Protein AF-A0A210PMI8-F1 (afdb_monomer)

pLDDT: mean 83.0, std 21.24, range [25.81, 98.81]

Organism: Mizuhopecten yessoensis (NCBI:txid6573)

Secondary structure (DSSP, 8-state):
-EESTT-EEEEEEES-EEEEEEES-EEEEEEES-EEEEEEES-EEEEEEES-EEEEEEES-EEEEEEES-EEEEEEES-EEEEEEES-EEEEEEES-EEEEEEES-EEEEEEES-EEEEEEES-EEEEEEES-EEEEEEES-EEEEEEES-EEEEEEES-EEEEEEES-EEEEEEES-EEEEEEES-EEEEEEES-EEEEEEES-EEEEEEES-EEEEEEES-EEEEEEES-EEEEEEES-EEEEEEES-EEEEEEES-EEEEEEES-EEEEEEES-EEEEEEES-EEEEEEES-EEEEEEES-EEEEEEES-EEEEEEES-EEEEEEES-EEEEEEES-EEEEEEES-EEEEEEES-EEEEEEES-EEEEEEES-EEEEEEES-EEEEEEES-EEEEEEES-EEEEEEES-EEEEEEES-EEEEEEES-EEEEEEES-EEEEEEES-EEEEEEES-EEEEEEES-EEEEEEES-EEEEEEES-EEEEEEES-EEEEEEES-EEEEEEES-EEEEEEEEEEEEEEEES-EEEEEEEEEEEEEEEES-EEEEEETTEE-----TT-----EETTTB----BTTB--B--BSSEE-BB-TTTEEE----SEEEEEE-SSEEEEEE-SSEEEEEEEEEEEEEEEESSEEEEEEEEEEEEEEEESSEEEEEEEEEEEEEEEESSEEEEEEESSEEEEEEESSEEEEEEESSEEEEEEE-SEEEEEEEESEEEEEEE-SEEEEEEEE-------------------------------------------------

Mean predicted aligned error: 12.65 Å

Sequence (791 aa):
MTVGKENYAMTVGKENYAMTVGKENYAMTVGKENYAMTVGKENYAMTVGKENYAMTVGKENYAMTVGKENYAMTVGKENYAMTVGKENYAMTVGKENYAMTVGKENYAMTVGKENYAMTVGKENYAMTVGKENYAMTVGKENYAMTVGKENYAMTVGKENYAMTVGKENYAMTVGKENYAMTVGKENYAMTVGKENYAMTVGKENYAMTVGKENYAMTVGKENYAMTVGKENYAMTVGKENYAMTVGKENYAMTVGKENYAMTVGKENYAMTVGKENYAMTVGKENYAMTVGKENYAMTVGKENYAMTVGKENYAMTVGKENYAMTVGKENYAMTVGKENYAMTVGKENYAMTVGKENYAMTVGKENYAMTVGKENYAMTVGKENYAMTVGKENYAMTVGKENYAMTVGKENYAMTVGKENYAMTVGKENYAMTVGKENYAMTVGKENYAMTVGKENYAMTVGKENYAMTVGKENYAMTVGKENYAMTVGKENYAMTVGKENYAMTVGKENYAMTVGKENYAMTVGKENYAMTVGKENYAMTVGKENYAMTVGKENYAMTVGKENYAMTVGKENYAMTVGKENYAMTVGKENYAMTVGKENYAMTVGKENYAMTVGKENYAMTVGKENYAMTVGKENYAMTVGKENYAMTVGKENYAMTVGKENYAMTVGKENYAMTVGKENYAMTVGKENYAMTVGKENYAMTVEKENYAMTVEKENYAMTVEKENYAMTVEKENYAMTVEKENYAMPVGKERDNADVNTPLLCFNFARSLFDIGRPSSFSTLNINESLK

Solvent-accessible surface area (backbone atoms only — not comparable to full-atom values): 32418 Å² total; per-residue (Å²): 80,70,43,66,55,77,43,46,52,40,67,44,74,49,77,43,45,20,28,20,40,42,32,49,16,33,6,32,17,38,41,34,48,18,35,11,36,18,39,38,33,47,22,37,26,40,25,38,38,32,47,25,38,39,41,37,38,38,32,50,29,39,39,41,40,40,38,33,50,28,40,39,40,40,39,40,32,49,28,39,38,39,40,38,39,34,49,29,40,39,39,38,39,38,33,48,27,38,39,39,40,37,37,33,48,28,38,38,39,38,38,37,33,49,27,37,39,40,39,37,38,32,48,28,38,40,38,40,38,39,33,48,27,37,39,40,39,40,39,33,48,28,39,39,40,40,39,39,34,48,28,38,40,38,39,38,38,33,48,29,38,39,39,39,39,40,33,49,29,38,40,40,39,40,40,34,48,29,40,38,39,39,39,39,32,48,29,39,40,39,40,40,40,33,48,29,39,40,39,38,39,39,32,48,28,39,40,38,40,39,39,33,48,29,39,39,38,39,39,39,32,49,29,38,39,39,40,38,39,34,48,28,38,39,39,38,39,39,34,48,28,39,38,40,39,38,39,33,48,29,38,38,39,39,39,40,33,49,28,39,39,39,39,38,38,34,48,29,38,41,39,39,40,39,34,48,27,38,40,39,39,38,39,34,47,28,39,40,40,40,39,39,33,48,27,38,40,39,39,40,39,33,48,28,38,40,40,39,39,39,33,47,28,37,39,39,38,40,39,32,49,27,38,39,39,38,38,39,32,49,29,38,39,40,39,39,39,32,49,28,39,38,40,38,39,39,33,47,28,38,39,38,40,40,40,32,49,28,38,39,39,39,38,39,33,48,28,38,40,38,40,39,40,33,49,29,39,39,38,39,39,38,33,48,28,39,39,39,40,37,39,33,49,29,39,40,39,40,39,39,34,48,28,39,38,38,40,38,39,34,50,29,39,40,40,40,39,39,34,48,28,39,39,39,40,38,39,33,48,29,39,39,38,40,39,38,34,48,27,39,41,40,37,39,38,33,49,28,38,39,38,39,37,38,33,48,28,38,40,38,38,38,38,32,49,28,40,40,40,38,38,38,34,48,28,38,39,39,40,38,38,34,49,29,38,39,39,38,38,38,34,48,28,37,39,38,39,37,38,34,50,27,39,40,38,39,38,41,34,49,25,37,40,38,37,40,38,31,47,28,36,37,37,36,40,32,36,42,27,34,35,37,35,35,39,42,35,27,51,25,47,22,50,50,42,48,16,70,19,49,22,47,36,51,24,22,4,31,8,21,11,9,66,48,23,19,30,9,24,22,42,60,58,11,37,26,29,27,30,33,39,60,10,29,23,20,17,29,40,30,56,4,43,18,28,5,31,27,61,35,10,34,20,40,10,35,34,51,38,11,34,15,31,9,32,41,43,42,21,39,15,30,9,28,31,40,39,23,34,19,29,10,35,27,43,36,26,33,21,33,18,43,24,45,38,29,38,28,36,24,40,24,47,35,35,39,31,40,29,40,27,45,36,35,39,34,40,34,42,28,50,37,37,40,36,39,38,42,27,49,36,37,40,39,40,44,41,36,53,41,42,40,42,39,47,41,52,44,39,44,39,42,40,44,48,42,51,42,51,42,42,44,41,51,38,54,38,45,38,42,43,42,44,42,77,48,82,51,76,51,79,54,71,78,51,77,55,75,49,79,49,74,77,83,84,88,83,85,90,85,83,87,90,88,86,88,85,86,86,80,86,87,86,88,80,91,81,90,88,87,83,91,88,85,88,88,87,88,84,83,89,80,91,85,90,84,89,88,78,88,135

Foldseek 3Di:
DEADEQEEFEEAEECEETEEHEYNEYTYEEEYNEYTYEYYENEYEYEYEECEYEYAYEENEYEYAYEENEYEYHEEYNEYYYHEEYCEYEYHYEYCEYYYAYYECEYYEHYYECEYEEHEYECEYEYAYYYNEYYYHYEYNEYYEHYYYNEYYEHEYECEYEYHYYYCEYEYAYYYNEYYEHYYENEYYEHYEECEYEEHYYYNEYEYAYYYNEYEYAEYYCEYEEHEYENEYEEAEYENEYYYAYEYCEYYEHYEYCEYYYHEYENEYEYAEEYNEYEEHYEYCEYYEHEYECEYEYAYYENEYEYAYEYCEYYYAYEYCEYEEHEYENEYEEHEYYNEYYEHYEYCEYEYHYEECEYEYAYEYNEYYEAYEYNEYEEHYYYNEYEYAEYYNEYYYAYEYCEYEYHEEYNEYEEAEYECEYEEAEYECEYEYAYYECEYEEAEYECEYEEAEDYCEYEEAEEENEYEEAYDECEYEYAEEYCEYYEADDENEYEEAYYENEYEEADDECEYEYAEYANEYEYAYEALAYEYAYEYAAAEHAYEANFDEYEYPPQHWYAYQYCQGFYFYDDDQHFTFTQGPLWFIEWEGQATATETDDQNTEYEWEYCNWHYYIEYAHYYYEIEHAHEEYEIYYAAYEYEYYHAEYDYEYYHAEYEYEYDHAEDEYEYEHAEYEYEYEHAEYEYEYEHAEYEYEYEHAEYEYEYEYEEYEYEYEYAEYEYEYEYADDDYDYHYDDYDYDYDYDDDDDDDDDDYDDYDDDDDDDDDDDDDDDDDDDDDDDDDDDDDDDDDDD

InterPro domains:
  IPR049502 Suprabasin, GxHH repeat [PF21009] (20-328)

Structure (mmCIF, N/CA/C/O backbone):
data_AF-A0A210PMI8-F1
#
_entry.id   AF-A0A210PMI8-F1
#
loop_
_atom_site.group_PDB
_atom_site.id
_atom_site.type_symbol
_atom_site.label_atom_id
_atom_site.label_alt_id
_atom_site.label_comp_id
_atom_site.label_asym_id
_atom_site.label_entity_id
_atom_site.label_seq_id
_atom_site.pdbx_PDB_ins_code
_atom_site.Cartn_x
_atom_site.Cartn_y
_atom_site.Cartn_z
_atom_site.occupancy
_atom_site.B_iso_or_equiv
_atom_site.auth_seq_id
_atom_site.auth_comp_id
_atom_site.auth_asym_id
_atom_site.auth_atom_id
_atom_site.pdbx_PDB_model_num
ATOM 1 N N . MET A 1 1 ? 51.207 6.883 -75.993 1.00 71.88 1 MET A N 1
ATOM 2 C CA . MET A 1 1 ? 52.665 6.954 -75.741 1.00 71.88 1 MET A CA 1
ATOM 3 C C . MET A 1 1 ? 53.080 5.754 -74.906 1.00 71.88 1 MET A C 1
ATOM 5 O O . MET A 1 1 ? 52.469 5.526 -73.870 1.00 71.88 1 MET A O 1
ATOM 9 N N . THR A 1 2 ? 54.077 4.989 -75.346 1.00 62.66 2 THR A N 1
ATOM 10 C CA . THR A 1 2 ? 54.559 3.772 -74.671 1.00 62.66 2 THR A CA 1
ATOM 11 C C . THR A 1 2 ? 56.025 3.938 -74.265 1.00 62.66 2 THR A C 1
ATOM 13 O O . THR A 1 2 ? 56.855 4.316 -75.086 1.00 62.66 2 THR A O 1
ATOM 16 N N . VAL A 1 3 ? 56.357 3.688 -72.994 1.00 65.25 3 VAL A N 1
ATOM 17 C CA . VAL A 1 3 ? 57.722 3.827 -72.458 1.00 65.25 3 VAL A CA 1
ATOM 18 C C . VAL A 1 3 ? 58.084 2.582 -71.647 1.00 65.25 3 VAL A C 1
ATOM 20 O O . VAL A 1 3 ? 57.593 2.401 -70.536 1.00 65.25 3 VAL A O 1
ATOM 23 N N . GLY A 1 4 ? 58.950 1.728 -72.201 1.00 64.69 4 GLY A N 1
ATOM 24 C CA . GLY A 1 4 ? 59.390 0.462 -71.595 1.00 64.69 4 GLY A CA 1
ATOM 25 C C . GLY A 1 4 ? 58.782 -0.790 -72.251 1.00 64.69 4 GLY A C 1
ATOM 26 O O . GLY A 1 4 ? 58.034 -0.687 -73.225 1.00 64.69 4 GLY A O 1
ATOM 27 N N . LYS A 1 5 ? 59.132 -1.984 -71.752 1.00 62.47 5 LYS A N 1
ATOM 28 C CA . LYS A 1 5 ? 58.852 -3.272 -72.423 1.00 62.47 5 LYS A CA 1
ATOM 29 C C . LYS A 1 5 ? 57.405 -3.759 -72.256 1.00 62.47 5 LYS A C 1
ATOM 31 O O . LYS A 1 5 ? 56.810 -3.605 -71.198 1.00 62.47 5 LYS A O 1
ATOM 36 N N . GLU A 1 6 ? 56.876 -4.394 -73.304 1.00 76.06 6 GLU A N 1
ATOM 37 C CA . GLU A 1 6 ? 55.578 -5.101 -73.311 1.00 76.06 6 GLU A CA 1
ATOM 38 C C . GLU A 1 6 ? 54.369 -4.244 -72.876 1.00 76.06 6 GLU A C 1
ATOM 40 O O . GLU A 1 6 ? 53.384 -4.774 -72.373 1.00 76.06 6 GLU A O 1
ATOM 45 N N . ASN A 1 7 ? 54.426 -2.920 -73.065 1.00 82.25 7 ASN A N 1
ATOM 46 C CA . ASN A 1 7 ? 53.295 -2.032 -72.789 1.00 82.25 7 ASN A CA 1
ATOM 47 C C . ASN A 1 7 ? 52.449 -1.770 -74.045 1.00 82.25 7 ASN A C 1
ATOM 49 O O . ASN A 1 7 ? 52.997 -1.590 -75.135 1.00 82.25 7 ASN A O 1
ATOM 53 N N . TYR A 1 8 ? 51.134 -1.629 -73.871 1.00 84.38 8 TYR A N 1
ATOM 54 C CA . TYR A 1 8 ? 50.165 -1.425 -74.949 1.00 84.38 8 TYR A CA 1
ATOM 55 C C . TYR A 1 8 ? 49.317 -0.174 -74.693 1.00 84.38 8 TYR A C 1
ATOM 57 O O . TYR A 1 8 ? 48.548 -0.121 -73.737 1.00 84.38 8 TYR A O 1
ATOM 65 N N . ALA A 1 9 ? 49.430 0.831 -75.565 1.00 84.31 9 ALA A N 1
ATOM 66 C CA . ALA A 1 9 ? 48.600 2.035 -75.528 1.00 84.31 9 ALA A CA 1
ATOM 67 C C . ALA A 1 9 ? 47.707 2.089 -76.778 1.00 84.31 9 ALA A C 1
ATOM 69 O O . ALA A 1 9 ? 48.228 2.180 -77.889 1.00 84.31 9 ALA A O 1
ATOM 70 N N . MET A 1 10 ? 46.385 2.062 -76.605 1.00 87.94 10 MET A N 1
ATOM 71 C CA . MET A 1 10 ? 45.404 2.074 -77.696 1.00 87.94 10 MET A CA 1
ATOM 72 C C . MET A 1 10 ? 44.427 3.242 -77.540 1.00 87.94 10 MET A C 1
ATOM 74 O O . MET A 1 10 ? 43.907 3.483 -76.452 1.00 87.94 10 MET A O 1
ATOM 78 N N . THR A 1 11 ? 44.153 3.954 -78.632 1.00 85.44 11 THR A N 1
ATOM 79 C CA . THR A 1 11 ? 43.177 5.050 -78.673 1.00 85.44 11 THR A CA 1
ATOM 80 C C . THR A 1 11 ? 42.198 4.833 -79.829 1.00 85.44 11 THR A C 1
ATOM 82 O O . THR A 1 11 ? 42.597 4.461 -80.932 1.00 85.44 11 THR A O 1
ATOM 85 N N . VAL A 1 12 ? 40.901 5.035 -79.584 1.00 83.94 12 VAL A N 1
ATOM 86 C CA . VAL A 1 12 ? 39.832 4.834 -80.576 1.00 83.94 12 VAL A CA 1
ATOM 87 C C . VAL A 1 12 ? 38.870 6.021 -80.531 1.00 83.94 12 VAL A C 1
ATOM 89 O O . VAL A 1 12 ? 38.120 6.182 -79.574 1.00 83.94 12 VAL A O 1
ATOM 92 N N . GLY A 1 13 ? 38.887 6.868 -81.562 1.00 82.19 13 GLY A N 1
ATOM 93 C CA . GLY A 1 13 ? 38.071 8.088 -81.643 1.00 82.19 13 GLY A CA 1
ATOM 94 C C . GLY A 1 13 ? 38.897 9.377 -81.537 1.00 82.19 13 GLY A C 1
ATOM 95 O O . GLY A 1 13 ? 40.085 9.370 -81.852 1.00 82.19 13 GLY A O 1
ATOM 96 N N . LYS A 1 14 ? 38.276 10.498 -81.146 1.00 79.12 14 LYS A N 1
ATOM 97 C CA . LYS A 1 14 ? 38.880 11.845 -81.242 1.00 79.12 14 LYS A CA 1
ATOM 98 C C . LYS A 1 14 ? 39.407 12.371 -79.901 1.00 79.12 14 LYS A C 1
ATOM 100 O O . LYS A 1 14 ? 38.805 12.139 -78.863 1.00 79.12 14 LYS A O 1
ATOM 105 N N . GLU A 1 15 ? 40.531 13.088 -79.933 1.00 86.12 15 GLU A N 1
ATOM 106 C CA . GLU A 1 15 ? 41.145 13.752 -78.763 1.00 86.12 15 GLU A CA 1
ATOM 107 C C . GLU A 1 15 ? 41.364 12.835 -77.535 1.00 86.12 15 GLU A C 1
ATOM 109 O O . GLU A 1 15 ? 41.364 13.306 -76.402 1.00 86.12 15 GLU A O 1
ATOM 114 N N . ASN A 1 16 ? 41.548 11.523 -77.734 1.00 88.00 16 ASN A N 1
ATOM 115 C CA . ASN A 1 16 ? 41.821 10.589 -76.637 1.00 88.00 16 ASN A CA 1
ATOM 116 C C . ASN A 1 16 ? 43.331 10.351 -76.450 1.00 88.00 16 ASN A C 1
ATOM 118 O O . ASN A 1 16 ? 44.070 10.214 -77.427 1.00 88.00 16 ASN A O 1
ATOM 122 N N . TYR A 1 17 ? 43.773 10.198 -75.201 1.00 88.69 17 TYR A N 1
ATOM 123 C CA . TYR A 1 17 ? 45.182 10.084 -74.817 1.00 88.69 17 TYR A CA 1
ATOM 124 C C . TYR A 1 17 ? 45.431 8.828 -73.970 1.00 88.69 17 TYR A C 1
ATOM 126 O O . TYR A 1 17 ? 45.026 8.763 -72.814 1.00 88.69 17 TYR A O 1
ATOM 134 N N . ALA A 1 18 ? 46.134 7.838 -74.530 1.00 87.94 18 ALA A N 1
ATOM 135 C CA . ALA A 1 18 ? 46.612 6.659 -73.801 1.00 87.94 18 ALA A CA 1
ATOM 136 C C . ALA A 1 18 ? 48.127 6.746 -73.541 1.00 87.94 18 ALA A C 1
ATOM 138 O O . ALA A 1 18 ? 48.912 6.968 -74.476 1.00 87.94 18 ALA A O 1
ATOM 139 N N . MET A 1 19 ? 48.562 6.537 -72.296 1.00 91.06 19 MET A N 1
ATOM 140 C CA . MET A 1 19 ? 49.974 6.558 -71.901 1.00 91.06 19 MET A CA 1
ATOM 141 C C . MET A 1 19 ? 50.338 5.411 -70.954 1.00 91.06 19 MET A C 1
ATOM 143 O O . MET A 1 19 ? 49.688 5.201 -69.936 1.00 91.06 19 MET A O 1
ATOM 147 N N . THR A 1 20 ? 51.425 4.704 -71.260 1.00 88.00 20 THR A N 1
ATOM 148 C CA . THR A 1 20 ? 51.930 3.577 -70.463 1.00 88.00 20 THR A CA 1
ATOM 149 C C . THR A 1 20 ? 53.419 3.754 -70.158 1.00 88.00 20 THR A C 1
ATOM 151 O O . THR A 1 20 ? 54.206 3.947 -71.091 1.00 88.00 20 THR A O 1
ATOM 154 N N . VAL A 1 21 ? 53.826 3.640 -68.893 1.00 86.06 21 VAL A N 1
ATOM 155 C CA . VAL A 1 21 ? 55.226 3.783 -68.455 1.00 86.06 21 VAL A CA 1
ATOM 156 C C . VAL A 1 21 ? 55.618 2.615 -67.547 1.00 86.06 21 VAL A C 1
ATOM 158 O O . VAL A 1 21 ? 55.027 2.449 -66.486 1.00 86.06 21 VAL A O 1
ATOM 161 N N . GLY A 1 22 ? 56.628 1.828 -67.928 1.00 87.94 22 GLY A N 1
ATOM 162 C CA . GLY A 1 22 ? 57.164 0.713 -67.137 1.00 87.94 22 GLY A CA 1
ATOM 163 C C . GLY A 1 22 ? 57.179 -0.621 -67.894 1.00 87.94 22 GLY A C 1
ATOM 164 O O . GLY A 1 22 ? 57.754 -0.683 -68.983 1.00 87.94 22 GLY A O 1
ATOM 165 N N . LYS A 1 23 ? 56.600 -1.696 -67.338 1.00 84.69 23 LYS A N 1
ATOM 166 C CA . LYS A 1 23 ? 56.547 -3.035 -67.970 1.00 84.69 23 LYS A CA 1
ATOM 167 C C . LYS A 1 23 ? 55.134 -3.641 -67.947 1.00 84.69 23 LYS A C 1
ATOM 169 O O . LYS A 1 23 ? 54.442 -3.519 -66.945 1.00 84.69 23 LYS A O 1
ATOM 174 N N . GLU A 1 24 ? 54.713 -4.319 -69.015 1.00 87.94 24 GLU A N 1
ATOM 175 C CA . GLU A 1 24 ? 53.430 -5.061 -69.080 1.00 87.94 24 GLU A CA 1
ATOM 176 C C . GLU A 1 24 ? 52.161 -4.229 -68.772 1.00 87.94 24 GLU A C 1
ATOM 178 O O . GLU A 1 24 ? 51.167 -4.782 -68.308 1.00 87.94 24 GLU A O 1
ATOM 183 N N . ASN A 1 25 ? 52.161 -2.906 -68.985 1.00 89.38 25 ASN A N 1
ATOM 184 C CA . ASN A 1 25 ? 50.982 -2.071 -68.716 1.00 89.38 25 ASN A CA 1
ATOM 185 C C . ASN A 1 25 ? 50.109 -1.851 -69.964 1.00 89.38 25 ASN A C 1
ATOM 187 O O . ASN A 1 25 ? 50.623 -1.697 -71.073 1.00 89.38 25 ASN A O 1
ATOM 191 N N . TYR A 1 26 ? 48.797 -1.739 -69.769 1.00 90.44 26 TYR A N 1
ATOM 192 C CA . TYR A 1 26 ? 47.788 -1.612 -70.820 1.00 90.44 26 TYR A CA 1
ATOM 193 C C . TYR A 1 26 ? 46.917 -0.373 -70.578 1.00 90.44 26 TYR A C 1
ATOM 195 O O . TYR A 1 26 ? 46.198 -0.310 -69.585 1.00 90.44 26 TYR A O 1
ATOM 203 N N . ALA A 1 27 ? 46.934 0.597 -71.493 1.00 90.19 27 ALA A N 1
ATOM 204 C CA . ALA A 1 27 ? 46.070 1.779 -71.452 1.00 90.19 27 ALA A CA 1
ATOM 205 C C . ALA A 1 27 ? 45.206 1.851 -72.719 1.00 90.19 27 ALA A C 1
ATOM 207 O O . ALA A 1 27 ? 45.736 1.988 -73.822 1.00 90.19 27 ALA A O 1
ATOM 208 N N . MET A 1 28 ? 43.883 1.792 -72.575 1.00 92.62 28 MET A N 1
ATOM 209 C CA . MET A 1 28 ? 42.928 1.868 -73.684 1.00 92.62 28 MET A CA 1
ATOM 210 C C . MET A 1 28 ? 41.952 3.029 -73.492 1.00 92.62 28 MET A C 1
ATOM 212 O O . MET A 1 28 ? 41.391 3.197 -72.412 1.00 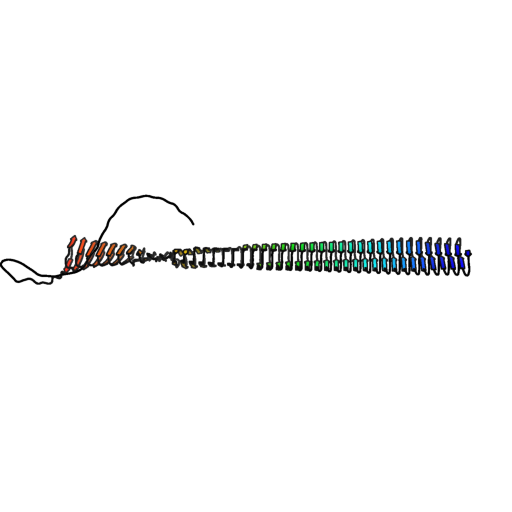92.62 28 MET A O 1
ATOM 216 N N . THR A 1 29 ? 41.710 3.805 -74.548 1.00 90.06 29 THR A N 1
ATOM 217 C CA . THR A 1 29 ? 40.722 4.894 -74.558 1.00 90.06 29 THR A CA 1
ATOM 218 C C . THR A 1 29 ? 39.781 4.775 -75.760 1.00 90.06 29 THR A C 1
ATOM 220 O O . THR A 1 29 ? 40.223 4.511 -76.881 1.00 90.06 29 THR A O 1
ATOM 223 N N . VAL A 1 30 ? 38.476 4.963 -75.547 1.00 88.81 30 VAL A N 1
ATOM 224 C CA . VAL A 1 30 ? 37.434 4.812 -76.580 1.00 88.81 30 VAL A CA 1
ATOM 225 C C . VAL A 1 30 ? 36.409 5.945 -76.484 1.00 88.81 30 VAL A C 1
ATOM 227 O O . VAL A 1 30 ? 35.770 6.106 -75.450 1.00 88.81 30 VAL A O 1
ATOM 230 N N . GLY A 1 31 ? 36.197 6.703 -77.563 1.00 91.12 31 GLY A N 1
ATOM 231 C CA . GLY A 1 31 ? 35.185 7.765 -77.648 1.00 91.12 31 GLY A CA 1
ATOM 232 C C . GLY A 1 31 ? 35.773 9.144 -77.964 1.00 91.12 31 GLY A C 1
ATOM 233 O O . GLY A 1 31 ? 36.446 9.292 -78.989 1.00 91.12 31 GLY A O 1
ATOM 234 N N . LYS A 1 32 ? 35.507 10.163 -77.135 1.00 89.56 32 LYS A N 1
ATOM 235 C CA . LYS A 1 32 ? 36.019 11.537 -77.318 1.00 89.56 32 LYS A CA 1
ATOM 236 C C . LYS A 1 32 ? 36.627 12.120 -76.031 1.00 89.56 32 LYS A C 1
ATOM 238 O O . LYS A 1 32 ? 36.014 12.004 -74.981 1.00 89.56 32 LYS A O 1
ATOM 243 N N . GLU A 1 33 ? 37.769 12.806 -76.095 1.00 90.94 33 GLU A N 1
ATOM 244 C CA . GLU A 1 33 ? 38.367 13.521 -74.938 1.00 90.94 33 GLU A CA 1
ATOM 245 C C . GLU A 1 33 ? 38.673 12.631 -73.703 1.00 90.94 33 GLU A C 1
ATOM 247 O O . GLU A 1 33 ? 38.624 13.104 -72.570 1.00 90.94 33 GLU A O 1
ATOM 252 N N . ASN A 1 34 ? 38.961 11.334 -73.876 1.00 91.75 34 ASN A N 1
ATOM 253 C CA . ASN A 1 34 ? 39.269 10.434 -72.753 1.00 91.75 34 ASN A CA 1
ATOM 254 C C . ASN A 1 34 ? 40.779 10.258 -72.530 1.00 91.75 34 ASN A C 1
ATOM 256 O O . ASN A 1 34 ? 41.549 10.100 -73.479 1.00 91.75 34 ASN A O 1
ATOM 260 N N . TYR A 1 35 ? 41.192 10.174 -71.268 1.00 92.56 35 TYR A N 1
ATOM 261 C CA . TYR A 1 35 ? 42.581 10.073 -70.826 1.00 92.56 35 TYR A CA 1
ATOM 262 C C . TYR A 1 35 ? 42.780 8.795 -70.000 1.00 92.56 35 TYR A C 1
ATOM 264 O O . TYR A 1 35 ? 42.064 8.573 -69.025 1.00 92.56 35 TYR A O 1
ATOM 272 N N . ALA A 1 36 ? 43.754 7.958 -70.364 1.00 91.44 36 ALA A N 1
ATOM 273 C CA . ALA A 1 36 ? 44.156 6.777 -69.597 1.00 91.44 36 ALA A CA 1
ATOM 274 C C . ALA A 1 36 ? 45.680 6.749 -69.422 1.00 91.44 36 ALA A C 1
ATOM 276 O O . ALA A 1 36 ? 46.423 6.726 -70.407 1.00 91.44 36 ALA A O 1
ATOM 277 N N . MET A 1 37 ? 46.148 6.719 -68.175 1.00 93.25 37 MET A N 1
ATOM 278 C CA . MET A 1 37 ? 47.568 6.628 -67.834 1.00 93.25 37 MET A CA 1
ATOM 279 C C . MET A 1 37 ? 47.837 5.439 -66.909 1.00 93.25 37 MET A C 1
ATOM 281 O O . MET A 1 37 ? 47.213 5.320 -65.858 1.00 93.25 37 MET A O 1
ATOM 285 N N . THR A 1 38 ? 48.809 4.598 -67.259 1.00 90.62 38 THR A N 1
ATOM 286 C CA . THR A 1 38 ? 49.312 3.502 -66.412 1.00 90.62 38 THR A CA 1
ATOM 287 C C . THR A 1 38 ? 50.810 3.662 -66.144 1.00 90.62 38 THR A C 1
ATOM 289 O O . THR A 1 38 ? 51.579 3.828 -67.096 1.00 90.62 38 THR A O 1
ATOM 292 N N . VAL A 1 39 ? 51.246 3.555 -64.889 1.00 90.06 39 VAL A N 1
ATOM 293 C CA . VAL A 1 39 ? 52.655 3.700 -64.483 1.00 90.06 39 VAL A CA 1
ATOM 294 C C . VAL A 1 39 ? 53.071 2.559 -63.551 1.00 90.06 39 VAL A C 1
ATOM 296 O O . VAL A 1 39 ? 52.510 2.424 -62.469 1.00 90.06 39 VAL A O 1
ATOM 299 N N . GLY A 1 40 ? 54.081 1.771 -63.922 1.00 91.25 40 GLY A N 1
ATOM 300 C CA . GLY A 1 40 ? 54.655 0.707 -63.089 1.00 91.25 40 GLY A CA 1
ATOM 301 C C . GLY A 1 40 ? 54.717 -0.650 -63.796 1.00 91.25 40 GLY A C 1
ATOM 302 O O . GLY A 1 40 ? 55.306 -0.745 -64.873 1.00 91.25 40 GLY A O 1
ATOM 303 N N . LYS A 1 41 ? 54.165 -1.713 -63.199 1.00 89.75 41 LYS A N 1
ATOM 304 C CA . LYS A 1 41 ? 54.190 -3.078 -63.759 1.00 89.75 41 LYS A CA 1
ATOM 305 C C . LYS A 1 41 ? 52.791 -3.714 -63.811 1.00 89.75 41 LYS A C 1
ATOM 307 O O . LYS A 1 41 ? 52.069 -3.643 -62.829 1.00 89.75 41 LYS A O 1
ATOM 312 N N . GLU A 1 42 ? 52.413 -4.376 -64.903 1.00 91.25 42 GLU A N 1
ATOM 313 C CA . GLU A 1 42 ? 51.154 -5.158 -64.992 1.00 91.25 42 GLU A CA 1
ATOM 314 C C . GLU A 1 42 ? 49.865 -4.358 -64.674 1.00 91.25 42 GLU A C 1
ATOM 316 O O . GLU A 1 42 ? 48.901 -4.923 -64.163 1.00 91.25 42 GLU A O 1
ATOM 321 N N . ASN A 1 43 ? 49.827 -3.041 -64.922 1.00 92.38 43 ASN A N 1
ATOM 322 C CA . ASN A 1 43 ? 48.626 -2.229 -64.674 1.00 92.38 43 ASN A CA 1
ATOM 323 C C . ASN A 1 43 ? 47.743 -2.112 -65.923 1.00 92.38 43 ASN A C 1
ATOM 325 O O . ASN A 1 43 ? 48.252 -1.902 -67.023 1.00 92.38 43 ASN A O 1
ATOM 329 N N . TYR A 1 44 ? 46.426 -2.130 -65.742 1.00 92.38 44 TYR A N 1
ATOM 330 C CA . TYR A 1 44 ? 45.420 -2.036 -66.798 1.00 92.38 44 TYR A CA 1
ATOM 331 C C . TYR A 1 44 ? 44.501 -0.838 -66.535 1.00 92.38 44 TYR A C 1
ATOM 333 O O . TYR A 1 44 ? 43.926 -0.733 -65.455 1.00 92.38 44 TYR A O 1
ATOM 341 N N . ALA A 1 45 ? 44.329 0.050 -67.515 1.00 92.12 45 ALA A N 1
ATOM 342 C CA . ALA A 1 45 ? 43.394 1.172 -67.461 1.00 92.12 45 ALA A CA 1
ATOM 343 C C . ALA A 1 45 ? 42.580 1.266 -68.759 1.00 92.12 45 ALA A C 1
ATOM 345 O O . ALA A 1 45 ? 43.147 1.432 -69.840 1.00 92.12 45 ALA A O 1
ATOM 346 N N . MET A 1 46 ? 41.253 1.211 -68.660 1.00 93.94 46 MET A N 1
ATOM 347 C CA . MET A 1 46 ? 40.335 1.386 -69.789 1.00 93.94 46 MET A CA 1
ATOM 348 C C . MET A 1 46 ? 39.400 2.572 -69.538 1.00 93.94 46 MET A C 1
ATOM 350 O O . MET A 1 46 ? 38.736 2.616 -68.502 1.00 93.94 46 MET A O 1
ATOM 354 N N . THR A 1 47 ? 39.298 3.504 -70.488 1.00 91.44 47 THR A N 1
ATOM 355 C CA . THR A 1 47 ? 38.294 4.581 -70.467 1.00 91.44 47 THR A CA 1
ATOM 356 C C . THR A 1 47 ? 37.398 4.555 -71.705 1.00 91.44 47 THR A C 1
ATOM 358 O O . THR A 1 47 ? 37.873 4.372 -72.827 1.00 91.44 47 THR A O 1
ATOM 361 N N . VAL A 1 48 ? 36.084 4.707 -71.513 1.00 91.44 48 VAL A N 1
ATOM 362 C CA . VAL A 1 48 ? 35.072 4.584 -72.578 1.00 91.44 48 VAL A CA 1
ATOM 363 C C . VAL A 1 48 ? 34.003 5.672 -72.441 1.00 91.44 48 VAL A C 1
ATOM 365 O O . VAL A 1 48 ? 33.286 5.702 -71.447 1.00 91.44 48 VAL A O 1
ATOM 368 N N . GLY A 1 49 ? 33.834 6.528 -73.451 1.00 93.06 49 GLY A N 1
ATOM 369 C CA . GLY A 1 49 ? 32.766 7.534 -73.517 1.00 93.06 49 GLY A CA 1
ATOM 370 C C . GLY A 1 49 ? 33.272 8.942 -73.843 1.00 93.06 49 GLY A C 1
ATOM 371 O O . GLY A 1 49 ? 33.901 9.128 -74.889 1.00 93.06 49 GLY A O 1
ATOM 372 N N . LYS A 1 50 ? 32.980 9.942 -73.000 1.00 91.69 50 LYS A N 1
ATOM 373 C CA . LYS A 1 50 ? 33.443 11.333 -73.178 1.00 91.69 50 LYS A CA 1
ATOM 374 C C . LYS A 1 50 ? 34.072 11.927 -71.906 1.00 91.69 50 LYS A C 1
ATOM 376 O O . LYS A 1 50 ? 33.556 11.701 -70.823 1.00 91.69 50 LYS A O 1
ATOM 381 N N . GLU A 1 51 ? 35.148 12.707 -72.019 1.00 92.69 51 GLU A N 1
ATOM 382 C CA . GLU A 1 51 ? 35.751 13.457 -70.887 1.00 92.69 51 GLU A CA 1
ATOM 383 C C . GLU A 1 51 ? 36.132 12.589 -69.660 1.00 92.69 51 GLU A C 1
ATOM 385 O O . GLU A 1 51 ? 36.117 13.076 -68.532 1.00 92.69 51 GLU A O 1
ATOM 390 N N . ASN A 1 52 ? 36.432 11.294 -69.829 1.00 93.25 52 ASN A N 1
ATOM 391 C CA . ASN A 1 52 ? 36.809 10.431 -68.700 1.00 93.25 52 ASN A CA 1
ATOM 392 C C . ASN A 1 52 ? 38.326 10.429 -68.475 1.00 93.25 52 ASN A C 1
ATOM 394 O O . ASN A 1 52 ? 39.093 10.264 -69.425 1.00 93.25 52 ASN A O 1
ATOM 398 N N . TYR A 1 53 ? 38.755 10.504 -67.218 1.00 93.81 53 TYR A N 1
ATOM 399 C CA . TYR A 1 53 ? 40.157 10.523 -66.801 1.00 93.81 53 TYR A CA 1
ATOM 400 C C . TYR A 1 53 ? 40.448 9.336 -65.880 1.00 93.81 53 TYR A C 1
ATOM 402 O O . TYR A 1 53 ? 39.854 9.237 -64.810 1.00 93.81 53 TYR A O 1
ATOM 410 N N . ALA A 1 54 ? 41.382 8.460 -66.256 1.00 92.69 54 ALA A N 1
ATOM 411 C CA . ALA A 1 54 ? 41.847 7.355 -65.417 1.00 92.69 54 ALA A CA 1
ATOM 412 C C . ALA A 1 54 ? 43.374 7.365 -65.256 1.00 92.69 54 ALA A C 1
ATOM 414 O O . ALA A 1 54 ? 44.111 7.330 -66.244 1.00 92.69 54 ALA A O 1
ATOM 415 N N . MET A 1 55 ? 43.855 7.346 -64.012 1.00 94.81 55 MET A N 1
ATOM 416 C CA . MET A 1 55 ? 45.273 7.190 -63.675 1.00 94.81 55 MET A CA 1
ATOM 417 C C . MET A 1 55 ? 45.476 5.947 -62.806 1.00 94.81 55 MET A C 1
ATOM 419 O O . MET A 1 55 ? 44.822 5.792 -61.779 1.00 94.81 55 MET A O 1
ATOM 423 N N . THR A 1 56 ? 46.394 5.067 -63.202 1.00 92.81 56 THR A N 1
ATOM 424 C CA . THR A 1 56 ? 46.701 3.810 -62.504 1.00 92.81 56 THR A CA 1
ATOM 425 C C . THR A 1 56 ? 48.205 3.706 -62.248 1.00 92.81 56 THR A C 1
ATOM 427 O O . THR A 1 56 ? 48.994 3.826 -63.184 1.00 92.81 56 THR A O 1
ATOM 430 N N . VAL A 1 57 ? 48.629 3.509 -60.999 1.00 92.88 57 VAL A N 1
ATOM 431 C CA . VAL A 1 57 ? 50.045 3.584 -60.592 1.00 92.88 57 VAL A CA 1
ATOM 432 C C . VAL A 1 57 ? 50.420 2.431 -59.658 1.00 92.88 57 VAL A C 1
ATOM 434 O O . VAL A 1 57 ? 49.796 2.257 -58.619 1.00 92.88 57 VAL A O 1
ATOM 437 N N . GLY A 1 58 ? 51.483 1.686 -59.964 1.00 93.50 58 GLY A N 1
ATOM 438 C CA . GLY A 1 58 ? 52.054 0.656 -59.088 1.00 93.50 58 GLY A CA 1
ATOM 439 C C . GLY A 1 58 ? 52.182 -0.711 -59.762 1.00 93.50 58 GLY A C 1
ATOM 440 O O . GLY A 1 58 ? 52.849 -0.809 -60.792 1.00 93.50 58 GLY A O 1
ATOM 441 N N . LYS A 1 59 ? 51.611 -1.775 -59.185 1.00 92.38 59 LYS A N 1
ATOM 442 C CA . LYS A 1 59 ? 51.717 -3.152 -59.702 1.00 92.38 59 LYS A CA 1
ATOM 443 C C . LYS A 1 59 ? 50.362 -3.880 -59.758 1.00 92.38 59 LYS A C 1
ATOM 445 O O . LYS A 1 59 ? 49.610 -3.811 -58.799 1.00 92.38 59 LYS A O 1
ATOM 450 N N . GLU A 1 60 ? 50.058 -4.625 -60.822 1.00 93.12 60 GLU A N 1
ATOM 451 C CA . GLU A 1 60 ? 48.865 -5.510 -60.903 1.00 93.12 60 GLU A CA 1
ATOM 452 C C . GLU A 1 60 ? 47.504 -4.812 -60.658 1.00 93.12 60 GLU A C 1
ATOM 454 O O . GLU A 1 60 ? 46.562 -5.450 -60.194 1.00 93.12 60 GLU A O 1
ATOM 459 N N . ASN A 1 61 ? 47.375 -3.504 -60.909 1.00 93.69 61 ASN A N 1
ATOM 460 C CA . ASN A 1 61 ? 46.108 -2.792 -60.695 1.00 93.69 61 ASN A CA 1
ATOM 461 C C . ASN A 1 61 ? 45.241 -2.781 -61.963 1.00 93.69 61 ASN A C 1
ATOM 463 O O . ASN A 1 61 ? 45.761 -2.603 -63.064 1.00 93.69 61 ASN A O 1
ATOM 467 N N . TYR A 1 62 ? 43.921 -2.869 -61.807 1.00 94.00 62 TYR A N 1
ATOM 468 C CA . TYR A 1 62 ? 42.939 -2.887 -62.892 1.00 94.00 62 TYR A CA 1
ATOM 469 C C . TYR A 1 62 ? 41.913 -1.767 -62.696 1.00 94.00 62 TYR A C 1
ATOM 471 O O . TYR A 1 62 ? 41.226 -1.735 -61.679 1.00 94.00 62 TYR A O 1
ATOM 479 N N . ALA A 1 63 ? 41.778 -0.864 -63.667 1.00 93.62 63 ALA A N 1
ATOM 480 C CA . ALA A 1 63 ? 40.860 0.270 -63.622 1.00 93.62 63 ALA A CA 1
ATOM 481 C C . ALA A 1 63 ? 39.990 0.355 -64.890 1.00 93.62 63 ALA A C 1
ATOM 483 O O . ALA A 1 63 ? 40.504 0.380 -66.009 1.00 93.62 63 ALA A O 1
ATOM 484 N N . MET A 1 64 ? 38.670 0.469 -64.729 1.00 95.69 64 MET A N 1
ATOM 485 C CA . MET A 1 64 ? 37.718 0.686 -65.826 1.00 95.69 64 MET A CA 1
ATOM 486 C C . MET A 1 64 ? 36.847 1.914 -65.543 1.00 95.69 64 MET A C 1
ATOM 488 O O . MET A 1 64 ? 36.221 1.998 -64.490 1.00 95.69 64 MET A O 1
ATOM 492 N N . THR A 1 65 ? 36.787 2.866 -66.476 1.00 94.06 65 THR A N 1
ATOM 493 C CA . THR A 1 65 ? 35.975 4.093 -66.360 1.00 94.06 65 THR A CA 1
ATOM 494 C C . THR A 1 65 ? 35.069 4.253 -67.581 1.00 94.06 65 THR A C 1
ATOM 496 O O . THR A 1 65 ? 35.559 4.294 -68.707 1.00 94.06 65 THR A O 1
ATOM 499 N N . VAL A 1 66 ? 33.752 4.342 -67.391 1.00 94.12 66 VAL A N 1
ATOM 500 C CA . VAL A 1 66 ? 32.766 4.331 -68.486 1.00 94.12 66 VAL A CA 1
ATOM 501 C C . VAL A 1 66 ? 31.734 5.447 -68.316 1.00 94.12 66 VAL A C 1
ATOM 503 O O . VAL A 1 66 ? 31.097 5.539 -67.273 1.00 94.12 66 VAL A O 1
ATOM 506 N N . GLY A 1 67 ? 31.494 6.253 -69.351 1.00 94.75 67 GLY A N 1
ATOM 507 C CA . GLY A 1 67 ? 30.415 7.247 -69.391 1.00 94.75 67 GLY A CA 1
ATOM 508 C C . GLY A 1 67 ? 30.898 8.661 -69.719 1.00 94.75 67 GLY A C 1
ATOM 509 O O . GLY A 1 67 ? 31.528 8.848 -70.760 1.00 94.75 67 GLY A O 1
ATOM 510 N N . LYS A 1 68 ? 30.571 9.665 -68.897 1.00 93.56 68 LYS A N 1
ATOM 511 C CA . LYS A 1 68 ? 30.898 11.081 -69.150 1.00 93.56 68 LYS A CA 1
ATOM 512 C C . LYS A 1 68 ? 31.516 11.785 -67.927 1.00 93.56 68 LYS A C 1
ATOM 514 O O . LYS A 1 68 ? 30.990 11.648 -66.833 1.00 93.56 68 LYS A O 1
ATOM 519 N N . GLU A 1 69 ? 32.575 12.578 -68.096 1.00 94.38 69 GLU A N 1
ATOM 520 C CA . GLU A 1 69 ? 33.146 13.440 -67.028 1.00 94.38 69 GLU A CA 1
ATOM 521 C C . GLU A 1 69 ? 33.558 12.694 -65.734 1.00 94.38 69 GLU A C 1
ATOM 523 O O . GLU A 1 69 ? 33.505 13.263 -64.646 1.00 94.38 69 GLU A O 1
ATOM 528 N N . ASN A 1 70 ? 33.929 11.410 -65.805 1.00 94.56 70 ASN A N 1
ATOM 529 C CA . ASN A 1 70 ? 34.348 10.656 -64.616 1.00 94.56 70 ASN A CA 1
ATOM 530 C C . ASN A 1 70 ? 35.864 10.756 -64.383 1.00 94.56 70 ASN A C 1
ATOM 532 O O . ASN A 1 70 ? 36.649 10.692 -65.331 1.00 94.56 70 ASN A O 1
ATOM 536 N N . TYR A 1 71 ? 36.274 10.817 -63.117 1.00 95.25 71 TYR A N 1
ATOM 537 C CA . TYR A 1 71 ? 37.666 10.915 -62.679 1.00 95.25 71 TYR A CA 1
ATOM 538 C C . TYR A 1 71 ? 38.011 9.735 -61.765 1.00 95.25 71 TYR A C 1
ATOM 540 O O . TYR A 1 71 ? 37.439 9.599 -60.686 1.00 95.25 71 TYR A O 1
ATOM 548 N N . ALA A 1 72 ? 38.955 8.889 -62.178 1.00 94.88 72 ALA A N 1
ATOM 549 C CA . ALA A 1 72 ? 39.361 7.682 -61.463 1.00 94.88 72 ALA A CA 1
ATOM 550 C C . ALA A 1 72 ? 40.879 7.648 -61.209 1.00 94.88 72 ALA A C 1
ATOM 552 O O . ALA A 1 72 ? 41.685 7.811 -62.128 1.00 94.88 72 ALA A O 1
ATOM 553 N N . MET A 1 73 ? 41.287 7.375 -59.969 1.00 96.56 73 MET A N 1
ATOM 554 C CA . MET A 1 73 ? 42.692 7.209 -59.582 1.00 96.56 73 MET A CA 1
ATOM 555 C C . MET A 1 73 ? 42.886 5.904 -58.805 1.00 96.56 73 MET A C 1
ATOM 557 O O . MET A 1 73 ? 42.228 5.684 -57.794 1.00 96.56 73 MET A O 1
ATOM 561 N N . THR A 1 74 ? 43.796 5.041 -59.256 1.00 95.12 74 THR A N 1
ATOM 562 C CA . THR A 1 74 ? 44.105 3.746 -58.623 1.00 95.12 74 THR A CA 1
ATOM 563 C C . THR A 1 74 ? 45.605 3.645 -58.349 1.00 95.12 74 THR A C 1
ATOM 565 O O . THR A 1 74 ? 46.404 3.779 -59.272 1.00 95.12 74 THR A O 1
ATOM 568 N N . VAL A 1 75 ? 46.021 3.434 -57.098 1.00 94.94 75 VAL A N 1
ATOM 569 C CA . VAL A 1 75 ? 47.441 3.462 -56.697 1.00 94.94 75 VAL A CA 1
ATOM 570 C C . VAL A 1 75 ? 47.793 2.296 -55.774 1.00 94.94 75 VAL A C 1
ATOM 572 O O . VAL A 1 75 ? 47.136 2.091 -54.760 1.00 94.94 75 VAL A O 1
ATOM 575 N N . GLY A 1 76 ? 48.883 1.581 -56.052 1.00 95.12 76 GLY A N 1
ATOM 576 C CA . GLY A 1 76 ? 49.463 0.576 -55.158 1.00 95.12 76 GLY A CA 1
ATOM 577 C C . GLY A 1 76 ? 49.601 -0.798 -55.811 1.00 95.12 76 GLY A C 1
ATOM 578 O O . GLY A 1 76 ? 50.234 -0.892 -56.860 1.00 95.12 76 GLY A O 1
ATOM 579 N N . LYS A 1 77 ? 49.083 -1.869 -55.199 1.00 93.88 77 LYS A N 1
ATOM 580 C CA . LYS A 1 77 ? 49.247 -3.250 -55.688 1.00 93.88 77 LYS A CA 1
ATOM 581 C C . LYS A 1 77 ? 47.924 -4.035 -55.731 1.00 93.88 77 LYS A C 1
ATOM 583 O O . LYS A 1 77 ? 47.184 -4.009 -54.760 1.00 93.88 77 LYS A O 1
ATOM 588 N N . GLU A 1 78 ? 47.643 -4.786 -56.796 1.00 94.38 78 GLU A N 1
ATOM 589 C CA . GLU A 1 78 ? 46.487 -5.716 -56.871 1.00 94.38 78 GLU A CA 1
ATOM 590 C C . GLU A 1 78 ? 45.101 -5.066 -56.632 1.00 94.38 78 GLU A C 1
ATOM 592 O O . GLU A 1 78 ? 44.180 -5.738 -56.173 1.00 94.38 78 GLU A O 1
ATOM 597 N N . ASN A 1 79 ? 44.926 -3.763 -56.888 1.00 94.69 79 ASN A N 1
ATOM 598 C CA . ASN A 1 79 ? 43.626 -3.102 -56.703 1.00 94.69 79 ASN A CA 1
ATOM 599 C C . ASN A 1 79 ? 42.750 -3.209 -57.961 1.00 94.69 79 ASN A C 1
ATOM 601 O O . ASN A 1 79 ? 43.249 -3.071 -59.078 1.00 94.69 79 ASN A O 1
ATOM 605 N N . TYR A 1 80 ? 41.439 -3.355 -57.776 1.00 95.62 80 TYR A N 1
ATOM 606 C CA . TYR A 1 80 ? 40.432 -3.431 -58.836 1.00 95.62 80 TYR A CA 1
ATOM 607 C C . TYR A 1 80 ? 39.428 -2.285 -58.672 1.00 95.62 80 TYR A C 1
ATOM 609 O O . TYR A 1 80 ? 38.753 -2.199 -57.649 1.00 95.62 80 TYR A O 1
ATOM 617 N N . ALA A 1 81 ? 39.315 -1.405 -59.666 1.00 95.38 81 ALA A N 1
ATOM 618 C CA . ALA A 1 81 ? 38.480 -0.207 -59.621 1.00 95.38 81 ALA A CA 1
ATOM 619 C C . ALA A 1 81 ? 37.562 -0.097 -60.851 1.00 95.38 81 ALA A C 1
ATOM 621 O O . ALA A 1 81 ? 38.016 -0.165 -61.994 1.00 95.38 81 ALA A O 1
ATOM 622 N N . MET A 1 82 ? 36.268 0.138 -60.635 1.00 97.00 82 MET A N 1
ATOM 623 C CA . MET A 1 82 ? 35.276 0.338 -61.696 1.00 97.00 82 MET A CA 1
ATOM 624 C C . MET A 1 82 ? 34.456 1.604 -61.434 1.00 97.00 82 MET A C 1
ATOM 626 O O . MET A 1 82 ? 33.861 1.747 -60.371 1.00 97.00 82 MET A O 1
ATOM 630 N N . THR A 1 83 ? 34.407 2.526 -62.395 1.00 95.56 83 THR A N 1
ATOM 631 C CA . THR A 1 83 ? 33.655 3.790 -62.305 1.00 95.56 83 THR A CA 1
ATOM 632 C C . THR A 1 83 ? 32.740 3.933 -63.520 1.00 95.56 83 THR A C 1
ATOM 634 O O . THR A 1 83 ? 33.223 3.919 -64.648 1.00 95.56 83 THR A O 1
ATOM 637 N N . VAL A 1 84 ? 31.425 4.051 -63.329 1.00 95.62 84 VAL A N 1
ATOM 638 C CA . VAL A 1 84 ? 30.441 4.070 -64.428 1.00 95.62 84 VAL A CA 1
ATOM 639 C C . VAL A 1 84 ? 29.412 5.184 -64.246 1.00 95.62 84 VAL A C 1
ATOM 641 O O . VAL A 1 84 ? 28.779 5.273 -63.201 1.00 95.62 84 VAL A O 1
ATOM 644 N N . GLY A 1 85 ? 29.161 5.980 -65.284 1.00 95.81 85 GLY A N 1
ATOM 645 C CA . GLY A 1 85 ? 28.060 6.946 -65.338 1.00 95.81 85 GLY A CA 1
ATOM 646 C C . GLY A 1 85 ? 28.524 8.368 -65.650 1.00 95.81 85 GLY A C 1
ATOM 647 O O . GLY A 1 85 ? 29.205 8.561 -66.655 1.00 95.81 85 GLY A O 1
ATOM 648 N N . LYS A 1 86 ? 28.129 9.373 -64.860 1.00 94.69 86 LYS A N 1
ATOM 649 C CA . LYS A 1 86 ? 28.428 10.791 -65.128 1.00 94.69 86 LYS A CA 1
ATOM 650 C C . LYS A 1 86 ? 28.998 11.530 -63.906 1.00 94.69 86 LYS A C 1
ATOM 652 O O . LYS A 1 86 ? 28.449 11.398 -62.822 1.00 94.69 86 LYS A O 1
ATOM 657 N N . GLU A 1 87 ? 30.038 12.348 -64.069 1.00 95.19 87 GLU A N 1
ATOM 658 C CA . GLU A 1 87 ? 30.572 13.229 -63.000 1.00 95.19 87 GLU A CA 1
ATOM 659 C C . GLU A 1 87 ? 30.993 12.495 -61.702 1.00 95.19 87 GLU A C 1
ATOM 661 O O . GLU A 1 87 ? 30.925 13.069 -60.617 1.00 95.19 87 GLU A O 1
ATOM 666 N N . ASN A 1 88 ? 31.389 11.217 -61.765 1.00 95.69 88 ASN A N 1
ATOM 667 C CA . ASN A 1 88 ? 31.835 10.485 -60.573 1.00 95.69 88 ASN A CA 1
ATOM 668 C C . ASN A 1 88 ? 33.339 10.679 -60.322 1.00 95.69 88 ASN A C 1
ATOM 670 O O . ASN A 1 88 ? 34.137 10.659 -61.260 1.00 95.69 88 ASN A O 1
ATOM 674 N N . TYR A 1 89 ? 33.725 10.776 -59.052 1.00 96.31 89 TYR A N 1
ATOM 675 C CA . TYR A 1 89 ? 35.102 10.932 -58.585 1.00 96.31 89 TYR A CA 1
ATOM 676 C C . TYR A 1 89 ? 35.477 9.737 -57.700 1.00 96.31 89 TYR A C 1
ATOM 678 O O . TYR A 1 89 ? 34.937 9.587 -56.606 1.00 96.31 89 TYR A O 1
ATOM 686 N N . ALA A 1 90 ? 36.394 8.884 -58.157 1.00 96.00 90 ALA A N 1
ATOM 687 C CA . ALA A 1 90 ? 36.769 7.640 -57.486 1.00 96.00 90 ALA A CA 1
ATOM 688 C C . ALA A 1 90 ? 38.285 7.550 -57.236 1.00 96.00 90 ALA A C 1
ATOM 690 O O . ALA A 1 90 ? 39.091 7.707 -58.154 1.00 96.00 90 ALA A O 1
ATOM 691 N N . MET A 1 91 ? 38.690 7.240 -56.004 1.00 97.50 91 MET A N 1
ATOM 692 C CA . MET A 1 91 ? 40.095 7.088 -55.614 1.00 97.50 91 MET A CA 1
ATOM 693 C C . MET A 1 91 ? 40.312 5.798 -54.817 1.00 97.50 91 MET A C 1
ATOM 695 O O . MET A 1 91 ? 39.719 5.612 -53.759 1.00 97.50 91 MET A O 1
ATOM 699 N N . THR A 1 92 ? 41.184 4.916 -55.305 1.00 96.00 92 THR A N 1
ATOM 700 C CA . THR A 1 92 ? 41.524 3.622 -54.686 1.00 96.00 92 THR A CA 1
ATOM 701 C C . THR A 1 92 ? 43.027 3.557 -54.427 1.00 96.00 92 THR A C 1
ATOM 703 O O . THR A 1 92 ? 43.812 3.696 -55.362 1.00 96.00 92 THR A O 1
ATOM 706 N N . VAL A 1 93 ? 43.459 3.363 -53.179 1.00 96.19 93 VAL A N 1
ATOM 707 C CA . VAL A 1 93 ? 44.881 3.398 -52.795 1.00 96.19 93 VAL A CA 1
ATOM 708 C C . VAL A 1 93 ? 45.243 2.257 -51.845 1.00 96.19 93 VAL A C 1
ATOM 710 O O . VAL A 1 93 ? 44.619 2.097 -50.803 1.00 96.19 93 VAL A O 1
ATOM 713 N N . GLY A 1 94 ? 46.309 1.514 -52.138 1.00 95.94 94 GLY A N 1
ATOM 714 C CA . GLY A 1 94 ? 46.905 0.528 -51.232 1.00 95.94 94 GLY A CA 1
ATOM 715 C C . GLY A 1 94 ? 47.056 -0.853 -51.867 1.00 95.94 94 GLY A C 1
ATOM 716 O O . GLY A 1 94 ? 47.640 -0.948 -52.944 1.00 95.94 94 GLY A O 1
ATOM 717 N N . LYS A 1 95 ? 46.608 -1.930 -51.212 1.00 95.00 95 LYS A N 1
ATOM 718 C CA . LYS A 1 95 ? 46.797 -3.313 -51.686 1.00 95.00 95 LYS A CA 1
ATOM 719 C C . LYS A 1 95 ? 45.494 -4.129 -51.698 1.00 95.00 95 LYS A C 1
ATOM 721 O O . LYS A 1 95 ? 44.771 -4.111 -50.713 1.00 95.00 95 LYS A O 1
ATOM 726 N N . GLU A 1 96 ? 45.215 -4.895 -52.752 1.00 95.31 96 GLU A N 1
ATOM 727 C CA . GLU A 1 96 ? 44.072 -5.842 -52.809 1.00 95.31 96 GLU A CA 1
ATOM 728 C C . GLU A 1 96 ? 42.682 -5.206 -52.561 1.00 95.31 96 GLU A C 1
ATOM 730 O O . GLU A 1 96 ? 41.776 -5.882 -52.078 1.00 95.31 96 GLU A O 1
ATOM 735 N N . ASN A 1 97 ? 42.487 -3.910 -52.836 1.00 95.88 97 ASN A N 1
ATOM 736 C CA . ASN A 1 97 ? 41.177 -3.270 -52.657 1.00 95.88 97 ASN A CA 1
ATOM 737 C C . ASN A 1 97 ? 40.297 -3.433 -53.905 1.00 95.88 97 ASN A C 1
ATOM 739 O O . ASN A 1 97 ? 40.783 -3.308 -55.029 1.00 95.88 97 ASN A O 1
ATOM 743 N N . TYR A 1 98 ? 38.995 -3.622 -53.702 1.00 96.56 98 TYR A N 1
ATOM 744 C CA . TYR A 1 98 ? 37.975 -3.745 -54.743 1.00 96.56 98 TYR A CA 1
ATOM 745 C C . TYR A 1 98 ? 36.976 -2.591 -54.605 1.00 96.56 98 TYR A C 1
ATOM 747 O O . TYR A 1 98 ? 36.260 -2.516 -53.610 1.00 96.56 98 TYR A O 1
ATOM 755 N N . ALA A 1 99 ? 36.920 -1.687 -55.581 1.00 96.31 99 ALA A N 1
ATOM 756 C CA . ALA A 1 99 ? 36.108 -0.472 -55.531 1.00 96.31 99 ALA A CA 1
ATOM 757 C C . ALA A 1 99 ? 35.200 -0.338 -56.764 1.00 96.31 99 ALA A C 1
ATOM 759 O O . ALA A 1 99 ? 35.662 -0.408 -57.902 1.00 96.31 99 ALA A O 1
ATOM 760 N N . MET A 1 100 ? 33.907 -0.090 -56.557 1.00 97.81 100 MET A N 1
ATOM 761 C CA . MET A 1 100 ? 32.924 0.087 -57.630 1.00 97.81 100 MET A CA 1
ATOM 762 C C . MET A 1 100 ? 32.047 1.318 -57.377 1.00 97.81 100 MET A C 1
ATOM 764 O O . MET A 1 100 ? 31.372 1.402 -56.358 1.00 97.81 100 MET A O 1
ATOM 768 N N . THR A 1 101 ? 32.036 2.265 -58.315 1.00 96.56 101 THR A N 1
ATOM 769 C CA . THR A 1 101 ? 31.262 3.517 -58.254 1.00 96.56 101 THR A CA 1
ATOM 770 C C . THR A 1 101 ? 30.361 3.619 -59.481 1.00 96.56 101 THR A C 1
ATOM 772 O O . THR A 1 101 ? 30.860 3.595 -60.603 1.00 96.56 101 THR A O 1
ATOM 775 N N . VAL A 1 102 ? 29.042 3.717 -59.306 1.00 96.75 102 VAL A N 1
ATOM 776 C CA . VAL A 1 102 ? 28.071 3.712 -60.416 1.00 96.75 102 VAL A CA 1
ATOM 777 C C . VAL A 1 102 ? 27.002 4.790 -60.241 1.00 96.75 102 VAL A C 1
ATOM 779 O O . VAL A 1 102 ? 26.308 4.813 -59.232 1.00 96.75 102 VAL A O 1
ATOM 782 N N . GLY A 1 103 ? 26.790 5.631 -61.253 1.00 96.38 103 GLY A N 1
ATOM 783 C CA . GLY A 1 103 ? 25.669 6.571 -61.325 1.00 96.38 103 GLY A CA 1
ATOM 784 C C . GLY A 1 103 ? 26.102 8.004 -61.634 1.00 96.38 103 GLY A C 1
ATOM 785 O O . GLY A 1 103 ? 26.805 8.212 -62.621 1.00 96.38 103 GLY A O 1
ATOM 786 N N . LYS A 1 104 ? 25.653 9.002 -60.865 1.00 95.62 104 LYS A N 1
ATOM 787 C CA . LYS A 1 104 ? 25.915 10.427 -61.142 1.00 95.62 104 LYS A CA 1
ATOM 788 C C . LYS A 1 104 ? 26.448 11.191 -59.920 1.00 95.62 104 LYS A C 1
ATOM 790 O O . LYS A 1 104 ? 25.891 11.053 -58.841 1.00 95.62 104 LYS A O 1
ATOM 795 N N . GLU A 1 105 ? 27.466 12.038 -60.080 1.00 96.19 105 GLU A N 1
ATOM 796 C CA . GLU A 1 105 ? 27.970 12.937 -59.011 1.00 96.19 105 GLU A CA 1
ATOM 797 C C . GLU A 1 105 ? 28.403 12.220 -57.709 1.00 96.19 105 GLU A C 1
ATOM 799 O O . GLU A 1 105 ? 28.327 12.802 -56.629 1.00 96.19 105 GLU A O 1
ATOM 804 N N . ASN A 1 106 ? 28.821 10.948 -57.762 1.00 96.50 106 ASN A N 1
ATOM 805 C CA . ASN A 1 106 ? 29.276 10.235 -56.562 1.00 96.50 106 ASN A CA 1
ATOM 806 C C . ASN A 1 106 ? 30.770 10.479 -56.296 1.00 96.50 106 ASN A C 1
ATOM 808 O O . ASN A 1 106 ? 31.580 10.469 -57.224 1.00 96.50 106 ASN A O 1
ATOM 812 N N . TYR A 1 107 ? 31.134 10.605 -55.022 1.00 97.06 107 TYR A N 1
ATO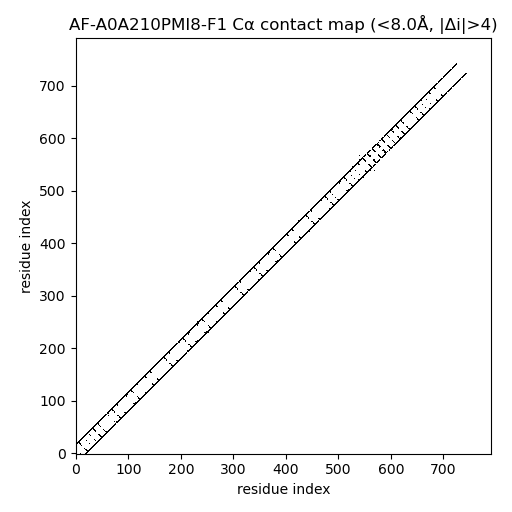M 813 C CA . TYR A 1 107 ? 32.502 10.769 -54.534 1.00 97.06 107 TYR A CA 1
ATOM 814 C C . TYR A 1 107 ? 32.881 9.550 -53.687 1.00 97.06 107 TYR A C 1
ATOM 816 O O . TYR A 1 107 ? 32.311 9.343 -52.618 1.00 97.06 107 TYR A O 1
ATOM 824 N N . ALA A 1 108 ? 33.830 8.738 -54.149 1.00 96.69 108 ALA A N 1
ATOM 825 C CA . ALA A 1 108 ? 34.211 7.477 -53.516 1.00 96.69 108 ALA A CA 1
ATOM 826 C C . ALA A 1 108 ? 35.722 7.404 -53.241 1.00 96.69 108 ALA A C 1
ATOM 828 O O . ALA A 1 108 ? 36.540 7.574 -54.146 1.00 96.69 108 ALA A O 1
ATOM 829 N N . MET A 1 109 ? 36.108 7.093 -52.003 1.00 98.00 109 MET A N 1
ATOM 830 C CA . MET A 1 109 ? 37.504 6.915 -51.594 1.00 98.00 109 MET A CA 1
ATOM 831 C C . MET A 1 109 ? 37.696 5.579 -50.869 1.00 98.00 109 MET A C 1
ATOM 833 O O . MET A 1 109 ? 37.005 5.296 -49.895 1.00 98.00 109 MET A O 1
ATOM 837 N N . THR A 1 110 ? 38.653 4.764 -51.312 1.00 97.00 110 THR A N 1
ATOM 838 C CA . THR A 1 110 ? 39.011 3.470 -50.706 1.00 97.00 110 THR A CA 1
ATOM 839 C C . THR A 1 110 ? 40.515 3.431 -50.449 1.00 97.00 110 THR A C 1
ATOM 841 O O . THR A 1 110 ? 41.293 3.543 -51.393 1.00 97.00 110 THR A O 1
ATOM 844 N N . VAL A 1 111 ? 40.951 3.300 -49.193 1.00 97.06 111 VAL A N 1
ATOM 845 C CA . VAL A 1 111 ? 42.374 3.379 -48.812 1.00 97.06 111 VAL A CA 1
ATOM 846 C C . VAL A 1 111 ? 42.769 2.255 -47.853 1.00 97.06 111 VAL A C 1
ATOM 848 O O . VAL A 1 111 ? 42.198 2.132 -46.775 1.00 97.06 111 VAL A O 1
ATOM 851 N N . GLY A 1 112 ? 43.803 1.480 -48.179 1.00 96.44 112 GLY A N 1
ATOM 852 C CA . GLY A 1 112 ? 44.418 0.506 -47.271 1.00 96.44 112 GLY A CA 1
ATOM 853 C C . GLY A 1 112 ? 44.581 -0.881 -47.889 1.00 96.44 112 GLY A C 1
ATOM 854 O O . GLY A 1 112 ? 45.151 -0.985 -48.973 1.00 96.44 112 GLY A O 1
ATOM 855 N N . LYS A 1 113 ? 44.163 -1.954 -47.207 1.00 95.81 113 LYS A N 1
ATOM 856 C CA . LYS A 1 113 ? 44.378 -3.342 -47.655 1.00 95.81 113 LYS A CA 1
ATOM 857 C C . LYS A 1 113 ? 43.092 -4.184 -47.645 1.00 95.81 113 LYS A C 1
ATOM 859 O O . LYS A 1 113 ? 42.369 -4.157 -46.660 1.00 95.81 113 LYS A O 1
ATOM 864 N N . GLU A 1 114 ? 42.827 -4.978 -48.682 1.00 96.06 114 GLU A N 1
ATOM 865 C CA . GLU A 1 114 ? 41.704 -5.950 -48.719 1.00 96.06 114 GLU A CA 1
ATOM 866 C C . GLU A 1 114 ? 40.301 -5.339 -48.484 1.00 96.06 114 GLU A C 1
ATOM 868 O O . GLU A 1 114 ? 39.403 -6.031 -48.008 1.00 96.06 114 GLU A O 1
ATOM 873 N N . ASN A 1 115 ? 40.085 -4.047 -48.765 1.00 96.81 115 ASN A N 1
ATOM 874 C CA . ASN A 1 115 ? 38.766 -3.427 -48.589 1.00 96.81 115 ASN A CA 1
ATOM 875 C C . ASN A 1 115 ? 37.882 -3.627 -49.830 1.00 96.81 115 ASN A C 1
ATOM 877 O O . ASN A 1 115 ? 38.357 -3.500 -50.958 1.00 96.81 115 ASN A O 1
ATOM 881 N N . TYR A 1 116 ? 36.587 -3.846 -49.617 1.00 97.38 116 TYR A N 1
ATOM 882 C CA . TYR A 1 116 ? 35.560 -3.972 -50.650 1.00 97.38 116 TYR A CA 1
ATOM 883 C C . TYR A 1 116 ? 34.574 -2.808 -50.514 1.00 97.38 116 TYR A C 1
ATOM 885 O O . TYR A 1 116 ? 33.888 -2.702 -49.501 1.00 97.38 116 TYR A O 1
ATOM 893 N N . ALA A 1 117 ? 34.491 -1.930 -51.511 1.00 97.06 117 ALA A N 1
ATOM 894 C CA . ALA A 1 117 ? 33.681 -0.714 -51.471 1.00 97.06 117 ALA A CA 1
ATOM 895 C C . ALA A 1 117 ? 32.770 -0.594 -52.703 1.00 97.06 117 ALA A C 1
ATOM 897 O O . ALA A 1 117 ? 33.238 -0.623 -53.840 1.00 97.06 117 ALA A O 1
ATOM 898 N N . MET A 1 118 ? 31.467 -0.400 -52.491 1.00 98.12 118 MET A N 1
ATOM 899 C CA . MET A 1 118 ? 30.480 -0.193 -53.554 1.00 98.12 118 MET A CA 1
ATOM 900 C C . MET A 1 118 ? 29.660 1.076 -53.300 1.00 98.12 118 MET A C 1
ATOM 902 O O . MET A 1 118 ? 29.065 1.228 -52.237 1.00 98.12 118 MET A O 1
ATOM 906 N N . THR A 1 119 ? 29.596 1.976 -54.280 1.00 97.25 119 THR A N 1
ATOM 907 C CA . THR A 1 119 ? 28.817 3.224 -54.241 1.00 97.25 119 THR A CA 1
ATOM 908 C C . THR A 1 119 ? 27.920 3.296 -55.473 1.00 97.25 119 THR A C 1
ATOM 910 O O . THR A 1 119 ? 28.424 3.277 -56.593 1.00 97.25 119 THR A O 1
ATOM 913 N N . VAL A 1 120 ? 26.598 3.360 -55.301 1.00 97.44 120 VAL A N 1
ATOM 914 C CA . VAL A 1 120 ? 25.627 3.315 -56.408 1.00 97.44 120 VAL A CA 1
ATOM 915 C C . VAL A 1 120 ? 24.552 4.391 -56.253 1.00 97.44 120 VAL A C 1
ATOM 917 O O . VAL A 1 120 ? 23.879 4.449 -55.230 1.00 97.44 120 VAL A O 1
ATOM 920 N N . GLY A 1 121 ? 24.315 5.196 -57.288 1.00 96.75 121 GLY A N 1
ATOM 921 C CA . GLY A 1 121 ? 23.193 6.137 -57.365 1.00 96.75 121 GLY A CA 1
ATOM 922 C C . GLY A 1 121 ? 23.622 7.575 -57.661 1.00 96.75 121 GLY A C 1
ATOM 923 O O . GLY A 1 121 ? 24.344 7.794 -58.632 1.00 96.75 121 GLY A O 1
ATOM 924 N N . LYS A 1 122 ? 23.144 8.568 -56.901 1.00 96.44 122 LYS A N 1
ATOM 925 C CA . LYS A 1 122 ? 23.380 9.996 -57.182 1.00 96.44 122 LYS A CA 1
ATOM 926 C C . LYS A 1 122 ? 23.886 10.776 -55.958 1.00 96.44 122 LYS A C 1
ATOM 928 O O . LYS A 1 122 ? 23.325 10.626 -54.882 1.00 96.44 122 LYS A O 1
ATOM 933 N N . GLU A 1 123 ? 24.882 11.649 -56.114 1.00 96.62 123 GLU A N 1
ATOM 934 C CA . GLU A 1 123 ? 25.357 12.567 -55.047 1.00 96.62 123 GLU A CA 1
ATOM 935 C C . GLU A 1 123 ? 25.803 11.869 -53.739 1.00 96.62 123 GLU A C 1
ATOM 937 O O . GLU A 1 123 ? 25.725 12.462 -52.665 1.00 96.62 123 GLU A O 1
ATOM 942 N N . ASN A 1 124 ? 26.233 10.601 -53.779 1.00 97.25 124 ASN A N 1
ATOM 943 C CA . ASN A 1 124 ? 26.695 9.906 -52.572 1.00 97.25 124 ASN A CA 1
ATOM 944 C C . ASN A 1 124 ? 28.180 10.187 -52.299 1.00 97.25 124 ASN A C 1
ATOM 946 O O . ASN A 1 124 ? 28.994 10.197 -53.224 1.00 97.25 124 ASN A O 1
ATOM 950 N N . TYR A 1 125 ? 28.537 10.325 -51.025 1.00 97.69 125 TYR A N 1
ATOM 951 C CA . TYR A 1 125 ? 29.900 10.524 -50.533 1.00 97.69 125 TYR A CA 1
ATOM 952 C C . TYR A 1 125 ? 30.302 9.318 -49.678 1.00 97.69 125 TYR A C 1
ATOM 954 O O . TYR A 1 125 ? 29.775 9.139 -48.582 1.00 97.69 125 TYR A O 1
ATOM 962 N N . ALA A 1 126 ? 31.219 8.484 -50.164 1.00 97.31 126 ALA A N 1
ATOM 963 C CA . ALA A 1 126 ? 31.618 7.231 -49.524 1.00 97.31 126 ALA A CA 1
ATOM 964 C C . ALA A 1 126 ? 33.133 7.174 -49.273 1.00 97.31 126 ALA A C 1
ATOM 966 O O . ALA A 1 126 ? 33.934 7.361 -50.189 1.00 97.31 126 ALA A O 1
ATOM 967 N N . MET A 1 127 ? 33.545 6.869 -48.043 1.00 98.31 127 MET A N 1
ATOM 968 C CA . MET A 1 127 ? 34.955 6.764 -47.652 1.00 98.31 127 MET A CA 1
ATOM 969 C C . MET A 1 127 ? 35.210 5.490 -46.840 1.00 98.31 127 MET A C 1
ATOM 971 O O . MET A 1 127 ? 34.632 5.303 -45.775 1.00 98.31 127 MET A O 1
ATOM 975 N N . THR A 1 128 ? 36.102 4.628 -47.328 1.00 97.56 128 THR A N 1
ATOM 976 C CA . THR A 1 128 ? 36.483 3.349 -46.705 1.00 97.56 128 THR A CA 1
ATOM 977 C C . THR A 1 128 ? 37.988 3.334 -46.458 1.00 97.56 128 THR A C 1
ATOM 979 O O . THR A 1 128 ? 38.761 3.448 -47.408 1.00 97.56 128 THR A O 1
ATOM 982 N N . VAL A 1 129 ? 38.431 3.210 -45.205 1.00 97.69 129 VAL A N 1
ATOM 983 C CA . VAL A 1 129 ? 39.855 3.286 -44.834 1.00 97.69 129 VAL A CA 1
ATOM 984 C C . VAL A 1 129 ? 40.256 2.173 -43.866 1.00 97.69 129 VAL A C 1
ATOM 986 O O . VAL A 1 129 ? 39.659 2.027 -42.805 1.00 97.69 129 VAL A O 1
ATOM 989 N N . GLY A 1 130 ? 41.326 1.440 -44.172 1.00 96.94 130 GLY A N 1
ATOM 990 C CA . GLY A 1 130 ? 41.961 0.487 -43.259 1.00 96.94 130 GLY A CA 1
ATOM 991 C C . GLY A 1 130 ? 42.145 -0.903 -43.865 1.00 96.94 130 GLY A C 1
ATOM 992 O O . GLY A 1 130 ? 42.709 -1.009 -44.953 1.00 96.94 130 GLY A O 1
ATOM 993 N N . LYS A 1 131 ? 41.749 -1.974 -43.168 1.00 96.88 131 LYS A N 1
ATOM 994 C CA . LYS A 1 131 ? 41.984 -3.364 -43.600 1.00 96.88 131 LYS A CA 1
ATOM 995 C C . LYS A 1 131 ? 40.711 -4.225 -43.572 1.00 96.88 131 LYS A C 1
ATOM 997 O O . LYS A 1 131 ? 39.996 -4.201 -42.581 1.00 96.88 131 LYS A O 1
ATOM 1002 N N . GLU A 1 132 ? 40.454 -5.034 -44.600 1.00 96.69 132 GLU A N 1
ATOM 1003 C CA . GLU A 1 132 ? 39.347 -6.023 -44.623 1.00 96.69 132 GLU A CA 1
ATOM 1004 C C . GLU A 1 132 ? 37.936 -5.432 -44.388 1.00 96.69 132 GLU A C 1
ATOM 1006 O O . GLU A 1 132 ? 37.052 -6.131 -43.897 1.00 96.69 132 GLU A O 1
ATOM 1011 N N . ASN A 1 133 ? 37.697 -4.148 -44.685 1.00 97.50 133 ASN A N 1
ATOM 1012 C CA . ASN A 1 133 ? 36.368 -3.548 -44.511 1.00 97.50 133 ASN A CA 1
ATOM 1013 C C . ASN A 1 133 ? 35.482 -3.781 -45.744 1.00 97.50 133 ASN A C 1
ATOM 1015 O O . ASN A 1 133 ? 35.953 -3.669 -46.876 1.00 97.50 133 ASN A O 1
ATOM 1019 N N . TYR A 1 134 ? 34.191 -4.014 -45.523 1.00 97.88 134 TYR A N 1
ATOM 1020 C CA . TYR A 1 134 ? 33.164 -4.177 -46.551 1.00 97.88 134 TYR A CA 1
ATOM 1021 C C . TYR A 1 134 ? 32.157 -3.029 -46.436 1.00 97.88 134 TYR A C 1
ATOM 1023 O O . TYR A 1 134 ? 31.444 -2.936 -45.441 1.00 97.88 134 TYR A O 1
ATOM 1031 N N . ALA A 1 135 ? 32.087 -2.150 -47.434 1.00 97.62 135 ALA A N 1
ATOM 1032 C CA . ALA A 1 135 ? 31.252 -0.952 -47.423 1.00 97.62 135 ALA A CA 1
ATOM 1033 C C . ALA A 1 135 ? 30.339 -0.883 -48.658 1.00 97.62 135 ALA A C 1
ATOM 1035 O O . ALA A 1 135 ? 30.807 -0.939 -49.794 1.00 97.62 135 ALA A O 1
ATOM 1036 N N . MET A 1 136 ? 29.035 -0.705 -48.452 1.00 98.38 136 MET A N 1
ATOM 1037 C CA . MET A 1 136 ? 28.042 -0.509 -49.512 1.00 98.38 136 MET A CA 1
ATOM 1038 C C . MET A 1 136 ? 27.227 0.763 -49.255 1.00 98.38 136 MET A C 1
ATOM 1040 O O . MET A 1 136 ? 26.641 0.920 -48.188 1.00 98.38 136 MET A O 1
ATOM 1044 N N . THR A 1 137 ? 27.144 1.648 -50.248 1.00 97.75 137 THR A N 1
ATOM 1045 C CA . THR A 1 137 ? 26.340 2.881 -50.229 1.00 97.75 137 THR A CA 1
ATOM 1046 C C . THR A 1 137 ? 25.453 2.924 -51.470 1.00 97.75 137 THR A C 1
ATOM 1048 O O . THR A 1 137 ? 25.971 2.918 -52.585 1.00 97.75 137 THR A O 1
ATOM 1051 N N . VAL A 1 138 ? 24.126 2.947 -51.314 1.00 97.88 138 VAL A N 1
ATOM 1052 C CA . VAL A 1 138 ? 23.171 2.877 -52.437 1.00 97.88 138 VAL A CA 1
ATOM 1053 C C . VAL A 1 138 ? 22.055 3.914 -52.292 1.00 97.88 138 VAL A C 1
ATOM 1055 O O . VAL A 1 138 ? 21.312 3.893 -51.316 1.00 97.88 138 VAL A O 1
ATOM 1058 N N . GLY A 1 139 ? 21.863 4.775 -53.291 1.00 97.12 139 GLY A N 1
ATOM 1059 C CA . GLY A 1 139 ? 20.720 5.687 -53.382 1.00 97.12 139 GLY A CA 1
ATOM 1060 C C . GLY A 1 139 ? 21.111 7.129 -53.702 1.00 97.12 139 GLY A C 1
ATOM 1061 O O . GLY A 1 139 ? 21.838 7.352 -54.669 1.00 97.12 139 GLY A O 1
ATOM 1062 N N . LYS A 1 140 ? 20.596 8.118 -52.961 1.00 97.19 140 LYS A N 1
ATOM 1063 C CA . LYS A 1 140 ? 20.799 9.550 -53.252 1.00 97.19 140 LYS A CA 1
ATOM 1064 C C . LYS A 1 140 ? 21.281 10.348 -52.029 1.00 97.19 140 LYS A C 1
ATOM 1066 O O . LYS A 1 140 ? 20.712 10.198 -50.957 1.00 97.19 140 LYS A O 1
ATOM 1071 N N . GLU A 1 141 ? 22.266 11.234 -52.183 1.00 97.12 141 GLU A N 1
ATOM 1072 C CA . GLU A 1 141 ? 22.718 12.169 -51.122 1.00 97.12 141 GLU A CA 1
ATOM 1073 C C . GLU A 1 141 ? 23.167 11.490 -49.805 1.00 97.12 141 GLU A C 1
ATOM 1075 O O . GLU A 1 141 ? 23.072 12.090 -48.736 1.00 97.12 141 GLU A O 1
ATOM 1080 N N . ASN A 1 142 ? 23.620 10.229 -49.832 1.00 97.62 142 ASN A N 1
ATOM 1081 C CA . ASN A 1 142 ? 24.087 9.552 -48.617 1.00 97.62 142 ASN A CA 1
ATOM 1082 C C . ASN A 1 142 ? 25.565 9.862 -48.336 1.00 97.62 142 ASN A C 1
ATOM 1084 O O . ASN A 1 142 ? 26.386 9.873 -49.252 1.00 97.62 142 ASN A O 1
ATOM 1088 N N . TYR A 1 143 ? 25.909 10.023 -47.061 1.00 98.00 143 TYR A N 1
ATOM 1089 C CA . TYR A 1 143 ? 27.266 10.235 -46.561 1.00 98.00 143 TYR A CA 1
ATOM 1090 C C . TYR A 1 143 ? 27.679 9.029 -45.711 1.00 98.00 143 TYR A C 1
ATOM 1092 O O . TYR A 1 143 ? 27.128 8.821 -44.633 1.00 98.00 143 TYR A O 1
ATOM 1100 N N . ALA A 1 144 ? 28.637 8.230 -46.177 1.00 97.81 144 ALA A N 1
ATOM 1101 C CA . ALA A 1 144 ? 29.057 6.985 -45.539 1.00 97.81 144 ALA A CA 1
ATOM 1102 C C . ALA A 1 144 ? 30.571 6.964 -45.272 1.00 97.81 144 ALA A C 1
ATOM 1104 O O . ALA A 1 144 ? 31.378 7.136 -46.186 1.00 97.81 144 ALA A O 1
ATOM 1105 N N . MET A 1 145 ? 30.973 6.698 -44.029 1.00 98.50 145 MET A N 1
ATOM 1106 C CA . MET A 1 145 ? 32.376 6.578 -43.627 1.00 98.50 145 MET A CA 1
ATOM 1107 C C . MET A 1 145 ? 32.621 5.270 -42.867 1.00 98.50 145 MET A C 1
ATOM 1109 O O . MET A 1 145 ? 31.959 4.999 -41.869 1.00 98.50 145 MET A O 1
ATOM 1113 N N . THR A 1 146 ? 33.593 4.475 -43.311 1.00 97.94 146 THR A N 1
ATOM 1114 C CA . THR A 1 146 ? 34.006 3.208 -42.684 1.00 97.94 146 THR A CA 1
ATOM 1115 C C . THR A 1 146 ? 35.511 3.238 -42.435 1.00 97.94 146 THR A C 1
ATOM 1117 O O . THR A 1 146 ? 36.280 3.366 -43.386 1.00 97.94 146 THR A O 1
ATOM 1120 N N . VAL A 1 147 ? 35.955 3.144 -41.179 1.00 98.00 147 VAL A N 1
ATOM 1121 C CA . VAL A 1 147 ? 37.376 3.273 -40.807 1.00 98.00 147 VAL A CA 1
ATOM 1122 C C . VAL A 1 147 ? 37.804 2.178 -39.829 1.00 98.00 147 VAL A C 1
ATOM 1124 O O . VAL A 1 147 ? 37.242 2.061 -38.745 1.00 98.00 147 VAL A O 1
ATOM 1127 N N . GLY A 1 148 ? 38.854 1.423 -40.154 1.00 97.31 148 GLY A N 1
ATOM 1128 C CA . GLY A 1 148 ? 39.503 0.484 -39.235 1.00 97.31 148 GLY A CA 1
ATOM 1129 C C . GLY A 1 148 ? 39.710 -0.910 -39.828 1.00 97.31 148 GLY A C 1
ATOM 1130 O O . GLY A 1 148 ? 40.276 -1.019 -40.914 1.00 97.31 148 GLY A O 1
ATOM 1131 N N . LYS A 1 149 ? 39.330 -1.978 -39.117 1.00 97.31 149 LYS A N 1
ATOM 1132 C CA . LYS A 1 149 ? 39.591 -3.370 -39.527 1.00 97.31 149 LYS A CA 1
ATOM 1133 C C . LYS A 1 149 ? 38.336 -4.256 -39.482 1.00 97.31 149 LYS A C 1
ATOM 1135 O O . LYS A 1 149 ? 37.625 -4.235 -38.487 1.00 97.31 149 LYS A O 1
ATOM 1140 N N . GLU A 1 150 ? 38.090 -5.080 -40.500 1.00 97.25 150 GLU A N 1
ATOM 1141 C CA . GLU A 1 150 ? 37.002 -6.090 -40.509 1.00 97.25 150 GLU A CA 1
ATOM 1142 C C . GLU A 1 150 ? 35.581 -5.521 -40.274 1.00 97.25 150 GLU A C 1
ATOM 1144 O O . GLU A 1 150 ? 34.712 -6.229 -39.769 1.00 97.25 150 GLU A O 1
ATOM 1149 N N . ASN A 1 151 ? 35.321 -4.245 -40.587 1.00 97.81 151 ASN A N 1
ATOM 1150 C CA . ASN A 1 151 ? 33.982 -3.666 -40.418 1.00 97.81 151 ASN A CA 1
ATOM 1151 C C . ASN A 1 151 ? 33.100 -3.928 -41.648 1.00 97.81 151 ASN A C 1
ATOM 1153 O O . ASN A 1 151 ? 33.569 -3.826 -42.781 1.00 97.81 151 ASN A O 1
ATOM 1157 N N . TYR A 1 152 ? 31.812 -4.175 -41.423 1.00 98.12 152 TYR A N 1
ATOM 1158 C CA . TYR A 1 152 ? 30.785 -4.355 -42.448 1.00 98.12 152 TYR A CA 1
ATOM 1159 C C . TYR A 1 152 ? 29.771 -3.213 -42.340 1.00 98.12 152 TYR A C 1
ATOM 1161 O O . TYR A 1 152 ? 29.079 -3.102 -41.332 1.00 98.12 152 TYR A O 1
ATOM 1169 N N . ALA A 1 153 ? 29.675 -2.357 -43.355 1.00 98.00 153 ALA A N 1
ATOM 1170 C CA . ALA A 1 153 ? 28.838 -1.159 -43.351 1.00 98.00 153 ALA A CA 1
ATOM 1171 C C . ALA A 1 153 ? 27.927 -1.101 -44.588 1.00 98.00 153 ALA A C 1
ATOM 1173 O O . ALA A 1 153 ? 28.394 -1.180 -45.724 1.00 98.00 153 ALA A O 1
ATOM 1174 N N . MET A 1 154 ? 26.623 -0.915 -44.386 1.00 98.50 154 MET A N 1
ATOM 1175 C CA . MET A 1 154 ? 25.625 -0.825 -45.455 1.00 98.50 154 MET A CA 1
ATOM 1176 C C . MET A 1 154 ? 24.726 0.399 -45.252 1.00 98.50 154 MET A C 1
ATOM 1178 O O . MET A 1 154 ? 24.053 0.512 -44.232 1.00 98.50 154 MET A O 1
ATOM 1182 N N . THR A 1 155 ? 24.687 1.304 -46.229 1.00 97.94 155 THR A N 1
ATOM 1183 C CA . THR A 1 155 ? 23.870 2.530 -46.218 1.00 97.94 155 THR A CA 1
ATOM 1184 C C . THR A 1 155 ? 22.981 2.558 -47.458 1.00 97.94 155 THR A C 1
ATOM 1186 O O . THR A 1 155 ? 23.497 2.564 -48.574 1.00 97.94 155 THR A O 1
ATOM 1189 N N . VAL A 1 156 ? 21.654 2.563 -47.298 1.00 98.06 156 VAL A N 1
ATOM 1190 C CA . VAL A 1 156 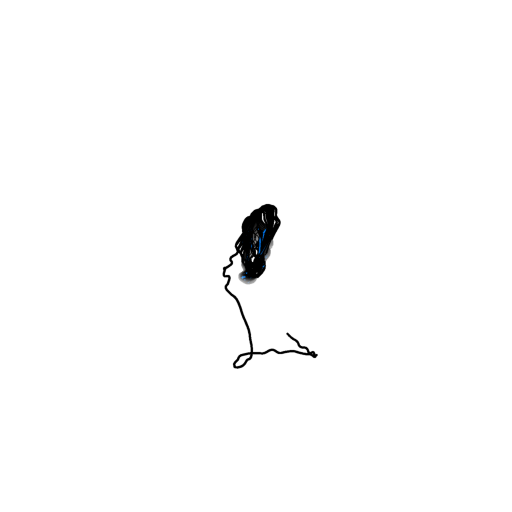? 20.703 2.512 -48.424 1.00 98.06 156 VAL A CA 1
ATOM 1191 C C . VAL A 1 156 ? 19.584 3.541 -48.280 1.00 98.06 156 VAL A C 1
ATOM 1193 O O . VAL A 1 156 ? 18.876 3.557 -47.278 1.00 98.06 156 VAL A O 1
ATOM 1196 N N . GLY A 1 157 ? 19.347 4.342 -49.318 1.00 97.44 157 GLY A N 1
ATOM 1197 C CA . GLY A 1 157 ? 18.186 5.229 -49.424 1.00 97.44 157 GLY A CA 1
ATOM 1198 C C . GLY A 1 157 ? 18.557 6.674 -49.750 1.00 97.44 157 GLY A C 1
ATOM 1199 O O . GLY A 1 157 ? 19.277 6.904 -50.721 1.00 97.44 157 GLY A O 1
ATOM 1200 N N . LYS A 1 158 ? 18.032 7.655 -49.008 1.00 97.38 158 LYS A N 1
ATOM 1201 C CA . LYS A 1 158 ? 18.206 9.087 -49.306 1.00 97.38 158 LYS A CA 1
ATOM 1202 C C . LYS A 1 158 ? 18.672 9.899 -48.087 1.00 97.38 158 LYS A C 1
ATOM 1204 O O . LYS A 1 158 ? 18.108 9.741 -47.014 1.00 97.38 158 LYS A O 1
ATOM 1209 N N . GLU A 1 159 ? 19.639 10.803 -48.245 1.00 97.38 159 GLU A N 1
ATOM 1210 C CA . GLU A 1 159 ? 20.071 11.751 -47.187 1.00 97.38 159 GLU A CA 1
ATOM 1211 C C . GLU A 1 159 ? 20.528 11.089 -45.864 1.00 97.38 159 GLU A C 1
ATOM 1213 O O . GLU A 1 159 ? 20.419 11.695 -44.800 1.00 97.38 159 GLU A O 1
ATOM 1218 N N . ASN A 1 160 ? 21.005 9.837 -45.881 1.00 97.88 160 ASN A N 1
ATOM 1219 C CA . ASN A 1 160 ? 21.478 9.176 -44.658 1.00 97.88 160 ASN A CA 1
ATOM 1220 C C . ASN A 1 160 ? 22.949 9.513 -44.375 1.00 97.88 160 ASN A C 1
ATOM 1222 O O . ASN A 1 160 ? 23.774 9.523 -45.289 1.00 97.88 160 ASN A O 1
ATOM 1226 N N . TYR A 1 161 ? 23.287 9.697 -43.101 1.00 98.19 161 TYR A N 1
ATOM 1227 C CA . TYR A 1 161 ? 24.639 9.936 -42.600 1.00 98.19 161 TYR A CA 1
ATOM 1228 C C . TYR A 1 161 ? 25.072 8.746 -41.738 1.00 98.19 161 TYR A C 1
ATOM 1230 O O . TYR A 1 161 ? 24.529 8.544 -40.655 1.00 98.19 161 TYR A O 1
ATOM 1238 N N . ALA A 1 162 ? 26.042 7.958 -42.197 1.00 98.12 162 ALA A N 1
ATOM 1239 C CA . ALA A 1 162 ? 26.497 6.737 -41.536 1.00 98.12 162 ALA A CA 1
ATOM 1240 C C . ALA A 1 162 ? 28.013 6.758 -41.278 1.00 98.12 162 ALA A C 1
ATOM 1242 O O . ALA A 1 162 ? 28.811 6.932 -42.198 1.00 98.12 162 ALA A O 1
ATOM 1243 N N . MET A 1 163 ? 28.428 6.527 -40.032 1.00 98.62 163 MET A N 1
ATOM 1244 C CA . MET A 1 163 ? 29.834 6.405 -39.632 1.00 98.62 163 MET A CA 1
ATOM 1245 C C . MET A 1 163 ? 30.069 5.096 -38.872 1.00 98.62 163 MET A C 1
ATOM 1247 O O . MET A 1 163 ? 29.409 4.831 -37.871 1.00 98.62 163 MET A O 1
ATOM 1251 N N . THR A 1 164 ? 31.050 4.306 -39.309 1.00 98.12 164 THR A N 1
ATOM 1252 C CA . THR A 1 164 ? 31.486 3.053 -38.670 1.00 98.12 164 THR A CA 1
ATOM 1253 C C . THR A 1 164 ? 32.992 3.108 -38.425 1.00 98.12 164 THR A C 1
ATOM 1255 O O . THR A 1 164 ? 33.760 3.225 -39.378 1.00 98.12 164 THR A O 1
ATOM 1258 N N . VAL A 1 165 ? 33.439 3.046 -37.167 1.00 98.19 165 VAL A N 1
ATOM 1259 C CA . VAL A 1 165 ? 34.859 3.203 -36.799 1.00 98.19 165 VAL A CA 1
ATOM 1260 C C . VAL A 1 165 ? 35.307 2.128 -35.808 1.00 98.19 165 VAL A C 1
ATOM 1262 O O . VAL A 1 165 ? 34.740 2.003 -34.727 1.00 98.19 165 VAL A O 1
ATOM 1265 N N . GLY A 1 166 ? 36.379 1.399 -36.121 1.00 97.56 166 GLY A N 1
ATOM 1266 C CA . GLY A 1 166 ? 37.045 0.480 -35.193 1.00 97.56 166 GLY A CA 1
ATOM 1267 C C . GLY A 1 166 ? 37.278 -0.916 -35.772 1.00 97.56 166 GLY A C 1
ATOM 1268 O O . GLY A 1 166 ? 37.845 -1.028 -36.859 1.00 97.56 166 GLY A O 1
ATOM 1269 N N . LYS A 1 167 ? 36.921 -1.982 -35.045 1.00 97.62 167 LYS A N 1
ATOM 1270 C CA . LYS A 1 167 ? 37.202 -3.375 -35.439 1.00 97.62 167 LYS A CA 1
ATOM 1271 C C . LYS A 1 167 ? 35.959 -4.276 -35.382 1.00 97.62 167 LYS A C 1
ATOM 1273 O O . LYS A 1 167 ? 35.249 -4.251 -34.387 1.00 97.62 167 LYS A O 1
ATOM 1278 N N . GLU A 1 168 ? 35.724 -5.118 -36.388 1.00 97.50 168 GLU A N 1
ATOM 1279 C CA . GLU A 1 168 ? 34.649 -6.141 -36.381 1.00 97.50 168 GLU A CA 1
ATOM 1280 C C . GLU A 1 168 ? 33.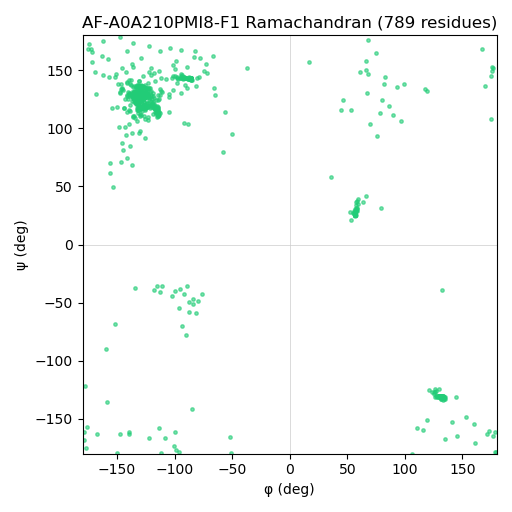222 -5.586 -36.151 1.00 97.50 168 GLU A C 1
ATOM 1282 O O . GLU A 1 168 ? 32.363 -6.297 -35.631 1.00 97.50 168 GLU A O 1
ATOM 1287 N N . ASN A 1 169 ? 32.944 -4.319 -36.484 1.00 98.00 169 ASN A N 1
ATOM 1288 C CA . ASN A 1 169 ? 31.598 -3.755 -36.323 1.00 98.00 169 ASN A CA 1
ATOM 1289 C C . ASN A 1 169 ? 30.721 -4.045 -37.550 1.00 98.00 169 ASN A C 1
ATOM 1291 O O . ASN A 1 169 ? 31.188 -3.948 -38.684 1.00 98.00 169 ASN A O 1
ATOM 1295 N N . TYR A 1 170 ? 29.438 -4.313 -37.322 1.00 98.31 170 TYR A N 1
ATOM 1296 C CA . TYR A 1 170 ? 28.416 -4.538 -38.345 1.00 98.31 170 TYR A CA 1
ATOM 1297 C C . TYR A 1 170 ? 27.371 -3.422 -38.253 1.00 98.31 170 TYR A C 1
ATOM 1299 O O . TYR A 1 170 ? 26.663 -3.326 -37.255 1.00 98.31 170 TYR A O 1
ATOM 1307 N N . ALA A 1 171 ? 27.267 -2.570 -39.271 1.00 98.19 171 ALA A N 1
ATOM 1308 C CA . ALA A 1 171 ? 26.407 -1.390 -39.278 1.00 98.19 171 ALA A CA 1
ATOM 1309 C C . ALA A 1 171 ? 25.504 -1.349 -40.522 1.00 98.19 171 ALA A C 1
ATOM 1311 O O . ALA A 1 171 ? 25.980 -1.401 -41.655 1.00 98.19 171 ALA A O 1
ATOM 1312 N N . MET A 1 172 ? 24.194 -1.202 -40.324 1.00 98.62 172 MET A N 1
ATOM 1313 C CA . MET A 1 172 ? 23.198 -1.122 -41.395 1.00 98.62 172 MET A CA 1
ATOM 1314 C C . MET A 1 172 ? 22.285 0.091 -41.195 1.00 98.62 172 MET A C 1
ATOM 1316 O O . MET A 1 172 ? 21.638 0.217 -40.160 1.00 98.62 172 MET A O 1
ATOM 1320 N N . THR A 1 173 ? 22.207 0.974 -42.191 1.00 98.19 173 THR A N 1
ATOM 1321 C CA . THR A 1 173 ? 21.375 2.189 -42.190 1.00 98.19 173 THR A CA 1
ATOM 1322 C C . THR A 1 173 ? 20.496 2.200 -43.437 1.00 98.19 173 THR A C 1
ATOM 1324 O O . THR A 1 173 ? 21.019 2.229 -44.549 1.00 98.19 173 THR A O 1
ATOM 1327 N N . VAL A 1 174 ? 19.169 2.164 -43.286 1.00 98.25 174 VAL A N 1
ATOM 1328 C CA . VAL A 1 174 ? 18.228 2.086 -44.419 1.00 98.25 174 VAL A CA 1
ATOM 1329 C C . VAL A 1 174 ? 17.076 3.079 -44.284 1.00 98.25 174 VAL A C 1
ATOM 1331 O O . VAL A 1 174 ? 16.338 3.051 -43.304 1.00 98.25 174 VAL A O 1
ATOM 1334 N N . GLY A 1 175 ? 16.852 3.902 -45.308 1.00 97.62 175 GLY A N 1
ATOM 1335 C CA . GLY A 1 175 ? 15.671 4.761 -45.427 1.00 97.62 175 GLY A CA 1
ATOM 1336 C C . GLY A 1 175 ? 16.009 6.209 -45.777 1.00 97.62 175 GLY A C 1
ATOM 1337 O O . GLY A 1 175 ? 16.717 6.441 -46.756 1.00 97.62 175 GLY A O 1
ATOM 1338 N N . LYS A 1 176 ? 15.466 7.186 -45.042 1.00 97.75 176 LYS A N 1
ATOM 1339 C CA . LYS A 1 176 ? 15.610 8.619 -45.354 1.00 97.75 176 LYS A CA 1
ATOM 1340 C C . LYS A 1 176 ? 16.058 9.452 -44.142 1.00 97.75 176 LYS A C 1
ATOM 1342 O O . LYS A 1 176 ? 15.493 9.295 -43.069 1.00 97.75 176 LYS A O 1
ATOM 1347 N N . GLU A 1 177 ? 17.011 10.370 -44.307 1.00 97.62 177 GLU A N 1
ATOM 1348 C CA . GLU A 1 177 ? 17.423 11.335 -43.257 1.00 97.62 177 GLU A CA 1
ATOM 1349 C C . GLU A 1 177 ? 17.887 10.693 -41.926 1.00 97.62 177 GLU A C 1
ATOM 1351 O O . GLU A 1 177 ? 17.766 11.309 -40.868 1.00 97.62 177 GLU A O 1
ATOM 1356 N N . ASN A 1 178 ? 18.382 9.448 -41.928 1.00 98.12 178 ASN A N 1
ATOM 1357 C CA . ASN A 1 178 ? 18.867 8.810 -40.698 1.00 98.12 178 ASN A CA 1
ATOM 1358 C C . ASN A 1 178 ? 20.330 9.180 -40.414 1.00 98.12 178 ASN A C 1
ATOM 1360 O O . ASN A 1 178 ? 21.153 9.213 -41.328 1.00 98.12 178 ASN A O 1
ATOM 1364 N N . TYR A 1 179 ? 20.665 9.367 -39.140 1.00 98.31 179 TYR A N 1
ATOM 1365 C CA . TYR A 1 179 ? 22.014 9.627 -38.638 1.00 98.31 179 TYR A CA 1
ATOM 1366 C C . TYR A 1 179 ? 22.464 8.446 -37.771 1.00 98.31 179 TYR A C 1
ATOM 1368 O O . TYR A 1 179 ? 21.907 8.227 -36.699 1.00 98.31 179 TYR A O 1
ATOM 1376 N N . ALA A 1 180 ? 23.464 7.686 -38.214 1.00 98.25 180 ALA A N 1
ATOM 1377 C CA . ALA A 1 180 ? 23.947 6.480 -37.547 1.00 98.25 180 ALA A CA 1
ATOM 1378 C C . ALA A 1 180 ? 25.461 6.545 -37.278 1.00 98.25 180 ALA A C 1
ATOM 1380 O O . ALA A 1 180 ? 26.260 6.745 -38.192 1.00 98.25 180 ALA A O 1
ATOM 1381 N N . MET A 1 181 ? 25.873 6.324 -36.030 1.00 98.69 181 MET A N 1
ATOM 1382 C CA . MET A 1 181 ? 27.278 6.238 -35.620 1.00 98.69 181 MET A CA 1
ATOM 1383 C C . MET A 1 181 ? 27.536 4.935 -34.855 1.00 98.69 181 MET A C 1
ATOM 1385 O O . MET A 1 181 ? 26.885 4.666 -33.850 1.00 98.69 181 MET A O 1
ATOM 1389 N N . THR A 1 182 ? 28.524 4.155 -35.295 1.00 98.25 182 THR A N 1
ATOM 1390 C CA . THR A 1 182 ? 28.985 2.918 -34.642 1.00 98.25 182 THR A CA 1
ATOM 1391 C C . THR A 1 182 ? 30.489 3.004 -34.400 1.00 98.25 182 THR A C 1
ATOM 1393 O O . THR A 1 182 ? 31.253 3.130 -35.356 1.00 98.25 182 THR A O 1
ATOM 1396 N N . VAL A 1 183 ? 30.938 2.958 -33.142 1.00 98.38 183 VAL A N 1
ATOM 1397 C CA . VAL A 1 183 ? 32.354 3.144 -32.774 1.00 98.38 183 VAL A CA 1
ATOM 1398 C C . VAL A 1 183 ? 32.819 2.088 -31.771 1.00 98.38 183 VAL A C 1
ATOM 1400 O O . VAL A 1 183 ? 32.253 1.965 -30.688 1.00 98.38 183 VAL A O 1
ATOM 1403 N N . GLY A 1 184 ? 33.904 1.375 -32.077 1.00 97.75 184 GLY A N 1
ATOM 1404 C CA . GLY A 1 184 ? 34.586 0.478 -31.139 1.00 97.75 184 GLY A CA 1
ATOM 1405 C C . GLY A 1 184 ? 34.846 -0.918 -31.704 1.00 97.75 184 GLY A C 1
ATOM 1406 O O . GLY A 1 184 ? 35.427 -1.032 -32.783 1.00 97.75 184 GLY A O 1
ATOM 1407 N N . LYS A 1 185 ? 34.496 -1.982 -30.970 1.00 97.88 185 LYS A N 1
ATOM 1408 C CA . LYS A 1 185 ? 34.805 -3.374 -31.344 1.00 97.88 185 LYS A CA 1
ATOM 1409 C C . LYS A 1 185 ? 33.579 -4.298 -31.279 1.00 97.88 185 LYS A C 1
ATOM 1411 O O . LYS A 1 185 ? 32.865 -4.275 -30.286 1.00 97.88 185 LYS A O 1
ATOM 1416 N N . GLU A 1 186 ? 33.364 -5.157 -32.276 1.00 97.75 186 GLU A N 1
ATOM 1417 C CA . GLU A 1 186 ? 32.311 -6.203 -32.258 1.00 97.75 186 GLU A CA 1
ATOM 1418 C C . GLU A 1 186 ? 30.872 -5.676 -32.038 1.00 97.75 186 GLU A C 1
ATOM 1420 O O . GLU A 1 186 ? 30.026 -6.401 -31.517 1.00 97.75 186 GLU A O 1
ATOM 1425 N N . ASN A 1 187 ? 30.570 -4.417 -32.380 1.00 98.19 187 ASN A N 1
ATOM 1426 C CA . ASN A 1 187 ? 29.213 -3.878 -32.225 1.00 98.19 187 ASN A CA 1
ATOM 1427 C C . ASN A 1 187 ? 28.342 -4.198 -33.449 1.00 98.19 187 ASN A C 1
ATOM 1429 O O . ASN A 1 187 ? 28.807 -4.105 -34.584 1.00 98.19 187 ASN A O 1
ATOM 1433 N N . TYR A 1 188 ? 27.063 -4.485 -33.218 1.00 98.44 188 TYR A N 1
ATOM 1434 C CA . TYR A 1 188 ? 26.042 -4.723 -34.239 1.00 98.44 188 TYR A CA 1
ATOM 1435 C C . TYR A 1 188 ? 24.991 -3.613 -34.155 1.00 98.44 188 TYR A C 1
ATOM 1437 O O . TYR A 1 188 ? 24.308 -3.492 -33.141 1.00 98.44 188 TYR A O 1
ATOM 1445 N N . ALA A 1 189 ? 24.853 -2.796 -35.196 1.00 98.31 189 ALA A N 1
ATOM 1446 C CA . ALA A 1 189 ? 23.983 -1.623 -35.219 1.00 98.31 189 ALA A CA 1
ATOM 1447 C C . ALA A 1 189 ? 23.073 -1.617 -36.458 1.00 98.31 189 ALA A C 1
ATOM 1449 O O . ALA A 1 189 ? 23.545 -1.682 -37.593 1.00 98.31 189 ALA A O 1
ATOM 1450 N N . MET A 1 190 ? 21.762 -1.488 -36.256 1.00 98.69 190 MET A N 1
ATOM 1451 C CA . MET A 1 190 ? 20.762 -1.441 -37.326 1.00 98.69 190 MET A CA 1
ATOM 1452 C C . MET A 1 190 ? 19.838 -0.232 -37.145 1.00 98.69 190 MET A C 1
ATOM 1454 O O . MET A 1 190 ? 19.199 -0.091 -36.108 1.00 98.69 190 MET A O 1
ATOM 1458 N N . THR A 1 191 ? 19.745 0.628 -38.157 1.00 98.31 191 THR A N 1
ATOM 1459 C CA . THR A 1 191 ? 18.894 1.830 -38.177 1.00 98.31 191 THR A CA 1
ATOM 1460 C C . THR A 1 191 ? 18.012 1.803 -39.421 1.00 98.31 191 THR A C 1
ATOM 1462 O O . THR A 1 191 ? 18.533 1.808 -40.535 1.00 98.31 191 THR A O 1
ATOM 1465 N N . VAL A 1 192 ? 16.686 1.762 -39.265 1.00 98.31 192 VAL A N 1
ATOM 1466 C CA . VAL A 1 192 ? 15.744 1.658 -40.395 1.00 98.31 192 VAL A CA 1
ATOM 1467 C C . VAL A 1 192 ? 14.583 2.643 -40.269 1.00 98.31 192 VAL A C 1
ATOM 1469 O O . VAL A 1 192 ? 13.861 2.633 -39.276 1.00 98.31 192 VAL A O 1
ATOM 1472 N N . GLY A 1 193 ? 14.333 3.434 -41.312 1.00 97.75 193 GLY A N 1
ATOM 1473 C CA . GLY A 1 193 ? 13.141 4.277 -41.437 1.00 97.75 193 GLY A CA 1
ATOM 1474 C C . GLY A 1 193 ? 13.460 5.727 -41.795 1.00 97.75 193 GLY A C 1
ATOM 1475 O O . GLY A 1 193 ? 14.169 5.963 -42.773 1.00 97.75 193 GLY A O 1
ATOM 1476 N N . LYS A 1 194 ? 12.899 6.702 -41.071 1.00 98.00 194 LYS A N 1
ATOM 1477 C CA . LYS A 1 194 ? 13.023 8.134 -41.394 1.00 98.00 194 LYS A CA 1
ATOM 1478 C C . LYS A 1 194 ? 13.452 8.984 -40.188 1.00 98.00 194 LYS A C 1
ATOM 1480 O O . LYS A 1 194 ? 12.887 8.824 -39.115 1.00 98.00 194 LYS A O 1
ATOM 1485 N N . GLU A 1 195 ? 14.388 9.918 -40.358 1.00 97.88 195 GLU A N 1
ATOM 1486 C CA . GLU A 1 195 ? 14.781 10.897 -39.314 1.00 97.88 195 GLU A CA 1
ATOM 1487 C C . GLU A 1 195 ? 15.253 10.273 -37.978 1.00 97.88 195 GLU A C 1
ATOM 1489 O O . GLU A 1 195 ? 15.119 10.893 -36.925 1.00 97.88 195 GLU A O 1
ATOM 1494 N N . ASN A 1 196 ? 15.770 9.037 -37.970 1.00 98.25 196 ASN A N 1
ATOM 1495 C CA . ASN A 1 196 ? 16.262 8.415 -36.734 1.00 98.25 196 ASN A CA 1
ATOM 1496 C C . ASN A 1 196 ? 17.720 8.810 -36.451 1.00 98.25 196 ASN A C 1
ATOM 1498 O O . ASN A 1 196 ? 18.545 8.840 -37.365 1.00 98.25 196 ASN A O 1
ATOM 1502 N N . TYR A 1 197 ? 18.050 9.024 -35.180 1.00 98.44 197 TYR A N 1
ATOM 1503 C CA . TYR A 1 197 ? 19.392 9.320 -34.679 1.00 98.44 197 TYR A CA 1
ATOM 1504 C C . TYR A 1 197 ? 19.867 8.162 -33.796 1.00 98.44 197 TYR A C 1
ATOM 1506 O O . TYR A 1 197 ? 19.345 7.973 -32.700 1.00 98.44 197 TYR A O 1
ATOM 1514 N N . ALA A 1 198 ? 20.850 7.388 -34.251 1.00 98.44 198 ALA A N 1
ATOM 1515 C CA . ALA A 1 198 ? 21.354 6.197 -33.573 1.00 98.44 198 ALA A CA 1
ATOM 1516 C C . ALA A 1 198 ? 22.865 6.290 -33.301 1.00 98.44 198 ALA A C 1
ATOM 1518 O O . ALA A 1 198 ? 23.663 6.514 -34.212 1.00 98.44 198 ALA A O 1
ATOM 1519 N N . MET A 1 199 ? 23.281 6.067 -32.054 1.00 98.75 199 MET A N 1
ATOM 1520 C CA . MET A 1 199 ? 24.689 6.019 -31.648 1.00 98.75 199 MET A CA 1
ATOM 1521 C C . MET A 1 199 ? 24.987 4.742 -30.856 1.00 98.75 199 MET A C 1
ATOM 1523 O O . MET A 1 199 ? 24.339 4.469 -29.850 1.00 98.75 199 MET A O 1
ATOM 1527 N N . THR A 1 200 ? 26.002 3.986 -31.276 1.00 98.38 200 THR A N 1
ATOM 1528 C CA . THR A 1 200 ? 26.483 2.764 -30.613 1.00 98.38 200 THR A CA 1
ATOM 1529 C C . THR A 1 200 ? 27.986 2.878 -30.368 1.00 98.38 200 THR A C 1
ATOM 1531 O O . THR A 1 200 ? 28.750 2.994 -31.325 1.00 98.38 200 THR A O 1
ATOM 1534 N N . VAL A 1 201 ? 28.430 2.866 -29.108 1.00 98.38 201 VAL A N 1
ATOM 1535 C CA . VAL A 1 201 ? 29.843 3.075 -28.740 1.00 98.38 201 VAL A CA 1
ATOM 1536 C C . VAL A 1 201 ? 30.322 2.035 -27.727 1.00 98.38 201 VAL A C 1
ATOM 1538 O O . VAL A 1 201 ? 29.759 1.915 -26.643 1.00 98.38 201 VAL A O 1
ATOM 1541 N N . GLY A 1 202 ? 31.417 1.336 -28.028 1.00 97.88 202 GLY A N 1
ATOM 1542 C CA . GLY A 1 202 ? 32.115 0.461 -27.082 1.00 97.88 202 GLY A CA 1
ATOM 1543 C C . GLY A 1 202 ? 32.403 -0.935 -27.634 1.00 97.88 202 GLY A C 1
ATOM 1544 O O . GLY A 1 202 ? 32.982 -1.047 -28.714 1.00 97.88 202 GLY A O 1
ATOM 1545 N N . LYS A 1 203 ? 32.077 -1.998 -26.888 1.00 98.00 203 LYS A N 1
ATOM 1546 C CA . LYS A 1 203 ? 32.411 -3.388 -27.247 1.00 98.00 203 LYS A CA 1
ATOM 1547 C C . LYS A 1 203 ? 31.199 -4.331 -27.173 1.00 98.00 203 LYS A C 1
ATOM 1549 O O . LYS A 1 203 ? 30.488 -4.313 -26.179 1.00 98.00 203 LYS A O 1
ATOM 1554 N N . GLU A 1 204 ? 30.996 -5.199 -28.164 1.00 97.88 204 GLU A N 1
ATOM 1555 C CA . GLU A 1 204 ? 29.957 -6.260 -28.138 1.00 97.88 204 GLU A CA 1
ATOM 1556 C C . GLU A 1 204 ? 28.511 -5.752 -27.919 1.00 97.88 204 GLU A C 1
ATOM 1558 O O . GLU A 1 204 ? 27.677 -6.483 -27.388 1.00 97.88 204 GLU A O 1
ATOM 1563 N N . ASN A 1 205 ? 28.189 -4.501 -28.275 1.00 98.31 205 ASN A N 1
ATOM 1564 C CA . ASN A 1 205 ? 26.823 -3.983 -28.126 1.00 98.31 205 ASN A CA 1
ATOM 1565 C C . ASN A 1 205 ? 25.960 -4.331 -29.348 1.00 98.31 205 ASN A C 1
ATOM 1567 O O . ASN A 1 205 ? 26.425 -4.241 -30.483 1.00 98.31 205 ASN A O 1
ATOM 1571 N N . TYR A 1 206 ? 24.686 -4.640 -29.115 1.00 98.50 206 TYR A N 1
ATOM 1572 C CA . TYR A 1 206 ? 23.674 -4.913 -30.135 1.00 98.50 206 TYR A CA 1
ATOM 1573 C C . TYR A 1 206 ? 22.596 -3.827 -30.064 1.00 98.50 206 TYR A C 1
ATOM 1575 O O . TYR A 1 206 ? 21.892 -3.727 -29.063 1.00 98.50 206 TYR A O 1
ATOM 1583 N N . ALA A 1 207 ? 22.458 -3.008 -31.104 1.00 98.50 207 ALA A N 1
ATOM 1584 C CA . ALA A 1 207 ? 21.558 -1.858 -31.136 1.00 98.50 207 ALA A CA 1
ATOM 1585 C C . ALA A 1 207 ? 20.661 -1.875 -32.384 1.00 98.50 207 ALA A C 1
ATOM 1587 O O . ALA A 1 207 ? 21.146 -1.950 -33.512 1.00 98.50 207 ALA A O 1
ATOM 1588 N N . MET A 1 208 ? 19.346 -1.758 -32.200 1.00 98.75 208 MET A N 1
ATOM 1589 C CA . MET A 1 208 ? 18.365 -1.742 -33.289 1.00 98.75 208 MET A CA 1
ATOM 1590 C C . MET A 1 208 ? 17.374 -0.587 -33.119 1.00 98.75 208 MET A C 1
ATOM 1592 O O . MET A 1 208 ? 16.671 -0.513 -32.116 1.00 98.75 208 MET A O 1
ATOM 1596 N N . THR A 1 209 ? 17.295 0.299 -34.110 1.00 98.38 209 THR A N 1
ATOM 1597 C CA . THR A 1 209 ? 16.413 1.476 -34.140 1.00 98.38 209 THR A CA 1
ATOM 1598 C C . THR A 1 209 ? 15.539 1.424 -35.389 1.00 98.38 209 THR A C 1
ATOM 1600 O O . THR A 1 209 ? 16.063 1.430 -36.502 1.00 98.38 209 THR A O 1
ATOM 1603 N N . VAL A 1 210 ? 14.214 1.360 -35.238 1.00 98.44 210 VAL A N 1
ATOM 1604 C CA . VAL A 1 210 ? 13.276 1.216 -36.365 1.00 98.44 210 VAL A CA 1
ATOM 1605 C C . VAL A 1 210 ? 12.092 2.174 -36.251 1.00 98.44 210 VAL A C 1
ATOM 1607 O O . VAL A 1 210 ? 11.359 2.145 -35.267 1.00 98.44 210 VAL A O 1
ATOM 1610 N N . GLY A 1 211 ? 11.838 2.963 -37.295 1.00 97.94 211 GLY A N 1
ATOM 1611 C CA . GLY A 1 211 ? 10.629 3.779 -37.435 1.00 97.94 211 GLY A CA 1
ATOM 1612 C C . GLY A 1 211 ? 10.916 5.232 -37.813 1.00 97.94 211 GLY A C 1
ATOM 1613 O O . GLY A 1 211 ? 11.619 5.471 -38.794 1.00 97.94 211 GLY A O 1
ATOM 1614 N N . LYS A 1 212 ? 10.335 6.205 -37.100 1.00 98.12 212 LYS A N 1
ATOM 1615 C CA . LYS A 1 212 ? 10.431 7.636 -37.439 1.00 98.12 212 LYS A CA 1
ATOM 1616 C C . LYS A 1 212 ? 10.842 8.508 -36.242 1.00 98.12 212 LYS A C 1
ATOM 1618 O O . LYS A 1 212 ? 10.278 8.351 -35.168 1.00 98.12 212 LYS A O 1
ATOM 1623 N N . GLU A 1 213 ? 11.760 9.458 -36.420 1.00 98.00 213 GLU A N 1
ATOM 1624 C CA . GLU A 1 213 ? 12.133 10.457 -35.387 1.00 98.00 213 GLU A CA 1
ATOM 1625 C C . GLU A 1 213 ? 12.617 9.857 -34.044 1.00 98.00 213 GLU A C 1
ATOM 1627 O O . GLU A 1 213 ? 12.481 10.491 -32.999 1.00 98.00 213 GLU A O 1
ATOM 1632 N N . ASN A 1 214 ? 13.149 8.627 -34.023 1.00 98.38 214 ASN A N 1
ATOM 1633 C CA . ASN A 1 214 ? 13.651 8.027 -32.780 1.00 98.38 214 ASN A CA 1
ATOM 1634 C C . ASN A 1 214 ? 15.099 8.453 -32.502 1.00 98.38 214 ASN A C 1
ATOM 1636 O O . ASN A 1 214 ? 15.927 8.481 -33.412 1.00 98.38 214 ASN A O 1
ATOM 1640 N N . TYR A 1 215 ? 15.420 8.692 -31.233 1.00 98.50 215 TYR A N 1
ATOM 1641 C CA . TYR A 1 215 ? 16.758 8.997 -30.732 1.00 98.50 215 TYR A CA 1
ATOM 1642 C C . TYR A 1 215 ? 17.234 7.841 -29.848 1.00 98.50 215 TYR A C 1
ATOM 1644 O O . TYR A 1 215 ? 16.671 7.615 -28.781 1.00 98.50 215 TYR A O 1
ATOM 1652 N N . ALA A 1 216 ? 18.261 7.109 -30.272 1.00 98.50 216 ALA A N 1
ATOM 1653 C CA . ALA A 1 216 ? 18.773 5.925 -29.587 1.00 98.50 216 ALA A CA 1
ATOM 1654 C C . ALA A 1 216 ? 20.284 6.036 -29.325 1.00 98.50 216 ALA A C 1
ATOM 1656 O O . ALA A 1 216 ? 21.073 6.259 -30.243 1.00 98.50 216 ALA A O 1
ATOM 1657 N N . MET A 1 217 ? 20.709 5.832 -28.078 1.00 98.75 217 MET A N 1
ATOM 1658 C CA . MET A 1 217 ? 22.122 5.805 -27.691 1.00 98.75 217 MET A CA 1
ATOM 1659 C C . MET A 1 217 ? 22.441 4.556 -26.862 1.00 98.75 217 MET A C 1
ATOM 1661 O O . MET A 1 217 ? 21.799 4.301 -25.847 1.00 98.75 217 MET A O 1
ATOM 1665 N N . THR A 1 218 ? 23.468 3.808 -27.266 1.00 98.38 218 THR A N 1
ATOM 1666 C CA . THR A 1 218 ? 23.970 2.605 -26.582 1.00 98.38 218 THR A CA 1
ATOM 1667 C C . THR A 1 218 ? 25.470 2.749 -26.338 1.00 98.38 218 THR A C 1
ATOM 1669 O O . THR A 1 218 ? 26.233 2.878 -27.295 1.00 98.38 218 THR A O 1
ATOM 1672 N N . VAL A 1 219 ? 25.913 2.750 -25.079 1.00 98.50 219 VAL A N 1
ATOM 1673 C CA . VAL A 1 219 ? 27.319 2.996 -24.707 1.00 98.50 219 VAL A CA 1
ATOM 1674 C C . VAL A 1 219 ? 27.818 1.973 -23.686 1.00 98.50 219 VAL A C 1
ATOM 1676 O O . VAL A 1 219 ? 27.254 1.849 -22.603 1.00 98.50 219 VAL A O 1
ATOM 1679 N N . GLY A 1 220 ? 28.928 1.294 -23.980 1.00 97.94 220 GLY A N 1
ATOM 1680 C CA . GLY A 1 220 ? 29.642 0.441 -23.025 1.00 97.94 220 GLY A CA 1
ATOM 1681 C C . GLY A 1 220 ? 29.957 -0.955 -23.561 1.00 97.94 220 GLY A C 1
ATOM 1682 O O . GLY A 1 220 ? 30.540 -1.068 -24.639 1.00 97.94 220 GLY A O 1
ATOM 1683 N N . LYS A 1 221 ? 29.649 -2.016 -22.804 1.00 98.12 221 LYS A N 1
ATOM 1684 C CA . LYS A 1 221 ? 30.008 -3.403 -23.149 1.00 98.12 221 LYS A CA 1
ATOM 1685 C C . LYS A 1 221 ? 28.814 -4.368 -23.067 1.00 98.12 221 LYS A C 1
ATOM 1687 O O . LYS A 1 221 ? 28.101 -4.353 -22.073 1.00 98.12 221 LYS A O 1
ATOM 1692 N N . GLU A 1 222 ? 28.627 -5.249 -24.049 1.00 98.00 222 GLU A N 1
ATOM 1693 C CA . GLU A 1 222 ? 27.606 -6.327 -24.013 1.00 98.00 222 GLU A CA 1
ATOM 1694 C C . GLU A 1 222 ? 26.152 -5.840 -23.799 1.00 98.00 222 GLU A C 1
ATOM 1696 O O . GLU A 1 222 ? 25.331 -6.578 -23.258 1.00 98.00 222 GLU A O 1
ATOM 1701 N N . ASN A 1 223 ? 25.809 -4.600 -24.170 1.00 98.38 223 ASN A N 1
ATOM 1702 C CA . ASN A 1 223 ? 24.435 -4.102 -24.027 1.00 98.38 223 ASN A CA 1
ATOM 1703 C C . ASN A 1 223 ? 23.578 -4.472 -25.247 1.00 98.38 223 ASN A C 1
ATOM 1705 O O . ASN A 1 223 ? 24.044 -4.385 -26.382 1.00 98.38 223 ASN A O 1
ATOM 1709 N N . TYR A 1 224 ? 22.308 -4.796 -25.014 1.00 98.56 224 TYR A N 1
ATOM 1710 C CA . TYR A 1 224 ? 21.303 -5.098 -26.032 1.00 98.56 224 TYR A CA 1
ATOM 1711 C C . TYR A 1 224 ? 20.205 -4.033 -25.976 1.00 98.56 224 TYR A C 1
ATOM 1713 O O . TYR A 1 224 ? 19.496 -3.939 -24.978 1.00 98.56 224 TYR A O 1
ATOM 1721 N N . ALA A 1 225 ? 20.053 -3.227 -27.024 1.00 98.56 225 ALA A N 1
ATOM 1722 C CA . ALA A 1 225 ? 19.130 -2.096 -27.072 1.00 98.56 225 ALA A CA 1
ATOM 1723 C C . ALA A 1 225 ? 18.224 -2.152 -28.312 1.00 98.56 225 ALA A C 1
ATOM 1725 O O . ALA A 1 225 ? 18.703 -2.210 -29.445 1.00 98.56 225 ALA A O 1
ATOM 1726 N N . MET A 1 226 ? 16.907 -2.079 -28.117 1.00 98.75 226 MET A N 1
ATOM 1727 C CA . MET A 1 226 ? 15.916 -2.042 -29.197 1.00 98.75 226 MET A CA 1
ATOM 1728 C C . MET A 1 226 ? 14.975 -0.844 -29.034 1.00 98.75 226 MET A C 1
ATOM 1730 O O . MET A 1 226 ? 14.369 -0.670 -27.980 1.00 98.75 226 MET A O 1
ATOM 1734 N N . THR A 1 227 ? 14.824 -0.034 -30.081 1.00 98.50 227 THR A N 1
ATOM 1735 C CA . THR A 1 227 ? 13.931 1.135 -30.131 1.00 98.50 227 THR A CA 1
ATOM 1736 C C . THR A 1 227 ? 13.052 1.044 -31.375 1.00 98.50 227 THR A C 1
ATOM 1738 O O . THR A 1 227 ? 13.571 1.042 -32.489 1.00 98.50 227 THR A O 1
ATOM 1741 N N . VAL A 1 228 ? 11.730 0.949 -31.216 1.00 98.50 228 VAL A N 1
ATOM 1742 C CA . VAL A 1 228 ? 10.787 0.750 -32.332 1.00 98.50 228 VAL A CA 1
ATOM 1743 C C . VAL A 1 228 ? 9.600 1.708 -32.237 1.00 98.50 228 VAL A C 1
ATOM 1745 O O . VAL A 1 228 ? 8.883 1.711 -31.241 1.00 98.50 228 VAL A O 1
ATOM 1748 N N . GLY A 1 229 ? 9.327 2.465 -33.299 1.00 98.00 229 GLY A N 1
ATOM 1749 C CA . GLY A 1 229 ? 8.110 3.269 -33.444 1.00 98.00 229 GLY A CA 1
ATOM 1750 C C . GLY A 1 229 ? 8.376 4.723 -33.832 1.00 98.00 229 GLY A C 1
ATOM 1751 O O . GLY A 1 229 ? 9.076 4.966 -34.814 1.00 98.00 229 GLY A O 1
ATOM 1752 N N . LYS A 1 230 ? 7.777 5.693 -33.131 1.00 98.25 230 LYS A N 1
ATOM 1753 C CA . LYS A 1 230 ? 7.846 7.123 -33.484 1.00 98.25 230 LYS A CA 1
ATOM 1754 C C . LYS A 1 230 ? 8.239 8.014 -32.294 1.00 98.25 230 LYS A C 1
ATOM 1756 O O . LYS A 1 230 ? 7.676 7.857 -31.220 1.00 98.25 230 LYS A O 1
ATOM 1761 N N . GLU A 1 231 ? 9.139 8.979 -32.481 1.00 98.12 231 GLU A N 1
ATOM 1762 C CA . GLU A 1 231 ? 9.493 9.996 -31.458 1.00 98.12 231 GLU A CA 1
ATOM 1763 C C . GLU A 1 231 ? 9.983 9.418 -30.107 1.00 98.12 231 GLU A C 1
ATOM 1765 O O . GLU A 1 231 ? 9.826 10.057 -29.068 1.00 98.12 231 GLU A O 1
ATOM 1770 N N . ASN A 1 232 ? 10.540 8.200 -30.071 1.00 98.44 232 ASN A N 1
ATOM 1771 C CA . ASN A 1 232 ? 11.050 7.622 -28.822 1.00 98.44 232 ASN A CA 1
ATOM 1772 C C . ASN A 1 232 ? 12.491 8.075 -28.546 1.00 98.44 232 ASN A C 1
ATOM 1774 O O . ASN A 1 232 ? 13.315 8.117 -29.459 1.00 98.44 232 ASN A O 1
ATOM 1778 N N . TYR A 1 233 ? 12.810 8.323 -27.279 1.00 98.56 233 TYR A N 1
ATOM 1779 C CA . TYR A 1 233 ? 14.140 8.674 -26.785 1.00 98.56 233 TYR A CA 1
ATOM 1780 C C . TYR A 1 233 ? 14.649 7.551 -25.876 1.00 98.56 233 TYR A C 1
ATOM 1782 O O . TYR A 1 233 ? 14.122 7.362 -24.784 1.00 98.56 233 TYR A O 1
ATOM 1790 N N . ALA A 1 234 ? 15.663 6.804 -26.307 1.00 98.56 234 ALA A N 1
ATOM 1791 C CA . ALA A 1 234 ? 16.197 5.641 -25.603 1.00 98.56 234 ALA A CA 1
ATOM 1792 C C . ALA A 1 234 ? 17.706 5.776 -25.339 1.00 98.56 234 ALA A C 1
ATOM 1794 O O . ALA A 1 234 ? 18.494 6.006 -26.257 1.00 98.56 234 ALA A O 1
ATOM 1795 N N . MET A 1 235 ? 18.133 5.583 -24.090 1.00 98.81 235 MET A N 1
ATOM 1796 C CA . MET A 1 235 ? 19.541 5.624 -23.687 1.00 98.81 235 MET A CA 1
ATOM 1797 C C . MET A 1 235 ? 19.908 4.393 -22.850 1.00 98.81 235 MET A C 1
ATOM 1799 O O . MET A 1 235 ? 19.278 4.126 -21.831 1.00 98.81 235 MET A O 1
ATOM 1803 N N . THR A 1 236 ? 20.947 3.663 -23.255 1.00 98.44 236 THR A N 1
ATOM 1804 C CA . THR A 1 236 ? 21.470 2.475 -22.559 1.00 98.44 236 THR A CA 1
ATOM 1805 C C . THR A 1 236 ? 22.965 2.650 -22.310 1.00 98.44 236 THR A C 1
ATOM 1807 O O . THR A 1 236 ? 23.727 2.803 -23.263 1.00 98.44 236 THR A O 1
ATOM 1810 N N . VAL A 1 237 ? 23.405 2.648 -21.049 1.00 98.50 237 VAL A N 1
ATOM 1811 C CA . VAL A 1 237 ? 24.804 2.921 -20.672 1.00 98.50 237 VAL A CA 1
ATOM 1812 C C . VAL A 1 237 ? 25.318 1.908 -19.648 1.00 98.50 237 VAL A C 1
ATOM 1814 O O . VAL A 1 237 ? 24.751 1.776 -18.567 1.00 98.50 237 VAL A O 1
ATOM 1817 N N . GLY A 1 238 ? 26.442 1.250 -19.933 1.00 98.00 238 GLY A N 1
ATOM 1818 C CA . GLY A 1 238 ? 27.167 0.417 -18.968 1.00 98.00 238 GLY A CA 1
ATOM 1819 C C . GLY A 1 238 ? 27.506 -0.979 -19.490 1.00 98.00 238 GLY A C 1
ATOM 1820 O O . GLY A 1 238 ? 28.098 -1.092 -20.563 1.00 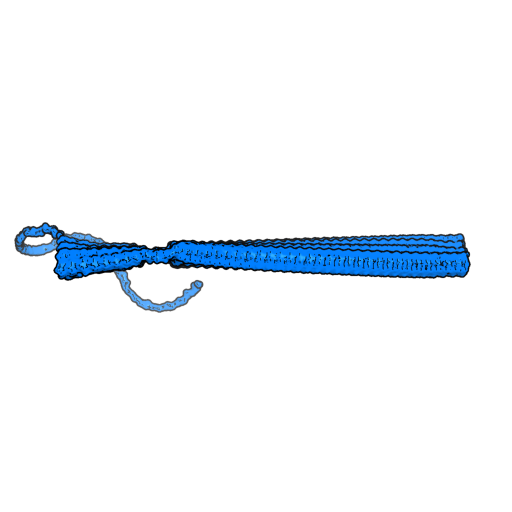98.00 238 GLY A O 1
ATOM 1821 N N . LYS A 1 239 ? 27.210 -2.037 -18.726 1.00 98.25 239 LYS A N 1
ATOM 1822 C CA . LYS A 1 239 ? 27.594 -3.422 -19.055 1.00 98.25 239 LYS A CA 1
ATOM 1823 C C . LYS A 1 239 ? 26.419 -4.408 -18.965 1.00 98.25 239 LYS A C 1
ATOM 1825 O O . LYS A 1 239 ? 25.702 -4.394 -17.975 1.00 98.25 239 LYS A O 1
ATOM 1830 N N . GLU A 1 240 ? 26.254 -5.307 -19.936 1.00 98.06 240 GLU A N 1
ATOM 1831 C CA . GLU A 1 240 ? 25.255 -6.404 -19.889 1.00 98.06 240 GLU A CA 1
ATOM 1832 C C . GLU A 1 240 ? 23.791 -5.945 -19.685 1.00 98.06 240 GLU A C 1
ATOM 1834 O O . GLU A 1 240 ? 22.982 -6.696 -19.142 1.00 98.06 240 GLU A O 1
ATOM 1839 N N . ASN A 1 241 ? 23.426 -4.714 -20.065 1.00 98.44 241 ASN A N 1
ATOM 1840 C CA . ASN A 1 241 ? 22.043 -4.240 -19.929 1.00 98.44 241 ASN A CA 1
ATOM 1841 C C . ASN A 1 241 ? 21.195 -4.638 -21.146 1.00 98.44 241 ASN A C 1
ATOM 1843 O O . ASN A 1 241 ? 21.662 -4.556 -22.282 1.00 98.44 241 ASN A O 1
ATOM 1847 N N . TYR A 1 242 ? 19.931 -4.979 -20.912 1.00 98.56 242 TYR A N 1
ATOM 1848 C CA . TYR A 1 242 ? 18.932 -5.303 -21.929 1.00 98.56 242 TYR A CA 1
ATOM 1849 C C . TYR A 1 242 ? 17.819 -4.253 -21.882 1.00 98.56 242 TYR A C 1
ATOM 1851 O O . TYR A 1 242 ? 17.113 -4.153 -20.883 1.00 98.56 242 TYR A O 1
ATOM 1859 N N . ALA A 1 243 ? 17.652 -3.466 -22.942 1.00 98.56 243 ALA A N 1
ATOM 1860 C CA . ALA A 1 243 ? 16.704 -2.358 -23.009 1.00 98.56 243 ALA A CA 1
ATOM 1861 C C . ALA A 1 243 ? 15.808 -2.458 -24.254 1.00 98.56 243 ALA A C 1
ATOM 1863 O O . ALA A 1 243 ? 16.295 -2.555 -25.380 1.00 98.56 243 ALA A O 1
ATOM 1864 N N . MET A 1 244 ? 14.490 -2.381 -24.072 1.00 98.81 244 MET A N 1
ATOM 1865 C CA . MET A 1 244 ? 13.508 -2.359 -25.161 1.00 98.81 244 MET A CA 1
ATOM 1866 C C . MET A 1 244 ? 12.539 -1.185 -24.993 1.00 98.81 244 MET A C 1
ATOM 1868 O O . MET A 1 244 ? 11.907 -1.045 -23.950 1.00 98.81 244 MET A O 1
ATOM 1872 N N . THR A 1 245 ? 12.383 -0.370 -26.036 1.00 98.50 245 THR A N 1
ATOM 1873 C CA . THR A 1 245 ? 11.454 0.769 -26.098 1.00 98.50 245 THR A CA 1
ATOM 1874 C C . THR A 1 245 ? 10.582 0.644 -27.345 1.00 98.50 245 THR A C 1
ATOM 1876 O O . THR A 1 245 ? 11.108 0.629 -28.457 1.00 98.50 245 THR A O 1
ATOM 1879 N N . VAL A 1 246 ? 9.260 0.536 -27.191 1.00 98.56 246 VAL A N 1
ATOM 1880 C CA . VAL A 1 246 ? 8.325 0.298 -28.306 1.00 98.56 246 VAL A CA 1
ATOM 1881 C C . VAL A 1 246 ? 7.109 1.222 -28.226 1.00 98.56 246 VAL A C 1
ATOM 1883 O O . VAL A 1 246 ? 6.363 1.182 -27.252 1.00 98.56 246 VAL A O 1
ATOM 1886 N N . GLY A 1 247 ? 6.846 2.000 -29.277 1.00 98.00 247 GLY A N 1
ATOM 1887 C CA . GLY A 1 247 ? 5.610 2.774 -29.433 1.00 98.00 247 GLY A CA 1
ATOM 1888 C C . GLY A 1 247 ? 5.837 4.228 -29.848 1.00 98.00 247 GLY A C 1
ATOM 1889 O O . GLY A 1 247 ? 6.533 4.471 -30.834 1.00 98.00 247 GLY A O 1
ATOM 1890 N N . LYS A 1 248 ? 5.212 5.195 -29.164 1.00 98.25 248 LYS A N 1
ATOM 1891 C CA . LYS A 1 248 ? 5.252 6.621 -29.534 1.00 98.25 248 LYS A CA 1
ATOM 1892 C C . LYS A 1 248 ? 5.627 7.534 -28.356 1.00 98.25 248 LYS A C 1
ATOM 1894 O O . LYS A 1 248 ? 5.062 7.381 -27.281 1.00 98.25 248 LYS A O 1
ATOM 1899 N N . GLU A 1 249 ? 6.511 8.513 -28.551 1.00 98.12 249 GLU A N 1
ATOM 1900 C CA . GLU A 1 249 ? 6.844 9.545 -27.537 1.00 98.12 249 GLU A CA 1
ATOM 1901 C C . GLU A 1 249 ? 7.341 8.988 -26.180 1.00 98.12 249 GLU A C 1
ATOM 1903 O O . GLU A 1 249 ? 7.168 9.632 -25.147 1.00 98.12 249 GLU A O 1
ATOM 1908 N N . ASN A 1 250 ? 7.922 7.781 -26.133 1.00 98.44 250 ASN A N 1
ATOM 1909 C CA . ASN A 1 250 ? 8.441 7.224 -24.877 1.00 98.44 250 ASN A CA 1
ATOM 1910 C C . ASN A 1 250 ? 9.874 7.702 -24.604 1.00 98.44 250 ASN A C 1
ATOM 1912 O O . ASN A 1 250 ? 10.700 7.746 -25.514 1.00 98.44 250 ASN A O 1
ATOM 1916 N N . TYR A 1 251 ? 10.188 7.968 -23.338 1.00 98.56 251 TYR A N 1
ATOM 1917 C CA . TYR A 1 251 ? 11.513 8.337 -22.844 1.00 98.56 251 TYR A CA 1
ATOM 1918 C C . TYR A 1 251 ? 12.036 7.223 -21.932 1.00 98.56 251 TYR A C 1
ATOM 1920 O O . TYR A 1 251 ? 11.477 6.997 -20.862 1.00 98.56 251 TYR A O 1
ATOM 1928 N N . ALA A 1 252 ? 13.099 6.528 -22.330 1.00 98.56 252 ALA A N 1
ATOM 1929 C CA . ALA A 1 252 ? 13.653 5.378 -21.619 1.00 98.56 252 ALA A CA 1
ATOM 1930 C C . ALA A 1 252 ? 15.159 5.547 -21.352 1.00 98.56 252 ALA A C 1
ATOM 1932 O O . ALA A 1 252 ? 15.946 5.762 -22.273 1.00 98.56 252 ALA A O 1
ATOM 1933 N N . MET A 1 253 ? 15.583 5.399 -20.097 1.00 98.81 253 MET A N 1
ATOM 1934 C CA . MET A 1 253 ? 16.991 5.422 -19.689 1.00 98.81 253 MET A CA 1
ATOM 1935 C C . MET A 1 253 ? 17.340 4.177 -18.865 1.00 98.81 253 MET A C 1
ATOM 1937 O O . MET A 1 253 ? 16.687 3.891 -17.865 1.00 98.81 253 MET A O 1
ATOM 1941 N N . THR A 1 254 ? 18.404 3.473 -19.247 1.00 98.50 254 THR A N 1
ATOM 1942 C CA . THR A 1 254 ? 18.951 2.303 -18.540 1.00 98.50 254 THR A CA 1
ATOM 1943 C C . THR A 1 254 ? 20.443 2.510 -18.292 1.00 98.50 254 THR A C 1
ATOM 1945 O O . THR A 1 254 ? 21.204 2.661 -19.247 1.00 98.50 254 THR A O 1
ATOM 1948 N N . VAL A 1 255 ? 20.884 2.537 -17.031 1.00 98.56 255 VAL A N 1
ATOM 1949 C CA . VAL A 1 255 ? 22.280 2.834 -16.661 1.00 98.56 255 VAL A CA 1
ATOM 1950 C C . VAL A 1 255 ? 22.809 1.847 -15.619 1.00 98.56 255 VAL A C 1
ATOM 1952 O O . VAL A 1 255 ? 22.246 1.727 -14.534 1.00 98.56 255 VAL A O 1
ATOM 1955 N N . GLY A 1 256 ? 23.940 1.197 -15.894 1.00 98.06 256 GLY A N 1
ATOM 1956 C CA . GLY A 1 256 ? 24.678 0.388 -14.917 1.00 98.06 256 GLY A CA 1
ATOM 1957 C C . GLY A 1 256 ? 25.046 -1.006 -15.423 1.00 98.06 256 GLY A C 1
ATOM 1958 O O . GLY A 1 256 ? 25.643 -1.118 -16.494 1.00 98.06 256 GLY A O 1
ATOM 1959 N N . LYS A 1 257 ? 24.769 -2.063 -14.649 1.00 98.31 257 LYS A N 1
ATOM 1960 C CA . LYS A 1 257 ? 25.174 -3.445 -14.968 1.00 98.31 257 LYS A CA 1
ATOM 1961 C C . LYS A 1 257 ? 24.014 -4.448 -14.869 1.00 98.31 257 LYS A C 1
ATOM 1963 O O . LYS A 1 257 ? 23.296 -4.434 -13.879 1.00 98.31 257 LYS A O 1
ATOM 1968 N N . GLU A 1 258 ? 23.864 -5.359 -15.830 1.00 98.12 258 GLU A N 1
ATOM 1969 C CA . GLU A 1 258 ? 22.883 -6.472 -15.773 1.00 98.12 258 GLU A CA 1
ATOM 1970 C C . GLU A 1 258 ? 21.411 -6.035 -15.577 1.00 98.12 258 GLU A C 1
ATOM 1972 O O . GLU A 1 258 ? 20.612 -6.794 -15.030 1.00 98.12 258 GLU A O 1
ATOM 1977 N N . ASN A 1 259 ? 21.028 -4.813 -15.969 1.00 98.44 259 ASN A N 1
ATOM 1978 C CA . ASN A 1 259 ? 19.637 -4.361 -15.840 1.00 98.44 259 ASN A CA 1
ATOM 1979 C C . ASN A 1 259 ? 18.798 -4.787 -17.054 1.00 98.44 259 ASN A C 1
ATOM 1981 O O . ASN A 1 259 ? 19.267 -4.713 -18.189 1.00 98.44 259 ASN A O 1
ATOM 1985 N N . TYR A 1 260 ? 17.537 -5.143 -16.820 1.00 98.56 260 TYR A N 1
ATOM 1986 C CA . TYR A 1 260 ? 16.546 -5.495 -17.836 1.00 98.56 260 TYR A CA 1
ATOM 1987 C C . TYR A 1 260 ? 15.413 -4.466 -17.803 1.00 98.56 260 TYR A C 1
ATOM 1989 O O . TYR A 1 260 ? 14.688 -4.385 -16.816 1.00 98.56 260 TYR A O 1
ATOM 1997 N N . ALA A 1 261 ? 15.249 -3.675 -18.861 1.00 98.62 261 ALA A N 1
ATOM 1998 C CA . ALA A 1 261 ? 14.286 -2.581 -18.937 1.00 98.62 261 ALA A CA 1
ATOM 1999 C C . ALA A 1 261 ? 13.390 -2.699 -20.180 1.00 98.62 261 ALA A C 1
ATOM 2001 O O . ALA A 1 261 ? 13.877 -2.808 -21.306 1.00 98.62 261 ALA A O 1
ATOM 2002 N N . MET A 1 262 ? 12.072 -2.626 -19.998 1.00 98.81 262 MET A N 1
ATOM 2003 C CA . MET A 1 262 ? 11.089 -2.664 -21.085 1.00 98.81 262 MET A CA 1
ATOM 2004 C C . MET A 1 262 ? 10.086 -1.514 -20.951 1.00 98.81 262 MET A C 1
ATOM 2006 O O . MET A 1 262 ? 9.439 -1.373 -19.917 1.00 98.81 262 MET A O 1
ATOM 2010 N N . THR A 1 263 ? 9.927 -0.713 -22.004 1.00 98.50 263 THR A N 1
ATOM 2011 C CA . THR A 1 263 ? 8.987 0.418 -22.079 1.00 98.50 263 THR A CA 1
ATOM 2012 C C . THR A 1 263 ? 8.112 0.269 -23.320 1.00 98.50 263 THR A C 1
ATOM 2014 O O . THR A 1 263 ? 8.632 0.237 -24.434 1.00 98.50 263 THR A O 1
ATOM 2017 N N . VAL A 1 264 ? 6.791 0.159 -23.157 1.00 98.56 264 VAL A N 1
ATOM 2018 C CA . VAL A 1 264 ? 5.852 -0.107 -24.261 1.00 98.56 264 VAL A CA 1
ATOM 2019 C C . VAL A 1 264 ? 4.635 0.816 -24.198 1.00 98.56 264 VAL A C 1
ATOM 2021 O O . VAL A 1 264 ? 3.920 0.832 -23.200 1.00 98.56 264 VAL A O 1
ATOM 2024 N N . GLY A 1 265 ? 4.331 1.523 -25.287 1.00 98.06 265 GLY A N 1
ATOM 2025 C CA . GLY A 1 265 ? 3.082 2.275 -25.454 1.00 98.06 265 GLY A CA 1
ATOM 2026 C C . GLY A 1 265 ? 3.287 3.730 -25.876 1.00 98.06 265 GLY A C 1
ATOM 2027 O O . GLY A 1 265 ? 3.980 3.978 -26.862 1.00 98.06 265 GLY A O 1
ATOM 2028 N N . LYS A 1 266 ? 2.645 4.691 -25.200 1.00 98.31 266 LYS A N 1
ATOM 2029 C CA . LYS A 1 266 ? 2.661 6.115 -25.583 1.00 98.31 266 LYS A CA 1
ATOM 2030 C C . LYS A 1 266 ? 3.017 7.045 -24.413 1.00 98.31 266 LYS A C 1
ATOM 2032 O O . LYS A 1 266 ? 2.451 6.896 -23.339 1.00 98.31 266 LYS A O 1
ATOM 2037 N N . GLU A 1 267 ? 3.885 8.036 -24.618 1.00 98.19 267 GLU A N 1
ATOM 2038 C CA . GLU A 1 267 ? 4.200 9.084 -23.615 1.00 98.19 267 GLU A CA 1
ATOM 2039 C C . GLU A 1 267 ? 4.707 8.550 -22.253 1.00 98.19 267 GLU A C 1
ATOM 2041 O O . GLU A 1 267 ? 4.527 9.204 -21.228 1.00 98.19 267 GLU A O 1
ATOM 2046 N N . ASN A 1 268 ? 5.304 7.352 -22.192 1.00 98.50 268 ASN A N 1
ATOM 2047 C CA . ASN A 1 268 ? 5.831 6.817 -20.931 1.00 98.50 268 ASN A CA 1
ATOM 2048 C C . ASN A 1 268 ? 7.258 7.317 -20.666 1.00 98.50 268 ASN A C 1
ATOM 2050 O O . ASN A 1 268 ? 8.082 7.361 -21.579 1.00 98.50 268 ASN A O 1
ATOM 2054 N N . TYR A 1 269 ? 7.571 7.603 -19.405 1.00 98.56 269 TYR A N 1
ATOM 2055 C CA . TYR A 1 269 ? 8.891 7.997 -18.917 1.00 98.56 269 TYR A CA 1
ATOM 2056 C C . TYR A 1 269 ? 9.426 6.903 -17.988 1.00 98.56 269 TYR A C 1
ATOM 2058 O O . TYR A 1 269 ? 8.866 6.681 -16.919 1.00 98.56 269 TYR A O 1
ATOM 2066 N N . ALA A 1 270 ? 10.502 6.220 -18.372 1.00 98.62 270 ALA A N 1
ATOM 2067 C CA . ALA A 1 270 ? 11.075 5.094 -17.641 1.00 98.62 270 ALA A CA 1
ATOM 2068 C C . ALA A 1 270 ? 12.577 5.293 -17.380 1.00 98.62 270 ALA A C 1
ATOM 2070 O O . ALA A 1 270 ? 13.358 5.527 -18.302 1.00 98.62 270 ALA A O 1
ATOM 2071 N N . MET A 1 271 ? 13.008 5.150 -16.126 1.00 98.81 271 MET A N 1
ATOM 2072 C CA . MET A 1 271 ? 14.417 5.206 -15.727 1.00 98.81 271 MET A CA 1
ATOM 2073 C C . MET A 1 271 ? 14.790 3.987 -14.877 1.00 98.81 271 MET A C 1
ATOM 2075 O O . MET A 1 271 ? 14.149 3.715 -13.865 1.00 98.81 271 MET A O 1
ATOM 2079 N N . THR A 1 272 ? 15.863 3.289 -15.252 1.00 98.56 272 THR A N 1
ATOM 2080 C CA . THR A 1 272 ? 16.428 2.139 -14.529 1.00 98.56 272 THR A CA 1
ATOM 2081 C C . THR A 1 272 ? 17.917 2.373 -14.282 1.00 98.56 272 THR A C 1
ATOM 2083 O O . THR A 1 272 ? 18.674 2.533 -15.238 1.00 98.56 272 THR A O 1
ATOM 2086 N N . VAL A 1 273 ? 18.357 2.412 -13.022 1.00 98.56 273 VAL A N 1
ATOM 2087 C CA . VAL A 1 273 ? 19.746 2.739 -12.650 1.00 98.56 273 VAL A CA 1
ATOM 2088 C C . VAL A 1 273 ? 20.290 1.770 -11.600 1.00 98.56 273 VAL A C 1
ATOM 2090 O O . VAL A 1 273 ? 19.724 1.644 -10.518 1.00 98.56 273 VAL A O 1
ATOM 2093 N N . GLY A 1 274 ? 21.437 1.142 -11.864 1.00 98.06 274 GLY A N 1
ATOM 2094 C CA . GLY A 1 274 ? 22.188 0.359 -10.877 1.00 98.06 274 GLY A CA 1
ATOM 2095 C C . GLY A 1 274 ? 22.585 -1.035 -11.365 1.00 98.06 274 GLY A C 1
ATOM 2096 O O . GLY A 1 274 ? 23.179 -1.150 -12.437 1.00 98.06 274 GLY A O 1
ATOM 2097 N N . LYS A 1 275 ? 22.337 -2.086 -10.574 1.00 98.31 275 LYS A N 1
ATOM 2098 C CA . LYS A 1 275 ? 22.770 -3.463 -10.875 1.00 98.31 275 LYS A CA 1
ATOM 2099 C C . LYS A 1 275 ? 21.629 -4.487 -10.765 1.00 98.31 275 LYS A C 1
ATOM 2101 O O . LYS A 1 275 ? 20.913 -4.479 -9.774 1.00 98.31 275 LYS A O 1
ATOM 2106 N N . GLU A 1 276 ? 21.493 -5.407 -11.720 1.00 98.12 276 GLU A N 1
ATOM 2107 C CA . GLU A 1 276 ? 20.530 -6.535 -11.655 1.00 98.12 276 GLU A CA 1
ATOM 2108 C C . GLU A 1 276 ? 19.051 -6.118 -11.464 1.00 98.12 276 GLU A C 1
ATOM 2110 O O . GLU A 1 276 ? 18.265 -6.883 -10.909 1.00 98.12 276 GLU A O 1
ATOM 2115 N N . ASN A 1 277 ? 18.649 -4.906 -11.869 1.00 98.50 277 ASN A N 1
ATOM 2116 C CA . ASN A 1 277 ? 17.252 -4.475 -11.747 1.00 98.50 277 ASN A CA 1
ATOM 2117 C C . ASN A 1 277 ? 16.422 -4.922 -12.959 1.00 98.50 277 ASN A C 1
ATOM 2119 O O . ASN A 1 277 ? 16.889 -4.844 -14.095 1.00 98.50 277 ASN A O 1
ATOM 2123 N N . TYR A 1 278 ? 15.169 -5.302 -12.723 1.00 98.62 278 TYR A N 1
ATOM 2124 C CA . TYR A 1 278 ? 14.183 -5.667 -13.738 1.00 98.62 278 TYR A CA 1
ATOM 2125 C C . TYR A 1 278 ? 13.042 -4.646 -13.707 1.00 98.62 278 TYR A C 1
ATOM 2127 O O . TYR A 1 278 ? 12.357 -4.525 -12.695 1.00 98.62 278 TYR A O 1
ATOM 2135 N N . ALA A 1 279 ? 12.828 -3.905 -14.791 1.00 98.62 279 ALA A N 1
ATOM 2136 C CA . ALA A 1 279 ? 11.857 -2.817 -14.870 1.00 98.62 279 ALA A CA 1
ATOM 2137 C C . ALA A 1 279 ? 10.961 -2.946 -16.112 1.00 98.62 279 ALA A C 1
ATOM 2139 O O . ALA A 1 279 ? 11.447 -3.021 -17.240 1.00 98.62 279 ALA A O 1
ATOM 2140 N N . MET A 1 280 ? 9.642 -2.920 -15.922 1.00 98.81 280 MET A N 1
ATOM 2141 C CA . MET A 1 280 ? 8.651 -2.980 -16.999 1.00 98.81 280 MET A CA 1
ATOM 2142 C C . MET A 1 280 ? 7.658 -1.819 -16.886 1.00 98.81 280 MET A C 1
ATOM 2144 O O . MET A 1 280 ? 7.052 -1.623 -15.835 1.00 98.81 280 MET A O 1
ATOM 2148 N N . THR A 1 281 ? 7.459 -1.067 -17.967 1.00 98.56 281 THR A N 1
ATOM 2149 C CA . THR A 1 281 ? 6.503 0.049 -18.059 1.00 98.56 281 THR A CA 1
ATOM 2150 C C . THR A 1 281 ? 5.635 -0.127 -19.301 1.00 98.56 281 THR A C 1
ATOM 2152 O O . THR A 1 281 ? 6.161 -0.155 -20.412 1.00 98.56 281 THR A O 1
ATOM 2155 N N . VAL A 1 282 ? 4.315 -0.264 -19.144 1.00 98.56 282 VAL A N 1
ATOM 2156 C CA . VAL A 1 282 ? 3.388 -0.548 -20.255 1.00 98.56 282 VAL A CA 1
ATOM 2157 C C . VAL A 1 282 ? 2.146 0.343 -20.197 1.00 98.56 282 VAL A C 1
ATOM 2159 O O . VAL A 1 282 ? 1.416 0.327 -19.211 1.00 98.56 282 VAL A O 1
ATOM 2162 N N . GLY A 1 283 ? 1.840 1.058 -21.280 1.00 98.06 283 GLY A N 1
ATOM 2163 C CA . GLY A 1 283 ? 0.573 1.776 -21.455 1.00 98.06 283 GLY A CA 1
ATOM 2164 C C . GLY A 1 283 ? 0.744 3.228 -21.900 1.00 98.06 283 GLY A C 1
ATOM 2165 O O . GLY A 1 283 ? 1.426 3.475 -22.893 1.00 98.06 283 GLY A O 1
ATOM 2166 N N . LYS A 1 284 ? 0.086 4.184 -21.233 1.00 98.38 284 LYS A N 1
ATOM 2167 C CA . LYS A 1 284 ? 0.073 5.603 -21.631 1.00 98.38 284 LYS A CA 1
ATOM 2168 C C . LYS A 1 284 ? 0.413 6.552 -20.471 1.00 98.38 284 LYS A C 1
ATOM 2170 O O . LYS A 1 284 ? -0.149 6.404 -19.394 1.00 98.38 284 LYS A O 1
ATOM 2175 N N . GLU A 1 285 ? 1.263 7.557 -20.685 1.00 98.12 285 GLU A N 1
ATOM 2176 C CA . GLU A 1 285 ? 1.558 8.621 -19.693 1.00 98.12 285 GLU A CA 1
ATOM 2177 C C . GLU A 1 285 ? 2.069 8.109 -18.323 1.00 98.12 285 GLU A C 1
ATOM 2179 O O . GLU A 1 285 ? 1.865 8.765 -17.303 1.00 98.12 285 GLU A O 1
ATOM 2184 N N . ASN A 1 286 ? 2.694 6.926 -18.251 1.00 98.50 286 ASN A N 1
ATOM 2185 C CA . ASN A 1 286 ? 3.231 6.412 -16.985 1.00 98.50 286 ASN A CA 1
ATOM 2186 C C . ASN A 1 286 ? 4.648 6.944 -16.724 1.00 98.50 286 ASN A C 1
ATOM 2188 O O . ASN A 1 286 ? 5.465 7.012 -17.640 1.00 98.50 286 ASN A O 1
ATOM 2192 N N . TYR A 1 287 ? 4.959 7.229 -15.462 1.00 98.62 287 TYR A N 1
ATOM 2193 C CA . TYR A 1 287 ? 6.272 7.653 -14.979 1.00 98.62 287 TYR A CA 1
ATOM 2194 C C . TYR A 1 287 ? 6.828 6.581 -14.037 1.00 98.62 287 TYR A C 1
ATOM 2196 O O . TYR A 1 287 ? 6.274 6.362 -12.964 1.00 98.62 287 TYR A O 1
ATOM 2204 N N . ALA A 1 288 ? 7.913 5.909 -14.416 1.00 98.62 288 ALA A N 1
ATOM 2205 C CA . ALA A 1 288 ? 8.503 4.796 -13.678 1.00 98.62 288 ALA A CA 1
ATOM 2206 C C . ALA A 1 288 ? 10.000 5.022 -13.405 1.00 98.62 288 ALA A C 1
ATOM 2208 O O . ALA A 1 288 ? 10.779 5.294 -14.320 1.00 98.62 288 ALA A O 1
ATOM 2209 N N . MET A 1 289 ? 10.427 4.863 -12.153 1.00 98.81 289 MET A N 1
ATOM 2210 C CA . MET A 1 289 ? 11.827 4.991 -11.739 1.00 98.81 289 MET A CA 1
ATOM 2211 C C . MET A 1 289 ? 12.252 3.795 -10.880 1.00 98.81 289 MET A C 1
ATOM 2213 O O . MET A 1 289 ? 11.613 3.497 -9.874 1.00 98.81 289 MET A O 1
ATOM 2217 N N . THR A 1 290 ? 13.346 3.130 -11.247 1.00 98.56 290 THR A N 1
ATOM 2218 C CA . THR A 1 290 ? 13.924 1.986 -10.521 1.00 98.56 290 THR A CA 1
ATOM 2219 C C . THR A 1 290 ? 15.407 2.242 -10.270 1.00 98.56 290 THR A C 1
ATOM 2221 O O . THR A 1 290 ? 16.166 2.403 -11.224 1.00 98.56 290 THR A O 1
ATOM 2224 N N . VAL A 1 291 ? 15.839 2.302 -9.007 1.00 98.56 291 VAL A N 1
ATOM 2225 C CA . VAL A 1 291 ? 17.221 2.659 -8.637 1.00 98.56 291 VAL A CA 1
ATOM 2226 C C . VAL A 1 291 ? 17.784 1.712 -7.576 1.00 98.56 291 VAL A C 1
ATOM 2228 O O . VAL A 1 291 ? 17.226 1.595 -6.489 1.00 98.56 291 VAL A O 1
ATOM 2231 N N . GLY A 1 292 ? 18.937 1.094 -7.837 1.00 98.06 292 GLY A N 1
ATOM 2232 C CA . GLY A 1 292 ? 19.706 0.341 -6.840 1.00 98.06 292 GLY A CA 1
ATOM 2233 C C . GLY A 1 292 ? 20.129 -1.052 -7.307 1.00 98.06 292 GLY A C 1
ATOM 2234 O O . GLY A 1 292 ? 20.732 -1.171 -8.373 1.00 98.06 292 GLY A O 1
ATOM 2235 N N . LYS A 1 293 ? 19.893 -2.098 -6.505 1.00 98.38 293 LYS A N 1
ATOM 2236 C CA . LYS A 1 293 ? 20.350 -3.471 -6.789 1.00 98.38 293 LYS A CA 1
ATOM 2237 C C . LYS A 1 293 ? 19.228 -4.513 -6.666 1.00 98.38 293 LYS A C 1
ATOM 2239 O O . LYS A 1 293 ? 18.512 -4.507 -5.675 1.00 98.38 293 LYS A O 1
ATOM 2244 N N . GLU A 1 294 ? 19.109 -5.447 -7.611 1.00 98.19 294 GLU A N 1
ATOM 2245 C CA . GLU A 1 294 ? 18.164 -6.589 -7.534 1.00 98.19 294 GLU A CA 1
ATOM 2246 C C . GLU A 1 294 ? 16.680 -6.192 -7.348 1.00 98.19 294 GLU A C 1
ATOM 2248 O O . GLU A 1 294 ? 15.904 -6.960 -6.781 1.00 98.19 294 GLU A O 1
ATOM 2253 N N . ASN A 1 295 ? 16.260 -4.992 -7.771 1.00 98.50 295 ASN A N 1
ATOM 2254 C CA . ASN A 1 295 ? 14.856 -4.580 -7.660 1.00 98.50 295 ASN A CA 1
ATOM 2255 C C . ASN A 1 295 ? 14.038 -5.058 -8.868 1.00 98.50 295 ASN A C 1
ATOM 2257 O O . ASN A 1 295 ? 14.512 -4.996 -10.002 1.00 98.50 295 ASN A O 1
ATOM 2261 N N . TYR A 1 296 ? 12.787 -5.446 -8.634 1.00 98.62 296 TYR A N 1
ATOM 2262 C CA . TYR A 1 296 ? 11.815 -5.849 -9.648 1.00 98.62 296 TYR A CA 1
ATOM 2263 C C . TYR A 1 296 ? 10.645 -4.860 -9.634 1.00 98.62 296 TYR A C 1
ATOM 2265 O O . TYR A 1 296 ? 9.933 -4.772 -8.638 1.00 98.62 296 TYR A O 1
ATOM 2273 N N . ALA A 1 297 ? 10.435 -4.112 -10.714 1.00 98.62 297 ALA A N 1
ATOM 2274 C CA . ALA A 1 297 ? 9.434 -3.052 -10.806 1.00 98.62 297 ALA A CA 1
ATOM 2275 C C . ALA A 1 297 ? 8.548 -3.214 -12.052 1.00 98.62 297 ALA A C 1
ATOM 2277 O O . ALA A 1 297 ? 9.045 -3.346 -13.170 1.00 98.62 297 ALA A O 1
ATOM 2278 N N . MET A 1 298 ? 7.227 -3.160 -11.883 1.00 98.81 298 MET A N 1
ATOM 2279 C CA . MET A 1 298 ? 6.254 -3.287 -12.972 1.00 98.81 298 MET A CA 1
ATOM 2280 C C . MET A 1 298 ? 5.171 -2.208 -12.874 1.00 98.81 298 MET A C 1
ATOM 2282 O O . MET A 1 298 ? 4.460 -2.130 -11.877 1.00 98.81 298 MET A O 1
ATOM 2286 N N . THR A 1 299 ? 5.021 -1.397 -13.921 1.00 98.56 299 THR A N 1
ATOM 2287 C CA . THR A 1 299 ? 4.039 -0.304 -14.019 1.00 98.56 299 THR A CA 1
ATOM 2288 C C . THR A 1 299 ? 3.177 -0.503 -15.261 1.00 98.56 299 THR A C 1
ATOM 2290 O O . THR A 1 299 ? 3.704 -0.513 -16.372 1.00 98.56 299 THR A O 1
ATOM 2293 N N . VAL A 1 300 ? 1.861 -0.673 -15.107 1.00 98.56 300 VAL A N 1
ATOM 2294 C CA . VAL A 1 300 ? 0.946 -0.960 -16.227 1.00 98.56 300 VAL A CA 1
ATOM 2295 C C . VAL A 1 300 ? -0.318 -0.104 -16.170 1.00 98.56 300 VAL A C 1
ATOM 2297 O O . VAL A 1 300 ? -1.049 -0.137 -15.185 1.00 98.56 300 VAL A O 1
ATOM 2300 N N . GLY A 1 301 ? -0.640 0.595 -17.259 1.00 98.06 301 GLY A N 1
ATOM 2301 C CA . GLY A 1 301 ? -1.925 1.275 -17.448 1.00 98.06 301 GLY A CA 1
ATOM 2302 C C . GLY A 1 301 ? -1.788 2.725 -17.911 1.00 98.06 301 GLY A C 1
A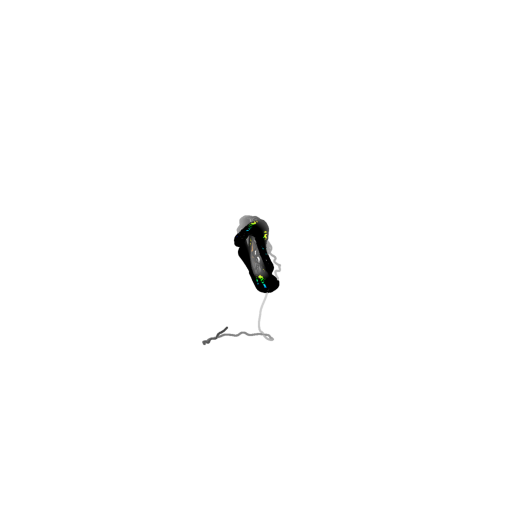TOM 2303 O O . GLY A 1 301 ? -1.114 2.975 -18.909 1.00 98.06 301 GLY A O 1
ATOM 2304 N N . LYS A 1 302 ? -2.464 3.675 -17.253 1.00 98.38 302 LYS A N 1
ATOM 2305 C CA . LYS A 1 302 ? -2.501 5.089 -17.666 1.00 98.38 302 LYS A CA 1
ATOM 2306 C C . LYS A 1 302 ? -2.179 6.056 -16.517 1.00 98.38 302 LYS A C 1
ATOM 2308 O O . LYS A 1 302 ? -2.738 5.909 -15.438 1.00 98.38 302 LYS A O 1
ATOM 2313 N N . GLU A 1 303 ? -1.348 7.074 -16.742 1.00 98.19 303 GLU A N 1
ATOM 2314 C CA . GLU A 1 303 ? -1.071 8.152 -15.761 1.00 98.19 303 GLU A CA 1
ATOM 2315 C C . GLU A 1 303 ? -0.543 7.665 -14.389 1.00 98.19 303 GLU A C 1
ATOM 2317 O O . GLU A 1 303 ? -0.737 8.340 -13.380 1.00 98.19 303 GLU A O 1
ATOM 2322 N N . ASN A 1 304 ? 0.090 6.487 -14.304 1.00 98.50 304 ASN A N 1
ATOM 2323 C CA . ASN A 1 304 ? 0.637 5.994 -13.034 1.00 98.50 304 ASN A CA 1
ATOM 2324 C C . ASN A 1 304 ? 2.047 6.548 -12.783 1.00 98.50 304 ASN A C 1
ATOM 2326 O O . ASN A 1 304 ? 2.866 6.601 -13.699 1.00 98.50 304 ASN A O 1
ATOM 2330 N N . TYR A 1 305 ? 2.351 6.871 -11.529 1.00 98.62 305 TYR A N 1
ATOM 2331 C CA . TYR A 1 305 ? 3.660 7.318 -11.054 1.00 98.62 305 TYR A CA 1
ATOM 2332 C C . TYR A 1 305 ? 4.223 6.265 -10.096 1.00 98.62 305 TYR A C 1
ATOM 2334 O O . TYR A 1 305 ? 3.647 6.032 -9.038 1.00 98.62 305 TYR A O 1
ATOM 2342 N N . ALA A 1 306 ? 5.338 5.627 -10.443 1.00 98.69 306 ALA A N 1
ATOM 2343 C CA . ALA A 1 306 ? 5.936 4.533 -9.683 1.00 98.69 306 ALA A CA 1
ATOM 2344 C C . ALA A 1 306 ? 7.433 4.772 -9.430 1.00 98.69 306 ALA A C 1
ATOM 2346 O O . ALA A 1 306 ? 8.203 5.008 -10.361 1.00 98.69 306 ALA A O 1
ATOM 2347 N N . MET A 1 307 ? 7.871 4.665 -8.175 1.00 98.81 307 MET A N 1
ATOM 2348 C CA . MET A 1 307 ? 9.281 4.779 -7.789 1.00 98.81 307 MET A CA 1
ATOM 2349 C C . MET A 1 307 ? 9.705 3.612 -6.890 1.00 98.81 307 MET A C 1
ATOM 2351 O O . MET A 1 307 ? 9.086 3.365 -5.859 1.00 98.81 307 MET A O 1
ATOM 2355 N N . THR A 1 308 ? 10.791 2.929 -7.254 1.00 98.56 308 THR A N 1
ATOM 2356 C CA . THR A 1 308 ? 11.390 1.813 -6.505 1.00 98.56 308 THR A CA 1
ATOM 2357 C C . THR A 1 308 ? 12.870 2.098 -6.263 1.00 98.56 308 THR A C 1
ATOM 2359 O O . THR A 1 308 ? 13.626 2.250 -7.222 1.00 98.56 308 THR A O 1
ATOM 2362 N N . VAL A 1 309 ? 13.306 2.191 -5.004 1.00 98.56 309 VAL A N 1
ATOM 2363 C CA . VAL A 1 309 ? 14.685 2.570 -4.643 1.00 98.56 309 VAL A CA 1
ATOM 2364 C C . VAL A 1 309 ? 15.259 1.648 -3.565 1.00 98.56 309 VAL A C 1
ATOM 2366 O O . VAL A 1 309 ? 14.699 1.539 -2.478 1.00 98.56 309 VAL A O 1
ATOM 2369 N N . GLY A 1 310 ? 16.423 1.046 -3.814 1.00 98.12 310 GLY A N 1
ATOM 2370 C CA . GLY A 1 310 ? 17.203 0.324 -2.803 1.00 98.12 310 GLY A CA 1
ATOM 2371 C C . GLY A 1 310 ? 17.665 -1.063 -3.250 1.00 98.12 310 GLY A C 1
ATOM 2372 O O . GLY A 1 310 ? 18.271 -1.180 -4.315 1.00 98.12 310 GLY A O 1
ATOM 2373 N N . LYS A 1 311 ? 17.456 -2.103 -2.434 1.00 98.38 311 LYS A N 1
ATOM 2374 C CA . LYS A 1 311 ? 17.940 -3.470 -2.701 1.00 98.38 311 LYS A CA 1
ATOM 2375 C C . LYS A 1 311 ? 16.837 -4.531 -2.566 1.00 98.38 311 LYS A C 1
ATOM 2377 O O . LYS A 1 311 ? 16.120 -4.524 -1.575 1.00 98.38 311 LYS A O 1
ATOM 2382 N N . GLU A 1 312 ? 16.735 -5.478 -3.499 1.00 98.19 312 GLU A N 1
ATOM 2383 C CA . GLU A 1 312 ? 15.808 -6.634 -3.410 1.00 98.19 312 GLU A CA 1
ATOM 2384 C C . GLU A 1 312 ? 14.317 -6.258 -3.233 1.00 98.19 312 GLU A C 1
ATOM 2386 O O . GLU A 1 312 ? 13.555 -7.029 -2.653 1.00 98.19 312 GLU A O 1
ATOM 2391 N N . ASN A 1 313 ? 13.878 -5.073 -3.678 1.00 98.50 313 ASN A N 1
ATOM 2392 C CA . ASN A 1 313 ? 12.466 -4.683 -3.573 1.00 98.50 313 ASN A CA 1
ATOM 2393 C C . ASN A 1 313 ? 11.657 -5.184 -4.779 1.00 98.50 313 ASN A C 1
ATOM 2395 O O . ASN A 1 313 ? 12.129 -5.118 -5.913 1.00 98.50 313 ASN A O 1
ATOM 2399 N N . TYR A 1 314 ? 10.415 -5.595 -4.542 1.00 98.62 314 TYR A N 1
ATOM 2400 C CA . TYR A 1 314 ? 9.452 -6.027 -5.554 1.00 98.62 314 TYR A CA 1
ATOM 2401 C C . TYR A 1 314 ? 8.263 -5.061 -5.552 1.00 98.62 314 TYR A C 1
ATOM 2403 O O . TYR A 1 314 ? 7.558 -4.961 -4.552 1.00 98.62 314 TYR A O 1
ATOM 2411 N N . ALA A 1 315 ? 8.027 -4.347 -6.650 1.00 98.62 315 ALA A N 1
ATOM 2412 C CA . ALA A 1 315 ? 7.006 -3.309 -6.757 1.00 98.62 315 ALA A CA 1
ATOM 2413 C C . ALA A 1 315 ? 6.123 -3.505 -7.999 1.00 98.62 315 ALA A C 1
ATOM 2415 O O . ALA A 1 315 ? 6.618 -3.605 -9.122 1.00 98.62 315 ALA A O 1
ATOM 2416 N N . MET A 1 316 ? 4.802 -3.504 -7.821 1.00 98.81 316 MET A N 1
ATOM 2417 C CA . MET A 1 316 ? 3.824 -3.590 -8.908 1.00 98.81 316 MET A CA 1
ATOM 2418 C C . MET A 1 316 ? 2.774 -2.480 -8.790 1.00 98.81 316 MET A C 1
ATOM 2420 O O . MET A 1 316 ? 2.143 -2.330 -7.748 1.00 98.81 316 MET A O 1
ATOM 2424 N N . THR A 1 317 ? 2.553 -1.732 -9.871 1.00 98.56 317 THR A N 1
ATOM 2425 C CA . THR A 1 317 ? 1.556 -0.654 -9.979 1.00 98.56 317 THR A CA 1
ATOM 2426 C C . THR A 1 317 ? 0.704 -0.874 -11.227 1.00 98.56 317 THR A C 1
ATOM 2428 O O . THR A 1 317 ? 1.235 -0.870 -12.335 1.00 98.56 317 THR A O 1
ATOM 2431 N N . VAL A 1 318 ? -0.607 -1.086 -11.078 1.00 98.56 318 VAL A N 1
ATOM 2432 C CA . VAL A 1 318 ? -1.507 -1.430 -12.195 1.00 98.56 318 VAL A CA 1
ATOM 2433 C C . VAL A 1 318 ? -2.795 -0.607 -12.161 1.00 98.56 318 VAL A C 1
ATOM 2435 O O . VAL A 1 318 ? -3.541 -0.660 -11.188 1.00 98.56 318 VAL A O 1
ATOM 2438 N N . GLY A 1 319 ? -3.119 0.092 -13.249 1.00 98.12 319 GLY A N 1
ATOM 2439 C CA . GLY A 1 319 ? -4.415 0.753 -13.441 1.00 98.12 319 GLY A CA 1
ATOM 2440 C C . GLY A 1 319 ? -4.305 2.200 -13.924 1.00 98.12 319 GLY A C 1
ATOM 2441 O O . GLY A 1 319 ? -3.631 2.451 -14.922 1.00 98.12 319 GLY A O 1
ATOM 2442 N N . LYS A 1 320 ? -5.004 3.146 -13.284 1.00 98.38 320 LYS A N 1
ATOM 2443 C CA . LYS A 1 320 ? -5.065 4.555 -13.713 1.00 98.38 320 LYS A CA 1
ATOM 2444 C C . LYS A 1 320 ? -4.765 5.540 -12.573 1.00 98.38 320 LYS A C 1
ATOM 2446 O O . LYS A 1 320 ? -5.322 5.392 -11.494 1.00 98.38 320 LYS A O 1
ATOM 2451 N N . GLU A 1 321 ? -3.954 6.573 -12.807 1.00 98.19 321 GLU A N 1
ATOM 2452 C CA . GLU A 1 321 ? -3.698 7.665 -11.835 1.00 98.19 321 GLU A CA 1
ATOM 2453 C C . GLU A 1 321 ? -3.166 7.198 -10.458 1.00 98.19 321 GLU A C 1
ATOM 2455 O O . GLU A 1 321 ? -3.384 7.870 -9.452 1.00 98.19 321 GLU A O 1
ATOM 2460 N N . ASN A 1 322 ? -2.502 6.038 -10.365 1.00 98.56 322 ASN A N 1
ATOM 2461 C CA . ASN A 1 322 ? -1.945 5.568 -9.091 1.00 98.56 322 ASN A CA 1
ATOM 2462 C C . ASN A 1 322 ? -0.548 6.155 -8.843 1.00 98.56 322 ASN A C 1
ATOM 2464 O O . ASN A 1 322 ? 0.265 6.234 -9.763 1.00 98.56 322 ASN A O 1
ATOM 2468 N N . TYR A 1 323 ? -0.245 6.481 -7.590 1.00 98.62 323 TYR A N 1
ATOM 2469 C CA . TYR A 1 323 ? 1.047 6.981 -7.123 1.00 98.62 323 TYR A CA 1
ATOM 2470 C C . TYR A 1 323 ? 1.649 5.973 -6.139 1.00 98.62 323 TYR A C 1
ATOM 2472 O O . TYR A 1 323 ? 1.114 5.791 -5.049 1.00 98.62 323 TYR A O 1
ATOM 2480 N N . ALA A 1 324 ? 2.749 5.315 -6.498 1.00 98.62 324 ALA A N 1
ATOM 2481 C CA . ALA A 1 324 ? 3.372 4.249 -5.716 1.00 98.62 324 ALA A CA 1
ATOM 2482 C C . ALA A 1 324 ? 4.861 4.525 -5.450 1.00 98.62 324 ALA A C 1
ATOM 2484 O O . ALA A 1 324 ? 5.631 4.806 -6.370 1.00 98.62 324 ALA A O 1
ATOM 2485 N N . MET A 1 325 ? 5.295 4.396 -4.195 1.00 98.81 325 MET A N 1
ATOM 2486 C CA . MET A 1 325 ? 6.692 4.569 -3.786 1.00 98.81 325 MET A CA 1
ATOM 2487 C C . MET A 1 325 ? 7.151 3.411 -2.894 1.00 98.81 325 MET A C 1
ATOM 2489 O O . MET A 1 325 ? 6.523 3.124 -1.878 1.00 98.81 325 MET A O 1
ATOM 2493 N N . THR A 1 326 ? 8.264 2.769 -3.247 1.00 98.56 326 THR A N 1
ATOM 2494 C CA . THR A 1 326 ? 8.878 1.659 -2.498 1.00 98.56 326 THR A CA 1
ATOM 2495 C C . THR A 1 326 ? 10.352 1.967 -2.252 1.00 98.56 326 THR A C 1
ATOM 2497 O O . THR A 1 326 ? 11.108 2.130 -3.208 1.00 98.56 326 THR A O 1
ATOM 2500 N N . VAL A 1 327 ? 10.782 2.070 -0.991 1.00 98.56 327 VAL A N 1
ATOM 2501 C CA . VAL A 1 327 ? 12.151 2.482 -0.629 1.00 98.56 327 VAL A CA 1
ATOM 2502 C C . VAL A 1 327 ? 12.746 1.580 0.453 1.00 98.56 327 VAL A C 1
ATOM 2504 O O . VAL A 1 327 ? 12.186 1.462 1.539 1.00 98.56 327 VAL A O 1
ATOM 2507 N N . GLY A 1 328 ? 13.927 1.010 0.212 1.00 98.06 328 GLY A N 1
ATOM 2508 C CA . GLY A 1 328 ? 14.725 0.317 1.231 1.00 98.06 328 GLY A CA 1
ATOM 2509 C C . GLY A 1 328 ? 15.207 -1.070 0.805 1.00 98.06 328 GLY A C 1
ATOM 2510 O O . GLY A 1 328 ? 15.816 -1.193 -0.257 1.00 98.06 328 GLY A O 1
ATOM 2511 N N . LYS A 1 329 ? 15.014 -2.102 1.636 1.00 98.38 329 LYS A N 1
ATOM 2512 C CA . LYS A 1 329 ? 15.524 -3.463 1.388 1.00 98.38 329 LYS A CA 1
ATOM 2513 C C . LYS A 1 329 ? 14.440 -4.543 1.533 1.00 98.38 329 LYS A C 1
ATOM 2515 O O . LYS A 1 329 ? 13.720 -4.538 2.522 1.00 98.38 329 LYS A O 1
ATOM 2520 N N . GLU A 1 330 ? 14.359 -5.503 0.611 1.00 98.19 330 GLU A N 1
ATOM 2521 C CA . GLU A 1 330 ? 13.452 -6.673 0.711 1.00 98.19 330 GLU A CA 1
ATOM 2522 C C . GLU A 1 330 ? 11.953 -6.322 0.877 1.00 98.19 330 GLU A C 1
ATOM 2524 O O . GLU A 1 330 ? 11.203 -7.100 1.465 1.00 98.19 330 GLU A O 1
ATOM 2529 N N . ASN A 1 331 ? 11.494 -5.152 0.415 1.00 98.50 331 ASN A N 1
ATOM 2530 C CA . ASN A 1 331 ? 10.075 -4.785 0.510 1.00 98.50 331 ASN A CA 1
ATOM 2531 C C . ASN A 1 331 ? 9.279 -5.310 -0.693 1.00 98.50 331 ASN A C 1
ATOM 2533 O O . ASN A 1 331 ? 9.751 -5.244 -1.827 1.00 98.50 331 ASN A O 1
ATOM 2537 N N . TYR A 1 332 ? 8.045 -5.743 -0.453 1.00 98.62 332 TYR A N 1
ATOM 2538 C CA . TYR A 1 332 ? 7.089 -6.193 -1.463 1.00 98.62 332 TYR A CA 1
ATOM 2539 C C . TYR A 1 332 ? 5.889 -5.241 -1.466 1.00 98.62 332 TYR A C 1
ATOM 2541 O O . TYR A 1 332 ? 5.204 -5.117 -0.455 1.00 98.62 332 TYR A O 1
ATOM 2549 N N . ALA A 1 333 ? 5.624 -4.562 -2.580 1.00 98.62 333 ALA A N 1
ATOM 2550 C CA . ALA A 1 333 ? 4.588 -3.538 -2.695 1.00 98.62 333 ALA A CA 1
ATOM 2551 C C . ALA A 1 333 ? 3.705 -3.759 -3.934 1.00 98.62 333 ALA A C 1
ATOM 2553 O O . ALA A 1 333 ? 4.201 -3.882 -5.054 1.00 98.62 333 ALA A O 1
ATOM 2554 N N . MET A 1 334 ? 2.385 -3.760 -3.754 1.00 98.81 334 MET A N 1
ATOM 2555 C CA . MET A 1 334 ? 1.406 -3.924 -4.831 1.00 98.81 334 MET A CA 1
ATOM 2556 C C . MET A 1 334 ? 0.327 -2.839 -4.753 1.00 98.81 334 MET A C 1
ATOM 2558 O O . MET A 1 334 ? -0.327 -2.690 -3.725 1.00 98.81 334 MET A O 1
ATOM 2562 N N . THR A 1 335 ? 0.112 -2.102 -5.842 1.00 98.56 335 THR A N 1
ATOM 2563 C CA . THR A 1 335 ? -0.907 -1.046 -5.965 1.00 98.56 335 THR A CA 1
ATOM 2564 C C . THR A 1 335 ? -1.758 -1.303 -7.205 1.00 98.56 335 THR A C 1
ATOM 2566 O O . THR A 1 335 ? -1.224 -1.337 -8.312 1.00 98.56 335 THR A O 1
ATOM 2569 N N . VAL A 1 336 ? -3.071 -1.501 -7.053 1.00 98.56 336 VAL A N 1
ATOM 2570 C CA . VAL A 1 336 ? -3.973 -1.846 -8.168 1.00 98.56 336 VAL A CA 1
ATOM 2571 C C . VAL A 1 336 ? -5.260 -1.021 -8.140 1.00 98.56 336 VAL A C 1
ATOM 2573 O O . VAL A 1 336 ? -5.981 -1.028 -7.147 1.00 98.56 336 VAL A O 1
ATOM 2576 N N . GLY A 1 337 ? -5.614 -0.384 -9.256 1.00 98.12 337 GLY A N 1
ATOM 2577 C CA . GLY A 1 337 ? -6.923 0.245 -9.460 1.00 98.12 337 GLY A CA 1
ATOM 2578 C C . GLY A 1 337 ? -6.840 1.689 -9.951 1.00 98.12 337 GLY A C 1
ATOM 2579 O O . GLY A 1 337 ? -6.166 1.945 -10.948 1.00 98.12 337 GLY A O 1
ATOM 2580 N N . LYS A 1 338 ? -7.559 2.625 -9.321 1.00 98.38 338 LYS A N 1
ATOM 2581 C CA . LYS A 1 338 ? -7.646 4.028 -9.766 1.00 98.38 338 LYS A CA 1
ATOM 2582 C C . LYS A 1 338 ? -7.365 5.030 -8.636 1.00 98.38 338 LYS A C 1
ATOM 2584 O O . LYS A 1 338 ? -7.924 4.885 -7.557 1.00 98.38 338 LYS A O 1
ATOM 2589 N N . GLU A 1 339 ? -6.570 6.072 -8.880 1.00 98.19 339 GLU A N 1
ATOM 2590 C CA . GLU A 1 339 ? -6.335 7.180 -7.921 1.00 98.19 339 GLU A CA 1
ATOM 2591 C C . GLU A 1 339 ? -5.796 6.738 -6.538 1.00 98.19 339 GLU A C 1
ATOM 2593 O O . GLU A 1 339 ? -6.036 7.411 -5.538 1.00 98.19 339 GLU A O 1
ATOM 2598 N N . ASN A 1 340 ? -5.102 5.596 -6.434 1.00 98.56 340 ASN A N 1
ATOM 2599 C CA . ASN A 1 340 ? -4.539 5.150 -5.154 1.00 98.56 340 ASN A CA 1
ATOM 2600 C C . ASN A 1 340 ? -3.150 5.759 -4.911 1.00 98.56 340 ASN A C 1
ATOM 2602 O O . ASN A 1 340 ? -2.330 5.822 -5.825 1.00 98.56 340 ASN A O 1
ATOM 2606 N N . TYR A 1 341 ? -2.861 6.118 -3.663 1.00 98.62 341 TYR A N 1
ATOM 2607 C CA . TYR A 1 341 ? -1.572 6.624 -3.196 1.00 98.62 341 TYR A CA 1
ATOM 2608 C C . TYR A 1 341 ? -0.965 5.619 -2.212 1.00 98.62 341 TYR A C 1
ATOM 2610 O O . TYR A 1 341 ? -1.541 5.375 -1.156 1.00 98.62 341 TYR A O 1
ATOM 2618 N N . ALA A 1 342 ? 0.187 5.035 -2.534 1.00 98.62 342 ALA A N 1
ATOM 2619 C CA . ALA A 1 342 ? 0.828 3.981 -1.751 1.00 98.62 342 ALA A CA 1
ATOM 2620 C C . ALA A 1 342 ? 2.312 4.287 -1.482 1.00 98.62 342 ALA A C 1
ATOM 2622 O O . ALA A 1 342 ? 3.085 4.544 -2.404 1.00 98.62 342 ALA A O 1
ATOM 2623 N N . MET A 1 343 ? 2.736 4.208 -0.221 1.00 98.81 343 MET A N 1
ATOM 2624 C CA . MET A 1 343 ? 4.130 4.381 0.202 1.00 98.81 343 MET A CA 1
ATOM 2625 C C . MET A 1 343 ? 4.579 3.211 1.085 1.00 98.81 343 MET A C 1
ATOM 2627 O O . MET A 1 343 ? 3.935 2.905 2.085 1.00 98.81 343 MET A O 1
ATOM 2631 N N . THR A 1 344 ? 5.712 2.593 0.751 1.00 98.56 344 THR A N 1
ATOM 2632 C CA . THR A 1 344 ? 6.347 1.504 1.513 1.00 98.56 344 THR A CA 1
ATOM 2633 C C . THR A 1 344 ? 7.817 1.841 1.752 1.00 98.56 344 THR A C 1
ATOM 2635 O O . THR A 1 344 ? 8.569 1.992 0.791 1.00 98.56 344 THR A O 1
ATOM 2638 N N . VAL A 1 345 ? 8.248 1.982 3.009 1.00 98.56 345 VAL A N 1
ATOM 2639 C CA . VAL A 1 345 ? 9.614 2.422 3.355 1.00 98.56 345 VAL A CA 1
ATOM 2640 C C . VAL A 1 345 ? 10.225 1.563 4.464 1.00 98.56 345 VAL A C 1
ATOM 2642 O O . VAL A 1 345 ? 9.683 1.488 5.563 1.00 98.56 345 VAL A O 1
ATOM 2645 N N . GLY A 1 346 ? 11.401 0.978 4.227 1.00 98.12 346 GLY A N 1
ATOM 2646 C CA . GLY A 1 346 ? 12.205 0.315 5.259 1.00 98.12 346 GLY A CA 1
ATOM 2647 C C . GLY A 1 346 ? 12.725 -1.063 4.851 1.00 98.12 346 GLY A C 1
ATOM 2648 O O . GLY A 1 346 ? 13.344 -1.184 3.795 1.00 98.12 346 GLY A O 1
ATOM 2649 N N . LYS A 1 347 ? 12.549 -2.090 5.692 1.00 98.38 347 LYS A N 1
ATOM 2650 C CA . LYS A 1 347 ? 13.085 -3.443 5.459 1.00 98.38 347 LYS A CA 1
ATOM 2651 C C . LYS A 1 347 ? 12.023 -4.543 5.621 1.00 98.38 347 LYS A C 1
ATOM 2653 O O . LYS A 1 347 ? 11.303 -4.538 6.610 1.00 98.38 347 LYS A O 1
ATOM 2658 N N . GLU A 1 348 ? 11.963 -5.517 4.713 1.00 98.19 348 GLU A N 1
ATOM 2659 C CA . GLU A 1 348 ? 11.079 -6.704 4.828 1.00 98.19 348 GLU A CA 1
ATOM 2660 C C . GLU A 1 348 ? 9.574 -6.377 4.990 1.00 98.19 348 GLU A C 1
ATOM 2662 O O . GLU A 1 348 ? 8.840 -7.153 5.599 1.00 98.19 348 GLU A O 1
ATOM 2667 N N . ASN A 1 349 ? 9.093 -5.227 4.500 1.00 98.50 349 ASN A N 1
ATOM 2668 C CA . ASN A 1 349 ? 7.668 -4.883 4.586 1.00 98.50 349 ASN A CA 1
ATOM 2669 C C . ASN A 1 349 ? 6.885 -5.441 3.388 1.00 98.50 349 ASN A C 1
ATOM 2671 O O . ASN A 1 349 ? 7.364 -5.391 2.257 1.00 98.50 349 ASN A O 1
ATOM 2675 N N . TYR A 1 350 ? 5.654 -5.886 3.627 1.00 98.62 350 TYR A N 1
ATOM 2676 C CA . TYR A 1 350 ? 4.716 -6.381 2.619 1.00 98.62 350 TYR A CA 1
ATOM 2677 C C . TYR A 1 350 ? 3.485 -5.470 2.597 1.00 98.62 350 TYR A C 1
ATOM 2679 O O . TYR A 1 350 ? 2.771 -5.383 3.592 1.00 98.62 350 TYR A O 1
ATOM 2687 N N . ALA A 1 351 ? 3.225 -4.782 1.487 1.00 98.69 351 ALA A N 1
ATOM 2688 C CA . ALA A 1 351 ? 2.166 -3.783 1.364 1.00 98.69 351 ALA A CA 1
ATOM 2689 C C . ALA A 1 351 ? 1.291 -4.023 0.123 1.00 98.69 351 ALA A C 1
ATOM 2691 O O . ALA A 1 351 ? 1.793 -4.151 -0.993 1.00 98.69 351 ALA A O 1
ATOM 2692 N N . MET A 1 352 ? -0.031 -4.037 0.296 1.00 98.81 352 MET A N 1
ATOM 2693 C CA . MET A 1 352 ? -1.003 -4.246 -0.781 1.00 98.81 352 MET A CA 1
ATOM 2694 C C . MET A 1 352 ? -2.125 -3.205 -0.715 1.00 98.81 352 MET A C 1
ATOM 2696 O O . MET A 1 352 ? -2.811 -3.096 0.297 1.00 98.81 352 MET A O 1
ATOM 2700 N N . THR A 1 353 ? -2.338 -2.461 -1.800 1.00 98.56 353 THR A N 1
ATOM 2701 C CA . THR A 1 353 ? -3.371 -1.420 -1.933 1.00 98.56 353 THR A CA 1
ATOM 2702 C C . THR A 1 353 ? -4.214 -1.695 -3.174 1.00 98.56 353 THR A C 1
ATOM 2704 O O . THR A 1 353 ? -3.679 -1.699 -4.281 1.00 98.56 353 THR A O 1
ATOM 2707 N N . VAL A 1 354 ? -5.520 -1.938 -3.026 1.00 98.56 354 VAL A N 1
ATOM 2708 C CA . VAL A 1 354 ? -6.404 -2.296 -4.152 1.00 98.56 354 VAL A CA 1
ATOM 2709 C C . VAL A 1 354 ? -7.723 -1.525 -4.123 1.00 98.56 354 VAL A C 1
ATOM 2711 O O . VAL A 1 354 ? -8.470 -1.602 -3.153 1.00 98.56 354 VAL A O 1
ATOM 2714 N N . GLY A 1 355 ? -8.072 -0.858 -5.224 1.00 98.06 355 GLY A N 1
ATOM 2715 C CA . GLY A 1 355 ? -9.398 -0.272 -5.440 1.00 98.06 355 GLY A CA 1
ATOM 2716 C C . GLY A 1 355 ? -9.353 1.163 -5.960 1.00 98.06 355 GLY A C 1
ATOM 2717 O O . GLY A 1 355 ? -8.689 1.418 -6.964 1.00 98.06 355 GLY A O 1
ATOM 2718 N N . LYS A 1 356 ? -10.094 2.092 -5.344 1.00 98.38 356 LYS A N 1
ATOM 2719 C CA . LYS A 1 356 ? -10.211 3.487 -5.807 1.00 98.38 356 LYS A CA 1
ATOM 2720 C C . LYS A 1 356 ? -9.958 4.509 -4.689 1.00 98.38 356 LYS A C 1
ATOM 2722 O O . LYS A 1 356 ? -10.519 4.365 -3.611 1.00 98.38 356 LYS A O 1
ATOM 2727 N N . GLU A 1 357 ? -9.182 5.563 -4.943 1.00 98.19 357 GLU A N 1
ATOM 2728 C CA . GLU A 1 357 ? -8.969 6.685 -3.995 1.00 98.19 357 GLU A CA 1
ATOM 2729 C C . GLU A 1 357 ? -8.421 6.266 -2.608 1.00 98.19 357 GLU A C 1
ATOM 2731 O O . GLU A 1 357 ? -8.680 6.940 -1.613 1.00 98.19 357 GLU A O 1
ATOM 2736 N N . ASN A 1 358 ? -7.700 5.143 -2.495 1.00 98.50 358 ASN A N 1
ATOM 2737 C CA . ASN A 1 358 ? -7.125 4.721 -1.211 1.00 98.50 358 ASN A CA 1
ATOM 2738 C C . ASN A 1 358 ? -5.750 5.363 -0.976 1.00 98.50 358 ASN A C 1
ATOM 2740 O O .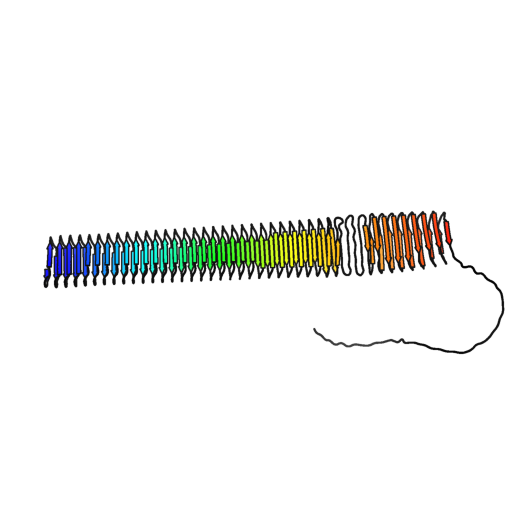 ASN A 1 358 ? -4.937 5.445 -1.895 1.00 98.50 358 ASN A O 1
ATOM 2744 N N . TYR A 1 359 ? -5.463 5.728 0.270 1.00 98.62 359 TYR A N 1
ATOM 2745 C CA . TYR A 1 359 ? -4.182 6.261 0.732 1.00 98.62 359 TYR A CA 1
ATOM 2746 C C . TYR A 1 359 ? -3.561 5.278 1.730 1.00 98.62 359 TYR A C 1
ATOM 2748 O O . TYR A 1 359 ? -4.126 5.051 2.796 1.00 98.62 359 TYR A O 1
ATOM 2756 N N . ALA A 1 360 ? -2.409 4.692 1.409 1.00 98.62 360 ALA A N 1
ATOM 2757 C CA . ALA A 1 360 ? -1.756 3.657 2.207 1.00 98.62 360 ALA A CA 1
ATOM 2758 C C . ALA A 1 360 ? -0.277 3.984 2.470 1.00 98.62 360 ALA A C 1
ATOM 2760 O O . ALA A 1 360 ? 0.483 4.276 1.546 1.00 98.62 360 ALA A O 1
ATOM 2761 N N . MET A 1 361 ? 0.160 3.895 3.727 1.00 98.81 361 MET A N 1
ATOM 2762 C CA . MET A 1 361 ? 1.542 4.164 4.136 1.00 98.81 361 MET A CA 1
ATOM 2763 C C . MET A 1 361 ? 2.057 3.085 5.093 1.00 98.81 361 MET A C 1
ATOM 2765 O O . MET A 1 361 ? 1.480 2.867 6.154 1.00 98.81 361 MET A O 1
ATOM 2769 N N . THR A 1 362 ? 3.163 2.432 4.737 1.00 98.56 362 THR A N 1
ATOM 2770 C CA . THR A 1 362 ? 3.814 1.367 5.519 1.00 98.56 362 THR A CA 1
ATOM 2771 C C . THR A 1 362 ? 5.277 1.729 5.754 1.00 98.56 362 THR A C 1
ATOM 2773 O O . THR A 1 362 ? 6.027 1.882 4.791 1.00 98.56 362 THR A O 1
ATOM 2776 N N . VAL A 1 363 ? 5.704 1.884 7.010 1.00 98.56 363 VAL A N 1
ATOM 2777 C CA . VAL A 1 363 ? 7.071 2.322 7.349 1.00 98.56 363 VAL A CA 1
ATOM 2778 C C . VAL A 1 363 ? 7.687 1.482 8.468 1.00 98.56 363 VAL A C 1
ATOM 2780 O O . VAL A 1 363 ? 7.130 1.393 9.558 1.00 98.56 363 VAL A O 1
ATOM 2783 N N . GLY A 1 364 ? 8.885 0.939 8.246 1.00 98.12 364 GLY A N 1
ATOM 2784 C CA . GLY A 1 364 ? 9.705 0.312 9.288 1.00 98.12 364 GLY A CA 1
ATOM 2785 C C . GLY A 1 364 ? 10.247 -1.063 8.900 1.00 98.12 364 GLY A C 1
ATOM 2786 O O . GLY A 1 364 ? 10.864 -1.188 7.842 1.00 98.12 364 GLY A O 1
ATOM 2787 N N . LYS A 1 365 ? 10.093 -2.080 9.757 1.00 98.31 365 LYS A N 1
ATOM 2788 C CA . LYS A 1 365 ? 10.656 -3.425 9.542 1.00 98.31 365 LYS A CA 1
ATOM 2789 C C . LYS A 1 365 ? 9.616 -4.542 9.718 1.00 98.31 365 LYS A C 1
ATOM 2791 O O . LYS A 1 365 ? 8.894 -4.537 10.706 1.00 98.31 365 LYS A O 1
ATOM 2796 N N . GLU A 1 366 ? 9.576 -5.530 8.824 1.00 98.19 366 GLU A N 1
ATOM 2797 C CA . GLU A 1 366 ? 8.714 -6.731 8.952 1.00 98.19 366 GLU A CA 1
ATOM 2798 C C . GLU A 1 366 ? 7.203 -6.429 9.102 1.00 98.19 366 GLU A C 1
ATOM 2800 O O . GLU A 1 366 ? 6.481 -7.207 9.724 1.00 98.19 366 GLU A O 1
ATOM 2805 N N . ASN A 1 367 ? 6.702 -5.298 8.588 1.00 98.50 367 ASN A N 1
ATOM 2806 C CA . ASN A 1 367 ? 5.271 -4.979 8.664 1.00 98.50 367 ASN A CA 1
ATOM 2807 C C . ASN A 1 367 ? 4.499 -5.565 7.473 1.00 98.50 367 ASN A C 1
ATOM 2809 O O . ASN A 1 367 ? 4.979 -5.523 6.341 1.00 98.50 367 ASN A O 1
ATOM 2813 N N . TYR A 1 368 ? 3.274 -6.023 7.716 1.00 98.62 368 TYR A N 1
ATOM 2814 C CA . TYR A 1 368 ? 2.345 -6.545 6.713 1.00 98.62 368 TYR A CA 1
ATOM 2815 C C . TYR A 1 368 ? 1.099 -5.655 6.680 1.00 98.62 368 TYR A C 1
ATOM 2817 O O . TYR A 1 368 ? 0.395 -5.551 7.680 1.00 98.62 368 TYR A O 1
ATOM 2825 N N . ALA A 1 369 ? 0.816 -5.003 5.554 1.00 98.62 369 ALA A N 1
ATOM 2826 C CA . ALA A 1 369 ? -0.257 -4.021 5.417 1.00 98.62 369 ALA A CA 1
ATOM 2827 C C . ALA A 1 369 ? -1.129 -4.290 4.180 1.00 98.62 369 ALA A C 1
ATOM 2829 O O . ALA A 1 369 ? -0.627 -4.409 3.063 1.00 98.62 369 ALA A O 1
ATOM 2830 N N . MET A 1 370 ? -2.449 -4.337 4.357 1.00 98.81 370 MET A N 1
ATOM 2831 C CA . MET A 1 370 ? -3.419 -4.577 3.285 1.00 98.81 370 MET A CA 1
ATOM 2832 C C . MET A 1 370 ? -4.558 -3.554 3.341 1.00 98.81 370 MET A C 1
ATOM 2834 O O . MET A 1 370 ? -5.242 -3.441 4.353 1.00 98.81 370 MET A O 1
ATOM 2838 N N . THR A 1 371 ? -4.788 -2.829 2.246 1.00 98.56 371 THR A N 1
ATOM 2839 C CA . THR A 1 371 ? -5.838 -1.806 2.102 1.00 98.56 371 THR A CA 1
ATOM 2840 C C . THR A 1 371 ? -6.671 -2.105 0.860 1.00 98.56 371 THR A C 1
ATOM 2842 O O . THR A 1 371 ? -6.133 -2.103 -0.246 1.00 98.56 371 THR A O 1
ATOM 2845 N N . VAL A 1 372 ? -7.971 -2.377 1.006 1.00 98.50 372 VAL A N 1
ATOM 2846 C CA . VAL A 1 372 ? -8.844 -2.760 -0.120 1.00 98.50 372 VAL A CA 1
ATOM 2847 C C . VAL A 1 372 ? -10.178 -2.016 -0.103 1.00 98.50 372 VAL A C 1
ATOM 2849 O O . VAL A 1 372 ? -10.923 -2.093 0.869 1.00 98.50 372 VAL A O 1
ATOM 2852 N N . GLY A 1 373 ? -10.540 -1.370 -1.212 1.00 98.12 373 GLY A N 1
ATOM 2853 C CA . GLY A 1 373 ? -11.876 -0.810 -1.434 1.00 98.12 373 GLY A CA 1
ATOM 2854 C C . GLY A 1 373 ? -11.860 0.622 -1.967 1.00 98.12 373 GLY A C 1
ATOM 2855 O O . GLY A 1 373 ? -11.194 0.882 -2.969 1.00 98.12 373 GLY A O 1
ATOM 2856 N N . LYS A 1 374 ? -12.625 1.540 -1.365 1.00 98.31 374 LYS A N 1
ATOM 2857 C CA . LYS A 1 374 ? -12.769 2.926 -1.843 1.00 98.31 374 LYS A CA 1
ATOM 2858 C C . LYS A 1 374 ? -12.536 3.964 -0.735 1.00 98.31 374 LYS A C 1
ATOM 2860 O O . LYS A 1 374 ? -13.087 3.814 0.347 1.00 98.31 374 LYS A O 1
ATOM 2865 N N . GLU A 1 375 ? -11.789 5.035 -1.004 1.00 98.19 375 GLU A N 1
ATOM 2866 C CA . GLU A 1 375 ? -11.600 6.171 -0.069 1.00 98.19 375 GLU A CA 1
ATOM 2867 C C . GLU A 1 375 ? -11.039 5.777 1.320 1.00 98.19 375 GLU A C 1
ATOM 2869 O O . GLU A 1 375 ? -11.316 6.452 2.310 1.00 98.19 375 GLU A O 1
ATOM 2874 N N . ASN A 1 376 ? -10.289 4.673 1.441 1.00 98.50 376 ASN A N 1
ATOM 2875 C CA . ASN A 1 376 ? -9.705 4.273 2.729 1.00 98.50 376 ASN A CA 1
ATOM 2876 C C . ASN A 1 376 ? -8.342 4.941 2.960 1.00 98.50 376 ASN A C 1
ATOM 2878 O O . ASN A 1 376 ? -7.526 5.021 2.043 1.00 98.50 376 ASN A O 1
ATOM 2882 N N . TYR A 1 377 ? -8.065 5.331 4.201 1.00 98.56 377 TYR A N 1
ATOM 2883 C CA . TYR A 1 377 ? -6.797 5.897 4.659 1.00 98.56 377 TYR A CA 1
ATOM 2884 C C . TYR A 1 377 ? -6.157 4.940 5.672 1.00 98.56 377 TYR A C 1
ATOM 2886 O O . TYR A 1 377 ? -6.717 4.718 6.741 1.00 98.56 377 TYR A O 1
ATOM 2894 N N . ALA A 1 378 ? -4.994 4.372 5.360 1.00 98.62 378 ALA A N 1
ATOM 2895 C CA . ALA A 1 378 ? -4.321 3.365 6.177 1.00 98.62 378 ALA A CA 1
ATOM 2896 C C . ALA A 1 378 ? -2.849 3.724 6.441 1.00 98.62 378 ALA A C 1
ATOM 2898 O O . ALA A 1 378 ? -2.080 3.981 5.514 1.00 98.62 378 ALA A O 1
ATOM 2899 N N . MET A 1 379 ? -2.427 3.689 7.705 1.00 98.81 379 MET A N 1
ATOM 2900 C CA . MET A 1 379 ? -1.043 3.927 8.124 1.00 98.81 379 MET A CA 1
ATOM 2901 C C . MET A 1 379 ? -0.547 2.807 9.046 1.00 98.81 379 MET A C 1
ATOM 2903 O O . MET A 1 379 ? -1.186 2.498 10.048 1.00 98.81 379 MET A O 1
ATOM 2907 N N . THR A 1 380 ? 0.617 2.234 8.739 1.00 98.56 380 THR A N 1
ATOM 2908 C CA . THR A 1 380 ? 1.294 1.195 9.534 1.00 98.56 380 THR A CA 1
ATOM 2909 C C . THR A 1 380 ? 2.748 1.600 9.763 1.00 98.56 380 THR A C 1
ATOM 2911 O O . THR A 1 380 ? 3.493 1.760 8.798 1.00 98.56 380 THR A O 1
ATOM 2914 N N . VAL A 1 381 ? 3.173 1.789 11.016 1.00 98.50 381 VAL A N 1
ATOM 2915 C CA . VAL A 1 381 ? 4.523 2.284 11.348 1.00 98.50 381 VAL A CA 1
ATOM 2916 C C . VAL A 1 381 ? 5.165 1.481 12.481 1.00 98.50 381 VAL A C 1
ATOM 2918 O O . VAL A 1 381 ? 4.625 1.419 13.582 1.00 98.50 381 VAL A O 1
ATOM 2921 N N . GLY A 1 382 ? 6.361 0.935 12.259 1.00 98.06 382 GLY A N 1
ATOM 2922 C CA . GLY A 1 382 ? 7.194 0.335 13.307 1.00 98.06 382 GLY A CA 1
ATOM 2923 C C . GLY A 1 382 ? 7.761 -1.036 12.937 1.00 98.06 382 GLY A C 1
ATOM 2924 O O . GLY A 1 382 ? 8.371 -1.169 11.877 1.00 98.06 382 GLY A O 1
ATOM 2925 N N . LYS A 1 383 ? 7.637 -2.040 13.814 1.00 98.25 383 LYS A N 1
ATOM 2926 C CA . LYS A 1 383 ? 8.224 -3.379 13.617 1.00 98.25 383 LYS A CA 1
ATOM 2927 C C . LYS A 1 383 ? 7.207 -4.512 13.816 1.00 98.25 383 LYS A C 1
ATOM 2929 O O . LYS A 1 383 ? 6.491 -4.506 14.808 1.00 98.25 383 LYS A O 1
ATOM 2934 N N . GLU A 1 384 ? 7.182 -5.513 12.934 1.00 98.12 384 GLU A N 1
ATOM 2935 C CA . GLU A 1 384 ? 6.342 -6.726 13.079 1.00 98.12 384 GLU A CA 1
ATOM 2936 C C . GLU A 1 384 ? 4.827 -6.446 13.227 1.00 98.12 384 GLU A C 1
ATOM 2938 O O . GLU A 1 384 ? 4.121 -7.216 13.877 1.00 98.12 384 GLU A O 1
ATOM 2943 N N . ASN A 1 385 ? 4.307 -5.340 12.678 1.00 98.44 385 ASN A N 1
ATOM 2944 C CA . ASN A 1 385 ? 2.871 -5.041 12.746 1.00 98.44 385 ASN A CA 1
ATOM 2945 C C . ASN A 1 385 ? 2.113 -5.654 11.559 1.00 98.44 385 ASN A C 1
ATOM 2947 O O . ASN A 1 385 ? 2.593 -5.612 10.426 1.00 98.44 385 ASN A O 1
ATOM 2951 N N . TYR A 1 386 ? 0.898 -6.137 11.805 1.00 98.62 386 TYR A N 1
ATOM 2952 C CA . TYR A 1 386 ? -0.016 -6.693 10.809 1.00 98.62 386 TYR A CA 1
ATOM 2953 C C . TYR A 1 386 ? -1.283 -5.833 10.762 1.00 98.62 386 TYR A C 1
ATOM 2955 O O . TYR A 1 386 ? -1.991 -5.733 11.761 1.00 98.62 386 TYR A O 1
ATOM 2963 N N . ALA A 1 387 ? -1.582 -5.204 9.627 1.00 98.62 387 ALA A N 1
ATOM 2964 C CA . ALA A 1 387 ? -2.682 -4.254 9.478 1.00 98.62 387 ALA A CA 1
ATOM 2965 C C . ALA A 1 387 ? -3.545 -4.560 8.244 1.00 98.62 387 ALA A C 1
ATOM 2967 O O . ALA A 1 387 ? -3.039 -4.681 7.129 1.00 98.62 387 ALA A O 1
ATOM 2968 N N . MET A 1 388 ? -4.863 -4.635 8.421 1.00 98.81 388 MET A N 1
ATOM 2969 C CA . MET A 1 388 ? -5.828 -4.901 7.351 1.00 98.81 388 MET A CA 1
ATOM 2970 C C . MET A 1 388 ? -6.980 -3.891 7.394 1.00 98.81 388 MET A C 1
ATOM 2972 O O . MET A 1 388 ? -7.648 -3.757 8.414 1.00 98.81 388 MET A O 1
ATOM 2976 N N . THR A 1 389 ? -7.236 -3.201 6.283 1.00 98.56 389 THR A N 1
ATOM 2977 C CA . THR A 1 389 ? -8.308 -2.204 6.124 1.00 98.56 389 THR A CA 1
ATOM 2978 C C . THR A 1 389 ? -9.131 -2.540 4.884 1.00 98.56 389 THR A C 1
ATOM 2980 O O . THR A 1 389 ? -8.588 -2.551 3.780 1.00 98.56 389 THR A O 1
ATOM 2983 N N . VAL A 1 390 ? -10.428 -2.828 5.029 1.00 98.56 390 VAL A N 1
ATOM 2984 C CA . VAL A 1 390 ? -11.291 -3.239 3.906 1.00 98.56 390 VAL A CA 1
ATOM 2985 C C . VAL A 1 390 ? -12.639 -2.519 3.913 1.00 98.56 390 VAL A C 1
ATOM 2987 O O . VAL A 1 390 ? -13.386 -2.605 4.882 1.00 98.56 390 VAL A O 1
ATOM 2990 N N . GLY A 1 391 ? -13.008 -1.886 2.799 1.00 98.00 391 GLY A N 1
ATOM 2991 C CA . GLY A 1 391 ? -14.354 -1.356 2.566 1.00 98.00 391 GLY A CA 1
ATOM 2992 C C . GLY A 1 391 ? -14.366 0.071 2.019 1.00 98.00 391 GLY A C 1
ATOM 2993 O O . GLY A 1 391 ? -13.700 0.337 1.019 1.00 98.00 391 GLY A O 1
ATOM 2994 N N . LYS A 1 392 ? -15.157 0.977 2.607 1.00 98.31 392 LYS A N 1
ATOM 2995 C CA . LYS A 1 392 ? -15.330 2.355 2.113 1.00 98.31 392 LYS A CA 1
ATOM 2996 C C . LYS A 1 392 ? -15.126 3.411 3.210 1.00 98.31 392 LYS A C 1
ATOM 2998 O O . LYS A 1 392 ? -15.687 3.267 4.289 1.00 98.31 392 LYS A O 1
ATOM 3003 N N . GLU A 1 393 ? -14.395 4.490 2.933 1.00 98.19 393 GLU A N 1
ATOM 3004 C CA . GLU A 1 393 ? -14.228 5.640 3.857 1.00 98.19 393 GLU A CA 1
ATOM 3005 C C . GLU A 1 393 ? -13.668 5.268 5.252 1.00 98.19 393 GLU A C 1
ATOM 3007 O O . GLU A 1 393 ? -13.985 5.928 6.240 1.00 98.19 393 GLU A O 1
ATOM 3012 N N . ASN A 1 394 ? -12.875 4.195 5.377 1.00 98.44 394 ASN A N 1
ATOM 3013 C CA . ASN A 1 394 ? -12.285 3.817 6.667 1.00 98.44 394 ASN A CA 1
ATOM 3014 C C . ASN A 1 394 ? -10.935 4.513 6.894 1.00 98.44 394 ASN A C 1
ATOM 3016 O O . ASN A 1 394 ? -10.120 4.602 5.976 1.00 98.44 394 ASN A O 1
ATOM 3020 N N . TYR A 1 395 ? -10.667 4.916 8.133 1.00 98.62 395 TYR A N 1
ATOM 3021 C CA . TYR A 1 395 ? -9.410 5.506 8.587 1.00 98.62 395 TYR A CA 1
ATOM 3022 C C . TYR A 1 395 ? -8.755 4.569 9.607 1.00 98.62 395 TYR A C 1
ATOM 3024 O O . TYR A 1 395 ? -9.322 4.330 10.669 1.00 98.62 395 TYR A O 1
ATOM 3032 N N . ALA A 1 396 ? -7.572 4.035 9.310 1.00 98.62 396 ALA A N 1
ATOM 3033 C CA . ALA A 1 396 ? -6.880 3.049 10.139 1.00 98.62 396 ALA A CA 1
ATOM 3034 C C . ALA A 1 396 ? -5.418 3.445 10.399 1.00 98.62 396 ALA A C 1
ATOM 3036 O O . ALA A 1 396 ? -4.668 3.751 9.472 1.00 98.62 396 ALA A O 1
ATOM 3037 N N . MET A 1 397 ? -4.982 3.398 11.658 1.00 98.81 397 MET A N 1
ATOM 3038 C CA . MET A 1 397 ? -3.617 3.740 12.069 1.00 98.81 397 MET A CA 1
ATOM 3039 C C . MET A 1 397 ? -3.063 2.706 13.053 1.00 98.81 397 MET A C 1
ATOM 3041 O O . MET A 1 397 ? -3.631 2.500 14.122 1.00 98.81 397 MET A O 1
ATOM 3045 N N . THR A 1 398 ? -1.935 2.081 12.716 1.00 98.50 398 THR A N 1
ATOM 3046 C CA . THR A 1 398 ? -1.244 1.070 13.534 1.00 98.50 398 THR A CA 1
ATOM 3047 C C . THR A 1 398 ? 0.204 1.495 13.760 1.00 98.50 398 THR A C 1
ATOM 3049 O O . THR A 1 398 ? 0.950 1.649 12.794 1.00 98.50 398 THR A O 1
ATOM 3052 N N . VAL A 1 399 ? 0.625 1.703 15.012 1.00 98.50 399 VAL A N 1
ATOM 3053 C CA . VAL A 1 399 ? 1.973 2.205 15.337 1.00 98.50 399 VAL A CA 1
ATOM 3054 C C . VAL A 1 399 ? 2.623 1.434 16.486 1.00 98.50 399 VAL A C 1
ATOM 3056 O O . VAL A 1 399 ? 2.080 1.379 17.585 1.00 98.50 399 VAL A O 1
ATOM 3059 N N . GLY A 1 400 ? 3.835 0.919 16.276 1.00 97.94 400 GLY A N 1
ATOM 3060 C CA . GLY A 1 400 ? 4.683 0.364 17.335 1.00 97.94 400 GLY A CA 1
ATOM 3061 C C . GLY A 1 400 ? 5.287 -0.997 16.988 1.00 97.94 400 GLY A C 1
ATOM 3062 O O . GLY A 1 400 ? 5.898 -1.133 15.929 1.00 97.94 400 GLY A O 1
ATOM 3063 N N . LYS A 1 401 ? 5.188 -1.987 17.884 1.00 98.25 401 LYS A N 1
ATOM 3064 C CA . LYS A 1 401 ? 5.802 -3.315 17.708 1.00 98.25 401 LYS A CA 1
ATOM 3065 C C . LYS A 1 401 ? 4.806 -4.462 17.927 1.00 98.25 401 LYS A C 1
ATOM 3067 O O . LYS A 1 401 ? 4.086 -4.449 18.917 1.00 98.25 401 LYS A O 1
ATOM 3072 N N . GLU A 1 402 ? 4.804 -5.479 17.064 1.00 98.06 402 GLU A N 1
ATOM 3073 C CA . GLU A 1 402 ? 3.988 -6.706 17.229 1.00 98.06 402 GLU A CA 1
ATOM 3074 C C . GLU A 1 402 ? 2.467 -6.455 17.361 1.00 98.06 402 GLU A C 1
ATOM 3076 O O . GLU A 1 402 ? 1.774 -7.220 18.031 1.00 98.06 402 GLU A O 1
ATOM 3081 N N . ASN A 1 403 ? 1.926 -5.378 16.775 1.00 98.38 403 ASN A N 1
ATOM 3082 C CA . ASN A 1 403 ? 0.484 -5.105 16.828 1.00 98.38 403 ASN A CA 1
ATOM 3083 C C . ASN A 1 403 ? -0.260 -5.751 15.649 1.00 98.38 403 ASN A C 1
ATOM 3085 O O . ASN A 1 403 ? 0.225 -5.728 14.519 1.00 98.38 403 ASN A O 1
ATOM 3089 N N . TYR A 1 404 ? -1.472 -6.241 15.898 1.00 98.62 404 TYR A N 1
ATOM 3090 C CA . TYR A 1 404 ? -2.374 -6.827 14.906 1.00 98.62 404 TYR A CA 1
ATOM 3091 C C . TYR A 1 404 ? -3.658 -5.994 14.846 1.00 98.62 404 TYR A C 1
ATOM 3093 O O . TYR A 1 404 ? -4.357 -5.878 15.848 1.00 98.62 404 TYR A O 1
ATOM 3101 N N . ALA A 1 405 ? -3.983 -5.408 13.695 1.00 98.56 405 ALA A N 1
ATOM 3102 C CA . ALA A 1 405 ? -5.105 -4.486 13.529 1.00 98.56 405 ALA A CA 1
ATOM 3103 C C . ALA A 1 405 ? -5.961 -4.834 12.300 1.00 98.56 405 ALA A C 1
ATOM 3105 O O . ALA A 1 405 ? -5.449 -4.979 11.190 1.00 98.56 405 ALA A O 1
ATOM 3106 N N . MET A 1 406 ? -7.279 -4.918 12.474 1.00 98.81 406 MET A N 1
ATOM 3107 C CA . MET A 1 406 ? -8.237 -5.226 11.408 1.00 98.81 406 MET A CA 1
ATOM 3108 C C . MET A 1 406 ? -9.416 -4.248 11.433 1.00 98.81 406 MET A C 1
ATOM 3110 O O . MET A 1 406 ? -10.113 -4.146 12.437 1.00 98.81 406 MET A O 1
ATOM 3114 N N . THR A 1 407 ? -9.666 -3.555 10.322 1.00 98.50 407 THR A N 1
ATOM 3115 C CA . THR A 1 407 ? -10.760 -2.584 10.146 1.00 98.50 407 THR A CA 1
ATOM 3116 C C . THR A 1 407 ? -11.575 -2.956 8.911 1.00 98.50 407 THR A C 1
ATOM 3118 O O . THR A 1 407 ? -11.031 -2.972 7.808 1.00 98.50 407 THR A O 1
ATOM 3121 N N . VAL A 1 408 ? -12.866 -3.269 9.058 1.00 98.50 408 VAL A N 1
ATOM 3122 C CA . VAL A 1 408 ? -13.717 -3.716 7.939 1.00 98.50 408 VAL A CA 1
ATOM 3123 C C . VAL A 1 408 ? -15.082 -3.029 7.934 1.00 98.50 408 VAL A C 1
ATOM 3125 O O . VAL A 1 408 ? -15.835 -3.134 8.896 1.00 98.50 408 VAL A O 1
ATOM 3128 N N . GLY A 1 409 ? -15.458 -2.406 6.816 1.00 97.94 409 GLY A N 1
ATOM 3129 C CA . GLY A 1 409 ? -16.818 -1.915 6.571 1.00 97.94 409 GLY A CA 1
ATOM 3130 C C . GLY A 1 409 ? -16.868 -0.496 6.004 1.00 97.94 409 GLY A C 1
ATOM 3131 O O . GLY A 1 409 ? -16.197 -0.222 5.010 1.00 97.94 409 GLY A O 1
ATOM 3132 N N . LYS A 1 410 ? -17.696 0.392 6.568 1.00 98.25 410 LYS A N 1
ATOM 3133 C CA . LYS A 1 410 ? -17.900 1.761 6.060 1.00 98.25 410 LYS A CA 1
ATOM 3134 C C . LYS A 1 410 ? -17.726 2.830 7.148 1.00 98.25 410 LYS A C 1
ATOM 3136 O O . LYS A 1 410 ? -18.283 2.681 8.228 1.00 98.25 410 LYS A O 1
ATOM 3141 N N . GLU A 1 411 ? -17.022 3.925 6.862 1.00 98.12 411 GLU A N 1
ATOM 3142 C CA . GLU A 1 411 ? -16.883 5.086 7.774 1.00 98.12 411 GLU A CA 1
ATOM 3143 C C . GLU A 1 411 ? -16.301 4.745 9.168 1.00 98.12 411 GLU A C 1
ATOM 3145 O O . GLU A 1 411 ? -16.622 5.414 10.148 1.00 98.12 411 GLU A O 1
ATOM 3150 N N . ASN A 1 412 ? -15.481 3.692 9.300 1.00 98.44 412 ASN A N 1
ATOM 3151 C CA . ASN A 1 412 ? -14.874 3.338 10.589 1.00 98.44 412 ASN A CA 1
ATOM 3152 C C . ASN A 1 412 ? -13.539 4.064 10.807 1.00 98.44 412 ASN A C 1
ATOM 3154 O O . ASN A 1 412 ? -12.731 4.169 9.886 1.00 98.44 412 ASN A O 1
ATOM 3158 N N . TYR A 1 413 ? -13.272 4.476 12.043 1.00 98.56 413 TYR A N 1
ATOM 3159 C CA . TYR A 1 413 ? -12.027 5.100 12.486 1.00 98.56 413 TYR A CA 1
ATOM 3160 C C . TYR A 1 413 ? -11.358 4.194 13.525 1.00 98.56 413 TYR A C 1
ATOM 3162 O O . TYR A 1 413 ? -11.944 3.933 14.572 1.00 98.56 413 TYR A O 1
ATOM 3170 N N . ALA A 1 414 ? -10.146 3.710 13.261 1.00 98.62 414 ALA A N 1
ATOM 3171 C CA . ALA A 1 414 ? -9.441 2.746 14.103 1.00 98.62 414 ALA A CA 1
ATOM 3172 C C . ALA A 1 414 ? -7.986 3.168 14.365 1.00 98.62 414 ALA A C 1
ATOM 3174 O O . ALA A 1 414 ? -7.226 3.442 13.436 1.00 98.62 414 ALA A O 1
ATOM 3175 N N . MET A 1 415 ? -7.569 3.173 15.631 1.00 98.81 415 MET A N 1
ATOM 3176 C CA . MET A 1 415 ? -6.213 3.536 16.054 1.00 98.81 415 MET A CA 1
ATOM 3177 C C . MET A 1 415 ? -5.649 2.492 17.024 1.00 98.81 415 MET A C 1
ATOM 3179 O O . MET A 1 415 ? -6.255 2.213 18.054 1.00 98.81 415 MET A O 1
ATOM 3183 N N . THR A 1 416 ? -4.476 1.936 16.721 1.00 98.50 416 THR A N 1
ATOM 3184 C CA . THR A 1 416 ? -3.771 0.935 17.540 1.00 98.50 416 THR A CA 1
ATOM 3185 C C . THR A 1 416 ? -2.331 1.388 17.767 1.00 98.50 416 THR A C 1
ATOM 3187 O O . THR A 1 416 ? -1.583 1.538 16.802 1.00 98.50 416 THR A O 1
ATOM 3190 N N . VAL A 1 417 ? -1.920 1.626 19.016 1.00 98.44 417 VAL A N 1
ATOM 3191 C CA . VAL A 1 417 ? -0.579 2.148 19.340 1.00 98.44 417 VAL A CA 1
ATOM 3192 C C . VAL A 1 417 ? 0.079 1.388 20.489 1.00 98.44 417 VAL A C 1
ATOM 3194 O O . VAL A 1 417 ? -0.476 1.305 21.581 1.00 98.44 417 VAL A O 1
ATOM 3197 N N . GLY A 1 418 ? 1.311 0.920 20.290 1.00 97.94 418 GLY A N 1
ATOM 3198 C CA . GLY A 1 418 ? 2.178 0.413 21.356 1.00 97.94 418 GLY A CA 1
ATOM 3199 C C . GLY A 1 418 ? 2.804 -0.943 21.038 1.00 97.94 418 GLY A C 1
ATOM 3200 O O . GLY A 1 418 ? 3.414 -1.093 19.978 1.00 97.94 418 GLY A O 1
ATOM 3201 N N . LYS A 1 419 ? 2.728 -1.912 21.957 1.00 98.25 419 LYS A N 1
ATOM 3202 C CA . LYS A 1 419 ? 3.369 -3.230 21.810 1.00 98.25 419 LYS A CA 1
ATOM 3203 C C . LYS A 1 419 ? 2.393 -4.391 22.042 1.00 98.25 419 LYS A C 1
ATOM 3205 O O . LYS A 1 419 ? 1.668 -4.375 23.028 1.00 98.25 419 LYS A O 1
ATOM 3210 N N . GLU A 1 420 ? 2.419 -5.421 21.196 1.00 98.06 420 GLU A N 1
ATOM 3211 C CA . GLU A 1 420 ? 1.634 -6.664 21.380 1.00 98.06 420 GLU A CA 1
ATOM 3212 C C . GLU A 1 420 ? 0.106 -6.446 21.492 1.00 98.06 420 GLU A C 1
ATOM 3214 O O . GLU A 1 420 ? -0.574 -7.209 22.176 1.00 98.06 420 GLU A O 1
ATOM 3219 N N . ASN A 1 421 ? -0.454 -5.397 20.872 1.00 98.31 421 ASN A N 1
ATOM 3220 C CA . ASN A 1 421 ? -1.902 -5.151 20.911 1.00 98.31 421 ASN A CA 1
ATOM 3221 C C . ASN A 1 421 ? -2.629 -5.829 19.739 1.00 98.31 421 ASN A C 1
ATOM 3223 O O . ASN A 1 421 ? -2.143 -5.808 18.609 1.00 98.31 421 ASN A O 1
ATOM 3227 N N . TYR A 1 422 ? -3.830 -6.342 19.991 1.00 98.56 422 TYR A N 1
ATOM 3228 C CA . TYR A 1 422 ? -4.720 -6.952 19.003 1.00 98.56 422 TYR A CA 1
ATOM 3229 C C . TYR A 1 422 ? -6.017 -6.138 18.929 1.00 98.56 422 TYR A C 1
ATOM 3231 O O . TYR A 1 422 ? -6.703 -5.994 19.937 1.00 98.56 422 TYR A O 1
ATOM 3239 N N . ALA A 1 423 ? -6.367 -5.601 17.762 1.00 98.56 423 ALA A N 1
ATOM 3240 C CA . ALA A 1 423 ? -7.507 -4.706 17.579 1.00 98.56 423 ALA A CA 1
ATOM 3241 C C . ALA A 1 423 ? -8.359 -5.094 16.359 1.00 98.56 423 ALA A C 1
ATOM 3243 O O . ALA A 1 423 ? -7.847 -5.258 15.252 1.00 98.56 423 ALA A O 1
ATOM 3244 N N . MET A 1 424 ? -9.676 -5.192 16.539 1.00 98.81 424 MET A N 1
ATOM 3245 C CA . MET A 1 424 ? -10.634 -5.531 15.484 1.00 98.81 424 MET A CA 1
ATOM 3246 C C . MET A 1 424 ? -11.817 -4.556 15.493 1.00 98.81 424 MET A C 1
ATOM 3248 O O . MET A 1 424 ? -12.479 -4.399 16.514 1.00 98.81 424 MET A O 1
ATOM 3252 N N . THR A 1 425 ? -12.108 -3.921 14.358 1.00 98.50 425 THR A N 1
ATOM 3253 C CA . THR A 1 425 ? -13.216 -2.969 14.169 1.00 98.50 425 THR A CA 1
ATOM 3254 C C . THR A 1 425 ? -14.023 -3.367 12.936 1.00 98.50 425 THR A C 1
ATOM 3256 O O . THR A 1 425 ? -13.478 -3.380 11.833 1.00 98.50 425 THR A O 1
ATOM 3259 N N . VAL A 1 426 ? -15.306 -3.708 13.084 1.00 98.44 426 VAL A N 1
ATOM 3260 C CA . VAL A 1 426 ? -16.147 -4.183 11.970 1.00 98.44 426 VAL A CA 1
ATOM 3261 C C . VAL A 1 426 ? -17.520 -3.516 11.951 1.00 98.44 426 VAL A C 1
ATOM 3263 O O . VAL A 1 426 ? -18.262 -3.593 12.924 1.00 98.44 426 VAL A O 1
ATOM 3266 N N . GLY A 1 427 ? -17.916 -2.951 10.810 1.00 97.88 427 GLY A N 1
ATOM 3267 C CA . GLY A 1 427 ? -19.287 -2.506 10.548 1.00 97.88 427 GLY A CA 1
ATOM 3268 C C . GLY A 1 427 ? -19.373 -1.092 9.974 1.00 97.88 427 GLY A C 1
ATOM 3269 O O . GLY A 1 427 ? -18.704 -0.805 8.982 1.00 97.88 427 GLY A O 1
ATOM 3270 N N . LYS A 1 428 ? -20.228 -0.225 10.528 1.00 98.12 428 LYS A N 1
ATOM 3271 C CA . LYS A 1 428 ? -20.472 1.130 10.003 1.00 98.12 428 LYS A CA 1
ATOM 3272 C C . LYS A 1 428 ? -20.335 2.216 11.080 1.00 98.12 428 LYS A C 1
ATOM 3274 O O . LYS A 1 428 ? -20.900 2.065 12.156 1.00 98.12 428 LYS A O 1
ATOM 3279 N N . GLU A 1 429 ? -19.656 3.325 10.784 1.00 98.06 429 GLU A N 1
ATOM 3280 C CA . GLU A 1 429 ? -19.549 4.498 11.684 1.00 98.06 429 GLU A CA 1
ATOM 3281 C C . GLU A 1 429 ? -18.969 4.177 13.083 1.00 98.06 429 GLU A C 1
ATOM 3283 O O . GLU A 1 429 ? -19.349 4.809 14.068 1.00 98.06 429 GLU A O 1
ATOM 3288 N N . ASN A 1 430 ? -18.087 3.176 13.212 1.00 98.38 430 ASN A N 1
ATOM 3289 C CA . ASN A 1 430 ? -17.467 2.849 14.503 1.00 98.38 430 ASN A CA 1
ATOM 3290 C C . ASN A 1 430 ? -16.150 3.612 14.715 1.00 98.38 430 ASN A C 1
ATOM 3292 O O . ASN A 1 430 ? -15.350 3.741 13.790 1.00 98.38 430 ASN A O 1
ATOM 3296 N N . TYR A 1 431 ? -15.887 4.030 15.950 1.00 98.50 431 TYR A N 1
ATOM 3297 C CA . TYR A 1 431 ? -14.663 4.702 16.386 1.00 98.50 431 TYR A CA 1
ATOM 3298 C C . TYR A 1 431 ? -13.966 3.839 17.444 1.00 98.50 431 TYR A C 1
ATOM 3300 O O . TYR A 1 431 ? -14.534 3.602 18.505 1.00 98.50 431 TYR A O 1
ATOM 3308 N N . ALA A 1 432 ? -12.749 3.365 17.182 1.00 98.50 432 ALA A N 1
ATOM 3309 C CA . ALA A 1 432 ? -12.018 2.442 18.050 1.00 98.50 432 ALA A CA 1
ATOM 3310 C C . ALA A 1 432 ? -10.577 2.912 18.312 1.00 98.50 432 ALA A C 1
ATOM 3312 O O . ALA A 1 432 ? -9.830 3.220 17.383 1.00 98.50 432 ALA A O 1
ATOM 3313 N N . MET A 1 433 ? -10.155 2.922 19.576 1.00 98.81 433 MET A N 1
ATOM 3314 C CA . MET A 1 433 ? -8.810 3.327 19.995 1.00 98.81 433 MET A CA 1
ATOM 3315 C C . MET A 1 433 ? -8.220 2.325 20.992 1.00 98.81 433 MET A C 1
ATOM 3317 O O . MET A 1 433 ? -8.814 2.066 22.034 1.00 98.81 433 MET A O 1
ATOM 3321 N N . THR A 1 434 ? -7.037 1.787 20.696 1.00 98.44 434 THR A N 1
ATOM 3322 C CA . THR A 1 434 ? -6.306 0.818 21.531 1.00 98.44 434 THR A CA 1
ATOM 3323 C C . THR A 1 434 ? -4.880 1.316 21.754 1.00 98.44 434 THR A C 1
ATOM 3325 O O . THR A 1 434 ? -4.136 1.472 20.787 1.00 98.44 434 THR A O 1
ATOM 3328 N N . VAL A 1 435 ? -4.476 1.587 22.998 1.00 98.38 435 VAL A N 1
ATOM 3329 C CA . VAL A 1 435 ? -3.148 2.154 23.307 1.00 98.38 435 VAL A CA 1
ATOM 3330 C C . VAL A 1 435 ? -2.474 1.456 24.487 1.00 98.38 435 VAL A C 1
ATOM 3332 O O . VAL A 1 435 ? -3.004 1.450 25.594 1.00 98.38 435 VAL A O 1
ATOM 3335 N N . GLY A 1 436 ? -1.254 0.958 24.291 1.00 97.75 436 GLY A N 1
ATOM 3336 C CA . GLY A 1 436 ? -0.374 0.494 25.366 1.00 97.75 436 GLY A CA 1
ATOM 3337 C C . GLY A 1 436 ? 0.292 -0.850 25.075 1.00 97.75 436 GLY A C 1
ATOM 3338 O O . GLY A 1 436 ? 0.899 -1.007 24.016 1.00 97.75 436 GLY A O 1
ATOM 3339 N N . LYS A 1 437 ? 0.250 -1.797 26.019 1.00 97.94 437 LYS A N 1
ATOM 3340 C CA . LYS A 1 437 ? 0.921 -3.103 25.896 1.00 97.94 437 LYS A CA 1
ATOM 3341 C C . LYS A 1 437 ? -0.028 -4.281 26.148 1.00 97.94 437 LYS A C 1
ATOM 3343 O O . LYS A 1 437 ? -0.757 -4.263 27.132 1.00 97.94 437 LYS A O 1
ATOM 3348 N N . GLU A 1 438 ? 0.030 -5.325 25.321 1.00 97.88 438 GLU A N 1
ATOM 3349 C CA . GLU A 1 438 ? -0.718 -6.587 25.525 1.00 97.88 438 GLU A CA 1
ATOM 3350 C C . GLU A 1 438 ? -2.253 -6.408 25.619 1.00 97.88 438 GLU A C 1
ATOM 3352 O O . GLU A 1 438 ? -2.917 -7.170 26.320 1.00 97.88 438 GLU A O 1
ATOM 3357 N N . ASN A 1 439 ? -2.835 -5.394 24.962 1.00 98.19 439 ASN A N 1
ATOM 3358 C CA . ASN A 1 439 ? -4.288 -5.181 24.987 1.00 98.19 439 ASN A CA 1
ATOM 3359 C C . ASN A 1 439 ? -4.995 -5.894 23.823 1.00 98.19 439 ASN A C 1
ATOM 3361 O O . ASN A 1 439 ? -4.498 -5.894 22.698 1.00 98.19 439 ASN A O 1
ATOM 3365 N N . TYR A 1 440 ? -6.194 -6.415 24.073 1.00 98.44 440 TYR A N 1
ATOM 3366 C CA . TYR A 1 440 ? -7.063 -7.064 23.090 1.00 98.44 440 TYR A CA 1
ATOM 3367 C C . TYR A 1 440 ? -8.381 -6.288 23.000 1.00 98.44 440 TYR A C 1
ATOM 3369 O O . TYR A 1 440 ? -9.076 -6.153 24.002 1.00 98.44 440 TYR A O 1
ATOM 3377 N N . ALA A 1 441 ? -8.740 -5.773 21.825 1.00 98.44 441 ALA A N 1
ATOM 3378 C CA . ALA A 1 441 ? -9.905 -4.912 21.626 1.00 98.44 441 ALA A CA 1
ATOM 3379 C C . ALA A 1 441 ? -10.745 -5.346 20.413 1.00 98.44 441 ALA A C 1
ATOM 3381 O O . ALA A 1 441 ? -10.226 -5.519 19.311 1.00 98.44 441 ALA A O 1
ATOM 3382 N N . MET A 1 442 ? -12.059 -5.470 20.591 1.00 98.75 442 MET A N 1
ATOM 3383 C CA . MET A 1 442 ? -13.007 -5.848 19.538 1.00 98.75 442 MET A CA 1
ATOM 3384 C C . MET A 1 442 ? -14.217 -4.909 19.534 1.00 98.75 442 MET A C 1
ATOM 3386 O O . MET A 1 442 ? -14.886 -4.758 20.550 1.00 98.75 442 MET A O 1
ATOM 3390 N N . THR A 1 443 ? -14.523 -4.301 18.389 1.00 98.38 443 THR A N 1
ATOM 3391 C CA . THR A 1 443 ? -15.657 -3.383 18.183 1.00 98.38 443 THR A CA 1
ATOM 3392 C C . THR A 1 443 ? -16.447 -3.824 16.954 1.00 98.38 443 THR A C 1
ATOM 3394 O O . THR A 1 443 ? -15.896 -3.846 15.856 1.00 98.38 443 THR A O 1
ATOM 3397 N N . VAL A 1 444 ? -17.723 -4.193 17.100 1.00 98.31 444 VAL A N 1
ATOM 3398 C CA . VAL A 1 444 ? -18.541 -4.716 15.989 1.00 98.31 444 VAL A CA 1
ATOM 3399 C C . VAL A 1 444 ? -19.941 -4.106 15.957 1.00 98.31 444 VAL A C 1
ATOM 3401 O O . VAL A 1 444 ? -20.695 -4.234 16.915 1.00 98.31 444 VAL A O 1
ATOM 3404 N N . GLY A 1 445 ? -20.343 -3.530 14.823 1.00 97.69 445 GLY A N 1
ATOM 3405 C CA . GLY A 1 445 ? -21.726 -3.137 14.544 1.00 97.69 445 GLY A CA 1
ATOM 3406 C C . GLY A 1 445 ? -21.859 -1.735 13.949 1.00 97.69 445 GLY A C 1
ATOM 3407 O O . GLY A 1 445 ? -21.189 -1.433 12.962 1.00 97.69 445 GLY A O 1
ATOM 3408 N N . LYS A 1 446 ? -22.755 -0.894 14.479 1.00 97.94 446 LYS A N 1
ATOM 3409 C CA . LYS A 1 446 ? -23.038 0.448 13.939 1.00 97.94 446 LYS A CA 1
ATOM 3410 C C . LYS A 1 446 ? -22.927 1.547 15.005 1.00 97.94 446 LYS A C 1
ATOM 3412 O O . LYS A 1 446 ? -23.473 1.386 16.089 1.00 97.94 446 LYS A O 1
ATOM 3417 N N . GLU A 1 447 ? -22.296 2.678 14.690 1.00 97.81 447 GLU A N 1
ATOM 3418 C CA . GLU A 1 447 ? -22.234 3.866 15.572 1.00 97.81 447 GLU A CA 1
ATOM 3419 C C . GLU A 1 447 ? -21.618 3.595 16.967 1.00 97.81 447 GLU A C 1
ATOM 3421 O O . GLU A 1 447 ? -21.999 4.241 17.941 1.00 97.81 447 GLU A O 1
ATOM 3426 N N . ASN A 1 448 ? -20.699 2.628 17.103 1.00 98.19 448 ASN A N 1
ATOM 3427 C CA . ASN A 1 448 ? -20.063 2.332 18.395 1.00 98.19 448 ASN A CA 1
ATOM 3428 C C . ASN A 1 448 ? -18.767 3.131 18.600 1.00 98.19 448 ASN A C 1
ATOM 3430 O O . ASN A 1 448 ? -17.970 3.274 17.676 1.00 98.19 448 ASN A O 1
ATOM 3434 N N . TYR A 1 449 ? -18.511 3.563 19.832 1.00 98.44 449 TYR A N 1
ATOM 3435 C CA . TYR A 1 449 ? -17.300 4.265 20.260 1.00 98.44 449 TYR A CA 1
ATOM 3436 C C . TYR A 1 449 ? -16.591 3.429 21.332 1.00 98.44 449 TYR A C 1
ATOM 3438 O O . TYR A 1 449 ? -17.176 3.160 22.376 1.00 98.44 449 TYR A O 1
ATOM 3446 N N . ALA A 1 450 ? -15.346 3.015 21.102 1.00 98.44 450 ALA A N 1
ATOM 3447 C CA . ALA A 1 450 ? -14.598 2.121 21.985 1.00 98.44 450 ALA A CA 1
ATOM 3448 C C . ALA A 1 450 ? -13.170 2.629 22.247 1.00 98.44 450 ALA A C 1
ATOM 3450 O O . ALA A 1 450 ? -12.424 2.938 21.317 1.00 98.44 450 ALA A O 1
ATOM 3451 N N . MET A 1 451 ? -12.756 2.670 23.513 1.00 98.75 451 MET A N 1
ATOM 3452 C CA . MET A 1 451 ? -11.423 3.110 23.934 1.00 98.75 451 MET A CA 1
ATOM 3453 C C . MET A 1 451 ? -10.816 2.128 24.941 1.00 98.75 451 MET A C 1
ATOM 3455 O O . MET A 1 451 ? -11.416 1.852 25.974 1.00 98.75 451 MET A O 1
ATOM 3459 N N . THR A 1 452 ? -9.613 1.624 24.662 1.00 98.25 452 THR A N 1
ATOM 3460 C CA . THR A 1 452 ? -8.866 0.675 25.504 1.00 98.25 452 THR A CA 1
ATOM 3461 C C . THR A 1 452 ? -7.450 1.201 25.725 1.00 98.25 452 THR A C 1
ATOM 3463 O O . THR A 1 452 ? -6.703 1.356 24.759 1.00 98.25 452 THR A O 1
ATOM 3466 N N . VAL A 1 453 ? -7.057 1.504 26.966 1.00 98.25 453 VAL A N 1
ATOM 3467 C CA . VAL A 1 453 ? -5.744 2.106 27.267 1.00 98.25 453 VAL A CA 1
ATOM 3468 C C . VAL A 1 453 ? -5.055 1.442 28.459 1.00 98.25 453 VAL A C 1
ATOM 3470 O O . VAL A 1 453 ? -5.607 1.393 29.552 1.00 98.25 453 VAL A O 1
ATOM 3473 N N . GLY A 1 454 ? -3.801 1.021 28.286 1.00 97.56 454 GLY A N 1
ATOM 3474 C CA . GLY A 1 454 ? -2.918 0.597 29.374 1.00 97.56 454 GLY A CA 1
ATOM 3475 C C . GLY A 1 454 ? -2.219 -0.735 29.109 1.00 97.56 454 GLY A C 1
ATOM 3476 O O . GLY A 1 454 ? -1.620 -0.905 28.047 1.00 97.56 454 GLY A O 1
ATOM 3477 N N . LYS A 1 455 ? -2.223 -1.656 30.079 1.00 97.75 455 LYS A N 1
ATOM 3478 C CA . LYS A 1 455 ? -1.517 -2.944 29.985 1.00 97.75 455 LYS A CA 1
ATOM 3479 C C . LYS A 1 455 ? -2.439 -4.137 30.259 1.00 97.75 455 LYS A C 1
ATOM 3481 O O . LYS A 1 455 ? -3.168 -4.117 31.244 1.00 97.75 455 LYS A O 1
ATOM 3486 N N . GLU A 1 456 ? -2.354 -5.191 29.447 1.00 97.62 456 GLU A N 1
ATOM 3487 C CA . GLU A 1 456 ? -3.068 -6.468 29.664 1.00 97.62 456 GLU A CA 1
ATOM 3488 C C . GLU A 1 456 ? -4.607 -6.329 29.737 1.00 97.62 456 GLU A C 1
ATOM 3490 O O . GLU A 1 456 ? -5.256 -7.086 30.456 1.00 97.62 456 GLU A O 1
ATOM 3495 N N . ASN A 1 457 ? -5.209 -5.352 29.042 1.00 98.00 457 ASN A N 1
ATOM 3496 C CA . ASN A 1 457 ? -6.666 -5.171 29.052 1.00 98.00 457 ASN A CA 1
ATOM 3497 C C . ASN A 1 457 ? -7.353 -5.915 27.896 1.00 98.00 457 ASN A C 1
ATOM 3499 O O . ASN A 1 457 ? -6.862 -5.908 26.769 1.00 98.00 457 ASN A O 1
ATOM 3503 N N . TYR A 1 458 ? -8.535 -6.470 28.151 1.00 98.25 458 TYR A N 1
ATOM 3504 C CA . TYR A 1 458 ? -9.387 -7.149 27.175 1.00 98.25 458 TYR A CA 1
ATOM 3505 C C . TYR A 1 458 ? -10.722 -6.403 27.075 1.00 98.25 458 TYR A C 1
ATOM 3507 O O . TYR A 1 458 ? -11.405 -6.245 28.081 1.00 98.25 458 TYR A O 1
ATOM 3515 N N . ALA A 1 459 ? -11.109 -5.940 25.889 1.00 98.31 459 ALA A N 1
ATOM 3516 C CA . ALA A 1 459 ? -12.296 -5.114 25.677 1.00 98.31 459 ALA A CA 1
ATOM 3517 C C . ALA A 1 459 ? -13.119 -5.586 24.468 1.00 98.31 459 ALA A C 1
ATOM 3519 O O . ALA A 1 459 ? -12.591 -5.769 23.372 1.00 98.31 459 ALA A O 1
ATOM 3520 N N . MET A 1 460 ? -14.432 -5.734 24.640 1.00 98.69 460 MET A N 1
ATOM 3521 C CA . MET A 1 460 ? -15.362 -6.149 23.586 1.00 98.69 460 MET A CA 1
ATOM 3522 C C . MET A 1 460 ? -16.600 -5.247 23.569 1.00 98.69 460 MET A C 1
ATOM 3524 O O . MET A 1 460 ? -17.262 -5.085 24.588 1.00 98.69 460 MET A O 1
ATOM 3528 N N . THR A 1 461 ? -16.933 -4.676 22.412 1.00 98.12 461 THR A N 1
ATOM 3529 C CA . THR A 1 461 ? -18.086 -3.786 22.194 1.00 98.12 461 THR A CA 1
ATOM 3530 C C . THR A 1 461 ? -18.862 -4.263 20.970 1.00 98.12 461 THR A C 1
ATOM 3532 O O . THR A 1 461 ? -18.310 -4.287 19.872 1.00 98.12 461 THR A O 1
ATOM 3535 N N . VAL A 1 462 ? -20.128 -4.661 21.120 1.00 98.00 462 VAL A N 1
ATOM 3536 C CA . VAL A 1 462 ? -20.927 -5.229 20.018 1.00 98.00 462 VAL A CA 1
ATOM 3537 C C . VAL A 1 462 ? -22.340 -4.650 19.970 1.00 98.00 462 VAL A C 1
ATOM 3539 O O . VAL A 1 462 ? -23.078 -4.740 20.943 1.00 98.00 462 VAL A O 1
ATOM 3542 N N . GLY A 1 463 ? -22.767 -4.145 18.813 1.00 97.38 463 GLY A N 1
ATOM 3543 C CA . GLY A 1 463 ? -24.161 -3.794 18.528 1.00 97.38 463 GLY A CA 1
ATOM 3544 C C . GLY A 1 463 ? -24.332 -2.402 17.919 1.00 97.38 463 GLY A C 1
ATOM 3545 O O . GLY A 1 463 ? -23.659 -2.087 16.938 1.00 97.38 463 GLY A O 1
ATOM 3546 N N . LYS A 1 464 ? -25.264 -1.588 18.428 1.00 97.50 464 LYS A N 1
ATOM 3547 C CA . LYS A 1 464 ? -25.590 -0.265 17.866 1.00 97.50 464 LYS A CA 1
ATOM 3548 C C . LYS A 1 464 ? -25.526 0.855 18.913 1.00 97.50 464 LYS A C 1
ATOM 3550 O O . LYS A 1 464 ? -26.087 0.698 19.990 1.00 97.50 464 LYS A O 1
ATOM 3555 N N . GLU A 1 465 ? -24.921 1.996 18.584 1.00 97.44 465 GLU A N 1
ATOM 3556 C CA . GLU A 1 465 ? -24.892 3.201 19.445 1.00 97.44 465 GLU A CA 1
ATOM 3557 C C . GLU A 1 465 ? -24.275 2.962 20.844 1.00 97.44 465 GLU A C 1
ATOM 3559 O O . GLU A 1 465 ? -24.704 3.577 21.819 1.00 97.44 465 GLU A O 1
ATOM 3564 N N . ASN A 1 466 ? -23.302 2.049 20.982 1.00 97.88 466 ASN A N 1
ATOM 3565 C CA . ASN A 1 466 ? -22.657 1.790 22.276 1.00 97.88 466 ASN A CA 1
ATOM 3566 C C . ASN A 1 466 ? -21.388 2.633 22.473 1.00 97.88 466 ASN A C 1
ATOM 3568 O O . ASN A 1 466 ? -20.605 2.811 21.543 1.00 97.88 466 ASN A O 1
ATOM 3572 N N . TYR A 1 467 ? -21.136 3.067 23.705 1.00 98.06 467 TYR A N 1
ATOM 3573 C CA . TYR A 1 467 ? -19.951 3.815 24.123 1.00 98.06 467 TYR A CA 1
ATOM 3574 C C . TYR A 1 467 ? -19.218 3.027 25.214 1.00 98.06 467 TYR A C 1
ATOM 3576 O O . TYR A 1 467 ? -19.795 2.768 26.265 1.00 98.06 467 TYR A O 1
ATOM 3584 N N . ALA A 1 468 ? -17.961 2.643 24.994 1.00 98.19 468 ALA A N 1
ATOM 3585 C CA . ALA A 1 468 ? -17.188 1.792 25.896 1.00 98.19 468 ALA A CA 1
ATOM 3586 C C . ALA A 1 468 ? -15.781 2.352 26.160 1.00 98.19 468 ALA A C 1
ATOM 3588 O O . ALA A 1 468 ? -15.044 2.686 25.231 1.00 98.19 468 ALA A O 1
ATOM 3589 N N . MET A 1 469 ? -15.371 2.409 27.427 1.00 98.69 469 MET A N 1
ATOM 3590 C CA . MET A 1 469 ? -14.051 2.887 27.849 1.00 98.69 469 MET A CA 1
ATOM 3591 C C . MET A 1 469 ? -13.423 1.934 28.871 1.00 98.69 469 MET A C 1
ATOM 3593 O O . MET A 1 469 ? -14.023 1.652 29.902 1.00 98.69 469 MET A O 1
ATOM 3597 N N . THR A 1 470 ? -12.204 1.464 28.607 1.00 97.94 470 THR A N 1
ATOM 3598 C CA . THR A 1 470 ? -11.432 0.548 29.464 1.00 97.94 470 THR A CA 1
ATOM 3599 C C . THR A 1 470 ? -10.032 1.118 29.678 1.00 97.94 470 THR A C 1
ATOM 3601 O O . THR A 1 470 ? -9.291 1.282 28.710 1.00 97.94 470 THR A O 1
ATOM 3604 N N . VAL A 1 471 ? -9.645 1.447 30.915 1.00 97.75 471 VAL A N 1
ATOM 3605 C CA . VAL A 1 471 ? -8.347 2.086 31.206 1.00 97.75 471 VAL A CA 1
ATOM 3606 C C . VAL A 1 471 ? -7.647 1.473 32.419 1.00 97.75 471 VAL A C 1
ATOM 3608 O O . VAL A 1 471 ? -8.187 1.481 33.519 1.00 97.75 471 VAL A O 1
ATOM 3611 N N . GLY A 1 472 ? -6.395 1.042 32.255 1.00 97.12 472 GLY A N 1
ATOM 3612 C CA . GLY A 1 472 ? -5.497 0.692 33.358 1.00 97.12 472 GLY A CA 1
ATOM 3613 C C . GLY A 1 472 ? -4.734 -0.615 33.142 1.00 97.12 472 GLY A C 1
ATOM 3614 O O . GLY A 1 472 ? -4.128 -0.799 32.085 1.00 97.12 472 GLY A O 1
ATOM 3615 N N . LYS A 1 473 ? -4.696 -1.495 34.149 1.00 97.19 473 LYS A N 1
ATOM 3616 C CA . LYS A 1 473 ? -3.950 -2.764 34.106 1.00 97.19 473 LYS A CA 1
ATOM 3617 C C . LYS A 1 473 ? -4.854 -3.972 34.369 1.00 97.19 473 LYS A C 1
ATOM 3619 O O . LYS A 1 473 ? -5.604 -3.954 35.339 1.00 97.19 473 LYS A O 1
ATOM 3624 N N . GLU A 1 474 ? -4.728 -5.032 33.571 1.00 96.94 474 GLU A N 1
ATOM 3625 C CA . GLU A 1 474 ? -5.404 -6.327 33.798 1.00 96.94 474 GLU A CA 1
ATOM 3626 C C . GLU A 1 474 ? -6.947 -6.234 33.851 1.00 96.94 474 GLU A C 1
ATOM 3628 O O . GLU A 1 474 ? -7.582 -6.990 34.585 1.00 96.94 474 GLU A O 1
ATOM 3633 N N . ASN A 1 475 ? -7.570 -5.297 33.119 1.00 97.56 475 ASN A N 1
ATOM 3634 C CA . ASN A 1 475 ? -9.033 -5.154 33.111 1.00 97.56 475 ASN A CA 1
ATOM 3635 C C . ASN A 1 475 ? -9.693 -5.941 31.967 1.00 97.56 475 ASN A C 1
ATOM 3637 O O . ASN A 1 475 ? -9.191 -5.951 30.845 1.00 97.56 475 ASN A O 1
ATOM 3641 N N . TYR A 1 476 ? -10.866 -6.515 32.220 1.00 97.75 476 TYR A N 1
ATOM 3642 C CA . TYR A 1 476 ? -11.688 -7.238 31.249 1.00 97.75 476 TYR A CA 1
ATOM 3643 C C . TYR A 1 476 ? -13.051 -6.548 31.136 1.00 97.75 476 TYR A C 1
ATOM 3645 O O . TYR A 1 476 ? -13.740 -6.402 32.140 1.00 97.75 476 TYR A O 1
ATOM 3653 N N . ALA A 1 477 ? -13.463 -6.123 29.944 1.00 98.06 477 ALA A N 1
ATOM 3654 C CA . ALA A 1 477 ? -14.689 -5.358 29.725 1.00 98.06 477 ALA A CA 1
ATOM 3655 C C . ALA A 1 477 ? -15.488 -5.882 28.521 1.00 98.06 477 ALA A C 1
ATOM 3657 O O . ALA A 1 477 ? -14.952 -6.033 27.424 1.00 98.06 477 ALA A O 1
ATOM 3658 N N . MET A 1 478 ? -16.792 -6.102 28.691 1.00 98.56 478 MET A N 1
ATOM 3659 C CA . MET A 1 478 ? -17.710 -6.474 27.609 1.00 98.56 478 MET A CA 1
ATOM 3660 C C . MET A 1 478 ? -18.952 -5.575 27.601 1.00 98.56 478 MET A C 1
ATOM 3662 O O . MET A 1 478 ? -19.597 -5.399 28.628 1.00 98.56 478 MET A O 1
ATOM 3666 N N . THR A 1 479 ? -19.315 -5.047 26.432 1.00 97.75 479 THR A N 1
ATOM 3667 C CA . THR A 1 479 ? -20.498 -4.205 26.187 1.00 97.75 479 THR A CA 1
ATOM 3668 C C . THR A 1 479 ? -21.256 -4.744 24.974 1.00 97.75 479 THR A C 1
ATOM 3670 O O . THR A 1 479 ? -20.690 -4.801 23.885 1.00 97.75 479 THR A O 1
ATOM 3673 N N . VAL A 1 480 ? -22.517 -5.161 25.120 1.00 97.25 480 VAL A N 1
ATOM 3674 C CA . VAL A 1 480 ? -23.293 -5.787 24.030 1.00 97.25 480 VAL A CA 1
ATOM 3675 C C . VAL A 1 480 ? -24.723 -5.252 23.963 1.00 97.25 480 VAL A C 1
ATOM 3677 O O . VAL A 1 480 ? -25.469 -5.369 24.926 1.00 97.25 480 VAL A O 1
ATOM 3680 N N . GLY A 1 481 ? -25.159 -4.759 22.804 1.00 96.69 481 GLY A N 1
ATOM 3681 C CA . GLY A 1 481 ? -26.565 -4.466 22.509 1.00 96.69 481 GLY A CA 1
ATOM 3682 C C . GLY A 1 481 ? -26.792 -3.094 21.874 1.00 96.69 481 GLY A C 1
ATOM 3683 O O . GLY A 1 481 ? -26.116 -2.759 20.902 1.00 96.69 481 GLY A O 1
ATOM 3684 N N . LYS A 1 482 ? -27.775 -2.321 22.350 1.00 96.62 482 LYS A N 1
ATOM 3685 C CA . LYS A 1 482 ? -28.156 -1.023 21.766 1.00 96.62 482 LYS A CA 1
ATOM 3686 C C . LYS A 1 482 ? -28.129 0.111 22.801 1.00 96.62 482 LYS A C 1
ATOM 3688 O O . LYS A 1 482 ? -28.684 -0.054 23.879 1.00 96.62 482 LYS A O 1
ATOM 3693 N N . GLU A 1 483 ? -27.561 1.268 22.460 1.00 96.44 483 GLU A N 1
ATOM 3694 C CA . GLU A 1 483 ? -27.563 2.478 23.314 1.00 96.44 483 GLU A CA 1
ATOM 3695 C C . GLU A 1 483 ? -26.932 2.263 24.711 1.00 96.44 483 GLU A C 1
ATOM 3697 O O . GLU A 1 483 ? -27.401 2.840 25.691 1.00 96.44 483 GLU A O 1
ATOM 3702 N N . ASN A 1 484 ? -25.906 1.408 24.843 1.00 97.31 484 ASN A N 1
ATOM 3703 C CA . ASN A 1 484 ? -25.244 1.177 26.135 1.00 97.31 484 ASN A CA 1
ATOM 3704 C C . ASN A 1 484 ? -24.005 2.067 26.328 1.00 97.31 484 ASN A C 1
ATOM 3706 O O . ASN A 1 484 ? -23.215 2.245 25.404 1.00 97.31 484 ASN A O 1
ATOM 3710 N N . TYR A 1 485 ? -23.779 2.535 27.552 1.00 97.38 485 TYR A N 1
ATOM 3711 C CA . TYR A 1 485 ? -22.614 3.320 27.963 1.00 97.38 485 TYR A CA 1
ATOM 3712 C C . TYR A 1 485 ? -21.867 2.566 29.070 1.00 97.38 485 TYR A C 1
ATOM 3714 O O . TYR A 1 485 ? -22.452 2.274 30.107 1.00 97.38 485 TYR A O 1
ATOM 3722 N N . ALA A 1 486 ? -20.590 2.244 28.875 1.00 97.81 486 ALA A N 1
ATOM 3723 C CA . ALA A 1 486 ? -19.795 1.427 29.791 1.00 97.81 486 ALA A CA 1
ATOM 3724 C C . ALA A 1 486 ? -18.407 2.035 30.054 1.00 97.81 486 ALA A C 1
ATOM 3726 O O . ALA A 1 486 ? -17.678 2.383 29.125 1.00 97.81 486 ALA A O 1
ATOM 3727 N N . MET A 1 487 ? -18.004 2.115 31.321 1.00 98.44 487 MET A N 1
ATOM 3728 C CA . MET A 1 487 ? -16.696 2.629 31.740 1.00 98.44 487 MET A CA 1
ATOM 3729 C C . MET A 1 487 ? -16.047 1.696 32.767 1.00 98.44 487 MET A C 1
ATOM 3731 O O . MET A 1 487 ? -16.664 1.365 33.773 1.00 98.44 487 MET A O 1
ATOM 3735 N N . THR A 1 488 ? -14.798 1.294 32.534 1.00 97.50 488 THR A N 1
ATOM 3736 C CA . THR A 1 488 ? -14.006 0.400 33.396 1.00 97.50 488 THR A CA 1
ATOM 3737 C C . THR A 1 488 ? -12.623 1.010 33.612 1.00 97.50 488 THR A C 1
ATOM 3739 O O . THR A 1 488 ? -11.879 1.176 32.648 1.00 97.50 488 THR A O 1
ATOM 3742 N N . VAL A 1 489 ? -12.255 1.374 34.844 1.00 96.62 489 VAL A N 1
ATOM 3743 C CA . VAL A 1 489 ? -10.977 2.055 35.128 1.00 96.62 489 VAL A CA 1
ATOM 3744 C C . VAL A 1 489 ? -10.269 1.491 36.358 1.00 96.62 489 VAL A C 1
ATOM 3746 O O . VAL A 1 489 ? -10.821 1.495 37.452 1.00 96.62 489 VAL A O 1
ATOM 3749 N N . GLY A 1 490 ? -9.000 1.109 36.209 1.00 96.25 490 GLY A N 1
ATOM 3750 C CA . GLY A 1 490 ? -8.092 0.826 37.322 1.00 96.25 490 GLY A CA 1
ATOM 3751 C C . GLY A 1 490 ? -7.290 -0.462 37.150 1.00 96.25 490 GLY A C 1
ATOM 3752 O O . GLY A 1 490 ? -6.665 -0.657 36.106 1.00 96.25 490 GLY A O 1
ATOM 3753 N N . LYS A 1 491 ? -7.236 -1.311 38.183 1.00 96.06 491 LYS A N 1
ATOM 3754 C CA . LYS A 1 491 ? -6.428 -2.540 38.189 1.00 96.06 491 LYS A CA 1
ATOM 3755 C C . LYS A 1 491 ? -7.262 -3.789 38.485 1.00 96.06 491 LYS A C 1
ATOM 3757 O O . LYS A 1 491 ? -7.971 -3.810 39.483 1.00 96.06 491 LYS A O 1
ATOM 3762 N N . GLU A 1 492 ? -7.102 -4.844 37.687 1.00 95.50 492 GLU A N 1
ATOM 3763 C CA . GLU A 1 492 ? -7.722 -6.166 37.919 1.00 95.50 492 GLU A CA 1
ATOM 3764 C C . GLU A 1 492 ? -9.265 -6.124 37.974 1.00 95.50 492 GLU A C 1
ATOM 3766 O O . GLU A 1 492 ? -9.871 -6.845 38.765 1.00 95.50 492 GLU A O 1
ATOM 3771 N N . ASN A 1 493 ? -9.913 -5.261 37.175 1.00 96.69 493 ASN A N 1
ATOM 3772 C CA . ASN A 1 493 ? -11.376 -5.149 37.160 1.00 96.69 493 ASN A CA 1
ATOM 3773 C C . ASN A 1 493 ? -12.025 -5.949 36.019 1.00 96.69 493 ASN A C 1
ATOM 3775 O O . ASN A 1 493 ? -11.529 -5.952 34.896 1.00 96.69 493 ASN A O 1
ATOM 3779 N N . TYR A 1 494 ? -13.186 -6.542 36.278 1.00 96.81 494 TYR A N 1
ATOM 3780 C CA . TYR A 1 494 ? -13.991 -7.296 35.318 1.00 96.81 494 TYR A CA 1
ATOM 3781 C C . TYR A 1 494 ? -15.365 -6.629 35.189 1.00 96.81 494 TYR A C 1
ATOM 3783 O O . TYR A 1 494 ? -16.039 -6.429 36.193 1.00 96.81 494 TYR A O 1
ATOM 3791 N N . ALA A 1 495 ? -15.797 -6.274 33.982 1.00 97.38 495 ALA A N 1
ATOM 3792 C CA . ALA A 1 495 ? -17.031 -5.531 33.737 1.00 97.38 495 ALA A CA 1
ATOM 3793 C C . ALA A 1 495 ? -17.826 -6.111 32.557 1.00 97.38 495 ALA A C 1
ATOM 3795 O O . ALA A 1 495 ? -17.280 -6.385 31.488 1.00 97.38 495 ALA A O 1
ATOM 3796 N N . MET A 1 496 ? -19.139 -6.256 32.719 1.00 98.19 496 MET A N 1
ATOM 3797 C CA . MET A 1 496 ? -20.050 -6.762 31.690 1.00 98.19 496 MET A CA 1
ATOM 3798 C C . MET A 1 496 ? -21.316 -5.905 31.629 1.00 98.19 496 MET A C 1
ATOM 3800 O O . MET A 1 496 ? -21.973 -5.707 32.643 1.00 98.19 496 MET A O 1
ATOM 3804 N N . THR A 1 497 ? -21.682 -5.428 30.441 1.00 97.00 497 THR A N 1
ATOM 3805 C CA . THR A 1 497 ? -22.874 -4.607 30.174 1.00 97.00 497 THR A CA 1
ATOM 3806 C C . THR A 1 497 ? -23.615 -5.183 28.970 1.00 97.00 497 THR A C 1
ATOM 3808 O O . THR A 1 497 ? -23.041 -5.255 27.887 1.00 97.00 497 THR A O 1
ATOM 3811 N N . VAL A 1 498 ? -24.866 -5.623 29.118 1.00 95.88 498 VAL A N 1
ATOM 3812 C CA . VAL A 1 498 ? -25.620 -6.285 28.038 1.00 95.88 498 VAL A CA 1
ATOM 3813 C C . VAL A 1 498 ? -27.070 -5.809 27.972 1.00 95.88 498 VAL A C 1
ATOM 3815 O O . VAL A 1 498 ? -27.797 -5.913 28.951 1.00 95.88 498 VAL A O 1
ATOM 3818 N N . GLY A 1 499 ? -27.533 -5.382 26.797 1.00 95.00 499 GLY A N 1
ATOM 3819 C CA . GLY A 1 499 ? -28.949 -5.167 26.490 1.00 95.00 499 GLY A CA 1
ATOM 3820 C C . GLY A 1 499 ? -29.241 -3.818 25.829 1.00 95.00 499 GLY A C 1
ATOM 3821 O O . GLY A 1 499 ? -28.583 -3.473 24.848 1.00 95.00 499 GLY A O 1
ATOM 3822 N N . LYS A 1 500 ? -30.260 -3.084 26.290 1.00 95.12 500 LYS A N 1
ATOM 3823 C CA . LYS A 1 500 ? -30.708 -1.822 25.675 1.00 95.12 500 LYS A CA 1
ATOM 3824 C C . LYS A 1 500 ? -30.741 -0.662 26.680 1.00 95.12 500 LYS A C 1
ATOM 3826 O O . LYS A 1 500 ? -31.316 -0.817 27.748 1.00 95.12 500 LYS A O 1
ATOM 3831 N N . GLU A 1 501 ? -30.211 0.507 26.320 1.00 94.25 501 GLU A N 1
ATOM 3832 C CA . GLU A 1 501 ? -30.267 1.733 27.149 1.00 94.25 501 GLU A CA 1
ATOM 3833 C C . GLU A 1 501 ? -29.633 1.569 28.551 1.00 94.25 501 GLU A C 1
ATOM 3835 O O . GLU A 1 501 ? -30.160 2.093 29.531 1.00 94.25 501 GLU A O 1
ATOM 3840 N N . ASN A 1 502 ? -28.532 0.812 28.680 1.00 95.50 502 ASN A N 1
ATOM 3841 C CA . ASN A 1 502 ? -27.870 0.604 29.976 1.00 95.50 502 ASN A CA 1
ATOM 3842 C C . ASN A 1 502 ? -26.640 1.506 30.171 1.00 95.50 502 ASN A C 1
ATOM 3844 O O . ASN A 1 502 ? -25.875 1.730 29.237 1.00 95.50 502 ASN A O 1
ATOM 3848 N N . TYR A 1 503 ? -26.397 1.945 31.403 1.00 95.50 503 TYR A N 1
ATOM 3849 C CA . TYR A 1 503 ? -25.275 2.796 31.799 1.00 95.50 503 TYR A CA 1
ATOM 3850 C C . TYR A 1 503 ? -24.505 2.129 32.946 1.00 95.50 503 TYR A C 1
ATOM 3852 O O . TYR A 1 503 ? -25.060 1.938 34.023 1.00 95.50 503 TYR A O 1
ATOM 3860 N N . ALA A 1 504 ? -23.237 1.776 32.736 1.00 96.69 504 ALA A N 1
ATOM 3861 C CA . ALA A 1 504 ? -22.419 1.023 33.684 1.00 96.69 504 ALA A CA 1
ATOM 3862 C C . ALA A 1 504 ? -21.054 1.686 33.936 1.00 96.69 504 ALA A C 1
ATOM 3864 O O . ALA A 1 504 ? -20.333 2.034 33.000 1.00 96.69 504 ALA A O 1
ATOM 3865 N N . MET A 1 505 ? -20.653 1.811 35.201 1.00 97.75 505 MET A N 1
ATOM 3866 C CA . MET A 1 505 ? -19.362 2.383 35.600 1.00 97.75 505 MET A CA 1
ATOM 3867 C C . MET A 1 505 ? -18.673 1.513 36.656 1.00 97.75 505 MET A C 1
ATOM 3869 O O . MET A 1 505 ? -19.247 1.247 37.703 1.00 97.75 505 MET A O 1
ATOM 3873 N N . THR A 1 506 ? -17.429 1.108 36.407 1.00 96.00 506 THR A N 1
ATOM 3874 C CA . THR A 1 506 ? -16.606 0.261 37.286 1.00 96.00 506 THR A CA 1
ATOM 3875 C C . THR A 1 506 ? -15.252 0.930 37.498 1.00 96.00 506 THR A C 1
ATOM 3877 O O . THR A 1 506 ? -14.503 1.097 36.538 1.00 96.00 506 THR A O 1
ATOM 3880 N N . VAL A 1 507 ? -14.910 1.342 38.720 1.00 94.19 507 VAL A N 1
ATOM 3881 C CA . VAL A 1 507 ? -13.654 2.063 39.002 1.00 94.19 507 VAL A CA 1
ATOM 3882 C C . VAL A 1 507 ? -12.959 1.542 40.255 1.00 94.19 507 VAL A C 1
ATOM 3884 O O . VAL A 1 507 ? -13.554 1.492 41.327 1.00 94.19 507 VAL A O 1
ATOM 3887 N N . GLY A 1 508 ? -11.671 1.218 40.145 1.00 93.62 508 GLY A N 1
ATOM 3888 C CA . GLY A 1 508 ? -10.799 0.955 41.288 1.00 93.62 508 GLY A CA 1
ATOM 3889 C C . GLY A 1 508 ? -9.931 -0.289 41.131 1.00 93.62 508 GLY A C 1
ATOM 3890 O O . GLY A 1 508 ? -9.241 -0.430 40.118 1.00 93.62 508 GLY A O 1
ATOM 3891 N N . LYS A 1 509 ? -9.880 -1.144 42.156 1.00 94.00 509 LYS A N 1
ATOM 3892 C CA . LYS A 1 509 ? -8.958 -2.287 42.198 1.00 94.00 509 LYS A CA 1
ATOM 3893 C C . LYS A 1 509 ? -9.660 -3.578 42.611 1.00 94.00 509 LYS A C 1
ATOM 3895 O O . LYS A 1 509 ? -10.240 -3.609 43.686 1.00 94.00 509 LYS A O 1
ATOM 3900 N N . GLU A 1 510 ? -9.495 -4.649 41.835 1.00 92.44 510 GLU A N 1
ATOM 3901 C CA . GLU A 1 510 ? -10.068 -5.983 42.110 1.00 92.44 510 GLU A CA 1
ATOM 3902 C C . GLU A 1 510 ? -11.615 -5.999 42.101 1.00 92.44 510 GLU A C 1
ATOM 3904 O O . GLU A 1 510 ? -12.231 -6.698 42.905 1.00 92.44 510 GLU A O 1
ATOM 3909 N N . ASN A 1 511 ? -12.256 -5.218 41.216 1.00 94.19 511 ASN A N 1
ATOM 3910 C CA . ASN A 1 511 ? -13.719 -5.084 41.165 1.00 94.19 511 ASN A CA 1
ATOM 3911 C C . ASN A 1 511 ? -14.365 -5.918 40.042 1.00 94.19 511 ASN A C 1
ATOM 3913 O O . ASN A 1 511 ? -13.824 -6.016 38.946 1.00 94.19 511 ASN A O 1
ATOM 3917 N N . TYR A 1 512 ? -15.560 -6.460 40.273 1.00 92.94 512 TYR A N 1
ATOM 3918 C CA . TYR A 1 512 ? -16.302 -7.319 39.343 1.00 92.94 512 TYR A CA 1
ATOM 3919 C C . TYR A 1 512 ? -17.737 -6.801 39.185 1.00 92.94 512 TYR A C 1
ATOM 3921 O O . TYR A 1 512 ? -18.515 -6.889 40.125 1.00 92.94 512 TYR A O 1
ATOM 3929 N N . ALA A 1 513 ? -18.117 -6.281 38.021 1.00 95.69 513 ALA A N 1
ATOM 3930 C CA . ALA A 1 513 ? -19.420 -5.658 37.784 1.00 95.69 513 ALA A CA 1
ATOM 3931 C C . ALA A 1 513 ? -20.179 -6.308 36.615 1.00 95.69 513 ALA A C 1
ATOM 3933 O O . ALA A 1 513 ? -19.630 -6.488 35.529 1.00 95.69 513 ALA A O 1
ATOM 3934 N N . MET A 1 514 ? -21.470 -6.597 36.792 1.00 96.62 514 MET A N 1
ATOM 3935 C CA . MET A 1 514 ? -22.351 -7.065 35.714 1.00 96.62 514 MET A CA 1
ATOM 3936 C C . MET A 1 514 ? -23.643 -6.241 35.636 1.00 96.62 514 MET A C 1
ATOM 3938 O O . MET A 1 514 ? -24.303 -6.030 36.645 1.00 96.62 514 MET A O 1
ATOM 3942 N N . THR A 1 515 ? -24.034 -5.821 34.433 1.00 94.19 515 THR A N 1
ATOM 3943 C CA . THR A 1 515 ? -25.244 -5.039 34.129 1.00 94.19 515 THR A CA 1
ATOM 3944 C C . THR A 1 515 ? -25.971 -5.669 32.939 1.00 94.19 515 THR A C 1
ATOM 3946 O O . THR A 1 515 ? -25.405 -5.716 31.852 1.00 94.19 515 THR A O 1
ATOM 3949 N N . VAL A 1 516 ? -27.194 -6.187 33.096 1.00 92.38 516 VAL A N 1
ATOM 3950 C CA . VAL A 1 516 ? -27.897 -6.947 32.038 1.00 92.38 516 VAL A CA 1
ATOM 3951 C C . VAL A 1 516 ? -29.383 -6.596 31.946 1.00 92.38 516 VAL A C 1
ATOM 3953 O O . VAL A 1 516 ? -30.154 -6.928 32.838 1.00 92.38 516 VAL A O 1
ATOM 3956 N N . GLY A 1 517 ? -29.832 -6.002 30.842 1.00 91.12 517 GLY A N 1
ATOM 3957 C CA . GLY A 1 517 ? -31.256 -5.871 30.522 1.00 91.12 517 GLY A CA 1
ATOM 3958 C C . GLY A 1 517 ? -31.625 -4.573 29.807 1.00 91.12 517 GLY A C 1
ATOM 3959 O O . GLY A 1 517 ? -31.023 -4.259 28.781 1.00 91.12 517 GLY A O 1
ATOM 3960 N N . LYS A 1 518 ? -32.659 -3.865 30.269 1.00 91.88 518 LYS A N 1
ATOM 3961 C CA . LYS A 1 518 ? -33.194 -2.672 29.593 1.00 91.88 518 LYS A CA 1
ATOM 3962 C C . LYS A 1 518 ? -33.329 -1.500 30.564 1.00 91.88 518 LYS A C 1
ATOM 3964 O O . LYS A 1 518 ? -33.944 -1.681 31.602 1.00 91.88 518 LYS A O 1
ATOM 3969 N N . GLU A 1 519 ? -32.860 -0.308 30.202 1.00 90.56 519 GLU A N 1
ATOM 3970 C CA . GLU A 1 519 ? -32.969 0.905 31.041 1.00 90.56 519 GLU A CA 1
ATOM 3971 C C . GLU A 1 519 ? -32.287 0.744 32.424 1.00 90.56 519 GLU A C 1
ATOM 3973 O O . GLU A 1 519 ? -32.820 1.182 33.446 1.00 90.56 519 GLU A O 1
ATOM 3978 N N . ASN A 1 520 ? -31.124 0.079 32.480 1.00 91.25 520 ASN A N 1
ATOM 3979 C CA . ASN A 1 520 ? -30.406 -0.188 33.733 1.00 91.25 520 ASN A CA 1
ATOM 3980 C C . ASN A 1 520 ? -29.225 0.757 33.952 1.00 91.25 520 ASN A C 1
ATOM 3982 O O . ASN A 1 520 ? -28.360 0.886 33.090 1.00 91.25 520 ASN A O 1
ATOM 3986 N N . TYR A 1 521 ? -29.118 1.313 35.152 1.00 88.00 521 TYR A N 1
ATOM 3987 C CA . TYR A 1 521 ? -28.000 2.135 35.601 1.00 88.00 521 TYR A CA 1
ATOM 3988 C C . TYR A 1 521 ? -27.241 1.390 36.708 1.00 88.00 521 TYR A C 1
ATOM 3990 O O . TYR A 1 521 ? -27.857 0.823 37.611 1.00 88.00 521 TYR A O 1
ATOM 3998 N N . ALA A 1 522 ? -25.912 1.360 36.626 1.00 93.38 522 ALA A N 1
ATOM 3999 C CA . ALA A 1 522 ? -25.043 0.625 37.540 1.00 93.38 522 ALA A CA 1
ATOM 4000 C C . ALA A 1 522 ? -23.718 1.360 37.777 1.00 93.38 522 ALA A C 1
ATOM 4002 O O . ALA A 1 522 ? -23.033 1.767 36.838 1.00 93.38 522 ALA A O 1
ATOM 4003 N N . MET A 1 523 ? -23.303 1.469 39.034 1.00 94.44 523 MET A N 1
ATOM 4004 C CA . MET A 1 523 ? -22.022 2.057 39.423 1.00 94.44 523 MET A CA 1
ATOM 4005 C C . MET A 1 523 ? -21.326 1.165 40.452 1.00 94.44 523 MET A C 1
ATOM 4007 O O . MET A 1 523 ? -21.970 0.664 41.362 1.00 94.44 523 MET A O 1
ATOM 4011 N N . THR A 1 524 ? -20.021 0.942 40.303 1.00 92.19 524 THR A N 1
ATOM 4012 C CA . THR A 1 524 ? -19.192 0.073 41.153 1.00 92.19 524 THR A CA 1
ATOM 4013 C C . THR A 1 524 ? -17.846 0.754 41.395 1.00 92.19 524 THR A C 1
ATOM 4015 O O . THR A 1 524 ? -17.013 0.787 40.494 1.00 92.19 524 THR A O 1
ATOM 4018 N N . VAL A 1 525 ? -17.612 1.334 42.574 1.00 88.25 525 VAL A N 1
ATOM 4019 C CA . VAL A 1 525 ? -16.396 2.117 42.862 1.00 88.25 525 VAL A CA 1
ATOM 4020 C C . VAL A 1 525 ? -15.748 1.700 44.176 1.00 88.25 525 VAL A C 1
ATOM 4022 O O . VAL A 1 525 ? -16.344 1.856 45.239 1.00 88.25 525 VAL A O 1
ATOM 4025 N N . GLY A 1 526 ? -14.508 1.212 44.126 1.00 88.50 526 GLY A N 1
ATOM 4026 C CA . GLY A 1 526 ? -13.814 0.806 45.347 1.00 88.50 526 GLY A CA 1
ATOM 4027 C C . GLY A 1 526 ? -12.637 -0.140 45.180 1.00 88.50 526 GLY A C 1
ATOM 4028 O O . GLY A 1 526 ? -11.979 -0.168 44.137 1.00 88.50 526 GLY A O 1
ATOM 4029 N N . LYS A 1 527 ? -12.364 -0.905 46.236 1.00 90.00 527 LYS A N 1
ATOM 4030 C CA . LYS A 1 527 ? -11.320 -1.932 46.271 1.00 90.00 527 LYS A CA 1
ATOM 4031 C C . LYS A 1 527 ? -11.932 -3.254 46.723 1.00 90.00 527 LYS A C 1
ATOM 4033 O O . LYS A 1 527 ? -12.440 -3.290 47.833 1.00 90.00 527 LYS A O 1
ATOM 4038 N N . GLU A 1 528 ? -11.778 -4.323 45.944 1.00 87.50 528 GLU A N 1
ATOM 4039 C CA . GLU A 1 528 ? -12.379 -5.648 46.186 1.00 87.50 528 GLU A CA 1
ATOM 4040 C C . GLU A 1 528 ? -13.920 -5.627 46.067 1.00 87.50 528 GLU A C 1
ATOM 4042 O O . GLU A 1 528 ? -14.611 -6.211 46.898 1.00 87.50 528 GLU A O 1
ATOM 4047 N N . ASN A 1 529 ? -14.469 -4.927 45.060 1.00 87.75 529 ASN A N 1
ATOM 4048 C CA . ASN A 1 529 ? -15.911 -4.684 44.909 1.00 87.75 529 ASN A CA 1
ATOM 4049 C C . ASN A 1 529 ? -16.590 -5.524 43.816 1.00 87.75 529 ASN A C 1
ATOM 4051 O O . ASN A 1 529 ? -16.417 -5.268 42.630 1.00 87.75 529 ASN A O 1
ATOM 4055 N N . TYR A 1 530 ? -17.483 -6.423 44.203 1.00 81.94 530 TYR A N 1
ATOM 4056 C CA . TYR A 1 530 ? -18.363 -7.203 43.340 1.00 81.94 530 TYR A CA 1
ATOM 4057 C C . TYR A 1 530 ? -19.753 -6.543 43.274 1.00 81.94 530 TYR A C 1
ATOM 4059 O O . TYR A 1 530 ? -20.257 -6.080 44.298 1.00 81.94 530 TYR A O 1
ATOM 4067 N N . ALA A 1 531 ? -20.378 -6.494 42.096 1.00 89.69 531 ALA A N 1
ATOM 4068 C CA . ALA A 1 531 ? -21.659 -5.840 41.825 1.00 89.69 531 ALA A CA 1
ATOM 4069 C C . ALA A 1 531 ? -22.417 -6.506 40.658 1.00 89.69 531 ALA A C 1
ATOM 4071 O O . ALA A 1 531 ? -21.825 -6.920 39.660 1.00 89.69 531 ALA A O 1
ATOM 4072 N N . MET A 1 532 ? -23.745 -6.572 40.736 1.00 91.06 532 MET A N 1
ATOM 4073 C CA . MET A 1 532 ? -24.603 -7.195 39.722 1.00 91.06 532 MET A CA 1
ATOM 4074 C C . MET A 1 532 ? -25.930 -6.443 39.610 1.00 91.06 532 MET A C 1
ATOM 4076 O O . MET A 1 532 ? -26.526 -6.142 40.631 1.00 91.06 532 MET A O 1
ATOM 4080 N N . THR A 1 533 ? -26.398 -6.168 38.391 1.00 89.12 533 THR A N 1
ATOM 4081 C CA . THR A 1 533 ? -27.566 -5.327 38.063 1.00 89.12 533 THR A CA 1
ATOM 4082 C C . THR A 1 533 ? -28.323 -5.953 36.888 1.00 89.12 533 THR A C 1
ATOM 4084 O O . THR A 1 533 ? -27.758 -6.043 35.803 1.00 89.12 533 THR A O 1
ATOM 4087 N N . VAL A 1 534 ? -29.560 -6.435 37.038 1.00 80.06 534 VAL A N 1
ATOM 4088 C CA . VAL A 1 534 ? -30.223 -7.273 36.012 1.00 80.06 534 VAL A CA 1
ATOM 4089 C C . VAL A 1 534 ? -31.714 -6.955 35.869 1.00 80.06 534 VAL A C 1
ATOM 4091 O O . VAL A 1 534 ? -32.391 -6.789 36.860 1.00 80.06 534 VAL A O 1
ATOM 4094 N N . GLY A 1 535 ? -32.298 -6.902 34.672 1.00 83.56 535 GLY A N 1
ATOM 4095 C CA . GLY A 1 535 ? -33.754 -6.723 34.482 1.00 83.56 535 GLY A CA 1
ATOM 4096 C C . GLY A 1 535 ? -34.129 -5.456 33.712 1.00 83.56 535 GLY A C 1
ATOM 4097 O O . GLY A 1 535 ? -33.368 -5.044 32.839 1.00 83.56 535 GLY A O 1
ATOM 4098 N N . LYS A 1 536 ? -35.309 -4.874 33.965 1.00 84.38 536 LYS A N 1
ATOM 4099 C CA . LYS A 1 536 ? -35.864 -3.779 33.149 1.00 84.38 536 LYS A CA 1
ATOM 4100 C C . LYS A 1 536 ? -36.222 -2.553 33.995 1.00 84.38 536 LYS A C 1
ATOM 4102 O O . LYS A 1 536 ? -37.263 -2.598 34.616 1.00 84.38 536 LYS A O 1
ATOM 4107 N N . GLU A 1 537 ? -35.480 -1.451 33.924 1.00 80.19 537 GLU A N 1
ATOM 4108 C CA . GLU A 1 537 ? -35.522 -0.317 34.871 1.00 80.19 537 GLU A CA 1
ATOM 4109 C C . GLU A 1 537 ? -34.780 -0.713 36.183 1.00 80.19 537 GLU A C 1
ATOM 4111 O O . GLU A 1 537 ? -35.346 -1.368 37.054 1.00 80.19 537 GLU A O 1
ATOM 4116 N N . ASN A 1 538 ? -33.476 -0.398 36.295 1.00 79.81 538 ASN A N 1
ATOM 4117 C CA . ASN A 1 538 ? -32.575 -0.691 37.444 1.00 79.81 538 ASN A CA 1
ATOM 4118 C C . ASN A 1 538 ? -31.702 0.518 37.809 1.00 79.81 538 ASN A C 1
ATOM 4120 O O . ASN A 1 538 ? -31.324 1.257 36.903 1.00 79.81 538 ASN A O 1
ATOM 4124 N N . TYR A 1 539 ? -31.275 0.649 39.076 1.00 71.69 539 TYR A N 1
ATOM 4125 C CA . TYR A 1 539 ? -30.385 1.736 39.526 1.00 71.69 539 TYR A CA 1
ATOM 4126 C C . TYR A 1 539 ? -29.407 1.315 40.659 1.00 71.69 539 TYR A C 1
ATOM 4128 O O . TYR A 1 539 ? -29.542 1.767 41.791 1.00 71.69 539 TYR A O 1
ATOM 4136 N N . ALA A 1 540 ? -28.392 0.483 40.376 1.00 83.19 540 ALA A N 1
ATOM 4137 C CA . ALA A 1 540 ? -27.366 0.048 41.349 1.00 83.19 540 ALA A CA 1
ATOM 4138 C C . ALA A 1 540 ? -26.228 1.052 41.590 1.00 83.19 540 ALA A C 1
ATOM 4140 O O . ALA A 1 540 ? -25.715 1.659 40.649 1.00 83.19 540 ALA A O 1
ATOM 4141 N N . MET A 1 541 ? -25.745 1.146 42.838 1.00 82.75 541 MET A N 1
ATOM 4142 C CA . MET A 1 541 ? -24.589 1.980 43.190 1.00 82.75 541 MET A CA 1
ATOM 4143 C C . MET A 1 541 ? -23.731 1.374 44.315 1.00 82.75 541 MET A C 1
ATOM 4145 O O . MET A 1 541 ? -23.881 1.707 45.484 1.00 82.75 541 MET A O 1
ATOM 4149 N N . THR A 1 542 ? -22.778 0.523 43.946 1.00 83.44 542 THR A N 1
ATOM 4150 C CA . THR A 1 542 ? -21.862 -0.203 44.832 1.00 83.44 542 THR A CA 1
ATOM 4151 C C . THR A 1 542 ? -20.585 0.591 45.129 1.00 83.44 542 THR A C 1
ATOM 4153 O O . THR A 1 542 ? -19.689 0.634 44.291 1.00 83.44 542 THR A O 1
ATOM 4156 N N . VAL A 1 543 ? -20.441 1.197 46.311 1.00 72.38 543 VAL A N 1
ATOM 4157 C CA . VAL A 1 543 ? -19.288 2.048 46.668 1.00 72.38 543 VAL A CA 1
ATOM 4158 C C . VAL A 1 543 ? -18.687 1.661 48.021 1.00 72.38 543 VAL A C 1
ATOM 4160 O O . VAL A 1 543 ? -19.421 1.475 48.983 1.00 72.38 543 VAL A O 1
ATOM 4163 N N . GLY A 1 544 ? -17.360 1.516 48.113 1.00 77.12 544 GLY A N 1
ATOM 4164 C CA . GLY A 1 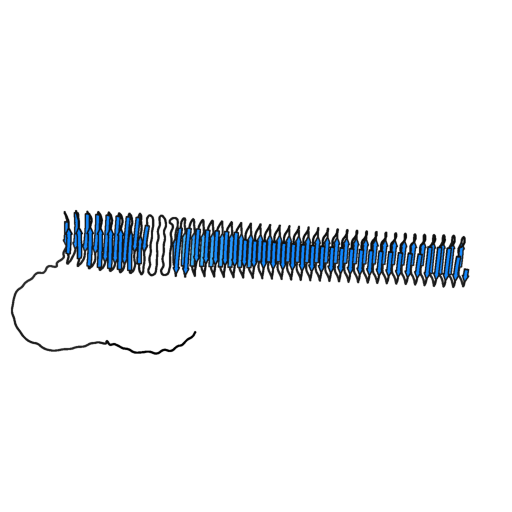544 ? -16.693 1.155 49.374 1.00 77.12 544 GLY A CA 1
ATOM 4165 C C . GLY A 1 544 ? -15.358 0.425 49.207 1.00 77.12 544 GLY A C 1
ATOM 4166 O O . GLY A 1 544 ? -14.618 0.653 48.251 1.00 77.12 544 GLY A O 1
ATOM 4167 N N . LYS A 1 545 ? -15.042 -0.451 50.159 1.00 79.75 545 LYS A N 1
ATOM 4168 C CA . LYS A 1 545 ? -13.912 -1.388 50.123 1.00 79.75 545 LYS A CA 1
ATOM 4169 C C . LYS A 1 545 ? -14.413 -2.746 50.599 1.00 79.75 545 LYS A C 1
ATOM 4171 O O . LYS A 1 545 ? -14.918 -2.767 51.705 1.00 79.75 545 LYS A O 1
ATOM 4176 N N . GLU A 1 546 ? -14.181 -3.835 49.868 1.00 73.44 546 GLU A N 1
ATOM 4177 C CA . GLU A 1 546 ? -14.626 -5.227 50.114 1.00 73.44 546 GLU A CA 1
ATOM 4178 C C . GLU A 1 546 ? -16.095 -5.522 49.708 1.00 73.44 546 GLU A C 1
ATOM 4180 O O . GLU A 1 546 ? -16.765 -6.352 50.310 1.00 73.44 546 GLU A O 1
ATOM 4185 N N . ASN A 1 547 ? -16.623 -4.852 48.672 1.00 73.06 547 ASN A N 1
ATOM 4186 C CA . ASN A 1 547 ? -18.041 -4.925 48.282 1.00 73.06 547 ASN A CA 1
ATOM 4187 C C . ASN A 1 547 ? -18.523 -6.249 47.622 1.00 73.06 547 ASN A C 1
ATOM 4189 O O . ASN A 1 547 ? -17.794 -6.861 46.869 1.00 73.06 547 ASN A O 1
ATOM 4193 N N . TYR A 1 548 ? -19.792 -6.646 47.836 1.00 62.69 548 TYR A N 1
ATOM 4194 C CA . TYR A 1 548 ? -20.523 -7.813 47.284 1.00 62.69 548 TYR A CA 1
ATOM 4195 C C . TYR A 1 548 ? -22.024 -7.564 47.009 1.00 62.69 548 TYR A C 1
ATOM 4197 O O . TYR A 1 548 ? -22.886 -7.920 47.812 1.00 62.69 548 TYR A O 1
ATOM 4205 N N . ALA A 1 549 ? -22.359 -6.950 45.876 1.00 74.62 549 ALA A N 1
ATOM 4206 C CA . ALA A 1 549 ? -23.637 -6.286 45.640 1.00 74.62 549 ALA A CA 1
ATOM 4207 C C . ALA A 1 549 ? -24.508 -6.866 44.488 1.00 74.62 549 ALA A C 1
ATOM 4209 O O . ALA A 1 549 ? -23.971 -7.342 43.495 1.00 74.62 549 ALA A O 1
ATOM 4210 N N . MET A 1 550 ? -25.851 -6.831 44.584 1.00 72.94 550 MET A N 1
ATOM 4211 C CA . MET A 1 550 ? -26.787 -7.479 43.644 1.00 72.94 550 MET A CA 1
ATOM 4212 C C . MET A 1 550 ? -28.150 -6.769 43.476 1.00 72.94 550 MET A C 1
ATOM 4214 O O . MET A 1 550 ? -28.798 -6.350 44.425 1.00 72.94 550 MET A O 1
ATOM 4218 N N . THR A 1 551 ? -28.636 -6.677 42.245 1.00 74.00 551 THR A N 1
ATOM 4219 C CA . THR A 1 551 ? -29.782 -5.859 41.844 1.00 74.00 551 THR A CA 1
ATOM 4220 C C . THR A 1 551 ? -30.539 -6.538 40.685 1.00 74.00 551 THR A C 1
ATOM 4222 O O . THR A 1 551 ? -29.910 -6.977 39.727 1.00 74.00 551 THR A O 1
ATOM 4225 N N . VAL A 1 552 ? -31.869 -6.677 40.798 1.00 65.81 552 VAL A N 1
ATOM 4226 C CA . VAL A 1 552 ? -32.859 -7.149 39.801 1.00 65.81 552 VAL A CA 1
ATOM 4227 C C . VAL A 1 552 ? -33.808 -5.974 39.391 1.00 65.81 552 VAL A C 1
ATOM 4229 O O . VAL A 1 552 ? -33.750 -4.965 40.071 1.00 65.81 552 VAL A O 1
ATOM 4232 N N . GLY A 1 553 ? -34.628 -6.017 38.317 1.00 48.50 553 GLY A N 1
ATOM 4233 C CA . GLY A 1 553 ? -35.112 -4.800 37.603 1.00 48.50 553 GLY A CA 1
ATOM 4234 C C . GLY A 1 553 ? -36.602 -4.655 37.226 1.00 48.50 553 GLY A C 1
ATOM 4235 O O . GLY A 1 553 ? -37.141 -5.570 36.604 1.00 48.50 553 GLY A O 1
ATOM 4236 N N . LYS A 1 554 ? -37.169 -3.453 37.469 1.00 45.22 554 LYS A N 1
ATOM 4237 C CA . LYS A 1 554 ? -38.514 -2.852 37.219 1.00 45.22 554 LYS A CA 1
ATOM 4238 C C . LYS A 1 554 ? -39.227 -2.098 38.356 1.00 45.22 554 LYS A C 1
ATOM 4240 O O . LYS A 1 554 ? -39.878 -1.098 38.082 1.00 45.22 554 LYS A O 1
ATOM 4245 N N . GLU A 1 555 ? -39.232 -2.455 39.631 1.00 44.06 555 GLU A N 1
ATOM 4246 C CA . GLU A 1 555 ? -38.333 -3.320 40.358 1.00 44.06 555 GLU A CA 1
ATOM 4247 C C . GLU A 1 555 ? -36.912 -2.761 40.232 1.00 44.06 555 GLU A C 1
ATOM 4249 O O . GLU A 1 555 ? -36.012 -3.546 40.083 1.00 44.06 555 GLU A O 1
ATOM 4254 N N . ASN A 1 556 ? -36.673 -1.434 40.219 1.00 44.28 556 ASN A N 1
ATOM 4255 C CA . ASN A 1 556 ? -35.302 -0.885 40.209 1.00 44.28 556 ASN A CA 1
ATOM 4256 C C . ASN A 1 556 ? -34.450 -1.348 41.410 1.00 44.28 556 ASN A C 1
ATOM 4258 O O . ASN A 1 556 ? -34.316 -0.580 42.348 1.00 44.28 556 ASN A O 1
ATOM 4262 N N . TYR A 1 557 ? -33.854 -2.537 41.475 1.00 47.94 557 TYR A N 1
ATOM 4263 C CA . TYR A 1 557 ? -32.977 -2.836 42.614 1.00 47.94 557 TYR A CA 1
ATOM 4264 C C . TYR A 1 557 ? -31.713 -1.916 42.556 1.00 47.94 557 TYR A C 1
ATOM 4266 O O . TYR A 1 557 ? -31.483 -1.257 41.532 1.00 47.94 557 TYR A O 1
ATOM 4274 N N . ALA A 1 558 ? -30.955 -1.759 43.656 1.00 47.16 558 ALA A N 1
ATOM 4275 C CA . ALA A 1 558 ? -30.038 -0.625 43.831 1.00 47.16 558 ALA A CA 1
ATOM 4276 C C . ALA A 1 558 ? -28.821 -0.797 44.806 1.00 47.16 558 ALA A C 1
ATOM 4278 O O . ALA A 1 558 ? -28.732 -0.049 45.767 1.00 47.16 558 ALA A O 1
ATOM 4279 N N . MET A 1 559 ? -27.856 -1.717 44.602 1.00 46.75 559 MET A N 1
ATOM 4280 C CA . MET A 1 559 ? -27.007 -2.295 45.700 1.00 46.75 559 MET A CA 1
ATOM 4281 C C . MET A 1 559 ? -25.621 -1.662 46.030 1.00 46.75 559 MET A C 1
ATOM 4283 O O . MET A 1 559 ? -24.913 -1.291 45.100 1.00 46.75 559 MET A O 1
ATOM 4287 N N . THR A 1 560 ? -25.168 -1.637 47.315 1.00 49.38 560 THR A N 1
ATOM 4288 C CA . THR A 1 560 ? -24.137 -0.666 47.819 1.00 49.38 560 THR A CA 1
ATOM 4289 C C . THR A 1 560 ? -22.724 -1.174 48.317 1.00 49.38 560 THR A C 1
ATOM 4291 O O . THR A 1 560 ? -21.737 -0.531 48.010 1.00 49.38 560 THR A O 1
ATOM 4294 N N . VAL A 1 561 ? -22.542 -2.336 48.967 1.00 48.53 561 VAL A N 1
ATOM 4295 C CA . VAL A 1 561 ? -21.342 -3.149 49.335 1.00 48.53 561 VAL A CA 1
ATOM 4296 C C . VAL A 1 561 ? -20.305 -2.610 50.409 1.00 48.53 561 VAL A C 1
ATOM 4298 O O . VAL A 1 561 ? -20.389 -1.454 50.780 1.00 48.53 561 VAL A O 1
ATOM 4301 N N . GLY A 1 562 ? -19.256 -3.369 50.811 1.00 58.25 562 GLY A N 1
ATOM 4302 C CA . GLY A 1 562 ? -17.984 -2.978 51.492 1.00 58.25 562 GLY A CA 1
ATOM 4303 C C . GLY A 1 562 ? -17.429 -3.932 52.599 1.00 58.25 562 GLY A C 1
ATOM 4304 O O . GLY A 1 562 ? -17.741 -5.116 52.617 1.00 58.25 562 GLY A O 1
ATOM 4305 N N . LYS A 1 563 ? -16.668 -3.427 53.591 1.00 53.66 563 LYS A N 1
ATOM 4306 C CA . LYS A 1 563 ? -16.066 -4.173 54.723 1.00 53.66 563 LYS A CA 1
ATOM 4307 C C . LYS A 1 563 ? -16.889 -4.336 56.018 1.00 53.66 563 LYS A C 1
ATOM 4309 O O . LYS A 1 563 ? -16.747 -5.365 56.673 1.00 53.66 563 LYS A O 1
ATOM 4314 N N . GLU A 1 564 ? -17.714 -3.414 56.524 1.00 53.12 564 GLU A N 1
ATOM 4315 C CA . GLU A 1 564 ? -18.362 -2.237 55.923 1.00 53.12 564 GLU A CA 1
ATOM 4316 C C . GLU A 1 564 ? -19.135 -2.601 54.656 1.00 53.12 564 GLU A C 1
ATOM 4318 O O . GLU A 1 564 ? -19.293 -1.773 53.786 1.00 53.12 564 GLU A O 1
ATOM 4323 N N . ASN A 1 565 ? -19.505 -3.879 54.491 1.00 45.97 565 ASN A N 1
ATOM 4324 C CA . ASN A 1 565 ? -20.521 -4.392 53.569 1.00 45.97 565 ASN A CA 1
ATOM 4325 C C . ASN A 1 565 ? -21.725 -3.384 53.486 1.00 45.97 565 ASN A C 1
ATOM 4327 O O . ASN A 1 565 ? -21.983 -2.699 54.456 1.00 45.97 565 ASN A O 1
ATOM 4331 N N . TYR A 1 566 ? -22.500 -3.271 52.394 1.00 49.31 566 TYR A N 1
ATOM 4332 C CA . TYR A 1 566 ? -23.709 -2.408 52.315 1.00 49.31 566 TYR A CA 1
ATOM 4333 C C . TYR A 1 566 ? -24.699 -2.903 51.217 1.00 49.31 566 TYR A C 1
ATOM 4335 O O . TYR A 1 566 ? -24.773 -2.294 50.180 1.00 49.31 566 TYR A O 1
ATOM 4343 N N . ALA A 1 567 ? -25.438 -4.023 51.271 1.00 51.38 567 ALA A N 1
ATOM 4344 C CA . ALA A 1 567 ? -26.389 -4.400 50.188 1.00 51.38 567 ALA A CA 1
ATOM 4345 C C . ALA A 1 567 ? -27.396 -3.282 49.765 1.00 51.38 567 ALA A C 1
ATOM 4347 O O . ALA A 1 567 ? -27.316 -2.148 50.201 1.00 51.38 567 ALA A O 1
ATOM 4348 N N . MET A 1 568 ? -28.283 -3.540 48.814 1.00 49.50 568 MET A N 1
ATOM 4349 C CA . MET A 1 568 ? -29.463 -2.751 48.488 1.00 49.50 568 MET A CA 1
ATOM 4350 C C . MET A 1 568 ? -30.154 -3.318 47.250 1.00 49.50 568 MET A C 1
ATOM 4352 O O . MET A 1 568 ? -29.701 -3.232 46.127 1.00 49.50 568 MET A O 1
ATOM 4356 N N . THR A 1 569 ? -31.299 -3.931 47.456 1.00 50.91 569 THR A N 1
ATOM 4357 C CA . THR A 1 569 ? -32.153 -4.461 46.390 1.00 50.91 569 THR A CA 1
ATOM 4358 C C . THR A 1 569 ? -33.017 -3.176 45.941 1.00 50.91 569 THR A C 1
ATOM 4360 O O . THR A 1 569 ? -32.367 -2.148 45.918 1.00 50.91 569 THR A O 1
ATOM 4363 N N . VAL A 1 570 ? -34.318 -3.023 45.566 1.00 49.56 570 VAL A N 1
ATOM 4364 C CA . VAL A 1 570 ? -35.179 -1.756 45.254 1.00 49.56 570 VAL A CA 1
ATOM 4365 C C . VAL A 1 570 ? -36.178 -2.175 44.101 1.00 49.56 570 VAL A C 1
ATOM 4367 O O . VAL A 1 570 ? -36.445 -3.357 44.096 1.00 49.56 570 VAL A O 1
ATOM 4370 N N . GLY A 1 571 ? -36.992 -1.543 43.220 1.00 61.47 571 GLY A N 1
ATOM 4371 C CA . GLY A 1 571 ? -37.443 -0.178 42.888 1.00 61.47 571 GLY A CA 1
ATOM 4372 C C . GLY A 1 571 ? -38.822 0.049 42.197 1.00 61.47 571 GLY A C 1
ATOM 4373 O O . GLY A 1 571 ? -38.830 0.745 41.191 1.00 61.47 571 GLY A O 1
ATOM 4374 N N . LYS A 1 572 ? -39.970 -0.511 42.643 1.00 52.59 572 LYS A N 1
ATOM 4375 C CA . LYS A 1 572 ? -41.348 -0.208 42.129 1.00 52.59 572 LYS A CA 1
ATOM 4376 C C . LYS A 1 572 ? -42.579 -0.363 43.056 1.00 52.59 572 LYS A C 1
ATOM 4378 O O . LYS A 1 572 ? -43.200 0.653 43.339 1.00 52.59 572 LYS A O 1
ATOM 4383 N N . GLU A 1 573 ? -43.071 -1.515 43.542 1.00 49.31 573 GLU A N 1
ATOM 4384 C CA . GLU A 1 573 ? -42.588 -2.911 43.607 1.00 49.31 573 GLU A CA 1
ATOM 4385 C C . GLU A 1 573 ? -41.082 -2.980 43.821 1.00 49.31 573 GLU A C 1
ATOM 4387 O O . GLU A 1 573 ? -40.315 -3.405 42.970 1.00 49.31 573 GLU A O 1
ATOM 4392 N N . ASN A 1 574 ? -40.641 -2.375 44.923 1.00 46.03 574 ASN A N 1
ATOM 4393 C CA . ASN A 1 574 ? -39.238 -2.309 45.305 1.00 46.03 574 ASN A CA 1
ATOM 4394 C C . ASN A 1 574 ? -38.943 -3.405 46.358 1.00 46.03 574 ASN A C 1
ATOM 4396 O O . ASN A 1 574 ? -39.832 -3.835 47.090 1.00 46.03 574 ASN A O 1
ATOM 4400 N N . TYR A 1 575 ? -37.682 -3.789 46.481 1.00 48.88 575 TYR A N 1
ATOM 4401 C CA . TYR A 1 575 ? -37.153 -4.517 47.615 1.00 48.88 575 TYR A CA 1
ATOM 4402 C C . TYR A 1 575 ? -35.731 -3.997 47.956 1.00 48.88 575 TYR A C 1
ATOM 4404 O O . TYR A 1 575 ? -34.835 -4.714 47.627 1.00 48.88 575 TYR A O 1
ATOM 4412 N N . ALA A 1 576 ? -35.406 -2.831 48.554 1.00 54.25 576 ALA A N 1
ATOM 4413 C CA . ALA A 1 576 ? -34.000 -2.416 48.963 1.00 54.25 576 ALA A CA 1
ATOM 4414 C C . ALA A 1 576 ? -33.150 -3.421 49.835 1.00 54.25 576 ALA A C 1
ATOM 4416 O O . ALA A 1 576 ? -33.471 -4.589 49.931 1.00 54.25 576 ALA A O 1
ATOM 4417 N N . MET A 1 577 ? -32.040 -3.032 50.477 1.00 52.72 577 MET A N 1
ATOM 4418 C CA . MET A 1 577 ? -31.189 -3.841 51.412 1.00 52.72 577 MET A CA 1
ATOM 4419 C C . MET A 1 577 ? -29.969 -2.996 51.882 1.00 52.72 577 MET A C 1
ATOM 4421 O O . MET A 1 577 ? -29.910 -1.845 51.490 1.00 52.72 577 MET A O 1
ATOM 4425 N N . THR A 1 578 ? -29.055 -3.552 52.701 1.00 51.62 578 THR A N 1
ATOM 4426 C CA . THR A 1 578 ? -27.688 -3.089 53.117 1.00 51.62 578 THR A CA 1
ATOM 4427 C C . THR A 1 578 ? -26.941 -4.346 53.706 1.00 51.62 578 THR A C 1
ATOM 4429 O O . THR A 1 578 ? -27.566 -5.396 53.772 1.00 51.62 578 THR A O 1
ATOM 4432 N N . VAL A 1 579 ? -25.657 -4.336 54.086 1.00 54.44 579 VAL A N 1
ATOM 4433 C CA . VAL A 1 579 ? -24.911 -5.370 54.881 1.00 54.44 579 VAL A CA 1
ATOM 4434 C C . VAL A 1 579 ? -23.865 -4.530 55.692 1.00 54.44 579 VAL A C 1
ATOM 4436 O O . VAL A 1 579 ? -24.116 -3.337 55.847 1.00 54.44 579 VAL A O 1
ATOM 4439 N N . GLY A 1 580 ? -22.775 -5.045 56.292 1.00 57.94 580 GLY A N 1
ATOM 4440 C CA . GLY A 1 580 ? -21.665 -4.252 56.894 1.00 57.94 580 GLY A CA 1
ATOM 4441 C C . GLY A 1 580 ? -20.729 -4.912 57.915 1.00 57.94 580 GLY A C 1
ATOM 4442 O O . GLY A 1 580 ? -20.731 -6.130 58.063 1.00 57.94 580 GLY A O 1
ATOM 4443 N N . LYS A 1 581 ? -19.864 -4.137 58.587 1.00 49.81 581 LYS A N 1
ATOM 4444 C CA . LYS A 1 581 ? -19.126 -4.627 59.769 1.00 49.81 581 LYS A CA 1
ATOM 4445 C C . LYS A 1 581 ? -19.954 -4.239 60.976 1.00 49.81 581 LYS A C 1
ATOM 4447 O O . LYS A 1 581 ? -20.703 -5.073 61.479 1.00 49.81 581 LYS A O 1
ATOM 4452 N N . GLU A 1 582 ? -19.997 -2.948 61.266 1.00 53.03 582 GLU A N 1
ATOM 4453 C CA . GLU A 1 582 ? -21.255 -2.228 61.463 1.00 53.03 582 GLU A CA 1
ATOM 4454 C C . GLU A 1 582 ? -22.098 -2.592 60.238 1.00 53.03 582 GLU A C 1
ATOM 4456 O O . GLU A 1 582 ? -21.827 -2.074 59.155 1.00 53.03 582 GLU A O 1
ATOM 4461 N N . ASN A 1 583 ? -22.973 -3.612 60.336 1.00 45.66 583 ASN A N 1
ATOM 4462 C CA . ASN A 1 583 ? -23.885 -3.807 59.218 1.00 45.66 583 ASN A CA 1
ATOM 4463 C C . ASN A 1 583 ? -24.931 -2.704 59.309 1.00 45.66 583 ASN A C 1
ATOM 4465 O O . ASN A 1 583 ? -25.278 -2.200 60.374 1.00 45.66 583 ASN A O 1
ATOM 4469 N N . TYR A 1 584 ? -25.401 -2.336 58.141 1.00 49.91 584 TYR A N 1
ATOM 4470 C CA . TYR A 1 584 ? -26.785 -2.024 57.934 1.00 49.91 584 TYR A CA 1
ATOM 4471 C C . TYR A 1 584 ? -27.377 -3.251 57.201 1.00 49.91 584 TYR A C 1
ATOM 4473 O O . TYR A 1 584 ? -26.681 -4.133 56.746 1.00 49.91 584 TYR A O 1
ATOM 4481 N N . ALA A 1 585 ? -28.676 -3.376 57.059 1.00 57.41 585 ALA A N 1
ATOM 4482 C CA . ALA A 1 585 ? -29.366 -3.832 55.858 1.00 57.41 585 ALA A CA 1
ATOM 4483 C C . ALA A 1 585 ? -30.367 -2.722 55.419 1.00 57.41 585 ALA A C 1
ATOM 4485 O O . ALA A 1 585 ? -30.216 -1.583 55.866 1.00 57.41 585 ALA A O 1
ATOM 4486 N N . MET A 1 586 ? -31.313 -2.945 54.523 1.00 53.91 586 MET A N 1
ATOM 4487 C CA . MET A 1 586 ? -32.460 -2.061 54.269 1.00 53.91 586 MET A CA 1
ATOM 4488 C C . MET A 1 586 ? -33.501 -2.962 53.605 1.00 53.91 586 MET A C 1
ATOM 4490 O O . MET A 1 586 ? -33.662 -4.081 54.056 1.00 53.91 586 MET A O 1
ATOM 4494 N N . THR A 1 587 ? -34.155 -2.519 52.538 1.00 52.16 587 THR A N 1
ATOM 4495 C CA . THR A 1 587 ? -35.417 -2.974 51.901 1.00 52.16 587 THR A CA 1
ATOM 4496 C C . THR A 1 587 ? -36.455 -1.803 51.929 1.00 52.16 587 THR A C 1
ATOM 4498 O O . THR A 1 587 ? -36.467 -0.970 52.832 1.00 52.16 587 THR A O 1
ATOM 4501 N N . VAL A 1 588 ? -37.096 -1.544 50.784 1.00 54.38 588 VAL A N 1
ATOM 4502 C CA . VAL A 1 588 ? -37.973 -0.406 50.349 1.00 54.38 588 VAL A CA 1
ATOM 4503 C C . VAL A 1 588 ? -38.800 -0.984 49.185 1.00 54.38 588 VAL A C 1
ATOM 4505 O O . VAL A 1 588 ? -38.333 -1.997 48.680 1.00 54.38 588 VAL A O 1
ATOM 4508 N N . GLY A 1 589 ? -39.973 -0.459 48.760 1.00 63.50 589 GLY A N 1
ATOM 4509 C CA . GLY A 1 589 ? -41.021 -1.272 48.089 1.00 63.50 589 GLY A CA 1
ATOM 4510 C C . GLY A 1 589 ? -42.370 -0.671 47.632 1.00 63.50 589 GLY A C 1
ATOM 4511 O O . GLY A 1 589 ? -42.595 0.531 47.749 1.00 63.50 589 GLY A O 1
ATOM 4512 N N . LYS A 1 590 ? -43.266 -1.505 47.060 1.00 52.12 590 LYS A N 1
ATOM 4513 C CA . LYS A 1 590 ? -44.727 -1.225 47.089 1.00 52.12 590 LYS A CA 1
ATOM 4514 C C . LYS A 1 590 ? -45.227 -1.897 48.353 1.00 52.12 590 LYS A C 1
ATOM 4516 O O . LYS A 1 590 ? -45.243 -1.258 49.393 1.00 52.12 590 LYS A O 1
ATOM 4521 N N . GLU A 1 591 ? -45.406 -3.208 48.326 1.00 48.22 591 GLU A N 1
ATOM 4522 C CA . GLU A 1 591 ? -44.973 -4.053 49.429 1.00 48.22 591 GLU A CA 1
ATOM 4523 C C . GLU A 1 591 ? -43.482 -3.749 49.587 1.00 48.22 591 GLU A C 1
ATOM 4525 O O . GLU A 1 591 ? -42.724 -3.928 48.633 1.00 48.22 591 GLU A O 1
ATOM 4530 N N . ASN A 1 592 ? -43.068 -3.155 50.709 1.00 47.94 592 ASN A N 1
ATOM 4531 C CA . ASN A 1 592 ? -41.660 -3.158 51.062 1.00 47.94 592 ASN A CA 1
ATOM 4532 C C . ASN A 1 592 ? -41.461 -4.152 52.183 1.00 47.94 592 ASN A C 1
ATOM 4534 O O . ASN A 1 592 ? -42.042 -4.067 53.262 1.00 47.94 592 ASN A O 1
ATOM 4538 N N . TYR A 1 593 ? -40.520 -5.032 51.927 1.00 50.31 593 TYR A N 1
ATOM 4539 C CA . TYR A 1 593 ? -39.772 -5.672 52.982 1.00 50.31 593 TYR A CA 1
ATOM 4540 C C . TYR A 1 593 ? -38.658 -4.725 53.404 1.00 50.31 593 TYR A C 1
ATOM 4542 O O . TYR A 1 593 ? -38.404 -3.746 52.687 1.00 50.31 593 TYR A O 1
ATOM 4550 N N . ALA A 1 594 ? -38.031 -5.000 54.550 1.00 67.69 594 ALA A N 1
ATOM 4551 C CA . ALA A 1 594 ? -36.708 -4.558 54.979 1.00 67.69 594 ALA A CA 1
ATOM 4552 C C . ALA A 1 594 ? -36.226 -5.215 56.246 1.00 67.69 594 ALA A C 1
ATOM 4554 O O . ALA A 1 594 ? -36.863 -6.014 56.919 1.00 67.69 594 ALA A O 1
ATOM 4555 N N . MET A 1 595 ? -34.944 -5.023 56.420 1.00 55.19 595 MET A N 1
ATOM 4556 C CA . MET A 1 595 ? -34.116 -5.853 57.233 1.00 55.19 595 MET A CA 1
ATOM 4557 C C . MET A 1 595 ? -32.848 -5.066 57.349 1.00 55.19 595 MET A C 1
ATOM 4559 O O . MET A 1 595 ? -32.307 -4.691 56.321 1.00 55.19 595 MET A O 1
ATOM 4563 N N . THR A 1 596 ? -32.331 -4.850 58.543 1.00 66.50 596 THR A N 1
ATOM 4564 C CA . THR A 1 596 ? -31.004 -4.284 58.691 1.00 66.50 596 THR A CA 1
ATOM 4565 C C . THR A 1 596 ? -30.190 -5.166 59.647 1.00 66.50 596 THR A C 1
ATOM 4567 O O . THR A 1 596 ? -30.729 -5.685 60.619 1.00 66.50 596 THR A O 1
ATOM 4570 N N . VAL A 1 597 ? -28.942 -5.515 59.292 1.00 59.34 597 VAL A N 1
ATOM 4571 C CA . VAL A 1 597 ? -27.935 -6.157 60.188 1.00 59.34 597 VAL A CA 1
ATOM 4572 C C . VAL A 1 597 ? -27.007 -5.047 60.768 1.00 59.34 597 VAL A C 1
ATOM 4574 O O . VAL A 1 597 ? -27.306 -3.908 60.432 1.00 59.34 597 VAL A O 1
ATOM 4577 N N . GLY A 1 598 ? -25.940 -5.197 61.611 1.00 62.19 598 GLY A N 1
ATOM 4578 C CA . GLY A 1 598 ? -25.240 -6.393 62.156 1.00 62.19 598 GLY A CA 1
ATOM 4579 C C . GLY A 1 598 ? -24.387 -6.196 63.446 1.00 62.19 598 GLY A C 1
ATOM 4580 O O . GLY A 1 598 ? -24.883 -6.455 64.541 1.00 62.19 598 GLY A O 1
ATOM 4581 N N . LYS A 1 599 ? -23.074 -5.857 63.381 1.00 50.88 599 LYS A N 1
ATOM 4582 C CA . LYS A 1 599 ? -22.212 -5.776 64.600 1.00 50.88 599 LYS A CA 1
ATOM 4583 C C . LYS A 1 599 ? -22.454 -4.515 65.434 1.00 50.88 599 LYS A C 1
ATOM 4585 O O . LYS A 1 599 ? -22.490 -4.621 66.647 1.00 50.88 599 LYS A O 1
ATOM 4590 N N . GLU A 1 600 ? -22.592 -3.370 64.789 1.00 48.53 600 GLU A N 1
ATOM 4591 C CA . GLU A 1 600 ? -23.668 -2.425 65.103 1.00 48.53 600 GLU A CA 1
ATOM 4592 C C . GLU A 1 600 ? -24.719 -2.622 64.011 1.00 48.53 600 GLU A C 1
ATOM 4594 O O . GLU A 1 600 ? -24.390 -3.163 62.943 1.00 48.53 600 GLU A O 1
ATOM 4599 N N . ASN A 1 601 ? -25.977 -2.306 64.307 1.00 50.19 601 ASN A N 1
ATOM 4600 C CA . ASN A 1 601 ? -27.106 -2.807 63.544 1.00 50.19 601 ASN A CA 1
ATOM 4601 C C . ASN A 1 601 ? -28.276 -1.820 63.551 1.00 50.19 601 ASN A C 1
ATOM 4603 O O . ASN A 1 601 ? -28.897 -1.567 64.571 1.00 50.19 601 ASN A O 1
ATOM 4607 N N . TYR A 1 602 ? -28.677 -1.311 62.401 1.00 54.12 602 TYR A N 1
ATOM 4608 C CA . TYR A 1 602 ? -29.879 -0.460 62.329 1.00 54.12 602 TYR A CA 1
ATOM 4609 C C . TYR A 1 602 ? -31.074 -1.286 61.820 1.00 54.12 602 TYR A C 1
ATOM 4611 O O . TYR A 1 602 ? -30.882 -2.493 61.672 1.00 54.12 602 TYR A O 1
ATOM 4619 N N . ALA A 1 603 ? -32.250 -0.686 61.552 1.00 72.69 603 ALA A N 1
ATOM 4620 C CA . ALA A 1 603 ? -33.180 -0.994 60.451 1.00 72.69 603 ALA A CA 1
ATOM 4621 C C . ALA A 1 603 ? -34.223 0.041 60.088 1.00 72.69 603 ALA A C 1
ATOM 4623 O O . ALA A 1 603 ? -34.852 0.688 60.917 1.00 72.69 603 ALA A O 1
ATOM 4624 N N . MET A 1 604 ? -34.470 0.035 58.781 1.00 58.81 604 MET A N 1
ATOM 4625 C CA . MET A 1 604 ? -35.676 0.530 58.148 1.00 58.81 604 MET A CA 1
ATOM 4626 C C . MET A 1 604 ? -36.680 -0.612 57.940 1.00 58.81 604 MET A C 1
ATOM 4628 O O . MET A 1 604 ? -36.310 -1.779 58.008 1.00 58.81 604 MET A O 1
ATOM 4632 N N . THR A 1 605 ? -37.924 -0.270 57.606 1.00 64.31 605 THR A N 1
ATOM 4633 C CA . THR A 1 605 ? -38.709 -0.702 56.434 1.00 64.31 605 THR A CA 1
ATOM 4634 C C . THR A 1 605 ? -39.792 0.320 56.167 1.00 64.31 605 THR A C 1
ATOM 4636 O O . THR A 1 605 ? -40.398 0.848 57.100 1.00 64.31 605 THR A O 1
ATOM 4639 N N . VAL A 1 606 ? -40.086 0.553 54.894 1.00 54.84 606 VAL A N 1
ATOM 4640 C CA . VAL A 1 606 ? -41.200 1.402 54.434 1.00 54.84 606 VAL A CA 1
ATOM 4641 C C . VAL A 1 606 ? -42.249 0.505 53.746 1.00 54.84 606 VAL A C 1
ATOM 4643 O O . VAL A 1 606 ? -42.102 -0.706 53.809 1.00 54.84 606 VAL A O 1
ATOM 4646 N N . GLY A 1 607 ? -43.381 0.974 53.210 1.00 67.19 607 GLY A N 1
ATOM 4647 C CA . GLY A 1 607 ? -44.459 0.011 52.921 1.00 67.19 607 GLY A CA 1
ATOM 4648 C C . GLY A 1 607 ? -45.811 0.567 52.555 1.00 67.19 607 GLY A C 1
ATOM 4649 O O . GLY A 1 607 ? -46.355 1.445 53.219 1.00 67.19 607 GLY A O 1
ATOM 4650 N N . LYS A 1 608 ? -46.402 -0.049 51.538 1.00 52.78 608 LYS A N 1
ATOM 4651 C CA . LYS A 1 608 ? -47.844 -0.219 51.416 1.00 52.78 608 LYS A CA 1
ATOM 4652 C C . LYS A 1 608 ? -48.233 -1.420 52.282 1.00 52.78 608 LYS A C 1
ATOM 4654 O O . LYS A 1 608 ? -48.895 -1.222 53.286 1.00 52.78 608 LYS A O 1
ATOM 4659 N N . GLU A 1 609 ? -47.672 -2.593 52.015 1.00 50.81 609 GLU A N 1
ATOM 4660 C CA . GLU A 1 609 ? -47.395 -3.600 53.055 1.00 50.81 609 GLU A CA 1
ATOM 4661 C C . GLU A 1 609 ? -45.916 -3.474 53.465 1.00 50.81 609 GLU A C 1
ATOM 4663 O O . GLU A 1 609 ? -45.093 -3.095 52.628 1.00 50.81 609 GLU A O 1
ATOM 4668 N N . ASN A 1 610 ? -45.586 -3.674 54.744 1.00 56.19 610 ASN A N 1
ATOM 4669 C CA . ASN A 1 610 ? -44.377 -3.124 55.373 1.00 56.19 610 ASN A CA 1
ATOM 4670 C C . ASN A 1 610 ? -43.780 -4.114 56.398 1.00 56.19 610 ASN A C 1
ATOM 4672 O O . ASN A 1 610 ? -44.417 -4.412 57.404 1.00 56.19 610 ASN A O 1
ATOM 4676 N N . TYR A 1 611 ? -42.551 -4.599 56.200 1.00 55.56 611 TYR A N 1
ATOM 4677 C CA . TYR A 1 611 ? -41.981 -5.694 57.016 1.00 55.56 611 TYR A CA 1
ATOM 4678 C C . TYR A 1 611 ? -40.510 -5.473 57.425 1.00 55.56 611 TYR A C 1
ATOM 4680 O O . TYR A 1 611 ? -39.649 -5.833 56.629 1.00 55.56 611 TYR A O 1
ATOM 4688 N N . ALA A 1 612 ? -40.221 -4.939 58.630 1.00 71.19 612 ALA A N 1
ATOM 4689 C CA . ALA A 1 612 ? -38.851 -4.710 59.142 1.00 71.19 612 ALA A CA 1
ATOM 4690 C C . ALA A 1 612 ? -38.305 -5.737 60.110 1.00 71.19 612 ALA A C 1
ATOM 4692 O O . ALA A 1 612 ? -39.003 -6.286 60.962 1.00 71.19 612 ALA A O 1
ATOM 4693 N N . MET A 1 613 ? -36.980 -5.843 60.053 1.00 61.66 613 MET A N 1
ATOM 4694 C CA . MET A 1 613 ? -36.184 -6.646 60.956 1.00 61.66 613 MET A CA 1
ATOM 4695 C C . MET A 1 613 ? -34.794 -6.040 61.185 1.00 61.66 613 MET A C 1
ATOM 4697 O O . MET A 1 613 ? -33.888 -6.236 60.381 1.00 61.66 613 MET A O 1
ATOM 4701 N N . THR A 1 614 ? -34.585 -5.370 62.314 1.00 68.44 614 THR A N 1
ATOM 4702 C CA . THR A 1 614 ? -33.237 -5.218 62.888 1.00 68.44 614 THR A CA 1
ATOM 4703 C C . THR A 1 614 ? -32.879 -6.480 63.656 1.00 68.44 614 THR A C 1
ATOM 4705 O O . THR A 1 614 ? -33.678 -6.980 64.450 1.00 68.44 614 THR A O 1
ATOM 4708 N N . VAL A 1 615 ? -31.651 -6.956 63.486 1.00 58.16 615 VAL A N 1
ATOM 4709 C CA . VAL A 1 615 ? -31.032 -7.986 64.345 1.00 58.16 615 VAL A CA 1
ATOM 4710 C C . VAL A 1 615 ? -29.858 -7.334 65.092 1.00 58.16 615 VAL A C 1
ATOM 4712 O O . VAL A 1 615 ? -29.866 -6.121 65.203 1.00 58.16 615 VAL A O 1
ATOM 4715 N N . GLY A 1 616 ? -28.847 -8.054 65.597 1.00 67.12 616 GLY A N 1
ATOM 4716 C CA . GLY A 1 616 ? -27.499 -7.497 65.818 1.00 67.12 616 GLY A CA 1
ATOM 4717 C C . GLY A 1 616 ? -26.984 -7.418 67.248 1.00 67.12 616 GLY A C 1
ATOM 4718 O O . GLY A 1 616 ? -27.457 -8.134 68.133 1.00 67.12 616 GLY A O 1
ATOM 4719 N N . LYS A 1 617 ? -25.992 -6.546 67.466 1.00 52.94 617 LYS A N 1
ATOM 4720 C CA . LYS A 1 617 ? -25.383 -6.280 68.780 1.00 52.94 617 LYS A CA 1
ATOM 4721 C C . LYS A 1 617 ? -25.854 -4.979 69.456 1.00 52.94 617 LYS A C 1
ATOM 4723 O O . LYS A 1 617 ? -26.123 -5.033 70.647 1.00 52.94 617 LYS A O 1
ATOM 4728 N N . GLU A 1 618 ? -25.949 -3.867 68.734 1.00 52.06 618 GLU A N 1
ATOM 4729 C CA . GLU A 1 618 ? -26.521 -2.580 69.178 1.00 52.06 618 GLU A CA 1
ATOM 4730 C C . GLU A 1 618 ? -27.495 -2.101 68.100 1.00 52.06 618 GLU A C 1
ATOM 4732 O O . GLU A 1 618 ? -27.078 -1.928 66.950 1.00 52.06 618 GLU A O 1
ATOM 4737 N N . ASN A 1 619 ? -28.787 -2.009 68.444 1.00 57.56 619 ASN A N 1
ATOM 4738 C CA . ASN A 1 619 ? -29.847 -2.338 67.491 1.00 57.56 619 ASN A CA 1
ATOM 4739 C C . ASN A 1 619 ? -31.016 -1.341 67.441 1.00 57.56 619 ASN A C 1
ATOM 4741 O O . ASN A 1 619 ? -31.632 -1.059 68.463 1.00 57.56 619 ASN A O 1
ATOM 4745 N N . TYR A 1 620 ? -31.391 -0.877 66.244 1.00 58.28 620 TYR A N 1
ATOM 4746 C CA . TYR A 1 620 ? -32.407 0.171 66.043 1.00 58.28 620 TYR A CA 1
ATOM 4747 C C . TYR A 1 620 ? -33.383 -0.088 64.870 1.00 58.28 620 TYR A C 1
ATOM 4749 O O . TYR A 1 620 ? -33.127 0.429 63.788 1.00 58.28 620 TYR A O 1
ATOM 4757 N N . ALA A 1 621 ? -34.489 -0.845 65.020 1.00 77.06 621 ALA A N 1
ATOM 4758 C CA . ALA A 1 621 ? -35.489 -1.026 63.933 1.00 77.06 621 ALA A CA 1
ATOM 4759 C C . ALA A 1 621 ? -36.602 0.004 63.915 1.00 77.06 621 ALA A C 1
ATOM 4761 O O . ALA A 1 621 ? -37.098 0.450 64.949 1.00 77.06 621 ALA A O 1
ATOM 4762 N N . MET A 1 622 ? -37.119 0.202 62.708 1.00 63.69 622 MET A N 1
ATOM 4763 C CA . MET A 1 622 ? -38.397 0.838 62.472 1.00 63.69 622 MET A CA 1
ATOM 4764 C C . MET A 1 622 ? -39.117 0.201 61.280 1.00 63.69 622 MET A C 1
ATOM 4766 O O . MET A 1 622 ? -38.641 0.331 60.156 1.00 63.69 622 MET A O 1
ATOM 4770 N N . THR A 1 623 ? -40.292 -0.397 61.492 1.00 66.31 623 THR A N 1
ATOM 4771 C CA . THR A 1 623 ? -41.284 -0.615 60.417 1.00 66.31 623 THR A CA 1
ATOM 4772 C C . THR A 1 623 ? -42.270 0.544 60.437 1.00 66.31 623 THR A C 1
ATOM 4774 O O . THR A 1 623 ? -42.813 0.894 61.484 1.00 66.31 623 THR A O 1
ATOM 4777 N N . VAL A 1 624 ? -42.516 1.144 59.280 1.00 55.50 624 VAL A N 1
ATOM 4778 C CA . VAL A 1 624 ? -43.596 2.127 59.069 1.00 55.50 624 VAL A CA 1
ATOM 4779 C C . VAL A 1 624 ? -44.781 1.395 58.412 1.00 55.50 624 VAL A C 1
ATOM 4781 O O . VAL A 1 624 ? -44.797 0.177 58.483 1.00 55.50 624 VAL A O 1
ATOM 4784 N N . GLY A 1 625 ? -45.759 2.046 57.772 1.00 72.25 625 GLY A N 1
ATOM 4785 C CA . GLY A 1 625 ? -46.538 1.413 56.692 1.00 72.25 625 GLY A CA 1
ATOM 4786 C C . GLY A 1 625 ? -48.049 1.598 56.718 1.00 72.25 625 GLY A C 1
ATOM 4787 O O . GLY A 1 625 ? -48.592 2.443 57.433 1.00 72.25 625 GLY A O 1
ATOM 4788 N N . LYS A 1 626 ? -48.740 0.809 55.884 1.00 53.44 626 LYS A N 1
ATOM 4789 C CA . LYS A 1 626 ? -50.201 0.657 55.930 1.00 53.44 626 LYS A CA 1
ATOM 4790 C C . LYS A 1 626 ? -50.552 -0.593 56.741 1.00 53.44 626 LYS A C 1
ATOM 4792 O O . LYS A 1 626 ? -51.271 -0.471 57.723 1.00 53.44 626 LYS A O 1
ATOM 4797 N N . GLU A 1 627 ? -50.001 -1.741 56.366 1.00 56.72 627 GLU A N 1
ATOM 4798 C CA . GLU A 1 627 ? -49.958 -2.960 57.183 1.00 56.72 627 GLU A CA 1
ATOM 4799 C C . GLU A 1 627 ? -48.502 -3.231 57.565 1.00 56.72 627 GLU A C 1
ATOM 4801 O O . GLU A 1 627 ? -47.633 -3.233 56.685 1.00 56.72 627 GLU A O 1
ATOM 4806 N N . ASN A 1 628 ? -48.237 -3.426 58.860 1.00 62.06 628 ASN A N 1
ATOM 4807 C CA . ASN A 1 628 ? -46.890 -3.365 59.420 1.00 62.06 628 ASN A CA 1
ATOM 4808 C C . ASN A 1 628 ? -46.522 -4.572 60.274 1.00 62.06 628 ASN A C 1
ATOM 4810 O O . ASN A 1 628 ? -47.248 -4.930 61.201 1.00 62.06 628 ASN A O 1
ATOM 4814 N N . TYR A 1 629 ? -45.298 -5.056 60.087 1.00 60.25 629 TYR A N 1
ATOM 4815 C CA . TYR A 1 629 ? -44.642 -6.020 60.963 1.00 60.25 629 TYR A CA 1
ATOM 4816 C C . TYR A 1 629 ? -43.220 -5.538 61.289 1.00 60.25 629 TYR A C 1
ATOM 4818 O O . TYR A 1 629 ? -42.397 -5.449 60.378 1.00 60.25 629 TYR A O 1
ATOM 4826 N N . ALA A 1 630 ? -42.905 -5.171 62.540 1.00 74.75 630 ALA A N 1
ATOM 4827 C CA . ALA A 1 630 ? -41.527 -4.861 62.963 1.00 74.75 630 ALA A CA 1
ATOM 4828 C C . ALA A 1 630 ? -40.954 -5.844 63.955 1.00 74.75 630 ALA A C 1
ATOM 4830 O O . ALA A 1 630 ? -41.634 -6.340 64.854 1.00 74.75 630 ALA A O 1
ATOM 4831 N N . MET A 1 631 ? -39.638 -5.975 63.854 1.00 66.19 631 MET A N 1
ATOM 4832 C CA . MET A 1 631 ? -38.818 -6.616 64.853 1.00 66.19 631 MET A CA 1
ATOM 4833 C C . MET A 1 631 ? -37.504 -5.849 65.055 1.00 66.19 631 MET A C 1
ATOM 4835 O O . MET A 1 631 ? -36.786 -5.612 64.084 1.00 66.19 631 MET A O 1
ATOM 4839 N N . THR A 1 632 ? -37.144 -5.540 66.305 1.00 70.19 632 THR A N 1
ATOM 4840 C CA . THR A 1 632 ? -35.732 -5.350 66.701 1.00 70.19 632 THR A CA 1
ATOM 4841 C C . THR A 1 632 ? -35.351 -6.463 67.666 1.00 70.19 632 THR A C 1
ATOM 4843 O O . THR A 1 632 ? -36.030 -6.649 68.679 1.00 70.19 632 THR A O 1
ATOM 4846 N N . VAL A 1 633 ? -34.283 -7.210 67.373 1.00 58.59 633 VAL A N 1
ATOM 4847 C CA . VAL A 1 633 ? -33.810 -8.306 68.239 1.00 58.59 633 VAL A CA 1
ATOM 4848 C C . VAL A 1 633 ? -32.310 -8.219 68.486 1.00 58.59 633 VAL A C 1
ATOM 4850 O O . VAL A 1 633 ? -31.551 -8.116 67.525 1.00 58.59 633 VAL A O 1
ATOM 4853 N N . GLY A 1 634 ? -31.864 -8.290 69.747 1.00 72.94 634 GLY A N 1
ATOM 4854 C CA . GLY A 1 634 ? -30.559 -7.725 70.096 1.00 72.94 634 GLY A CA 1
ATOM 4855 C C . GLY A 1 634 ? -29.999 -7.847 71.495 1.00 72.94 634 GLY A C 1
ATOM 4856 O O . GLY A 1 634 ? -30.562 -8.486 72.380 1.00 72.94 634 GLY A O 1
ATOM 4857 N N . LYS A 1 635 ? -28.848 -7.191 71.683 1.00 55.28 635 LYS A N 1
ATOM 4858 C CA . LYS A 1 635 ? -28.223 -7.016 72.996 1.00 55.28 635 LYS A CA 1
ATOM 4859 C C . LYS A 1 635 ? -28.783 -5.757 73.657 1.00 55.28 635 LYS A C 1
ATOM 4861 O O . LYS A 1 635 ? -29.438 -5.884 74.682 1.00 55.28 635 LYS A O 1
ATOM 4866 N N . GLU A 1 636 ? -28.640 -4.607 73.015 1.00 55.56 636 GLU A N 1
ATOM 4867 C CA . GLU A 1 636 ? -29.429 -3.399 73.288 1.00 55.56 636 GLU A CA 1
ATOM 4868 C C . GLU A 1 636 ? -30.339 -3.147 72.083 1.00 55.56 636 GLU A C 1
ATOM 4870 O O . GLU A 1 636 ? -29.844 -3.195 70.955 1.00 55.56 636 GLU A O 1
ATOM 4875 N N . ASN A 1 637 ? -31.640 -2.912 72.296 1.00 62.47 637 ASN A N 1
ATOM 4876 C CA . ASN A 1 637 ? -32.604 -2.641 71.225 1.00 62.47 637 ASN A CA 1
ATOM 4877 C C . ASN A 1 637 ? -33.421 -1.375 71.437 1.00 62.47 637 ASN A C 1
ATOM 4879 O O . ASN A 1 637 ? -33.950 -1.121 72.519 1.00 62.47 637 ASN A O 1
ATOM 4883 N N . TYR A 1 638 ? -33.699 -0.733 70.313 1.00 61.38 638 TYR A N 1
ATOM 4884 C CA . TYR A 1 638 ? -34.801 0.186 70.111 1.00 61.38 638 TYR A CA 1
ATOM 4885 C C . TYR A 1 638 ? -35.642 -0.355 68.944 1.00 61.38 638 TYR A C 1
ATOM 4887 O O . TYR A 1 638 ? -35.102 -0.613 67.864 1.00 61.38 638 TYR A O 1
ATOM 4895 N N . ALA A 1 639 ? -36.943 -0.582 69.139 1.00 77.44 639 ALA A N 1
ATOM 4896 C CA . ALA A 1 639 ? -37.880 -0.861 68.044 1.00 77.44 639 ALA A CA 1
ATOM 4897 C C . ALA A 1 639 ? -39.023 0.136 68.001 1.00 77.44 639 ALA A C 1
ATOM 4899 O O . ALA A 1 639 ? -39.537 0.579 69.033 1.00 77.44 639 ALA A O 1
ATOM 4900 N N . MET A 1 640 ? -39.498 0.377 66.785 1.00 67.62 640 MET A N 1
ATOM 4901 C CA . MET A 1 640 ? -40.745 1.078 66.557 1.00 67.62 640 MET A CA 1
ATOM 4902 C C . MET A 1 640 ? -41.549 0.449 65.411 1.00 67.62 640 MET A C 1
ATOM 4904 O O . MET A 1 640 ? -40.987 0.039 64.395 1.00 67.62 640 MET A O 1
ATOM 4908 N N . THR A 1 641 ? -42.874 0.401 65.564 1.00 72.25 641 THR A N 1
ATOM 4909 C CA . THR A 1 641 ? -43.818 -0.035 64.513 1.00 72.25 641 THR A CA 1
ATOM 4910 C C . THR A 1 641 ? -44.960 0.971 64.428 1.00 72.25 641 THR A C 1
ATOM 4912 O O . THR A 1 641 ? -45.660 1.157 65.427 1.00 72.25 641 THR A O 1
ATOM 4915 N N . VAL A 1 642 ? -45.132 1.661 63.289 1.00 59.81 642 VAL A N 1
ATOM 4916 C CA . VAL A 1 642 ? -46.141 2.739 63.164 1.00 59.81 642 VAL A CA 1
ATOM 4917 C C . VAL A 1 642 ? -46.873 2.741 61.822 1.00 59.81 642 VAL A C 1
ATOM 4919 O O . VAL A 1 642 ? -46.265 2.964 60.774 1.00 59.81 642 VAL A O 1
ATOM 4922 N N . GLY A 1 643 ? -48.186 2.502 61.839 1.00 79.69 643 GLY A N 1
ATOM 4923 C CA . GLY A 1 643 ? -49.012 2.277 60.643 1.00 79.69 643 GLY A CA 1
ATOM 4924 C C . GLY A 1 643 ? -50.491 2.068 60.955 1.00 79.69 643 GLY A C 1
ATOM 4925 O O . GLY A 1 643 ? -50.974 2.490 62.006 1.00 79.69 643 GLY A O 1
ATOM 4926 N N . LYS A 1 644 ? -51.248 1.483 60.018 1.00 58.94 644 LYS A N 1
ATOM 4927 C CA . LYS A 1 644 ? -52.711 1.359 60.150 1.00 58.94 644 LYS A CA 1
ATOM 4928 C C . LYS A 1 644 ? -53.081 0.129 60.976 1.00 58.94 644 LYS A C 1
ATOM 4930 O O . LYS A 1 644 ? -53.801 0.270 61.960 1.00 58.94 644 LYS A O 1
ATOM 4935 N N . GLU A 1 645 ? -52.527 -1.018 60.611 1.00 63.19 645 GLU A N 1
ATOM 4936 C CA . GLU A 1 645 ? -52.483 -2.238 61.420 1.00 63.19 645 GLU A CA 1
ATOM 4937 C C . GLU A 1 645 ? -51.010 -2.516 61.762 1.00 63.19 645 GLU A C 1
ATOM 4939 O O . GLU A 1 645 ? -50.168 -2.501 60.860 1.00 63.19 645 GLU A O 1
ATOM 4944 N N . ASN A 1 646 ? -50.681 -2.730 63.043 1.00 69.38 646 ASN A N 1
ATOM 4945 C CA . ASN A 1 646 ? -49.309 -3.015 63.482 1.00 69.38 646 ASN A CA 1
ATOM 4946 C C . ASN A 1 646 ? -49.173 -4.327 64.236 1.00 69.38 646 ASN A C 1
ATOM 4948 O O . ASN A 1 646 ? -49.920 -4.597 65.174 1.00 69.38 646 ASN A O 1
ATOM 4952 N N . TYR A 1 647 ? -48.085 -5.024 63.929 1.00 63.22 647 TYR A N 1
ATOM 4953 C CA . TYR A 1 647 ? -47.509 -6.085 64.737 1.00 63.22 647 TYR A CA 1
ATOM 4954 C C . TYR A 1 647 ? -46.057 -5.728 65.056 1.00 63.22 647 TYR A C 1
ATOM 4956 O O . TYR A 1 647 ? -45.185 -5.761 64.189 1.00 63.22 647 TYR A O 1
ATOM 4964 N N . ALA A 1 648 ? -45.801 -5.355 66.304 1.00 78.62 648 ALA A N 1
ATOM 4965 C CA . ALA A 1 648 ? -44.480 -5.003 66.803 1.00 78.62 648 ALA A CA 1
ATOM 4966 C C . ALA A 1 648 ? -43.920 -6.083 67.719 1.00 78.62 648 ALA A C 1
ATOM 4968 O O . ALA A 1 648 ? -44.630 -6.588 68.595 1.00 78.62 648 ALA A O 1
ATOM 4969 N N . MET A 1 649 ? -42.614 -6.323 67.630 1.00 68.50 649 MET A N 1
ATOM 4970 C CA . MET A 1 649 ? -41.894 -7.007 68.696 1.00 68.50 649 MET A CA 1
ATOM 4971 C C . MET A 1 649 ? -40.495 -6.423 68.938 1.00 68.50 649 MET A C 1
ATOM 4973 O O . MET A 1 649 ? -39.758 -6.116 68.001 1.00 68.50 649 MET A O 1
ATOM 4977 N N . THR A 1 650 ? -40.105 -6.316 70.209 1.00 73.50 650 THR A N 1
ATOM 4978 C CA . THR A 1 650 ? -38.748 -5.910 70.626 1.00 73.50 650 THR A CA 1
ATOM 4979 C C . THR A 1 650 ? -38.197 -6.915 71.625 1.00 73.50 650 THR A C 1
ATOM 4981 O O . THR A 1 650 ? -38.846 -7.161 72.645 1.00 73.50 650 THR A O 1
ATOM 4984 N N . VAL A 1 651 ? -37.031 -7.514 71.349 1.00 60.31 651 VAL A N 1
ATOM 4985 C CA . VAL A 1 651 ? -36.482 -8.586 72.203 1.00 60.31 651 VAL A CA 1
ATOM 4986 C C . VAL A 1 651 ? -34.974 -8.495 72.397 1.00 60.31 651 VAL A C 1
ATOM 4988 O O . VAL A 1 651 ? -34.199 -8.546 71.442 1.00 60.31 651 VAL A O 1
ATOM 4991 N N . GLY A 1 652 ? -34.525 -8.470 73.648 1.00 78.44 652 GLY A N 1
ATOM 4992 C CA . GLY A 1 652 ? -33.102 -8.359 73.965 1.00 78.44 652 GLY A CA 1
ATOM 4993 C C . GLY A 1 652 ? -32.789 -8.143 75.430 1.00 78.44 652 GLY A C 1
ATOM 4994 O O . GLY A 1 652 ? -33.608 -8.431 76.298 1.00 78.44 652 GLY A O 1
ATOM 4995 N N . LYS A 1 653 ? -31.570 -7.687 75.720 1.00 60.94 653 LYS A N 1
ATOM 4996 C CA . LYS A 1 653 ? -31.078 -7.562 77.098 1.00 60.94 653 LYS A CA 1
ATOM 4997 C C . LYS A 1 653 ? -31.620 -6.290 77.750 1.00 60.94 653 LYS A C 1
ATOM 4999 O O . LYS A 1 653 ? -32.203 -6.386 78.824 1.00 60.94 653 LYS A O 1
ATOM 5004 N N . GLU A 1 654 ? -31.504 -5.169 77.050 1.00 64.38 654 GLU A N 1
ATOM 5005 C CA . GLU A 1 654 ? -32.176 -3.896 77.333 1.00 64.38 654 GLU A CA 1
ATOM 5006 C C . GLU A 1 654 ? -33.036 -3.539 76.111 1.00 64.38 654 GLU A C 1
ATOM 5008 O O . GLU A 1 654 ? -32.554 -3.646 74.978 1.00 64.38 654 GLU A O 1
ATOM 5013 N N . ASN A 1 655 ? -34.304 -3.160 76.317 1.00 66.56 655 ASN A N 1
ATOM 5014 C CA . ASN A 1 655 ? -35.230 -2.842 75.223 1.00 66.56 655 ASN A CA 1
ATOM 5015 C C . ASN A 1 655 ? -36.032 -1.568 75.465 1.00 66.56 655 ASN A C 1
ATOM 5017 O O . ASN A 1 655 ? -36.658 -1.403 76.513 1.00 66.56 655 ASN A O 1
ATOM 5021 N N . TYR A 1 656 ? -36.127 -0.759 74.417 1.00 68.50 656 TYR A N 1
ATOM 5022 C CA . TYR A 1 656 ? -37.111 0.306 74.274 1.00 68.50 656 TYR A CA 1
ATOM 5023 C C . TYR A 1 656 ? -38.000 0.009 73.067 1.00 68.50 656 TYR A C 1
ATOM 5025 O O . TYR A 1 656 ? -37.512 -0.236 71.963 1.00 68.50 656 TYR A O 1
ATOM 5033 N N . ALA A 1 657 ? -39.309 -0.000 73.288 1.00 77.44 657 ALA A N 1
ATOM 5034 C CA . ALA A 1 657 ? -40.281 -0.548 72.356 1.00 77.44 657 ALA A CA 1
ATOM 5035 C C . ALA A 1 657 ? -41.531 0.328 72.268 1.00 77.44 657 ALA A C 1
ATOM 5037 O O . ALA A 1 657 ? -42.167 0.616 73.286 1.00 77.44 657 ALA A O 1
ATOM 5038 N N . MET A 1 658 ? -41.928 0.709 71.051 1.00 73.31 658 MET A N 1
ATOM 5039 C CA . MET A 1 658 ? -43.168 1.462 70.850 1.00 73.31 658 MET A CA 1
ATOM 5040 C C . MET A 1 658 ? -43.969 1.006 69.625 1.00 73.31 658 MET A C 1
ATOM 5042 O O . MET A 1 658 ? -43.426 0.780 68.541 1.00 73.31 658 MET A O 1
ATOM 5046 N N . THR A 1 659 ? -45.289 0.920 69.800 1.00 74.12 659 THR A N 1
ATOM 5047 C CA . THR A 1 659 ? -46.242 0.458 68.778 1.00 74.12 659 THR A CA 1
ATOM 5048 C C . THR A 1 659 ? -47.426 1.409 68.695 1.00 74.12 659 THR A C 1
ATOM 5050 O O . THR A 1 659 ? -48.098 1.628 69.706 1.00 74.12 659 THR A O 1
ATOM 5053 N N . VAL A 1 660 ? -47.681 1.997 67.522 1.00 64.56 660 VAL A N 1
ATOM 5054 C CA . VAL A 1 660 ? -48.720 3.032 67.373 1.00 64.56 660 VAL A CA 1
ATOM 5055 C C . VAL A 1 660 ? -49.495 2.899 66.064 1.00 64.56 660 VAL A C 1
ATOM 5057 O O . VAL A 1 660 ? -48.915 2.838 64.980 1.00 64.56 660 VAL A O 1
ATOM 5060 N N . GLY A 1 661 ? -50.823 2.927 66.143 1.00 79.31 661 GLY A N 1
ATOM 5061 C CA . GLY A 1 661 ? -51.685 2.727 64.979 1.00 79.31 661 GLY A CA 1
ATOM 5062 C C . GLY A 1 661 ? -53.160 2.625 65.306 1.00 79.31 661 GLY A C 1
ATOM 5063 O O . GLY A 1 661 ? -53.611 3.093 66.349 1.00 79.31 661 GLY A O 1
ATOM 5064 N N . LYS A 1 662 ? -53.937 2.061 64.382 1.00 67.56 662 LYS A N 1
ATOM 5065 C CA . LYS A 1 662 ? -55.394 1.971 64.523 1.00 67.56 662 LYS A CA 1
ATOM 5066 C C . LYS A 1 662 ? -55.782 0.699 65.273 1.00 67.56 662 LYS A C 1
ATOM 5068 O O . LYS A 1 662 ? -56.494 0.789 66.268 1.00 67.56 662 LYS A O 1
ATOM 5073 N N . GLU A 1 663 ? -55.226 -0.423 64.835 1.00 64.88 663 GLU A N 1
ATOM 5074 C CA . GLU A 1 663 ? -55.212 -1.710 65.531 1.00 64.88 663 GLU A CA 1
ATOM 5075 C C . GLU A 1 663 ? -53.741 -2.077 65.799 1.00 64.88 663 GLU A C 1
ATOM 5077 O O . GLU A 1 663 ? -52.908 -1.984 64.890 1.00 64.88 663 GLU A O 1
ATOM 5082 N N . ASN A 1 664 ? -53.399 -2.443 67.040 1.00 70.06 664 ASN A N 1
ATOM 5083 C CA . ASN A 1 664 ? -52.021 -2.764 67.431 1.00 70.06 664 ASN A CA 1
ATOM 5084 C C . ASN A 1 664 ? -51.913 -4.077 68.201 1.00 70.06 664 ASN A C 1
ATOM 5086 O O . ASN A 1 664 ? -52.599 -4.278 69.204 1.00 70.06 664 ASN A O 1
ATOM 5090 N N . TYR A 1 665 ? -50.929 -4.881 67.814 1.00 67.81 665 TYR A N 1
ATOM 5091 C CA . TYR A 1 665 ? -50.347 -5.943 68.622 1.00 67.81 665 TYR A CA 1
ATOM 5092 C C . TYR A 1 665 ? -48.893 -5.594 68.933 1.00 67.81 665 TYR A C 1
ATOM 5094 O O . TYR A 1 665 ? -48.094 -5.347 68.028 1.00 67.81 665 TYR A O 1
ATOM 5102 N N . ALA A 1 666 ? -48.559 -5.562 70.220 1.00 77.19 666 ALA A N 1
ATOM 5103 C CA . ALA A 1 666 ? -47.285 -5.074 70.725 1.00 77.19 666 ALA A CA 1
ATOM 5104 C C . ALA A 1 666 ? -46.713 -6.004 71.796 1.00 77.19 666 ALA A C 1
ATOM 5106 O O . ALA A 1 666 ? -47.380 -6.319 72.784 1.00 77.19 666 ALA A O 1
ATOM 5107 N N . MET A 1 667 ? -45.456 -6.414 71.624 1.00 71.12 667 MET A N 1
ATOM 5108 C CA . MET A 1 667 ? -44.779 -7.311 72.559 1.00 71.12 667 MET A CA 1
ATOM 5109 C C . MET A 1 667 ? -43.338 -6.871 72.833 1.00 71.12 667 MET A C 1
ATOM 5111 O O . MET A 1 667 ? -42.546 -6.665 71.912 1.00 71.12 667 MET A O 1
ATOM 5115 N N . THR A 1 668 ? -42.981 -6.765 74.113 1.00 74.12 668 THR A N 1
ATOM 5116 C CA . THR A 1 668 ? -41.642 -6.341 74.554 1.00 74.12 668 THR A CA 1
ATOM 5117 C C . THR A 1 668 ? -41.110 -7.300 75.608 1.00 74.12 668 THR A C 1
ATOM 5119 O O . THR A 1 668 ? -41.762 -7.510 76.633 1.00 74.12 668 THR A O 1
ATOM 5122 N N . VAL A 1 669 ? -39.946 -7.909 75.358 1.00 64.81 669 VAL A N 1
ATOM 5123 C CA . VAL A 1 669 ? -39.390 -8.951 76.239 1.00 64.81 669 VAL A CA 1
ATOM 5124 C C . VAL A 1 669 ? -37.885 -8.812 76.421 1.00 64.81 669 VAL A C 1
ATOM 5126 O O . VAL A 1 669 ? -37.115 -8.790 75.459 1.00 64.81 669 VAL A O 1
ATOM 5129 N N . GLY A 1 670 ? -37.445 -8.823 77.674 1.00 76.12 670 GLY A N 1
ATOM 5130 C CA . GLY A 1 670 ? -36.036 -8.642 77.999 1.00 76.12 670 GLY A CA 1
ATOM 5131 C C . GLY A 1 670 ? -35.736 -8.608 79.479 1.00 76.12 670 GLY A C 1
ATOM 5132 O O . GLY A 1 670 ? -36.554 -9.023 80.295 1.00 76.12 670 GLY A O 1
ATOM 5133 N N . LYS A 1 671 ? -34.538 -8.146 79.833 1.00 64.69 671 LYS A N 1
ATOM 5134 C CA . LYS A 1 671 ? -34.108 -8.092 81.234 1.00 64.69 671 LYS A CA 1
ATOM 5135 C C . LYS A 1 671 ? -34.623 -6.821 81.913 1.00 64.69 671 LYS A C 1
ATOM 5137 O O . LYS A 1 671 ? -35.202 -6.923 82.991 1.00 64.69 671 LYS A O 1
ATOM 5142 N N . GLU A 1 672 ? -34.456 -5.695 81.229 1.00 69.00 672 GLU A N 1
ATOM 5143 C CA . GLU A 1 672 ? -35.017 -4.374 81.529 1.00 69.00 672 GLU A CA 1
ATOM 5144 C C . GLU A 1 672 ? -35.794 -3.910 80.283 1.00 69.00 672 GLU A C 1
ATOM 5146 O O . GLU A 1 672 ? -35.263 -4.003 79.167 1.00 69.00 672 GLU A O 1
ATOM 5151 N N . ASN A 1 673 ? -37.046 -3.460 80.437 1.00 71.31 673 ASN A N 1
ATOM 5152 C CA . ASN A 1 673 ? -37.906 -3.090 79.303 1.00 71.31 673 ASN A CA 1
ATOM 5153 C C . ASN A 1 673 ? -38.704 -1.803 79.535 1.00 71.31 673 ASN A C 1
ATOM 5155 O O . ASN A 1 673 ? -39.358 -1.640 80.564 1.00 71.31 673 ASN A O 1
ATOM 5159 N N . TYR A 1 674 ? -38.760 -0.959 78.509 1.00 72.25 674 TYR A N 1
ATOM 5160 C CA . TYR A 1 674 ? -39.737 0.123 78.385 1.00 72.25 674 TYR A CA 1
ATOM 5161 C C . TYR A 1 674 ? -40.643 -0.147 77.183 1.00 72.25 674 TYR A C 1
ATOM 5163 O O . TYR A 1 674 ? -40.163 -0.240 76.051 1.00 72.25 674 TYR A O 1
ATOM 5171 N N . ALA A 1 675 ? -41.947 -0.278 77.436 1.00 75.25 675 ALA A N 1
ATOM 5172 C CA . ALA A 1 675 ? -42.945 -0.688 76.453 1.00 75.25 675 ALA A CA 1
ATOM 5173 C C . ALA A 1 675 ? -44.153 0.261 76.425 1.00 75.25 675 ALA A C 1
ATOM 5175 O O . ALA A 1 675 ? -44.790 0.521 77.448 1.00 75.25 675 ALA A O 1
ATOM 5176 N N . MET A 1 676 ? -44.507 0.744 75.232 1.00 74.25 676 MET A N 1
ATOM 5177 C CA . MET A 1 676 ? -45.642 1.649 75.034 1.00 74.25 676 MET A CA 1
ATOM 5178 C C . MET A 1 676 ? -46.479 1.258 73.810 1.00 74.25 676 MET A C 1
ATOM 5180 O O . MET A 1 676 ? -45.953 1.085 72.708 1.00 74.25 676 MET A O 1
ATOM 5184 N N . THR A 1 677 ? -47.797 1.160 73.998 1.00 72.75 677 THR A N 1
ATOM 5185 C CA . THR A 1 677 ? -48.753 0.766 72.948 1.00 72.75 677 THR A CA 1
ATOM 5186 C C . THR A 1 677 ? -49.938 1.726 72.917 1.00 72.75 677 THR A C 1
ATOM 5188 O O . THR A 1 677 ? -50.610 1.904 73.934 1.00 72.75 677 THR A O 1
ATOM 5191 N N . VAL A 1 678 ? -50.196 2.366 71.771 1.00 68.50 678 VAL A N 1
ATOM 5192 C CA . VAL A 1 678 ? -51.255 3.386 71.648 1.00 68.50 678 VAL A CA 1
ATOM 5193 C C . VAL A 1 678 ? -52.031 3.260 70.341 1.00 68.50 678 VAL A C 1
ATOM 5195 O O . VAL A 1 678 ? -51.458 3.254 69.249 1.00 68.50 678 VAL A O 1
ATOM 5198 N N . GLY A 1 679 ? -53.355 3.236 70.438 1.00 76.62 679 GLY A N 1
ATOM 5199 C CA . GLY A 1 679 ? -54.227 3.041 69.284 1.00 76.62 679 GLY A CA 1
ATOM 5200 C C . GLY A 1 679 ? -55.698 3.018 69.636 1.00 76.62 679 GLY A C 1
ATOM 5201 O O . GLY A 1 679 ? -56.094 3.532 70.674 1.00 76.62 679 GLY A O 1
ATOM 5202 N N . LYS A 1 680 ? -56.534 2.479 68.749 1.00 68.94 680 LYS A N 1
ATOM 5203 C CA . LYS A 1 680 ? -57.987 2.446 68.958 1.00 68.94 680 LYS A CA 1
ATOM 5204 C C . LYS A 1 680 ? -58.418 1.147 69.641 1.00 68.94 680 LYS A C 1
ATOM 5206 O O . LYS A 1 680 ? -59.219 1.193 70.568 1.00 68.94 680 LYS A O 1
ATOM 5211 N N . GLU A 1 681 ? -57.833 0.044 69.187 1.00 67.38 681 GLU A N 1
ATOM 5212 C CA . GLU A 1 681 ? -57.870 -1.289 69.787 1.00 67.38 681 GLU A CA 1
ATOM 5213 C C . GLU A 1 681 ? -56.410 -1.730 70.000 1.00 67.38 681 GLU A C 1
ATOM 5215 O O . GLU A 1 681 ? -55.605 -1.652 69.062 1.00 67.38 681 GLU A O 1
ATOM 5220 N N . ASN A 1 682 ? -56.039 -2.142 71.219 1.00 70.88 682 ASN A N 1
ATOM 5221 C CA . ASN A 1 682 ? -54.653 -2.501 71.556 1.00 70.88 682 ASN A CA 1
ATOM 5222 C C . ASN A 1 682 ? -54.548 -3.828 72.311 1.00 70.88 682 ASN A C 1
ATOM 5224 O O . ASN A 1 682 ? -55.208 -4.027 73.330 1.00 70.88 682 ASN A O 1
ATOM 5228 N N . TYR A 1 683 ? -53.609 -4.668 71.880 1.00 72.06 683 TYR A N 1
ATOM 5229 C CA . TYR A 1 683 ? -53.089 -5.799 72.644 1.00 72.06 683 TYR A CA 1
ATOM 5230 C C . TYR A 1 683 ? -51.617 -5.551 72.979 1.00 72.06 683 TYR A C 1
ATOM 5232 O O . TYR A 1 683 ? -50.776 -5.477 72.079 1.00 72.06 683 TYR A O 1
ATOM 5240 N N . ALA A 1 684 ? -51.309 -5.426 74.270 1.00 73.94 684 ALA A N 1
ATOM 5241 C CA . ALA A 1 684 ? -49.978 -5.103 74.775 1.00 73.94 684 ALA A CA 1
ATOM 5242 C C . ALA A 1 684 ? -49.488 -6.134 75.804 1.00 73.94 684 ALA A C 1
ATOM 5244 O O . ALA A 1 684 ? -50.188 -6.462 76.766 1.00 73.94 684 ALA A O 1
ATOM 5245 N N . MET A 1 685 ? -48.257 -6.619 75.625 1.00 72.25 685 MET A N 1
ATOM 5246 C CA . MET A 1 685 ? -47.611 -7.573 76.529 1.00 72.25 685 MET A CA 1
ATOM 5247 C C . MET A 1 685 ? -46.169 -7.159 76.841 1.00 72.25 685 MET A C 1
ATOM 5249 O O . MET A 1 685 ? -45.359 -6.963 75.930 1.00 72.25 685 MET A O 1
ATOM 5253 N N . THR A 1 686 ? -45.837 -7.095 78.133 1.00 71.50 686 THR A N 1
ATOM 5254 C CA . THR A 1 686 ? -44.485 -6.760 78.616 1.00 71.50 686 THR A CA 1
ATOM 5255 C C . THR A 1 686 ? -44.016 -7.810 79.623 1.00 71.50 686 THR A C 1
ATOM 5257 O O . THR A 1 686 ? -44.773 -8.177 80.522 1.00 71.50 686 THR A O 1
ATOM 5260 N N . VAL A 1 687 ? -42.801 -8.348 79.450 1.00 65.31 687 VAL A N 1
ATOM 5261 C CA . VAL A 1 687 ? -42.248 -9.410 80.316 1.00 65.31 687 VAL A CA 1
ATOM 5262 C C . VAL A 1 687 ? -40.754 -9.199 80.563 1.00 65.31 687 VAL A C 1
ATOM 5264 O O . VAL A 1 687 ? -39.967 -9.081 79.621 1.00 65.31 687 VAL A O 1
ATOM 5267 N N . GLY A 1 688 ? -40.349 -9.224 81.835 1.00 70.38 688 GLY A N 1
ATOM 5268 C CA . GLY A 1 688 ? -38.958 -9.013 82.230 1.00 70.38 688 GLY A CA 1
ATOM 5269 C C . GLY A 1 688 ? -38.706 -9.175 83.724 1.00 70.38 688 GLY A C 1
ATOM 5270 O O . GLY A 1 688 ? -39.442 -9.885 84.412 1.00 70.38 688 GLY A O 1
ATOM 5271 N N . LYS A 1 689 ? -37.624 -8.565 84.224 1.00 64.25 689 LYS A N 1
ATOM 5272 C CA . LYS A 1 689 ? -37.388 -8.428 85.673 1.00 64.25 689 LYS A CA 1
ATOM 5273 C C . LYS A 1 689 ? -37.875 -7.094 86.222 1.00 64.25 689 LYS A C 1
ATOM 5275 O O . LYS A 1 689 ? -38.370 -7.078 87.344 1.00 64.25 689 LYS A O 1
ATOM 5280 N N . GLU A 1 690 ? -37.678 -6.048 85.429 1.00 64.19 690 GLU A N 1
ATOM 5281 C CA . GLU A 1 690 ? -38.048 -4.661 85.684 1.00 64.19 690 GLU A CA 1
ATOM 5282 C C . GLU A 1 690 ? -38.653 -4.122 84.379 1.00 64.19 690 GLU A C 1
ATOM 5284 O O . GLU A 1 690 ? -37.931 -3.970 83.382 1.00 64.19 690 GLU A O 1
ATOM 5289 N N . ASN A 1 691 ? -39.963 -3.866 84.356 1.00 66.31 691 ASN A N 1
ATOM 5290 C CA . ASN A 1 691 ? -40.637 -3.244 83.218 1.00 66.31 691 ASN A CA 1
ATOM 5291 C C . ASN A 1 691 ? -41.323 -1.926 83.593 1.00 66.31 691 ASN A C 1
ATOM 5293 O O . ASN A 1 691 ? -41.820 -1.739 84.703 1.00 66.31 691 ASN A O 1
ATOM 5297 N N . TYR A 1 692 ? -41.431 -1.049 82.598 1.00 69.19 692 TYR A N 1
ATOM 5298 C CA . TYR A 1 692 ? -42.419 0.027 82.552 1.00 69.19 692 TYR A CA 1
ATOM 5299 C C . TYR A 1 692 ? -43.351 -0.204 81.362 1.00 69.19 692 TYR A C 1
ATOM 5301 O O . TYR A 1 692 ? -42.885 -0.313 80.222 1.00 69.19 692 TYR A O 1
ATOM 5309 N N . ALA A 1 693 ? -44.660 -0.269 81.623 1.00 66.88 693 ALA A N 1
ATOM 5310 C CA . ALA A 1 693 ? -45.676 -0.602 80.624 1.00 66.88 693 ALA A CA 1
ATOM 5311 C C . ALA A 1 693 ? -46.830 0.417 80.596 1.00 66.88 693 ALA A C 1
ATOM 5313 O O . ALA A 1 693 ? -47.462 0.702 81.617 1.00 66.88 693 ALA A O 1
ATOM 5314 N N . MET A 1 694 ? -47.145 0.935 79.403 1.00 71.31 694 MET A N 1
ATOM 5315 C CA . MET A 1 694 ? -48.246 1.883 79.186 1.00 71.31 694 MET A CA 1
ATOM 5316 C C . MET A 1 694 ? -49.109 1.492 77.977 1.00 71.31 694 MET A C 1
ATOM 5318 O O . MET A 1 694 ? -48.591 1.302 76.873 1.00 71.31 694 MET A O 1
ATOM 5322 N N . THR A 1 695 ? -50.432 1.430 78.178 1.00 63.03 695 THR A N 1
ATOM 5323 C CA . THR A 1 695 ? -51.418 1.092 77.126 1.00 63.03 695 THR A CA 1
ATOM 5324 C C . THR A 1 695 ? -52.570 2.103 77.125 1.00 63.03 695 THR A C 1
ATOM 5326 O O . THR A 1 695 ? -53.122 2.381 78.191 1.00 63.03 695 THR A O 1
ATOM 5329 N N . VAL A 1 696 ? -52.912 2.677 75.960 1.00 62.59 696 VAL A N 1
ATOM 5330 C CA . VAL A 1 696 ? -53.955 3.724 75.822 1.00 62.59 696 VAL A CA 1
ATOM 5331 C C . VAL A 1 696 ? -54.743 3.609 74.504 1.00 62.59 696 VAL A C 1
ATOM 5333 O O . VAL A 1 696 ? -54.151 3.530 73.422 1.00 62.59 696 VAL A O 1
ATOM 5336 N N . GLY A 1 697 ? -56.072 3.691 74.581 1.00 65.81 697 GLY A N 1
ATOM 5337 C CA . GLY A 1 697 ? -56.996 3.629 73.454 1.00 65.81 697 GLY A CA 1
ATOM 5338 C C . GLY A 1 697 ? -58.480 3.809 73.798 1.00 65.81 697 GLY A C 1
ATOM 5339 O O . GLY A 1 697 ? -58.911 4.887 74.219 1.00 65.81 697 GLY A O 1
ATOM 5340 N N . LYS A 1 698 ? -59.287 2.798 73.456 1.00 62.41 698 LYS A N 1
ATOM 5341 C CA . LYS A 1 698 ? -60.723 2.699 73.792 1.00 62.41 698 LYS A CA 1
ATOM 5342 C C . LYS A 1 698 ? -61.116 1.319 74.304 1.00 62.41 698 LYS A C 1
ATOM 5344 O O . LYS A 1 698 ? -62.021 1.227 75.131 1.00 62.41 698 LYS A O 1
ATOM 5349 N N . GLU A 1 699 ? -60.498 0.304 73.707 1.00 60.53 699 GLU A N 1
ATOM 5350 C CA . GLU A 1 699 ? -60.589 -1.108 74.050 1.00 60.53 699 GLU A CA 1
ATOM 5351 C C . GLU A 1 699 ? -59.144 -1.616 74.156 1.00 60.53 699 GLU A C 1
ATOM 5353 O O . GLU A 1 699 ? -58.415 -1.654 73.157 1.00 60.53 699 GLU A O 1
ATOM 5358 N N . ASN A 1 700 ? -58.715 -1.973 75.367 1.00 60.06 700 ASN A N 1
ATOM 5359 C CA . ASN A 1 700 ? -57.373 -2.489 75.633 1.00 60.06 700 ASN A CA 1
ATOM 5360 C C . ASN A 1 700 ? -57.413 -3.888 76.249 1.00 60.06 700 ASN A C 1
ATOM 5362 O O . ASN A 1 700 ? -58.247 -4.194 77.103 1.00 60.06 700 ASN A O 1
ATOM 5366 N N . TYR A 1 701 ? -56.406 -4.679 75.886 1.00 65.19 701 TYR A N 1
ATOM 5367 C CA . TYR A 1 701 ? -55.937 -5.831 76.644 1.00 65.19 701 TYR A CA 1
ATOM 5368 C C . TYR A 1 701 ? -54.465 -5.628 77.010 1.00 65.19 701 TYR A C 1
ATOM 5370 O O . TYR A 1 701 ? -53.610 -5.508 76.126 1.00 65.19 701 TYR A O 1
ATOM 5378 N N . ALA A 1 702 ? -54.169 -5.611 78.310 1.00 61.41 702 ALA A N 1
ATOM 5379 C CA . ALA A 1 702 ? -52.817 -5.428 78.836 1.00 61.41 702 ALA A CA 1
ATOM 5380 C C . ALA A 1 702 ? -52.430 -6.562 79.799 1.00 61.41 702 ALA A C 1
ATOM 5382 O O . ALA A 1 702 ? -53.192 -6.913 80.705 1.00 61.41 702 ALA A O 1
ATOM 5383 N N . MET A 1 703 ? -51.225 -7.115 79.622 1.00 62.06 703 MET A N 1
ATOM 5384 C CA . MET A 1 703 ? -50.659 -8.125 80.523 1.00 62.06 703 MET A CA 1
ATOM 5385 C C . MET A 1 703 ? -49.190 -7.833 80.859 1.00 62.06 703 MET A C 1
ATOM 5387 O O . MET A 1 703 ? -48.354 -7.670 79.964 1.00 62.06 703 MET A O 1
ATOM 5391 N N . THR A 1 704 ? -48.880 -7.844 82.156 1.00 57.16 704 THR A N 1
ATOM 5392 C CA . THR A 1 704 ? -47.524 -7.741 82.723 1.00 57.16 704 THR A CA 1
ATOM 5393 C C . THR A 1 704 ? -47.259 -8.919 83.662 1.00 57.16 704 THR A C 1
ATOM 5395 O O . THR A 1 704 ? -48.142 -9.345 84.414 1.00 57.16 704 THR A O 1
ATOM 5398 N N . VAL A 1 705 ? -46.061 -9.505 83.571 1.00 58.81 705 VAL A N 1
ATOM 5399 C CA . VAL A 1 705 ? -45.692 -10.751 84.271 1.00 58.81 705 VAL A CA 1
ATOM 5400 C C . VAL A 1 705 ? -44.236 -10.668 84.717 1.00 58.81 705 VAL A C 1
ATOM 5402 O O . VAL A 1 705 ? -43.323 -10.846 83.906 1.00 58.81 705 VAL A O 1
ATOM 5405 N N . GLU A 1 706 ? -44.015 -10.384 86.000 1.00 47.56 706 GLU A N 1
ATOM 5406 C CA . GLU A 1 706 ? -42.691 -10.022 86.519 1.00 47.56 706 GLU A CA 1
ATOM 5407 C C . GLU A 1 706 ? -42.606 -10.036 88.057 1.00 47.56 706 GLU A C 1
ATOM 5409 O O . GLU A 1 706 ? -43.399 -10.682 88.746 1.00 47.56 706 GLU A O 1
ATOM 5414 N N . LYS A 1 707 ? -41.564 -9.394 88.598 1.00 50.59 707 LYS A N 1
ATOM 5415 C CA . LYS A 1 707 ? -41.220 -9.391 90.024 1.00 50.59 707 LYS A CA 1
ATOM 5416 C C . LYS A 1 707 ? -41.427 -8.019 90.681 1.00 50.59 707 LYS A C 1
ATOM 5418 O O . LYS A 1 707 ? -41.801 -7.999 91.850 1.00 50.59 707 LYS A O 1
ATOM 5423 N N . GLU A 1 708 ? -41.157 -6.941 89.946 1.00 51.56 708 GLU A N 1
ATOM 5424 C CA . GLU A 1 708 ? -41.307 -5.527 90.316 1.00 51.56 708 GLU A CA 1
ATOM 5425 C C . GLU A 1 708 ? -41.786 -4.784 89.054 1.00 51.56 708 GLU A C 1
ATOM 5427 O O . GLU A 1 708 ? -41.144 -4.914 88.013 1.00 51.56 708 GLU A O 1
ATOM 5432 N N . ASN A 1 709 ? -42.904 -4.052 89.124 1.00 49.31 709 ASN A N 1
ATOM 5433 C CA . ASN A 1 709 ? -43.611 -3.504 87.953 1.00 49.31 709 ASN A CA 1
ATOM 5434 C C . ASN A 1 709 ? -44.072 -2.049 88.164 1.00 49.31 709 ASN A C 1
ATOM 5436 O O . ASN A 1 709 ? -44.345 -1.633 89.295 1.00 49.31 709 ASN A O 1
ATOM 5440 N N . TYR A 1 710 ? -44.245 -1.306 87.067 1.00 57.59 710 TYR A N 1
ATOM 5441 C CA . TYR A 1 710 ? -45.040 -0.077 87.027 1.00 57.59 710 TYR A CA 1
ATOM 5442 C C . TYR A 1 710 ? -45.940 -0.049 85.778 1.00 57.59 710 TYR A C 1
ATOM 5444 O O . TYR A 1 710 ? -45.464 0.104 84.646 1.00 57.59 710 TYR A O 1
ATOM 5452 N N . ALA A 1 711 ? -47.255 -0.175 85.988 1.00 51.62 711 ALA A N 1
ATOM 5453 C CA . ALA A 1 711 ? -48.242 -0.320 84.916 1.00 51.62 711 ALA A CA 1
ATOM 5454 C C . ALA A 1 711 ? -49.330 0.768 84.959 1.00 51.62 711 ALA A C 1
ATOM 5456 O O . ALA A 1 711 ? -49.977 0.992 85.987 1.00 51.62 711 ALA A O 1
ATOM 5457 N N . MET A 1 712 ? -49.579 1.422 83.818 1.00 54.22 712 MET A N 1
ATOM 5458 C CA . MET A 1 712 ? -50.607 2.463 83.685 1.00 54.22 712 MET A CA 1
ATOM 5459 C C . MET A 1 712 ? -51.518 2.220 82.475 1.00 54.22 712 MET A C 1
ATOM 5461 O O . MET A 1 712 ? -51.044 2.022 81.352 1.00 54.22 712 MET A O 1
ATOM 5465 N N . THR A 1 713 ? -52.833 2.288 82.701 1.00 50.41 713 THR A N 1
ATOM 5466 C CA . THR A 1 713 ? -53.865 2.174 81.653 1.00 50.41 713 THR A CA 1
ATOM 5467 C C . THR A 1 713 ? -54.979 3.207 81.856 1.00 50.41 713 THR A C 1
ATOM 5469 O O . THR A 1 713 ? -55.321 3.560 82.987 1.00 50.41 713 THR A O 1
ATOM 5472 N N . VAL A 1 714 ? -55.478 3.779 80.756 1.00 52.38 714 VAL A N 1
ATOM 5473 C CA . VAL A 1 714 ? -56.328 4.986 80.764 1.00 52.38 714 VAL A CA 1
ATOM 5474 C C . VAL A 1 714 ? -57.403 4.851 79.688 1.00 52.38 714 VAL A C 1
ATOM 5476 O O . VAL A 1 714 ? -57.162 5.169 78.527 1.00 52.38 714 VAL A O 1
ATOM 5479 N N . GLU A 1 715 ? -58.578 4.356 80.073 1.00 44.91 715 GLU A N 1
ATOM 5480 C CA . GLU A 1 715 ? -59.538 3.739 79.150 1.00 44.91 715 GLU A CA 1
ATOM 5481 C C . GLU A 1 715 ? -60.996 4.157 79.350 1.00 44.91 715 GLU A C 1
ATOM 5483 O O . GLU A 1 715 ? -61.382 4.841 80.302 1.00 44.91 715 GLU A O 1
ATOM 5488 N N . LYS A 1 716 ? -61.839 3.698 78.419 1.00 47.09 716 LYS A N 1
ATOM 5489 C CA . LYS A 1 716 ? -63.292 3.676 78.598 1.00 47.09 716 LYS A CA 1
ATOM 5490 C C . LYS A 1 716 ? -63.799 2.285 79.001 1.00 47.09 716 LYS A C 1
ATOM 5492 O O . LYS A 1 716 ? -64.694 2.233 79.843 1.00 47.09 716 LYS A O 1
ATOM 5497 N N . GLU A 1 717 ? -63.237 1.228 78.410 1.00 49.75 717 GLU A N 1
ATOM 5498 C CA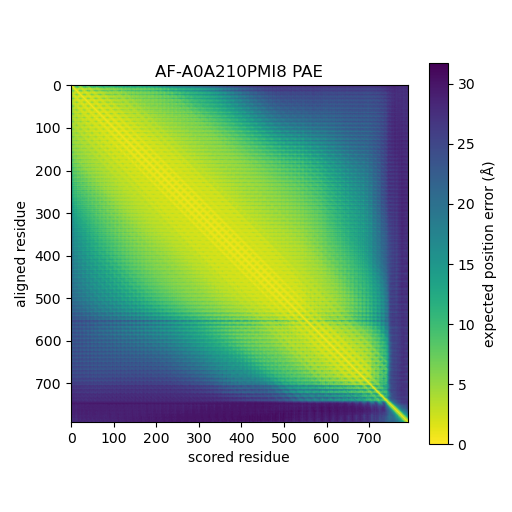 . GLU A 1 717 ? -63.502 -0.197 78.667 1.00 49.75 717 GLU A CA 1
ATOM 5499 C C . GLU A 1 717 ? -62.157 -0.960 78.589 1.00 49.75 717 GLU A C 1
ATOM 5501 O O . GLU A 1 717 ? -61.419 -0.803 77.616 1.00 49.75 717 GLU A O 1
ATOM 5506 N N . ASN A 1 718 ? -61.801 -1.754 79.608 1.00 48.53 718 ASN A N 1
ATOM 5507 C CA . ASN A 1 718 ? -60.453 -2.338 79.742 1.00 48.53 718 ASN A CA 1
ATOM 5508 C C . ASN A 1 718 ? -60.457 -3.743 80.369 1.00 48.53 718 ASN A C 1
ATOM 5510 O O . ASN A 1 718 ? -61.307 -4.057 81.210 1.00 48.53 718 ASN A O 1
ATOM 5514 N N . TYR A 1 719 ? -59.451 -4.547 80.012 1.00 55.16 719 TYR A N 1
ATOM 5515 C CA . TYR A 1 719 ? -59.100 -5.804 80.673 1.00 55.16 719 TYR A CA 1
ATOM 5516 C C . TYR A 1 719 ? -57.598 -5.842 80.995 1.00 55.16 719 TYR A C 1
ATOM 5518 O O . TYR A 1 719 ? -56.747 -5.862 80.100 1.00 55.16 719 TYR A O 1
ATOM 5526 N N . ALA A 1 720 ? -57.277 -5.898 82.289 1.00 50.25 720 ALA A N 1
ATOM 5527 C CA . ALA A 1 720 ? -55.905 -5.937 82.793 1.00 50.25 720 ALA A CA 1
ATOM 5528 C C . ALA A 1 720 ? -55.673 -7.167 83.684 1.00 50.25 720 ALA A C 1
ATOM 5530 O O . ALA A 1 720 ? -56.442 -7.431 84.615 1.00 50.25 720 ALA A O 1
ATOM 5531 N N . MET A 1 721 ? -54.592 -7.905 83.420 1.00 52.41 721 MET A N 1
ATOM 5532 C CA . MET A 1 721 ? -54.176 -9.053 84.232 1.00 52.41 721 MET A CA 1
ATOM 5533 C C . MET A 1 721 ? -52.713 -8.921 84.652 1.00 52.41 721 MET A C 1
ATOM 5535 O O . MET A 1 721 ? -51.829 -8.758 83.807 1.00 52.41 721 MET A O 1
ATOM 5539 N N . THR A 1 722 ? -52.468 -9.043 85.955 1.00 48.56 722 THR A N 1
ATOM 5540 C CA . THR A 1 722 ? -51.140 -8.920 86.566 1.00 48.56 722 THR A CA 1
ATOM 5541 C C . THR A 1 722 ? -50.831 -10.143 87.432 1.00 48.56 722 THR A C 1
ATOM 5543 O O . THR A 1 722 ? -51.648 -10.585 88.245 1.00 48.56 722 THR A O 1
ATOM 5546 N N . VAL A 1 723 ? -49.653 -10.737 87.225 1.00 52.72 723 VAL A N 1
ATOM 5547 C CA . VAL A 1 723 ? -49.215 -11.985 87.880 1.00 52.72 723 VAL A CA 1
ATOM 5548 C C . VAL A 1 723 ? -47.825 -11.762 88.467 1.00 52.72 723 VAL A C 1
ATOM 5550 O O . VAL A 1 723 ? -46.830 -11.782 87.742 1.00 52.72 723 VAL A O 1
ATOM 5553 N N . GLU A 1 724 ? -47.767 -11.459 89.764 1.00 42.62 724 GLU A N 1
ATOM 5554 C CA . GLU A 1 724 ? -46.664 -10.672 90.331 1.00 42.62 724 GLU A CA 1
ATOM 5555 C C . GLU A 1 724 ? -46.295 -11.048 91.775 1.00 42.62 724 GLU A C 1
ATOM 5557 O O . GLU A 1 724 ? -46.885 -11.941 92.395 1.00 42.62 724 GLU A O 1
ATOM 5562 N N . LYS A 1 725 ? -45.274 -10.356 92.301 1.00 45.62 725 LYS A N 1
ATOM 5563 C CA . LYS A 1 725 ? -44.840 -10.450 93.697 1.00 45.62 725 LYS A CA 1
ATOM 5564 C C . LYS A 1 725 ? -44.965 -9.130 94.471 1.00 45.62 725 LYS A C 1
ATOM 5566 O O . LYS A 1 725 ? -45.345 -9.185 95.634 1.00 45.62 725 LYS A O 1
ATOM 5571 N N . GLU A 1 726 ? -44.664 -7.986 93.848 1.00 47.56 726 GLU A N 1
ATOM 5572 C CA . GLU A 1 726 ? -44.820 -6.623 94.394 1.00 47.56 726 GLU A CA 1
ATOM 5573 C C . GLU A 1 726 ? -45.158 -5.658 93.231 1.00 47.56 726 GLU A C 1
ATOM 5575 O O . GLU A 1 726 ? -44.485 -5.713 92.203 1.00 47.56 726 GLU A O 1
ATOM 5580 N N . ASN A 1 727 ? -46.191 -4.806 93.361 1.00 41.03 727 ASN A N 1
ATOM 5581 C CA . ASN A 1 727 ? -46.804 -4.072 92.232 1.00 41.03 727 ASN A CA 1
ATOM 5582 C C . ASN A 1 727 ? -47.230 -2.628 92.587 1.00 41.03 727 ASN A C 1
ATOM 5584 O O . ASN A 1 727 ? -47.688 -2.375 93.702 1.00 41.03 727 ASN A O 1
ATOM 5588 N N . TYR A 1 728 ? -47.175 -1.714 91.611 1.00 48.31 728 TYR A N 1
ATOM 5589 C CA . TYR A 1 728 ? -47.946 -0.464 91.575 1.00 48.31 728 TYR A CA 1
ATOM 5590 C C . TYR A 1 728 ? -48.655 -0.310 90.215 1.00 48.31 728 TYR A C 1
ATOM 5592 O O . TYR A 1 728 ? -48.027 -0.029 89.193 1.00 48.31 728 TYR A O 1
ATOM 5600 N N . ALA A 1 729 ? -49.987 -0.432 90.224 1.00 43.88 729 ALA A N 1
ATOM 5601 C CA . ALA A 1 729 ? -50.839 -0.277 89.046 1.00 43.88 729 ALA A CA 1
ATOM 5602 C C . ALA A 1 729 ? -51.803 0.913 89.195 1.00 43.88 729 ALA A C 1
ATOM 5604 O O . ALA A 1 729 ? -52.370 1.131 90.268 1.00 43.88 729 ALA A O 1
ATOM 5605 N N . MET A 1 730 ? -52.020 1.669 88.113 1.00 44.78 730 MET A N 1
ATOM 5606 C CA . MET A 1 730 ? -52.947 2.808 88.082 1.00 44.78 730 MET A CA 1
ATOM 5607 C C . MET A 1 730 ? -53.876 2.756 86.859 1.00 44.78 730 MET A C 1
ATOM 5609 O O . MET A 1 730 ? -53.432 2.853 85.714 1.00 44.78 730 MET A O 1
ATOM 5613 N N . THR A 1 731 ? -55.177 2.638 87.131 1.00 44.09 731 THR A N 1
ATOM 5614 C CA . THR A 1 731 ? -56.286 2.626 86.160 1.00 44.09 731 THR A CA 1
ATOM 5615 C C . THR A 1 731 ? -57.134 3.892 86.308 1.00 44.09 731 THR A C 1
ATOM 5617 O O . THR A 1 731 ? -57.525 4.238 87.426 1.00 44.09 731 THR A O 1
ATOM 5620 N N . VAL A 1 732 ? -57.454 4.577 85.206 1.00 48.78 732 VAL A N 1
ATOM 5621 C CA . VAL A 1 732 ? -58.264 5.817 85.204 1.00 48.78 732 VAL A CA 1
ATOM 5622 C C . VAL A 1 732 ? -59.382 5.706 84.167 1.00 48.78 732 VAL A C 1
ATOM 5624 O O . VAL A 1 732 ? -59.146 5.909 82.978 1.00 48.78 732 VAL A O 1
ATOM 5627 N N . GLU A 1 733 ? -60.580 5.307 84.607 1.00 38.31 733 GLU A N 1
ATOM 5628 C CA . GLU A 1 733 ? -61.574 4.668 83.727 1.00 38.31 733 GLU A CA 1
ATOM 5629 C C . GLU A 1 733 ? -63.041 4.916 84.110 1.00 38.31 733 GLU A C 1
ATOM 5631 O O . GLU A 1 733 ? -63.345 5.611 85.083 1.00 38.31 733 GLU A O 1
ATOM 5636 N N . LYS A 1 734 ? -63.960 4.332 83.322 1.00 41.16 734 LYS A N 1
ATOM 5637 C CA . LYS A 1 734 ? -65.410 4.378 83.551 1.00 41.16 734 LYS A CA 1
ATOM 5638 C C . LYS A 1 734 ? -66.034 3.021 83.910 1.00 41.16 734 LYS A C 1
ATOM 5640 O O . LYS A 1 734 ? -66.872 3.000 84.806 1.00 41.16 734 LYS A O 1
ATOM 5645 N N . GLU A 1 735 ? -65.630 1.925 83.258 1.00 51.38 735 GLU A N 1
ATOM 5646 C CA . GLU A 1 735 ? -66.052 0.536 83.545 1.00 51.38 735 GLU A CA 1
ATOM 5647 C C . GLU A 1 735 ? -64.874 -0.429 83.255 1.00 51.38 735 GLU A C 1
ATOM 5649 O O . GLU A 1 735 ? -64.223 -0.284 82.224 1.00 51.38 735 GLU A O 1
ATOM 5654 N N . ASN A 1 736 ? -64.567 -1.381 84.154 1.00 38.84 736 ASN A N 1
ATOM 5655 C CA . ASN A 1 736 ? -63.318 -2.174 84.135 1.00 38.84 736 ASN A CA 1
ATOM 5656 C C . ASN A 1 736 ? -63.500 -3.581 84.756 1.00 38.84 736 ASN A C 1
ATOM 5658 O O . ASN A 1 736 ? -64.242 -3.724 85.731 1.00 38.84 736 ASN A O 1
ATOM 5662 N N . TYR A 1 737 ? -62.777 -4.588 84.244 1.00 47.56 737 TYR A N 1
ATOM 5663 C CA . TYR A 1 737 ? -62.493 -5.853 84.941 1.00 47.56 737 TYR A CA 1
ATOM 5664 C C . TYR A 1 737 ? -60.974 -6.106 85.056 1.00 47.56 737 TYR A C 1
ATOM 5666 O O . TYR A 1 737 ? -60.313 -6.456 84.076 1.00 47.56 737 TYR A O 1
ATOM 5674 N N . ALA A 1 738 ? -60.434 -6.008 86.275 1.00 41.31 738 ALA A N 1
ATOM 5675 C CA . ALA A 1 738 ? -59.030 -6.287 86.586 1.00 41.31 738 ALA A CA 1
ATOM 5676 C C . ALA A 1 738 ? -58.879 -7.545 87.458 1.00 41.31 738 ALA A C 1
ATOM 5678 O O . ALA A 1 738 ? -59.698 -7.793 88.347 1.00 41.31 738 ALA A O 1
ATOM 5679 N N . MET A 1 739 ? -57.819 -8.328 87.229 1.00 42.38 739 MET A N 1
ATOM 5680 C CA . MET A 1 739 ? -57.520 -9.541 88.002 1.00 42.38 739 MET A CA 1
ATOM 5681 C C . MET A 1 739 ? -56.031 -9.633 88.359 1.00 42.38 739 MET A C 1
ATOM 5683 O O . MET A 1 739 ? -55.186 -9.899 87.503 1.00 42.38 739 MET A O 1
ATOM 5687 N N . THR A 1 740 ? -55.733 -9.448 89.645 1.00 42.28 740 THR A N 1
ATOM 5688 C CA . THR A 1 740 ? -54.424 -9.674 90.267 1.00 42.28 740 THR A CA 1
ATOM 5689 C C . THR A 1 740 ? -54.305 -11.122 90.749 1.00 42.28 740 THR A C 1
ATOM 5691 O O . THR A 1 740 ? -55.218 -11.649 91.388 1.00 42.28 740 THR A O 1
ATOM 5694 N N . VAL A 1 741 ? -53.172 -11.777 90.481 1.00 45.66 741 VAL A N 1
ATOM 5695 C CA . VAL A 1 741 ? -52.853 -13.105 91.039 1.00 45.66 741 VAL A CA 1
ATOM 5696 C C . VAL A 1 741 ? -51.496 -13.065 91.737 1.00 45.66 741 VAL A C 1
ATOM 5698 O O . VAL A 1 741 ? -50.448 -13.293 91.134 1.00 45.66 741 VAL A O 1
ATOM 5701 N N . GLU A 1 742 ? -51.540 -12.779 93.034 1.00 42.19 742 GLU A N 1
ATOM 5702 C CA . GLU A 1 742 ? -50.402 -12.871 93.951 1.00 42.19 742 GLU A CA 1
ATOM 5703 C C . GLU A 1 742 ? -50.129 -14.329 94.353 1.00 42.19 742 GLU A C 1
ATOM 5705 O O . GLU A 1 742 ? -51.000 -15.202 94.258 1.00 42.19 742 GLU A O 1
ATOM 5710 N N . LYS A 1 743 ? -48.914 -14.613 94.840 1.00 44.50 743 LYS A N 1
ATOM 5711 C CA . LYS A 1 743 ? -48.548 -15.955 95.319 1.00 44.50 743 LYS A CA 1
ATOM 5712 C C . LYS A 1 743 ? -47.749 -15.940 96.620 1.00 44.50 743 LYS A C 1
ATOM 5714 O O . LYS A 1 743 ? -46.575 -16.314 96.659 1.00 44.50 743 LYS A O 1
ATOM 5719 N N . GLU A 1 744 ? -48.414 -15.540 97.699 1.00 38.69 744 GLU A N 1
ATOM 5720 C CA . GLU A 1 744 ? -47.910 -15.745 99.057 1.00 38.69 744 GLU A CA 1
ATOM 5721 C C . GLU A 1 744 ? -47.848 -17.237 99.427 1.00 38.69 744 GLU A C 1
ATOM 5723 O O . GLU A 1 744 ? -48.808 -17.987 99.247 1.00 38.69 744 GLU A O 1
ATOM 5728 N N . ASN A 1 745 ? -46.731 -17.657 100.028 1.00 34.09 745 ASN A N 1
ATOM 5729 C CA . ASN A 1 745 ? -46.664 -18.904 100.789 1.00 34.09 745 ASN A CA 1
ATOM 5730 C C . ASN A 1 745 ? -46.978 -18.592 102.258 1.00 34.09 745 ASN A C 1
ATOM 5732 O O . ASN A 1 745 ? -46.127 -18.066 102.975 1.00 34.09 745 ASN A O 1
ATOM 5736 N N . TYR A 1 746 ? -48.182 -18.940 102.708 1.00 34.16 746 TYR A N 1
ATOM 5737 C CA . TYR A 1 746 ? -48.616 -18.739 104.092 1.00 34.16 746 TYR A CA 1
ATOM 5738 C C . TYR A 1 746 ? -47.808 -19.563 105.107 1.00 34.16 746 TYR A C 1
ATOM 5740 O O . TYR A 1 746 ? -47.764 -20.791 105.029 1.00 34.16 746 TYR A O 1
ATOM 5748 N N . ALA A 1 747 ? -47.299 -18.890 106.143 1.00 28.28 747 ALA A N 1
ATOM 5749 C CA . ALA A 1 747 ? -47.062 -19.467 107.467 1.00 28.28 747 ALA A CA 1
ATOM 5750 C C . ALA A 1 747 ? -47.106 -18.354 108.534 1.00 28.28 747 ALA A C 1
ATOM 5752 O O . ALA A 1 747 ? -46.288 -17.438 108.510 1.00 28.28 747 ALA A O 1
ATOM 5753 N N . MET A 1 748 ? -48.051 -18.431 109.478 1.00 25.81 748 MET A N 1
ATOM 5754 C CA . MET A 1 748 ? -48.193 -17.490 110.603 1.00 25.81 748 MET A CA 1
ATOM 5755 C C . MET A 1 748 ? -48.304 -18.234 111.957 1.00 25.81 748 MET A C 1
ATOM 5757 O O . MET A 1 748 ? -48.514 -19.449 111.951 1.00 25.81 748 MET A O 1
ATOM 5761 N N . PRO A 1 749 ? -48.048 -17.574 113.111 1.00 45.00 749 PRO A N 1
ATOM 5762 C CA . PRO A 1 749 ? -47.106 -18.147 114.081 1.00 45.00 749 PRO A CA 1
ATOM 5763 C C . PRO A 1 749 ? -47.650 -18.401 115.502 1.00 45.00 749 PRO A C 1
ATOM 5765 O O . PRO A 1 749 ? -48.695 -17.893 115.901 1.00 45.00 749 PRO A O 1
ATOM 5768 N N . VAL A 1 750 ? -46.843 -19.104 116.310 1.00 30.27 750 VAL A N 1
ATOM 5769 C CA . VAL A 1 750 ? -46.950 -19.237 117.780 1.00 30.27 750 VAL A CA 1
ATOM 5770 C C . VAL A 1 750 ? -45.519 -19.359 118.355 1.00 30.27 750 VAL A C 1
ATOM 5772 O O . VAL A 1 750 ? -44.713 -20.063 117.759 1.00 30.27 750 VAL A O 1
ATOM 5775 N N . GLY A 1 751 ? -45.111 -18.740 119.473 1.00 30.89 751 GLY A N 1
ATOM 5776 C CA . GLY A 1 751 ? -45.763 -17.703 120.283 1.00 30.89 751 GLY A CA 1
ATOM 5777 C C . GLY A 1 751 ? -44.975 -17.330 121.566 1.00 30.89 751 GLY A C 1
ATOM 5778 O O . GLY A 1 751 ? -44.305 -18.175 122.140 1.00 30.89 751 GLY A O 1
ATOM 5779 N N . LYS A 1 752 ? -45.111 -16.063 121.996 1.00 31.52 752 LYS A N 1
ATOM 5780 C CA . LYS A 1 752 ? -44.911 -15.450 123.342 1.00 31.52 752 LYS A CA 1
ATOM 5781 C C . LYS A 1 752 ? -43.674 -15.726 124.252 1.00 31.52 752 LYS A C 1
ATOM 5783 O O . LYS A 1 752 ? -43.525 -16.791 124.828 1.00 31.52 752 LYS A O 1
ATOM 5788 N N . GLU A 1 753 ? -43.035 -14.594 124.599 1.00 31.48 753 GLU A N 1
ATOM 5789 C CA . GLU A 1 753 ? -42.615 -14.123 125.951 1.00 31.48 753 GLU A CA 1
ATOM 5790 C C . GLU A 1 753 ? -41.354 -14.662 126.693 1.00 31.48 753 GLU A C 1
ATOM 5792 O O . GLU A 1 753 ? -41.374 -15.740 127.272 1.00 31.48 753 GLU A O 1
ATOM 5797 N N . ARG A 1 754 ? -40.374 -13.737 126.853 1.00 31.98 754 ARG A N 1
ATOM 5798 C CA . ARG A 1 754 ? -39.768 -13.204 128.116 1.00 31.98 754 ARG A CA 1
ATOM 5799 C C . ARG A 1 754 ? -38.272 -13.402 128.466 1.00 31.98 754 ARG A C 1
ATOM 5801 O O . ARG A 1 754 ? -37.736 -14.498 128.482 1.00 31.98 754 ARG A O 1
ATOM 5808 N N . ASP A 1 755 ? -37.719 -12.255 128.885 1.00 32.59 755 ASP A N 1
ATOM 5809 C CA . ASP A 1 755 ? -36.809 -11.956 130.008 1.00 32.59 755 ASP A CA 1
ATOM 5810 C C . ASP A 1 755 ? -35.322 -12.410 130.043 1.00 32.59 755 ASP A C 1
ATOM 5812 O O . ASP A 1 755 ? -34.976 -13.482 130.520 1.00 32.59 755 ASP A O 1
ATOM 5816 N N . ASN A 1 756 ? -34.467 -11.407 129.771 1.00 32.12 756 ASN A N 1
ATOM 5817 C CA . ASN A 1 756 ? -33.338 -10.918 130.596 1.00 32.12 756 ASN A CA 1
ATOM 5818 C C . ASN A 1 756 ? -31.926 -11.567 130.635 1.00 32.12 756 ASN A C 1
ATOM 5820 O O . ASN A 1 756 ? -31.738 -12.749 130.886 1.00 32.12 756 ASN A O 1
ATOM 5824 N N . ALA A 1 757 ? -30.961 -10.626 130.630 1.00 31.42 757 ALA A N 1
ATOM 5825 C CA . ALA A 1 757 ? -29.696 -10.562 131.389 1.00 31.42 757 ALA A CA 1
ATOM 5826 C C . ALA A 1 757 ? -28.374 -11.170 130.839 1.00 31.42 757 ALA A C 1
ATOM 5828 O O . ALA A 1 757 ? -28.136 -12.370 130.867 1.00 31.42 757 ALA A O 1
ATOM 5829 N N . ASP A 1 758 ? -27.468 -10.231 130.521 1.00 32.38 758 ASP A N 1
ATOM 5830 C CA . ASP A 1 758 ? -26.086 -10.095 131.028 1.00 32.38 758 ASP A CA 1
ATOM 5831 C C . ASP A 1 758 ? -24.860 -10.908 130.522 1.00 32.38 758 ASP A C 1
ATOM 5833 O O . ASP A 1 758 ? -24.719 -12.110 130.706 1.00 32.38 758 ASP A O 1
ATOM 5837 N N . VAL A 1 759 ? -23.861 -10.100 130.108 1.00 31.27 759 VAL A N 1
ATOM 5838 C CA . VAL A 1 759 ? -22.422 -10.139 130.483 1.00 31.27 759 VAL A CA 1
ATOM 5839 C C . VAL A 1 759 ? -21.414 -11.050 129.729 1.00 31.27 759 VAL A C 1
ATOM 5841 O O . VAL A 1 759 ? -21.430 -12.268 129.799 1.00 31.27 759 VAL A O 1
ATOM 5844 N N . ASN A 1 760 ? -20.424 -10.356 129.137 1.00 31.70 760 ASN A N 1
ATOM 5845 C CA . ASN A 1 760 ? -19.021 -10.701 128.812 1.00 31.70 760 ASN A CA 1
ATOM 5846 C C . ASN A 1 760 ? -18.626 -11.967 128.001 1.00 31.70 760 ASN A C 1
ATOM 5848 O O . ASN A 1 760 ? -18.695 -13.098 128.463 1.00 31.70 760 ASN A O 1
ATOM 5852 N N . THR A 1 761 ? -18.044 -11.702 126.818 1.00 31.80 761 THR A N 1
ATOM 5853 C CA . THR A 1 761 ? -16.619 -11.926 126.418 1.00 31.80 761 THR A CA 1
ATOM 5854 C C . THR A 1 761 ? -15.692 -12.867 127.233 1.00 31.80 761 THR A C 1
ATOM 5856 O O . THR A 1 761 ? -15.847 -12.948 128.449 1.00 31.80 761 THR A O 1
ATOM 5859 N N . PRO A 1 762 ? -14.588 -13.426 126.644 1.00 52.44 762 PRO A N 1
ATOM 5860 C CA . PRO A 1 762 ? -13.974 -13.151 125.316 1.00 52.44 762 PRO A CA 1
ATOM 5861 C C . PRO A 1 762 ? -13.453 -14.406 124.529 1.00 52.44 762 PRO A C 1
ATOM 5863 O O . PRO A 1 762 ? -13.711 -15.541 124.907 1.00 52.44 762 PRO A O 1
ATOM 5866 N N . LEU A 1 763 ? -12.590 -14.148 123.518 1.00 30.92 763 LEU A N 1
ATOM 5867 C CA . LEU A 1 763 ? -11.347 -14.885 123.147 1.00 30.92 763 LEU A CA 1
ATOM 5868 C C . LEU A 1 763 ? -11.319 -15.930 121.984 1.00 30.92 763 LEU A C 1
ATOM 5870 O O . LEU A 1 763 ? -12.157 -16.812 121.892 1.00 30.92 763 LEU A O 1
ATOM 5874 N N . LEU A 1 764 ? -10.215 -15.847 121.198 1.00 32.44 764 LEU A N 1
ATOM 5875 C CA . LEU A 1 764 ? -9.566 -16.840 120.290 1.00 32.44 764 LEU A CA 1
ATOM 5876 C C . LEU A 1 764 ? -10.315 -17.293 118.995 1.00 32.44 764 LEU A C 1
ATOM 5878 O O . LEU A 1 764 ? -11.410 -17.814 119.075 1.00 32.44 764 LEU A O 1
ATOM 5882 N N . CYS A 1 765 ? -9.777 -17.310 117.759 1.00 30.53 765 CYS A N 1
ATOM 5883 C CA . CYS A 1 765 ? -8.469 -16.961 117.177 1.00 30.53 765 CYS A CA 1
ATOM 5884 C C . CYS A 1 765 ? -8.403 -17.305 115.650 1.00 30.53 765 CYS A C 1
ATOM 5886 O O . CYS A 1 765 ? -8.958 -18.316 115.243 1.00 30.53 765 CYS A O 1
ATOM 5888 N N . PHE A 1 766 ? -7.569 -16.566 114.889 1.00 34.03 766 PHE A N 1
ATOM 5889 C CA . PHE A 1 766 ? -6.846 -16.936 113.633 1.00 34.03 766 PHE A CA 1
ATOM 5890 C C . PHE A 1 766 ? -7.606 -17.240 112.301 1.00 34.03 766 PHE A C 1
ATOM 5892 O O . PHE A 1 766 ? -8.675 -17.829 112.319 1.00 34.03 766 PHE A O 1
ATOM 5899 N N . ASN A 1 767 ? -7.048 -16.997 111.089 1.00 34.47 767 ASN A N 1
ATOM 5900 C CA . ASN A 1 767 ? -6.134 -15.937 110.571 1.00 34.47 767 ASN A CA 1
ATOM 5901 C C . ASN A 1 767 ? -5.909 -16.056 109.029 1.00 34.47 767 ASN A C 1
ATOM 5903 O O . ASN A 1 767 ? -6.204 -17.108 108.473 1.00 34.47 767 ASN A O 1
ATOM 5907 N N . PHE A 1 768 ? -5.226 -15.064 108.410 1.00 34.53 768 PHE A N 1
ATOM 5908 C CA . PHE A 1 768 ? -4.644 -15.064 107.031 1.00 34.53 768 PHE A CA 1
ATOM 5909 C C . PHE A 1 768 ? -5.682 -15.125 105.867 1.00 34.53 768 PHE A C 1
ATOM 5911 O O . PHE A 1 768 ? -6.801 -15.567 106.076 1.00 34.53 768 PHE A O 1
ATOM 5918 N N . ALA A 1 769 ? -5.445 -14.718 104.603 1.00 36.88 769 ALA A N 1
ATOM 5919 C CA . ALA A 1 769 ? -4.405 -13.950 103.866 1.00 36.88 769 ALA A CA 1
ATOM 5920 C C . ALA A 1 769 ? -4.891 -13.765 102.387 1.00 36.88 769 ALA A C 1
ATOM 5922 O O . ALA A 1 769 ? -5.806 -14.481 101.997 1.00 36.88 769 ALA A O 1
ATOM 5923 N N . ARG A 1 770 ? -4.358 -12.951 101.448 1.00 38.66 770 ARG A N 1
ATOM 5924 C CA . ARG A 1 770 ? -3.476 -11.746 101.339 1.00 38.66 770 ARG A CA 1
ATOM 5925 C C . ARG A 1 770 ? -3.495 -11.293 99.839 1.00 38.66 770 ARG A C 1
ATOM 5927 O O . ARG A 1 770 ? -3.847 -12.116 99.007 1.00 38.66 770 ARG A O 1
ATOM 5934 N N . SER A 1 771 ? -3.016 -10.129 99.361 1.00 37.41 771 SER A N 1
ATOM 5935 C CA . SER A 1 771 ? -2.967 -8.727 99.853 1.00 37.41 771 SER A CA 1
ATOM 5936 C C . SER A 1 771 ? -2.144 -7.826 98.885 1.00 37.41 771 SER A C 1
ATOM 5938 O O . SER A 1 771 ? -1.071 -8.274 98.488 1.00 37.41 771 SER A O 1
ATOM 5940 N N . LEU A 1 772 ? -2.520 -6.541 98.701 1.00 36.72 772 LEU A N 1
ATOM 5941 C CA . LEU A 1 772 ? -1.680 -5.404 98.203 1.00 36.72 772 LEU A CA 1
ATOM 5942 C C . LEU A 1 772 ? -1.353 -5.350 96.677 1.00 36.72 772 LEU A C 1
ATOM 5944 O O . LEU A 1 772 ? -1.575 -6.338 95.989 1.00 36.72 772 LEU A O 1
ATOM 5948 N N . PHE A 1 773 ? -0.864 -4.242 96.071 1.00 32.38 773 PHE A N 1
ATOM 5949 C CA . PHE A 1 773 ? -0.498 -2.878 96.557 1.00 32.38 773 PHE A CA 1
ATOM 5950 C C . PHE A 1 773 ? -0.893 -1.770 95.530 1.00 32.38 773 PHE A C 1
ATOM 5952 O O . PHE A 1 773 ? -1.180 -2.063 94.374 1.00 32.38 773 PHE A O 1
ATOM 5959 N N . ASP A 1 774 ? -0.875 -0.511 95.983 1.00 31.56 774 ASP A N 1
ATOM 5960 C CA . ASP A 1 774 ? -1.132 0.784 95.300 1.00 31.56 774 ASP A CA 1
ATOM 5961 C C . ASP A 1 774 ? 0.181 1.622 95.094 1.00 31.56 774 ASP A C 1
ATOM 5963 O O . ASP A 1 774 ? 1.263 1.098 95.363 1.00 31.56 774 ASP A O 1
ATOM 5967 N N . ILE A 1 775 ? 0.083 2.925 94.742 1.00 34.94 775 ILE A N 1
ATOM 5968 C CA . ILE A 1 775 ? 1.107 4.020 94.713 1.00 34.94 775 ILE A CA 1
ATOM 5969 C C . ILE A 1 775 ? 1.818 4.216 93.339 1.00 34.94 775 ILE A C 1
ATOM 5971 O O . ILE A 1 775 ? 2.245 3.249 92.722 1.00 34.94 775 ILE A O 1
ATOM 5975 N N . GLY A 1 776 ? 2.025 5.437 92.793 1.00 29.98 776 GLY A N 1
ATOM 5976 C CA . GLY A 1 776 ? 1.680 6.791 93.281 1.00 29.98 776 GLY A CA 1
ATOM 5977 C C . GLY A 1 776 ? 2.065 7.979 92.349 1.00 29.98 776 GLY A C 1
ATOM 5978 O O . GLY A 1 776 ? 2.401 7.803 91.183 1.00 29.98 776 GLY A O 1
ATOM 5979 N N . ARG A 1 777 ? 1.975 9.213 92.885 1.00 29.05 777 ARG A N 1
ATOM 5980 C CA . ARG A 1 777 ? 2.188 10.561 92.265 1.00 29.05 777 ARG A CA 1
ATOM 5981 C C . ARG A 1 777 ? 3.612 11.140 92.578 1.00 29.05 777 ARG A C 1
ATOM 5983 O O . ARG A 1 777 ? 4.265 10.553 93.433 1.00 29.05 777 ARG A O 1
ATOM 5990 N N . PRO A 1 778 ? 4.020 12.379 92.169 1.00 56.50 778 PRO A N 1
ATOM 5991 C CA . PRO A 1 778 ? 4.017 13.053 90.846 1.00 56.50 778 PRO A CA 1
ATOM 5992 C C . PRO A 1 778 ? 5.318 13.904 90.561 1.00 56.50 778 PRO A C 1
ATOM 5994 O O . PRO A 1 778 ? 6.296 13.831 91.293 1.00 56.50 778 PRO A O 1
ATOM 5997 N N . SER A 1 779 ? 5.245 14.837 89.586 1.00 31.53 779 SER A N 1
ATOM 5998 C CA . SER A 1 779 ? 5.837 16.215 89.559 1.00 31.53 779 SER A CA 1
ATOM 5999 C C . SER A 1 779 ? 7.188 16.583 88.873 1.00 31.53 779 SER A C 1
ATOM 6001 O O . SER A 1 779 ? 8.252 16.526 89.471 1.00 31.53 779 SER A O 1
ATOM 6003 N N . SER A 1 780 ? 7.042 17.274 87.723 1.00 30.12 780 SER A N 1
ATOM 6004 C CA . SER A 1 780 ? 7.564 18.637 87.404 1.00 30.12 780 SER A CA 1
ATOM 6005 C C . SER A 1 780 ? 9.014 18.911 86.919 1.00 30.12 780 SER A C 1
ATOM 6007 O O . SER A 1 780 ? 9.965 18.346 87.435 1.00 30.12 780 SER A O 1
ATOM 6009 N N . PHE A 1 781 ? 9.121 19.904 86.003 1.00 30.52 781 PHE A N 1
ATOM 6010 C CA . PHE A 1 781 ? 10.318 20.583 85.432 1.00 30.52 781 PHE A CA 1
ATOM 6011 C C . PHE A 1 781 ? 11.342 19.709 84.650 1.00 30.52 781 PHE A C 1
ATOM 6013 O O . PHE A 1 781 ? 11.542 18.548 84.970 1.00 30.52 781 PHE A O 1
ATOM 6020 N N . SER A 1 782 ? 12.070 20.183 83.620 1.00 30.03 782 SER A N 1
ATOM 6021 C CA . SER A 1 782 ? 11.841 21.266 82.630 1.00 30.03 782 SER A CA 1
ATOM 6022 C C . SER A 1 782 ? 12.889 21.222 81.493 1.00 30.03 782 SER A C 1
ATOM 6024 O O . SER A 1 782 ? 14.044 20.917 81.758 1.00 30.03 782 SER A O 1
ATOM 6026 N N . THR A 1 783 ? 12.502 21.633 80.273 1.00 30.31 783 THR A N 1
ATOM 6027 C CA . THR A 1 783 ? 13.350 22.200 79.183 1.00 30.31 783 THR A CA 1
ATOM 6028 C C . THR A 1 783 ? 14.704 21.555 78.812 1.00 30.31 783 THR A C 1
ATOM 6030 O O . THR A 1 783 ? 15.691 21.782 79.506 1.00 30.31 783 THR A O 1
ATOM 6033 N N . LEU A 1 784 ? 14.817 21.023 77.581 1.00 30.48 784 LEU A N 1
ATOM 6034 C CA . LEU A 1 784 ? 15.755 21.559 76.567 1.00 30.48 784 LEU A CA 1
ATOM 6035 C C . LEU A 1 784 ? 15.423 21.086 75.129 1.00 30.48 784 LEU A C 1
ATOM 6037 O O . LEU A 1 784 ? 14.697 20.115 74.943 1.00 30.48 784 LEU A O 1
ATOM 6041 N N . ASN A 1 785 ? 15.966 21.789 74.127 1.00 30.28 785 ASN A N 1
ATOM 6042 C CA . ASN A 1 785 ? 15.960 21.410 72.702 1.00 30.28 785 ASN A CA 1
ATOM 6043 C C . ASN A 1 785 ? 17.095 20.423 72.368 1.00 30.28 785 ASN A C 1
ATOM 6045 O O . ASN A 1 785 ? 18.117 20.453 73.050 1.00 30.28 785 ASN A O 1
ATOM 6049 N N . ILE A 1 786 ? 16.989 19.712 71.232 1.00 35.03 786 ILE A N 1
ATOM 6050 C CA . ILE A 1 786 ? 17.934 19.806 70.087 1.00 35.03 786 ILE A CA 1
ATOM 6051 C C . ILE A 1 786 ? 17.411 19.013 68.864 1.00 35.03 786 ILE A C 1
ATOM 6053 O O . ILE A 1 786 ? 16.547 18.150 68.996 1.00 35.03 786 ILE A O 1
ATOM 6057 N N . ASN A 1 787 ? 17.883 19.384 67.667 1.00 32.81 787 ASN A N 1
ATOM 6058 C CA . ASN A 1 787 ? 17.523 18.790 66.372 1.00 32.81 787 ASN A CA 1
ATOM 6059 C C . ASN A 1 787 ? 18.136 17.397 66.152 1.00 32.81 787 ASN A C 1
ATOM 6061 O O . ASN A 1 787 ? 19.232 17.137 66.635 1.00 32.81 787 ASN A O 1
ATOM 6065 N N . GLU A 1 788 ? 17.498 16.589 65.299 1.00 35.44 788 GLU A N 1
ATOM 6066 C CA . GLU A 1 788 ? 17.981 16.128 63.973 1.00 35.44 788 GLU A CA 1
ATOM 6067 C C . GLU A 1 788 ? 17.080 14.968 63.487 1.00 35.44 788 GLU A C 1
ATOM 6069 O O . GLU A 1 788 ? 16.381 14.357 64.285 1.00 35.44 788 GLU A O 1
ATOM 6074 N N . SER A 1 789 ? 17.105 14.487 62.245 1.00 37.00 789 SER A N 1
ATOM 6075 C CA . SER A 1 789 ? 17.059 15.024 60.873 1.00 37.00 789 SER A CA 1
ATOM 6076 C C . SER A 1 789 ? 17.232 13.790 59.958 1.00 37.00 789 SER A C 1
ATOM 6078 O O . SER A 1 789 ? 17.912 12.848 60.360 1.00 37.00 789 SER A O 1
ATOM 6080 N N . LEU A 1 790 ? 16.685 13.812 58.733 1.00 35.84 790 LEU A N 1
ATOM 6081 C CA . LEU A 1 790 ? 16.829 12.765 57.695 1.00 35.84 790 LEU A CA 1
ATOM 6082 C C . LEU A 1 790 ? 16.141 11.406 58.012 1.00 35.84 790 LEU A C 1
ATOM 6084 O O . LEU A 1 790 ? 16.054 10.979 59.157 1.00 35.84 790 LEU A O 1
ATOM 6088 N N . LYS A 1 791 ? 15.624 10.663 57.025 1.00 37.69 791 LYS A N 1
ATOM 6089 C CA . LYS A 1 791 ? 15.640 10.851 55.558 1.00 37.69 791 LYS A CA 1
ATOM 6090 C C . LYS A 1 791 ? 14.236 11.040 54.990 1.00 37.69 791 LYS A C 1
ATOM 6092 O O . LYS A 1 791 ? 13.321 10.371 55.510 1.00 37.69 791 LYS A O 1
#

Radius of gyration: 61.4 Å; Cα contacts (8 Å, |Δi|>4): 3056; chains: 1; bounding box: 125×42×213 Å